Protein 9KJU (pdb70)

Structure (mmCIF, N/CA/C/O backbone):
data_9KJU
#
_entry.id   9KJU
#
_cell.length_a   1.00
_cell.length_b   1.00
_cell.length_c   1.00
_cell.angle_alpha   90.00
_cell.angle_beta   90.00
_cell.angle_gamma   90.00
#
_symmetry.space_group_name_H-M   'P 1'
#
loop_
_entity.id
_entity.type
_entity.pdbx_description
1 polymer 'Amino acid transporter heavy chain SLC3A2'
2 polymer 'Y+L amino acid transporter 1'
3 branched 2-acetamido-2-deoxy-beta-D-glucopyranose-(1-4)-2-acetamido-2-deoxy-beta-D-glucopyranose
4 non-polymer ARGININE
5 water water
#
loop_
_atom_site.group_PDB
_atom_site.id
_atom_site.type_symbol
_atom_site.label_atom_id
_atom_site.label_alt_id
_atom_site.label_comp_id
_atom_site.label_asym_id
_atom_site.label_entity_id
_atom_site.label_seq_id
_atom_site.pdbx_PDB_ins_code
_atom_site.Cartn_x
_atom_site.Cartn_y
_atom_site.Cartn_z
_atom_site.occupancy
_atom_site.B_iso_or_equiv
_atom_site.auth_seq_id
_atom_site.auth_comp_id
_atom_site.auth_asym_id
_atom_site.auth_atom_id
_atom_site.pdbx_PDB_model_num
ATOM 1 N N . LYS A 1 172 ? 123.558 124.182 101.157 1.00 97.00 161 LYS A N 1
ATOM 2 C CA . LYS A 1 172 ? 123.494 123.060 102.084 1.00 97.00 161 LYS A CA 1
ATOM 3 C C . LYS A 1 172 ? 122.937 123.558 103.416 1.00 97.00 161 LYS A C 1
ATOM 4 O O . LYS A 1 172 ? 121.726 123.540 103.639 1.00 97.00 161 LYS A O 1
ATOM 10 N N . PHE A 1 173 ? 123.831 124.013 104.297 1.00 92.78 162 PHE A N 1
ATOM 11 C CA . PHE A 1 173 ? 123.424 124.604 105.564 1.00 92.78 162 PHE A CA 1
ATOM 12 C C . PHE A 1 173 ? 124.275 125.814 105.928 1.00 92.78 162 PHE A C 1
ATOM 13 O O . PHE A 1 173 ? 124.283 126.216 107.098 1.00 92.78 162 PHE A O 1
ATOM 21 N N . THR A 1 174 ? 124.993 126.396 104.972 1.00 86.72 163 THR A N 1
ATOM 22 C CA . THR A 1 174 ? 125.841 127.539 105.258 1.00 86.72 163 THR A CA 1
ATOM 23 C C . THR A 1 174 ? 124.998 128.799 105.431 1.00 86.72 163 THR A C 1
ATOM 24 O O . THR A 1 174 ? 123.815 128.845 105.083 1.00 86.72 163 THR A O 1
ATOM 28 N N . GLY A 1 175 ? 125.625 129.831 105.988 1.00 76.55 164 GLY A N 1
ATOM 29 C CA . GLY A 1 175 ? 124.946 131.078 106.250 1.00 76.55 164 GLY A CA 1
ATOM 30 C C . GLY A 1 175 ? 124.758 131.913 105.002 1.00 76.55 164 GLY A C 1
ATOM 31 O O . GLY A 1 175 ? 125.190 131.565 103.904 1.00 76.55 164 GLY A O 1
ATOM 32 N N . LEU A 1 176 ? 124.091 133.046 105.188 1.00 66.90 165 LEU A N 1
ATOM 33 C CA . LEU A 1 176 ? 123.839 133.961 104.089 1.00 66.90 165 LEU A CA 1
ATOM 34 C C . LEU A 1 176 ? 125.111 134.705 103.697 1.00 66.90 165 LEU A C 1
ATOM 35 O O . LEU A 1 176 ? 126.028 134.892 104.498 1.00 66.90 165 LEU A O 1
ATOM 40 N N . SER A 1 177 ? 125.156 135.127 102.441 1.00 68.09 166 SER A N 1
ATOM 41 C CA . SER A 1 177 ? 126.210 135.993 101.947 1.00 68.09 166 SER A CA 1
ATOM 42 C C . SER A 1 177 ? 125.797 137.439 102.194 1.00 68.09 166 SER A C 1
ATOM 43 O O . SER A 1 177 ? 124.758 137.708 102.796 1.00 68.09 166 SER A O 1
ATOM 46 N N . LYS A 1 178 ? 126.610 138.387 101.728 1.00 67.68 167 LYS A N 1
ATOM 47 C CA . LYS A 1 178 ? 126.340 139.791 102.022 1.00 67.68 167 LYS A CA 1
ATOM 48 C C . LYS A 1 178 ? 125.147 140.312 101.227 1.00 67.68 167 LYS A C 1
ATOM 49 O O . LYS A 1 178 ? 124.373 141.136 101.729 1.00 67.68 167 LYS A O 1
ATOM 55 N N . GLU A 1 179 ? 124.959 139.814 100.004 1.00 72.89 168 GLU A N 1
ATOM 56 C CA . GLU A 1 179 ? 123.914 140.345 99.133 1.00 72.89 168 GLU A CA 1
ATOM 57 C C . GLU A 1 179 ? 122.528 139.906 99.592 1.00 72.89 168 GLU A C 1
ATOM 58 O O . GLU A 1 179 ? 121.612 140.734 99.692 1.00 72.89 168 GLU A O 1
ATOM 64 N N . GLU A 1 180 ? 122.356 138.619 99.898 1.00 72.17 169 GLU A N 1
ATOM 65 C CA . GLU A 1 180 ? 121.041 138.155 100.326 1.00 72.17 169 GLU A CA 1
ATOM 66 C C . GLU A 1 180 ? 120.714 138.629 101.737 1.00 72.17 169 GLU A C 1
ATOM 67 O O . GLU A 1 180 ? 119.542 138.858 102.056 1.00 72.17 169 GLU A O 1
ATOM 73 N N . LEU A 1 181 ? 121.734 138.809 102.585 1.00 67.31 170 LEU A N 1
ATOM 74 C CA . LEU A 1 181 ? 121.501 139.415 103.893 1.00 67.31 170 LEU A CA 1
ATOM 75 C C . LEU A 1 181 ? 121.070 140.866 103.756 1.00 67.31 170 LEU A C 1
ATOM 76 O O . LEU A 1 181 ? 120.115 141.297 104.411 1.00 67.31 170 LEU A O 1
ATOM 81 N N . LEU A 1 182 ? 121.741 141.629 102.889 1.00 69.22 171 LEU A N 1
ATOM 82 C CA . LEU A 1 182 ? 121.352 143.014 102.665 1.00 69.22 171 LEU A CA 1
ATOM 83 C C . LEU A 1 182 ? 119.993 143.137 101.991 1.00 69.22 171 LEU A C 1
ATOM 84 O O . LEU A 1 182 ? 119.347 144.182 102.119 1.00 69.22 171 LEU A O 1
ATOM 89 N N . LYS A 1 183 ? 119.538 142.100 101.287 1.00 72.83 172 LYS A N 1
ATOM 90 C CA . LYS A 1 183 ? 118.206 142.152 100.704 1.00 72.83 172 LYS A CA 1
ATOM 91 C C . LYS A 1 183 ? 117.110 141.595 101.610 1.00 72.83 172 LYS A C 1
ATOM 92 O O . LYS A 1 183 ? 115.935 141.883 101.363 1.00 72.83 172 LYS A O 1
ATOM 98 N N . VAL A 1 184 ? 117.438 140.821 102.650 1.00 70.03 173 VAL A N 1
ATOM 99 C CA . VAL A 1 184 ? 116.370 140.300 103.503 1.00 70.03 173 VAL A CA 1
ATOM 100 C C . VAL A 1 184 ? 116.325 141.059 104.829 1.00 70.03 173 VAL A C 1
ATOM 101 O O . VAL A 1 184 ? 115.260 141.185 105.441 1.00 70.03 173 VAL A O 1
ATOM 105 N N . ALA A 1 185 ? 117.456 141.596 105.275 1.00 71.56 174 ALA A N 1
ATOM 106 C CA . ALA A 1 185 ? 117.493 142.364 106.522 1.00 71.56 174 ALA A CA 1
ATOM 107 C C . ALA A 1 185 ? 117.360 143.855 106.256 1.00 71.56 174 ALA A C 1
ATOM 108 O O . ALA A 1 185 ? 118.149 144.667 106.731 1.00 71.56 174 ALA A O 1
ATOM 110 N N . GLY A 1 186 ? 116.345 144.229 105.491 1.00 72.49 175 GLY A N 1
ATOM 111 C CA . GLY A 1 186 ? 116.042 145.623 105.257 1.00 72.49 175 GLY A CA 1
ATOM 112 C C . GLY A 1 186 ? 114.545 145.816 105.210 1.00 72.49 175 GLY A C 1
ATOM 113 O O . GLY A 1 186 ? 114.052 146.924 104.989 1.00 72.49 175 GLY A O 1
ATOM 114 N N . SER A 1 187 ? 113.817 144.725 105.416 1.00 74.02 176 SER A N 1
ATOM 115 C CA . SER A 1 187 ? 112.368 144.776 105.359 1.00 74.02 176 SER A CA 1
ATOM 116 C C . SER A 1 187 ? 111.814 145.420 106.627 1.00 74.02 176 SER A C 1
ATOM 117 O O . SER A 1 187 ? 112.385 145.254 107.708 1.00 74.02 176 SER A O 1
ATOM 120 N N . PRO A 1 188 ? 110.715 146.171 106.525 1.00 74.25 177 PRO A N 1
ATOM 121 C CA . PRO A 1 188 ? 110.049 146.667 107.735 1.00 74.25 177 PRO A CA 1
ATOM 122 C C . PRO A 1 188 ? 109.421 145.527 108.512 1.00 74.25 177 PRO A C 1
ATOM 123 O O . PRO A 1 188 ? 108.452 144.910 108.059 1.00 74.25 177 PRO A O 1
ATOM 127 N N . GLY A 1 189 ? 109.972 145.241 109.682 1.00 69.58 178 GLY A N 1
ATOM 128 C CA . GLY A 1 189 ? 109.616 144.049 110.419 1.00 69.58 178 GLY A CA 1
ATOM 129 C C . GLY A 1 189 ? 110.853 143.449 111.044 1.00 69.58 178 GLY A C 1
ATOM 130 O O . GLY A 1 189 ? 110.791 142.818 112.103 1.00 69.58 178 GLY A O 1
ATOM 131 N N . TRP A 1 190 ? 111.989 143.644 110.384 1.00 66.37 179 TRP A N 1
ATOM 132 C CA . TRP A 1 190 ? 113.291 143.367 110.969 1.00 66.37 179 TRP A CA 1
ATOM 133 C C . TRP A 1 190 ? 113.957 144.625 111.505 1.00 66.37 179 TRP A C 1
ATOM 134 O O . TRP A 1 190 ? 114.589 144.582 112.566 1.00 66.37 179 TRP A O 1
ATOM 145 N N . VAL A 1 191 ? 113.793 145.744 110.795 1.00 67.17 180 VAL A N 1
ATOM 146 C CA . VAL A 1 191 ? 114.307 147.038 111.242 1.00 67.17 180 VAL A CA 1
ATOM 147 C C . VAL A 1 191 ? 113.652 147.460 112.555 1.00 67.17 180 VAL A C 1
ATOM 148 O O . VAL A 1 191 ? 114.330 147.911 113.491 1.00 67.17 180 VAL A O 1
ATOM 152 N N . ARG A 1 192 ? 112.331 147.290 112.654 1.00 67.43 181 ARG A N 1
ATOM 153 C CA . ARG A 1 192 ? 111.622 147.616 113.886 1.00 67.43 181 ARG A CA 1
ATOM 154 C C . ARG A 1 192 ? 112.044 146.707 115.032 1.00 67.43 181 ARG A C 1
ATOM 155 O O . ARG A 1 192 ? 112.112 147.152 116.181 1.00 67.43 181 ARG A O 1
ATOM 163 N N . THR A 1 193 ? 112.366 145.446 114.730 1.00 65.24 182 THR A N 1
ATOM 164 C CA . THR A 1 193 ? 112.857 144.530 115.757 1.00 65.24 182 THR A CA 1
ATOM 165 C C . THR A 1 193 ? 114.219 144.962 116.281 1.00 65.24 182 THR A C 1
ATOM 166 O O . THR A 1 193 ? 114.466 144.917 117.493 1.00 65.24 182 THR A O 1
ATOM 170 N N . ARG A 1 194 ? 115.102 145.420 115.388 1.00 66.63 183 ARG A N 1
ATOM 171 C CA . ARG A 1 194 ? 116.434 145.838 115.820 1.00 66.63 183 ARG A CA 1
ATOM 172 C C . ARG A 1 194 ? 116.381 147.120 116.649 1.00 66.63 183 ARG A C 1
ATOM 173 O O . ARG A 1 194 ? 117.034 147.215 117.700 1.00 66.63 183 ARG A O 1
ATOM 181 N N . TRP A 1 195 ? 115.575 148.099 116.220 1.00 69.70 184 TRP A N 1
ATOM 182 C CA . TRP A 1 195 ? 115.413 149.314 117.020 1.00 69.70 184 TRP A CA 1
ATOM 183 C C . TRP A 1 195 ? 114.695 149.047 118.343 1.00 69.70 184 TRP A C 1
ATOM 184 O O . TRP A 1 195 ? 115.037 149.661 119.364 1.00 69.70 184 TRP A O 1
ATOM 195 N N . ALA A 1 196 ? 113.738 148.112 118.363 1.00 62.70 185 ALA A N 1
ATOM 196 C CA . ALA A 1 196 ? 113.053 147.777 119.607 1.00 62.70 185 ALA A CA 1
ATOM 197 C C . ALA A 1 196 ? 113.993 147.111 120.598 1.00 62.70 185 ALA A C 1
ATOM 198 O O . ALA A 1 196 ? 113.956 147.418 121.796 1.00 62.70 185 ALA A O 1
ATOM 200 N N . LEU A 1 197 ? 114.865 146.223 120.114 1.00 61.42 186 LEU A N 1
ATOM 201 C CA . LEU A 1 197 ? 115.818 145.574 121.005 1.00 61.42 186 LEU A CA 1
ATOM 202 C C . LEU A 1 197 ? 116.861 146.559 121.520 1.00 61.42 186 LEU A C 1
ATOM 203 O O . LEU A 1 197 ? 117.279 146.466 122.680 1.00 61.42 186 LEU A O 1
ATOM 208 N N . LEU A 1 198 ? 117.260 147.530 120.690 1.00 61.86 187 LEU A N 1
ATOM 209 C CA . LEU A 1 198 ? 118.213 148.545 121.143 1.00 61.86 187 LEU A CA 1
ATOM 210 C C . LEU A 1 198 ? 117.620 149.431 122.239 1.00 61.86 187 LEU A C 1
ATOM 211 O O . LEU A 1 198 ? 118.260 149.666 123.277 1.00 61.86 187 LEU A O 1
ATOM 216 N N . LEU A 1 199 ? 116.385 149.912 122.038 1.00 61.26 188 LEU A N 1
ATOM 217 C CA . LEU A 1 199 ? 115.750 150.748 123.058 1.00 61.26 188 LEU A CA 1
ATOM 218 C C . LEU A 1 199 ? 115.427 149.963 124.326 1.00 61.26 188 LEU A C 1
ATOM 219 O O . LEU A 1 199 ? 115.537 150.509 125.433 1.00 61.26 188 LEU A O 1
ATOM 224 N N . LEU A 1 200 ? 115.068 148.683 124.189 1.00 59.62 189 LEU A N 1
ATOM 225 C CA . LEU A 1 200 ? 114.804 147.849 125.356 1.00 59.62 189 LEU A CA 1
ATOM 226 C C . LEU A 1 200 ? 116.075 147.596 126.156 1.00 59.62 189 LEU A C 1
ATOM 227 O O . LEU A 1 200 ? 116.046 147.617 127.395 1.00 59.62 189 LEU A O 1
ATOM 232 N N . PHE A 1 201 ? 117.202 147.387 125.464 1.00 58.45 190 PHE A N 1
ATOM 233 C CA . PHE A 1 201 ? 118.482 147.214 126.142 1.00 58.45 190 PHE A CA 1
ATOM 234 C C . PHE A 1 201 ? 118.889 148.475 126.893 1.00 58.45 190 PHE A C 1
ATOM 235 O O . PHE A 1 201 ? 119.374 148.397 128.030 1.00 58.45 190 PHE A O 1
ATOM 243 N N . TRP A 1 202 ? 118.684 149.649 126.286 1.00 57.59 191 TRP A N 1
ATOM 244 C CA . TRP A 1 202 ? 119.103 150.869 126.973 1.00 57.59 191 TRP A CA 1
ATOM 245 C C . TRP A 1 202 ? 118.198 151.207 128.154 1.00 57.59 191 TRP A C 1
ATOM 246 O O . TRP A 1 202 ? 118.689 151.697 129.182 1.00 57.59 191 TRP A O 1
ATOM 257 N N . LEU A 1 203 ? 116.894 150.923 128.059 1.00 58.85 192 LEU A N 1
ATOM 258 C CA . LEU A 1 203 ? 116.051 151.171 129.225 1.00 58.85 192 LEU A CA 1
ATOM 259 C C . LEU A 1 203 ? 116.308 150.149 130.327 1.00 58.85 192 LEU A C 1
ATOM 260 O O . LEU A 1 203 ? 116.197 150.489 131.508 1.00 58.85 192 LEU A O 1
ATOM 265 N N . GLY A 1 204 ? 116.708 148.923 129.978 1.00 58.42 193 GLY A N 1
ATOM 266 C CA . GLY A 1 204 ? 117.122 147.977 131.006 1.00 58.42 193 GLY A CA 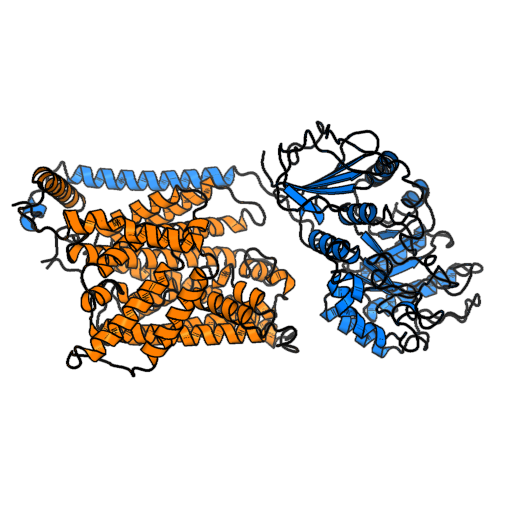1
ATOM 267 C C . GLY A 1 204 ? 118.413 148.379 131.700 1.00 58.42 193 GLY A C 1
ATOM 268 O O . GLY A 1 204 ? 118.560 148.196 132.915 1.00 58.42 193 GLY A O 1
ATOM 269 N N . TRP A 1 205 ? 119.358 148.944 130.942 1.00 56.24 194 TRP A N 1
ATOM 270 C CA . TRP A 1 205 ? 120.602 149.444 131.526 1.00 56.24 194 TRP A CA 1
ATOM 271 C C . TRP A 1 205 ? 120.350 150.613 132.474 1.00 56.24 194 TRP A C 1
ATOM 272 O O . TRP A 1 205 ? 120.904 150.657 133.585 1.00 56.24 194 TRP A O 1
ATOM 283 N N . LEU A 1 206 ? 119.501 151.561 132.059 1.00 58.43 195 LEU A N 1
ATOM 284 C CA . LEU A 1 206 ? 119.134 152.661 132.946 1.00 58.43 195 LEU A CA 1
ATOM 285 C C . LEU A 1 206 ? 118.350 152.176 134.159 1.00 58.43 195 LEU A C 1
ATOM 286 O O . LEU A 1 206 ? 118.498 152.733 135.254 1.00 58.43 195 LEU A O 1
ATOM 291 N N . GLY A 1 207 ? 117.546 151.124 133.996 1.00 58.93 196 GLY A N 1
ATOM 292 C CA . GLY A 1 207 ? 116.816 150.579 135.126 1.00 58.93 196 GLY A CA 1
ATOM 293 C C . GLY A 1 207 ? 117.716 149.929 136.157 1.00 58.93 196 GLY A C 1
ATOM 294 O O . GLY A 1 207 ? 117.501 150.084 137.362 1.00 58.93 196 GLY A O 1
ATOM 295 N N . MET A 1 208 ? 118.749 149.212 135.707 1.00 60.10 197 MET A N 1
ATOM 296 C CA . MET A 1 208 ? 119.649 148.603 136.683 1.00 60.10 197 MET A CA 1
ATOM 297 C C . MET A 1 208 ? 120.559 149.642 137.336 1.00 60.10 197 MET A C 1
ATOM 298 O O . MET A 1 208 ? 120.908 149.495 138.517 1.00 60.10 197 MET A O 1
ATOM 303 N N . LEU A 1 209 ? 120.891 150.731 136.626 1.00 59.16 198 LEU A N 1
ATOM 304 C CA . LEU A 1 209 ? 121.618 151.821 137.279 1.00 59.16 198 LEU A CA 1
ATOM 305 C C . LEU A 1 209 ? 120.761 152.518 138.332 1.00 59.16 198 LEU A C 1
ATOM 306 O O . LEU A 1 209 ? 121.253 152.849 139.420 1.00 59.16 198 LEU A O 1
ATOM 311 N N . ALA A 1 210 ? 119.478 152.740 138.029 1.00 59.15 199 ALA A N 1
ATOM 312 C CA . ALA A 1 210 ? 118.574 153.333 139.008 1.00 59.15 199 ALA A CA 1
ATOM 313 C C . ALA A 1 210 ? 118.349 152.413 140.200 1.00 59.15 199 ALA A C 1
ATOM 314 O O . ALA A 1 210 ? 118.231 152.894 141.331 1.00 59.15 199 ALA A O 1
ATOM 316 N N . GLY A 1 211 ? 118.312 151.098 139.971 1.00 58.58 200 GLY A N 1
ATOM 317 C CA . GLY A 1 211 ? 118.197 150.163 141.079 1.00 58.58 200 GLY A CA 1
ATOM 318 C C . GLY A 1 211 ? 119.413 150.173 141.986 1.00 58.58 200 GLY A C 1
ATOM 319 O O . GLY A 1 211 ? 119.280 150.117 143.212 1.00 58.58 200 GLY A O 1
ATOM 320 N N . ALA A 1 212 ? 120.610 150.276 141.399 1.00 58.49 201 ALA A N 1
ATOM 321 C CA . ALA A 1 212 ? 121.823 150.375 142.207 1.00 58.49 201 ALA A CA 1
ATOM 322 C C . ALA A 1 212 ? 121.863 151.673 143.009 1.00 58.49 201 ALA A C 1
ATOM 323 O O . ALA A 1 212 ? 122.250 151.668 144.187 1.00 58.49 201 ALA A O 1
ATOM 325 N N . VAL A 1 213 ? 121.448 152.787 142.397 1.00 58.80 202 VAL A N 1
ATOM 326 C CA . VAL A 1 213 ? 121.448 154.073 143.095 1.00 58.80 202 VAL A CA 1
ATOM 327 C C . VAL A 1 213 ? 120.411 154.079 144.220 1.00 58.80 202 VAL A C 1
ATOM 328 O O . VAL A 1 213 ? 120.661 154.613 145.308 1.00 58.80 202 VAL A O 1
ATOM 332 N N . VAL A 1 214 ? 119.261 153.433 144.003 1.00 60.20 203 VAL A N 1
ATOM 333 C CA . VAL A 1 214 ? 118.230 153.361 145.038 1.00 60.20 203 VAL A CA 1
ATOM 334 C C . VAL A 1 214 ? 118.685 152.478 146.198 1.00 60.20 203 VAL A C 1
ATOM 335 O O . VAL A 1 214 ? 118.482 152.823 147.369 1.00 60.20 203 VAL A O 1
ATOM 339 N N . ILE A 1 215 ? 119.347 151.356 145.898 1.00 58.97 204 ILE A N 1
ATOM 340 C CA . ILE A 1 215 ? 119.825 150.460 146.951 1.00 58.97 204 ILE A CA 1
ATOM 341 C C . ILE A 1 215 ? 120.953 151.107 147.759 1.00 58.97 204 ILE A C 1
ATOM 342 O O . ILE A 1 215 ? 121.036 150.912 148.980 1.00 58.97 204 ILE A O 1
ATOM 347 N N . ILE A 1 216 ? 121.785 151.940 147.121 1.00 60.35 205 ILE A N 1
ATOM 348 C CA . ILE A 1 216 ? 122.915 152.560 147.818 1.00 60.35 205 ILE A CA 1
ATOM 349 C C . ILE A 1 216 ? 122.432 153.574 148.856 1.00 60.35 205 ILE A C 1
ATOM 350 O O . ILE A 1 216 ? 122.886 153.567 150.006 1.00 60.35 205 ILE A O 1
ATOM 355 N N . VAL A 1 217 ? 121.467 154.425 148.491 1.00 62.41 206 VAL A N 1
ATOM 356 C CA . VAL A 1 217 ? 121.000 155.462 149.413 1.00 62.41 206 VAL A CA 1
ATOM 357 C C . VAL A 1 217 ? 120.030 154.949 150.465 1.00 62.41 206 VAL A C 1
ATOM 358 O O . VAL A 1 217 ? 119.526 155.750 151.261 1.00 62.41 206 VAL A O 1
ATOM 362 N N . ARG A 1 218 ? 119.741 153.649 150.493 1.00 68.06 207 ARG A N 1
ATOM 363 C CA . ARG A 1 218 ? 118.924 153.065 151.544 1.00 68.06 207 ARG A CA 1
ATOM 364 C C . ARG A 1 218 ? 119.716 152.195 152.508 1.00 68.06 207 ARG A C 1
ATOM 365 O O . ARG A 1 218 ? 119.178 151.820 153.555 1.00 68.06 207 ARG A O 1
ATOM 373 N N . ALA A 1 219 ? 120.956 151.846 152.181 1.00 72.97 208 ALA A N 1
ATOM 374 C CA . ALA A 1 219 ? 121.858 151.292 153.183 1.00 72.97 208 ALA A CA 1
ATOM 375 C C . ALA A 1 219 ? 122.188 152.396 154.176 1.00 72.97 208 ALA A C 1
ATOM 376 O O . ALA A 1 219 ? 122.517 153.509 153.753 1.00 72.97 208 ALA A O 1
ATOM 378 N N . PRO A 1 220 ? 122.071 152.145 155.498 1.00 81.74 209 PRO A N 1
ATOM 379 C CA . PRO A 1 220 ? 121.922 153.259 156.453 1.00 81.74 209 PRO A CA 1
ATOM 380 C C . PRO A 1 220 ? 123.101 154.216 156.594 1.00 81.74 209 PRO A C 1
ATOM 381 O O . PRO A 1 220 ? 123.060 155.298 155.994 1.00 81.74 209 PRO A O 1
ATOM 385 N N . ARG A 1 221 ? 124.176 153.778 157.264 1.00 87.40 210 ARG A N 1
ATOM 386 C CA . ARG A 1 221 ? 125.380 154.556 157.555 1.00 87.40 210 ARG A CA 1
ATOM 387 C C . ARG A 1 221 ? 126.303 153.677 158.393 1.00 87.40 210 ARG A C 1
ATOM 388 O O . ARG A 1 221 ? 125.933 152.559 158.764 1.00 87.40 210 ARG A O 1
ATOM 396 N N . CYS A 1 222 ? 127.504 154.161 158.688 1.00 92.45 211 CYS A N 1
ATOM 397 C CA . CYS A 1 222 ? 128.312 153.647 159.780 1.00 92.45 211 CYS A CA 1
ATOM 398 C C . CYS A 1 222 ? 128.967 154.812 160.500 1.00 92.45 211 CYS A C 1
ATOM 399 O O . CYS A 1 222 ? 129.337 155.815 159.885 1.00 92.45 211 CYS A O 1
ATOM 402 N N . ARG A 1 223 ? 129.094 154.667 161.814 1.00 99.21 212 ARG A N 1
ATOM 403 C CA . ARG A 1 223 ? 129.525 155.744 162.684 1.00 99.21 212 ARG A CA 1
ATOM 404 C C . ARG A 1 223 ? 131.013 156.024 162.511 1.00 99.21 212 ARG A C 1
ATOM 405 O O . ARG A 1 223 ? 131.772 155.206 161.986 1.00 99.21 212 ARG A O 1
ATOM 413 N N . GLU A 1 224 ? 131.443 157.206 162.933 1.00 102.77 213 GLU A N 1
ATOM 414 C CA . GLU A 1 224 ? 132.845 157.585 162.787 1.00 102.77 213 GLU A CA 1
ATOM 415 C C . GLU A 1 224 ? 133.743 157.008 163.876 1.00 102.77 213 GLU A C 1
ATOM 416 O O . GLU A 1 224 ? 133.360 156.951 165.044 1.00 102.77 213 GLU A O 1
ATOM 422 N N . LEU A 1 225 ? 134.945 156.586 163.487 1.00 31.26 214 LEU A N 1
ATOM 423 C CA . LEU A 1 225 ? 135.904 156.038 164.440 1.00 31.26 214 LEU A CA 1
ATOM 424 C C . LEU A 1 225 ? 136.060 157.071 165.544 1.00 31.26 214 LEU A C 1
ATOM 425 O O . LEU A 1 225 ? 135.635 158.215 165.379 1.00 31.26 214 LEU A O 1
ATOM 430 N N . PRO A 1 226 ? 136.658 156.700 166.670 1.00 31.31 215 PRO A N 1
ATOM 431 C CA . PRO A 1 226 ? 136.778 157.697 167.734 1.00 31.31 215 PRO A CA 1
ATOM 432 C C . PRO A 1 226 ? 138.132 158.372 167.892 1.00 31.31 215 PRO A C 1
ATOM 433 O O . PRO A 1 226 ? 138.312 159.049 168.909 1.00 31.31 215 PRO A O 1
ATOM 437 N N . ALA A 1 227 ? 139.063 158.212 166.940 1.00 26.87 216 ALA A N 1
ATOM 438 C CA . ALA A 1 227 ? 140.367 158.885 166.929 1.00 26.87 216 ALA A CA 1
ATOM 439 C C . ALA A 1 227 ? 141.199 158.617 168.182 1.00 26.87 216 ALA A C 1
ATOM 440 O O . ALA A 1 227 ? 141.373 159.506 169.017 1.00 26.87 216 ALA A O 1
ATOM 442 N N . GLN A 1 228 ? 141.691 157.391 168.323 1.00 26.16 217 GLN A N 1
ATOM 443 C CA . GLN A 1 228 ? 142.269 156.889 169.556 1.00 26.16 217 GLN A CA 1
ATOM 444 C C . GLN A 1 228 ? 143.694 157.380 169.753 1.00 26.16 217 GLN A C 1
ATOM 445 O O . GLN A 1 228 ? 144.429 157.634 168.800 1.00 26.16 217 GLN A O 1
ATOM 451 N N . LYS A 1 229 ? 144.074 157.476 171.026 1.00 19.74 218 LYS A N 1
ATOM 452 C CA . LYS A 1 229 ? 145.432 157.762 171.448 1.00 19.74 218 LYS A CA 1
ATOM 453 C C . LYS A 1 229 ? 146.244 156.474 171.421 1.00 19.74 218 LYS A C 1
ATOM 454 O O . LYS A 1 229 ? 145.727 155.402 171.113 1.00 19.74 218 LYS A O 1
ATOM 460 N N . TRP A 1 230 ? 147.526 156.560 171.747 1.00 15.13 219 TRP A N 1
ATOM 461 C CA . TRP A 1 230 ? 148.392 155.399 171.668 1.00 15.13 219 TRP A CA 1
ATOM 462 C C . TRP A 1 230 ? 148.226 154.463 172.845 1.00 15.13 219 TRP A C 1
ATOM 463 O O . TRP A 1 230 ? 148.685 153.319 172.786 1.00 15.13 219 TRP A O 1
ATOM 474 N N . TRP A 1 231 ? 147.624 154.931 173.928 1.00 15.39 220 TRP A N 1
ATOM 475 C CA . TRP A 1 231 ? 147.357 154.076 175.061 1.00 15.39 220 TRP A CA 1
ATOM 476 C C . TRP A 1 231 ? 145.968 153.496 175.029 1.00 15.39 220 TRP A C 1
ATOM 477 O O . TRP A 1 231 ? 145.526 152.913 176.013 1.00 15.39 220 TRP A O 1
ATOM 488 N N . HIS A 1 232 ? 145.268 153.649 173.925 1.00 15.63 221 HIS A N 1
ATOM 489 C CA . HIS A 1 232 ? 143.984 153.019 173.727 1.00 15.63 221 HIS A CA 1
ATOM 490 C C . HIS A 1 232 ? 144.104 151.769 172.888 1.00 15.63 221 HIS A C 1
ATOM 491 O O . HIS A 1 232 ? 143.089 151.145 172.584 1.00 15.63 221 HIS A O 1
ATOM 498 N N . THR A 1 233 ? 145.327 151.379 172.528 1.00 16.96 222 THR A N 1
ATOM 499 C CA . THR A 1 233 ? 145.565 150.403 171.477 1.00 16.96 222 THR A CA 1
ATOM 500 C C . THR A 1 233 ? 146.310 149.165 171.962 1.00 16.96 222 THR A C 1
ATOM 501 O O . THR A 1 233 ? 146.674 148.315 171.158 1.00 16.96 222 THR A O 1
ATOM 505 N N . GLY A 1 234 ? 146.527 149.028 173.261 1.00 16.23 223 GLY A N 1
ATOM 506 C CA . GLY A 1 234 ? 147.090 147.804 173.789 1.00 16.23 223 GLY A CA 1
ATOM 507 C C . GLY A 1 234 ? 147.474 148.004 175.236 1.00 16.23 223 GLY A C 1
ATOM 508 O O . GLY A 1 234 ? 147.028 148.952 175.874 1.00 16.23 223 GLY A O 1
ATOM 509 N N . ALA A 1 235 ? 148.327 147.116 175.732 1.00 13.30 224 ALA A N 1
ATOM 510 C CA . ALA A 1 235 ? 148.651 147.041 177.146 1.00 13.30 224 ALA A CA 1
ATOM 511 C C . ALA A 1 235 ? 149.904 147.832 177.478 1.00 13.30 224 ALA A C 1
ATOM 512 O O . ALA A 1 235 ? 150.754 148.062 176.626 1.00 13.30 224 ALA A O 1
ATOM 514 N N . LEU A 1 236 ? 150.006 148.253 178.728 1.00 12.96 225 LEU A N 1
ATOM 515 C CA . LEU A 1 236 ? 151.225 148.837 179.258 1.00 12.96 225 LEU A CA 1
ATOM 516 C C . LEU A 1 236 ? 151.906 147.831 180.175 1.00 12.96 225 LEU A C 1
ATOM 517 O O . LEU A 1 236 ? 151.308 146.853 180.615 1.00 12.96 225 LEU A O 1
ATOM 522 N N . TYR A 1 237 ? 153.172 148.108 180.472 1.00 16.70 226 TYR A N 1
ATOM 523 C CA . TYR A 1 237 ? 154.085 147.147 181.083 1.00 16.70 226 TYR A CA 1
ATOM 524 C C . TYR A 1 237 ? 154.955 147.900 182.076 1.00 16.70 226 TYR A C 1
ATOM 525 O O . TYR A 1 237 ? 155.741 148.749 181.668 1.00 16.70 226 TYR A O 1
ATOM 534 N N . ARG A 1 238 ? 154.824 147.610 183.363 1.00 15.51 227 ARG A N 1
ATOM 535 C CA . ARG A 1 238 ? 155.539 148.362 184.386 1.00 15.51 227 ARG A CA 1
ATOM 536 C C . ARG A 1 238 ? 156.824 147.653 184.782 1.00 15.51 227 ARG A C 1
ATOM 537 O O . ARG A 1 238 ? 156.794 146.502 185.210 1.00 15.51 227 ARG A O 1
ATOM 545 N N . ILE A 1 239 ? 157.949 148.346 184.650 1.00 17.71 228 ILE A N 1
ATOM 546 C CA . ILE A 1 239 ? 159.241 147.850 185.107 1.00 17.71 228 ILE A CA 1
ATOM 547 C C . ILE A 1 239 ? 159.700 148.744 186.249 1.00 17.71 228 ILE A C 1
ATOM 548 O O . ILE A 1 239 ? 160.280 149.808 186.038 1.00 17.71 228 ILE A O 1
ATOM 553 N N . GLY A 1 240 ? 159.400 148.323 187.468 1.00 27.80 229 GLY A N 1
ATOM 554 C CA . GLY A 1 240 ? 159.569 149.154 188.635 1.00 27.80 229 GLY A CA 1
ATOM 555 C C . GLY A 1 240 ? 160.975 149.155 189.170 1.00 27.80 229 GLY A C 1
ATOM 556 O O . GLY A 1 240 ? 161.528 150.204 189.503 1.00 27.80 229 GLY A O 1
ATOM 557 N N . ASP A 1 241 ? 161.554 147.970 189.287 1.00 40.22 230 ASP A N 1
ATOM 558 C CA . ASP A 1 241 ? 162.956 147.830 189.628 1.00 40.22 230 ASP A CA 1
ATOM 559 C C . ASP A 1 241 ? 163.693 147.438 188.365 1.00 40.22 230 ASP A C 1
ATOM 560 O O . ASP A 1 241 ? 163.268 146.527 187.653 1.00 40.22 230 ASP A O 1
ATOM 565 N N . LEU A 1 242 ? 164.778 148.138 188.081 1.00 43.74 231 LEU A N 1
ATOM 566 C CA . LEU A 1 242 ? 165.466 147.939 186.822 1.00 43.74 231 LEU A CA 1
ATOM 567 C C . LEU A 1 242 ? 166.554 146.891 186.917 1.00 43.74 231 LEU A C 1
ATOM 568 O O . LEU A 1 242 ? 166.713 146.097 185.987 1.00 43.74 231 LEU A O 1
ATOM 573 N N . GLN A 1 243 ? 167.278 146.842 188.035 1.00 47.59 232 GLN A N 1
ATOM 574 C CA . GLN A 1 243 ? 168.396 145.916 188.155 1.00 47.59 232 GLN A CA 1
ATOM 575 C C . GLN A 1 243 ? 167.920 144.485 188.359 1.00 47.59 232 GLN A C 1
ATOM 576 O O . GLN A 1 243 ? 168.668 143.536 188.107 1.00 47.59 232 GLN A O 1
ATOM 582 N N . ALA A 1 244 ? 166.687 144.305 188.822 1.00 42.83 233 ALA A N 1
ATOM 583 C CA . ALA A 1 244 ? 166.112 142.972 188.901 1.00 42.83 2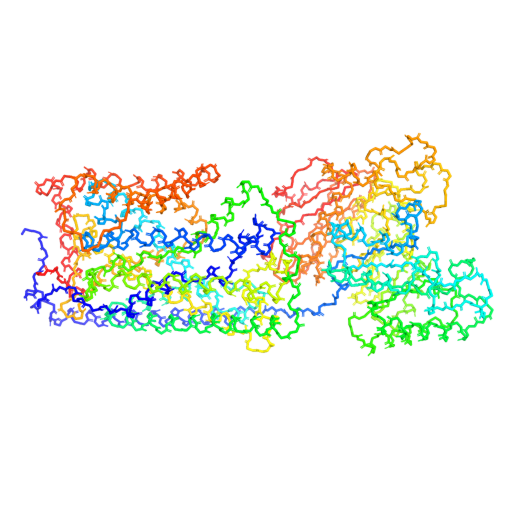33 ALA A CA 1
ATOM 584 C C . ALA A 1 244 ? 165.506 142.512 187.584 1.00 42.83 233 ALA A C 1
ATOM 585 O O . ALA A 1 244 ? 165.223 141.323 187.433 1.00 42.83 233 ALA A O 1
ATOM 587 N N . PHE A 1 245 ? 165.310 143.416 186.630 1.00 38.16 234 PHE A N 1
ATOM 588 C CA . PHE A 1 245 ? 164.735 143.031 185.351 1.00 38.16 234 PHE A CA 1
ATOM 589 C C . PHE A 1 245 ? 165.775 142.372 184.458 1.00 38.16 234 PHE A C 1
ATOM 590 O O . PHE A 1 245 ? 165.439 141.488 183.662 1.00 38.16 234 PHE A O 1
ATOM 598 N N . GLN A 1 246 ? 167.034 142.798 184.561 1.00 55.43 235 GLN A N 1
ATOM 599 C CA . GLN A 1 246 ? 168.132 142.156 183.844 1.00 55.43 235 GLN A CA 1
ATOM 600 C C . GLN A 1 246 ? 168.873 141.151 184.721 1.00 55.43 235 GLN A C 1
ATOM 601 O O . GLN A 1 246 ? 168.906 139.957 184.414 1.00 55.43 235 GLN A O 1
ATOM 607 N N . GLY A 1 247 ? 169.474 141.626 185.803 1.00 64.27 236 GLY A N 1
ATOM 608 C CA . GLY A 1 247 ? 170.270 140.778 186.663 1.00 64.27 236 GLY A CA 1
ATOM 609 C C . GLY A 1 247 ? 171.457 141.545 187.217 1.00 64.27 236 GLY A C 1
ATOM 610 O O . GLY A 1 247 ? 171.427 142.769 187.348 1.00 64.27 236 GLY A O 1
ATOM 611 N N . HIS A 1 248 ? 172.514 140.790 187.525 1.00 77.24 237 HIS A N 1
ATOM 612 C CA . HIS A 1 248 ? 173.679 141.343 188.207 1.00 77.24 237 HIS A CA 1
ATOM 613 C C . HIS A 1 248 ? 174.530 142.141 187.225 1.00 77.24 237 HIS A C 1
ATOM 614 O O . HIS A 1 248 ? 174.697 141.746 186.065 1.00 77.24 237 HIS A O 1
ATOM 621 N N . GLY A 1 249 ? 175.037 143.288 187.677 1.00 76.73 238 GLY A N 1
ATOM 622 C CA . GLY A 1 249 ? 175.876 144.140 186.865 1.00 76.73 238 GLY A CA 1
ATOM 623 C C . GLY A 1 249 ? 175.167 144.926 185.784 1.00 76.73 238 GLY A C 1
ATOM 624 O O . GLY A 1 249 ? 175.287 146.156 185.752 1.00 76.73 238 GLY A O 1
ATOM 625 N N . ALA A 1 250 ? 174.384 144.269 184.931 1.00 73.53 239 ALA A N 1
ATOM 626 C CA . ALA A 1 250 ? 173.833 144.866 183.726 1.00 73.53 239 ALA A CA 1
ATOM 627 C C . ALA A 1 250 ? 172.502 145.566 183.975 1.00 73.53 239 ALA A C 1
ATOM 628 O O . ALA A 1 250 ? 171.646 145.587 183.086 1.00 73.53 239 ALA A O 1
ATOM 630 N N . GLY A 1 251 ? 172.309 146.129 185.167 1.00 64.83 240 GLY A N 1
ATOM 631 C CA . GLY A 1 251 ? 171.085 146.826 185.495 1.00 64.83 240 GLY A CA 1
ATOM 632 C C . GLY A 1 251 ? 171.102 148.300 185.170 1.00 64.83 240 GLY A C 1
ATOM 633 O O . GLY A 1 251 ? 170.617 149.116 185.952 1.00 64.83 240 GLY A O 1
ATOM 634 N N . ASN A 1 252 ? 171.656 148.663 184.026 1.00 62.31 241 ASN A N 1
ATOM 635 C CA . ASN A 1 252 ? 171.753 150.057 183.632 1.00 62.31 241 ASN A CA 1
ATOM 636 C C . ASN A 1 252 ? 170.613 150.416 182.690 1.00 62.31 241 ASN A C 1
ATOM 637 O O . ASN A 1 252 ? 169.831 149.568 182.261 1.00 62.31 241 ASN A O 1
ATOM 642 N N . LEU A 1 253 ? 170.528 151.705 182.366 1.00 58.51 242 LEU A N 1
ATOM 643 C CA . LEU A 1 253 ? 169.660 152.114 181.272 1.00 58.51 242 LEU A CA 1
ATOM 644 C C . LEU A 1 253 ? 170.244 151.691 179.932 1.00 58.51 242 LEU A C 1
ATOM 645 O O . LEU A 1 253 ? 169.518 151.595 178.938 1.00 58.51 242 LEU A O 1
ATOM 650 N N . ALA A 1 254 ? 171.552 151.434 179.893 1.00 58.69 243 ALA A N 1
ATOM 651 C CA . ALA A 1 254 ? 172.195 150.951 178.682 1.00 58.69 243 ALA A CA 1
ATOM 652 C C . ALA A 1 254 ? 171.829 149.505 178.386 1.00 58.69 243 ALA A C 1
ATOM 653 O O . ALA A 1 254 ? 171.650 149.138 177.220 1.00 58.69 243 ALA A O 1
ATOM 655 N N . GLY A 1 255 ? 171.729 148.671 179.422 1.00 56.52 244 GLY A N 1
ATOM 656 C CA . GLY A 1 255 ? 171.378 147.279 179.230 1.00 56.52 244 GLY A CA 1
ATOM 657 C C . GLY A 1 255 ? 169.925 147.058 178.890 1.00 56.52 244 GLY A C 1
ATOM 658 O O . GLY A 1 255 ? 169.576 146.001 178.355 1.00 56.52 244 GLY A O 1
ATOM 659 N N . LEU A 1 256 ? 169.071 148.040 179.174 1.00 51.34 245 LEU A N 1
ATOM 660 C CA . LEU A 1 256 ? 167.654 147.936 178.857 1.00 51.34 245 LEU A CA 1
ATOM 661 C C . LEU A 1 256 ? 167.396 147.981 177.363 1.00 51.34 245 LEU A C 1
ATOM 662 O O . LEU A 1 256 ? 166.346 147.511 176.919 1.00 51.34 245 LEU A O 1
ATOM 667 N N . LYS A 1 257 ? 168.340 148.511 176.588 1.00 53.85 246 LYS A N 1
ATOM 668 C CA . LYS A 1 257 ? 168.208 148.611 175.142 1.00 53.85 246 LYS A CA 1
ATOM 669 C C . LYS A 1 257 ? 168.161 147.250 174.465 1.00 53.85 246 LYS A C 1
ATOM 670 O O . LYS A 1 257 ? 167.592 147.135 173.376 1.00 53.85 246 LYS A O 1
ATOM 676 N N . GLY A 1 258 ? 168.719 146.217 175.097 1.00 52.05 247 GLY A N 1
ATOM 677 C CA . GLY A 1 258 ? 168.739 144.903 174.490 1.00 52.05 247 GLY A CA 1
ATOM 678 C C . GLY A 1 258 ? 167.517 144.064 174.777 1.00 52.05 247 GLY A C 1
ATOM 679 O O . GLY A 1 258 ? 167.478 142.887 174.410 1.00 52.05 247 GLY A O 1
ATOM 680 N N . ARG A 1 259 ? 166.525 144.625 175.458 1.00 46.91 248 ARG A N 1
ATOM 681 C CA . ARG A 1 259 ? 165.326 143.878 175.815 1.00 46.91 248 ARG A CA 1
ATOM 682 C C . ARG A 1 259 ? 164.108 144.252 174.983 1.00 46.91 248 ARG A C 1
ATOM 683 O O . ARG A 1 259 ? 163.088 143.554 175.058 1.00 46.91 248 ARG A O 1
ATOM 691 N N . LEU A 1 260 ? 164.204 145.300 174.162 1.00 40.38 249 LEU A N 1
ATOM 692 C CA . LEU A 1 260 ? 163.048 145.814 173.439 1.00 40.38 249 LEU A CA 1
ATOM 693 C C . LEU A 1 260 ? 162.552 144.877 172.351 1.00 40.38 249 LEU A C 1
ATOM 694 O O . LEU A 1 260 ? 161.426 145.044 171.880 1.00 40.38 249 LEU A O 1
ATOM 699 N N . ASP A 1 261 ? 163.351 143.907 171.928 1.00 41.29 250 ASP A N 1
ATOM 700 C CA . ASP A 1 261 ? 162.815 142.904 171.023 1.00 41.29 250 ASP A CA 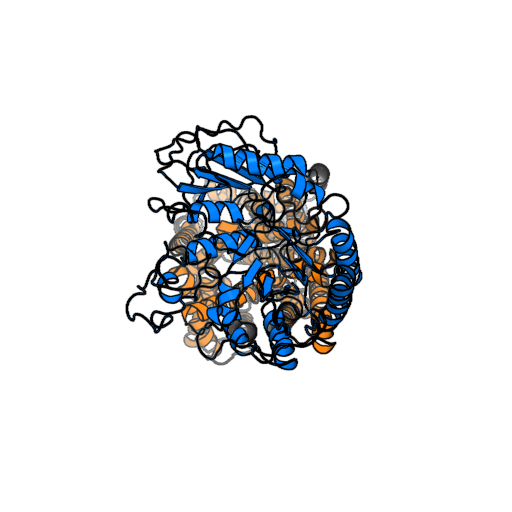1
ATOM 701 C C . ASP A 1 261 ? 162.000 141.860 171.764 1.00 41.29 250 ASP A C 1
ATOM 702 O O . ASP A 1 261 ? 161.057 141.307 171.190 1.00 41.29 250 ASP A O 1
ATOM 707 N N . TYR A 1 262 ? 162.332 141.579 173.028 1.00 35.65 251 TYR A N 1
ATOM 708 C CA . TYR A 1 262 ? 161.450 140.747 173.841 1.00 35.65 251 TYR A CA 1
ATOM 709 C C . TYR A 1 262 ? 160.164 141.479 174.157 1.00 35.65 251 TYR A C 1
ATOM 710 O O . TYR A 1 262 ? 159.087 140.879 174.146 1.00 35.65 251 TYR A O 1
ATOM 719 N N . LEU A 1 263 ? 160.263 142.771 174.464 1.00 31.05 252 LEU A N 1
ATOM 720 C CA . LEU A 1 263 ? 159.072 143.550 174.754 1.00 31.05 252 LEU A CA 1
ATOM 721 C C . LEU A 1 263 ? 158.172 143.704 173.540 1.00 31.05 252 LEU A C 1
ATOM 722 O O . LEU A 1 263 ? 156.952 143.757 173.696 1.00 31.05 252 LEU A O 1
ATOM 727 N N . SER A 1 264 ? 158.738 143.729 172.334 1.00 34.59 253 SER A N 1
ATOM 728 C CA . SER A 1 264 ? 157.931 143.784 171.123 1.00 34.59 253 SER A CA 1
ATOM 729 C C . SER A 1 264 ? 157.372 142.428 170.737 1.00 34.59 253 SER A C 1
ATOM 730 O O . SER A 1 264 ? 156.531 142.350 169.840 1.00 34.59 253 SER A O 1
ATOM 733 N N . SER A 1 265 ? 157.836 141.358 171.378 1.00 33.90 254 SER A N 1
ATOM 734 C CA . SER A 1 265 ? 157.218 140.057 171.182 1.00 33.90 254 SER A CA 1
ATOM 735 C C . SER A 1 265 ? 155.861 140.003 171.851 1.00 33.90 254 SER A C 1
ATOM 736 O O . SER A 1 265 ? 154.963 139.296 171.383 1.00 33.90 254 SER A O 1
ATOM 739 N N . LEU A 1 266 ? 155.704 140.754 172.941 1.00 26.44 255 LEU A N 1
ATOM 740 C CA . LEU A 1 266 ? 154.466 140.824 173.696 1.00 26.44 255 LEU A CA 1
ATOM 741 C C . LEU A 1 266 ? 153.448 141.741 173.051 1.00 26.44 255 LEU A C 1
ATOM 742 O O . LEU A 1 266 ? 152.261 141.613 173.347 1.00 26.44 255 LEU A O 1
ATOM 747 N N . LYS A 1 267 ? 153.903 142.626 172.163 1.00 24.85 256 LYS A N 1
ATOM 748 C CA . LYS A 1 267 ? 153.126 143.708 171.553 1.00 24.85 256 LYS A CA 1
ATOM 749 C C . LYS A 1 267 ? 152.547 144.648 172.605 1.00 24.85 256 LYS A C 1
ATOM 750 O O . LYS A 1 267 ? 151.363 144.978 172.589 1.00 24.85 256 LYS A O 1
ATOM 756 N N . VAL A 1 268 ? 153.395 145.100 173.524 1.00 20.28 257 VAL A N 1
ATOM 757 C CA . VAL A 1 268 ? 152.967 146.126 174.455 1.00 20.28 257 VAL A CA 1
ATOM 758 C C . VAL A 1 268 ? 153.181 147.494 173.818 1.00 20.28 257 VAL A C 1
ATOM 759 O O . VAL A 1 268 ? 154.124 147.716 173.053 1.00 20.28 257 VAL A O 1
ATOM 763 N N . LYS A 1 269 ? 152.258 148.407 174.076 1.00 19.13 258 LYS A N 1
ATOM 764 C CA . LYS A 1 269 ? 152.292 149.701 173.427 1.00 19.13 258 LYS A CA 1
ATOM 765 C C . LYS A 1 269 ? 153.006 150.752 174.244 1.00 19.13 258 LYS A C 1
ATOM 766 O O . LYS A 1 269 ? 153.309 151.820 173.716 1.00 19.13 258 LYS A O 1
ATOM 772 N N . GLY A 1 270 ? 153.281 150.485 175.506 1.00 15.46 259 GLY A N 1
ATOM 773 C CA . GLY A 1 270 ? 153.968 151.449 176.332 1.00 15.46 259 GLY A CA 1
ATOM 774 C C . GLY A 1 270 ? 154.684 150.755 177.459 1.00 15.46 259 GLY A C 1
ATOM 775 O O . GLY A 1 270 ? 154.413 149.602 177.780 1.00 15.46 259 GLY A O 1
ATOM 776 N N . LEU A 1 271 ? 155.592 151.495 178.074 1.00 16.50 260 LEU A N 1
ATOM 777 C CA . LEU A 1 271 ? 156.529 150.972 179.051 1.00 16.50 260 LEU A CA 1
ATOM 778 C C . LEU A 1 271 ? 156.617 151.982 180.175 1.00 16.50 260 LEU A C 1
ATOM 779 O O . LEU A 1 271 ? 156.776 153.172 179.913 1.00 16.50 260 LEU A O 1
ATOM 784 N N . VAL A 1 272 ? 156.524 151.525 181.413 1.00 15.91 261 VAL A N 1
ATOM 785 C CA . VAL A 1 272 ? 156.528 152.411 182.565 1.00 15.91 261 VAL A CA 1
ATOM 786 C C . VAL A 1 272 ? 157.833 152.185 183.312 1.00 15.91 261 VAL A C 1
ATOM 787 O O . VAL A 1 272 ? 157.943 151.285 184.134 1.00 15.91 261 VAL A O 1
ATOM 791 N N . LEU A 1 273 ? 158.825 153.019 183.037 1.00 21.57 262 LEU A N 1
ATOM 792 C CA . LEU A 1 273 ? 160.109 152.936 183.712 1.00 21.57 262 LEU A CA 1
ATOM 793 C C . LEU A 1 273 ? 160.030 153.508 185.106 1.00 21.57 262 LEU A C 1
ATOM 794 O O . LEU A 1 273 ? 159.487 154.589 185.306 1.00 21.57 262 LEU A O 1
ATOM 799 N N . GLY A 1 274 ? 160.662 152.822 186.056 1.00 24.12 263 GLY A N 1
ATOM 800 C CA . GLY A 1 274 ? 160.568 153.178 187.441 1.00 24.12 263 GLY A CA 1
ATOM 801 C C . GLY A 1 274 ? 161.356 154.417 187.745 1.00 24.12 263 GLY A C 1
ATOM 802 O O . GLY A 1 274 ? 161.981 155.006 186.866 1.00 24.12 263 GLY A O 1
ATOM 803 N N . PRO A 1 275 ? 161.305 154.853 188.992 1.00 27.93 264 PRO A N 1
ATOM 804 C CA . PRO A 1 275 ? 161.972 156.104 189.351 1.00 27.93 264 PRO A CA 1
ATOM 805 C C . PRO A 1 275 ? 163.485 155.977 189.297 1.00 27.93 264 PRO A C 1
ATOM 806 O O . PRO A 1 275 ? 164.075 155.106 189.941 1.00 27.93 264 PRO A O 1
ATOM 810 N N . ILE A 1 276 ? 164.116 156.829 188.497 1.00 40.31 265 ILE A N 1
ATOM 811 C CA . ILE A 1 276 ? 165.532 156.724 188.203 1.00 40.31 265 ILE A CA 1
ATOM 812 C C . ILE A 1 276 ? 166.315 157.897 188.766 1.00 40.31 265 ILE A C 1
ATOM 813 O O . ILE A 1 276 ? 167.540 157.916 188.672 1.00 40.31 265 ILE A O 1
ATOM 818 N N . HIS A 1 277 ? 165.642 158.873 189.357 1.00 46.41 266 HIS A N 1
ATOM 819 C CA . HIS A 1 277 ? 166.302 160.078 189.829 1.00 46.41 266 HIS A CA 1
ATOM 820 C C . HIS A 1 277 ? 166.991 159.832 191.163 1.00 46.41 266 HIS A C 1
ATOM 821 O O . HIS A 1 277 ? 166.841 158.782 191.788 1.00 46.41 266 HIS A O 1
ATOM 828 N N . LYS A 1 278 ? 167.740 160.827 191.625 1.00 55.21 267 LYS A N 1
ATOM 829 C CA . LYS A 1 278 ? 168.529 160.684 192.842 1.00 55.21 267 LYS A CA 1
ATOM 830 C C . LYS A 1 278 ? 167.656 160.981 194.056 1.00 55.21 267 LYS A C 1
ATOM 831 O O . LYS A 1 278 ? 167.212 162.112 194.264 1.00 55.21 267 LYS A O 1
ATOM 837 N N . ASN A 1 279 ? 167.398 159.950 194.846 1.00 53.56 268 ASN A N 1
ATOM 838 C CA . ASN A 1 279 ? 166.733 160.071 196.131 1.00 53.56 268 ASN A CA 1
ATOM 839 C C . ASN A 1 279 ? 167.675 159.516 197.176 1.00 53.56 268 ASN A C 1
ATOM 840 O O . ASN A 1 279 ? 168.241 158.437 196.992 1.00 53.56 268 ASN A O 1
ATOM 845 N N . GLN A 1 280 ? 167.879 160.269 198.247 1.00 60.91 269 GLN A N 1
ATOM 846 C CA . GLN A 1 280 ? 168.669 159.743 199.355 1.00 60.91 269 GLN A CA 1
ATOM 847 C C . GLN A 1 280 ? 167.764 159.030 200.353 1.00 60.91 269 GLN A C 1
ATOM 848 O O . GLN A 1 280 ? 167.736 157.800 200.431 1.00 60.91 269 GLN A O 1
ATOM 854 N N . LYS A 1 281 ? 166.986 159.812 201.085 1.00 61.66 270 LYS A N 1
ATOM 855 C CA . LYS A 1 281 ? 166.054 159.368 202.106 1.00 61.66 270 LYS A CA 1
ATOM 856 C C . LYS A 1 281 ? 165.214 160.596 202.400 1.00 61.66 270 LYS A C 1
ATOM 857 O O . LYS A 1 281 ? 165.226 161.543 201.611 1.00 61.66 270 LYS A O 1
ATOM 863 N N . ASP A 1 282 ? 164.488 160.578 203.515 1.00 67.62 271 ASP A N 1
ATOM 864 C CA . ASP A 1 282 ? 163.589 161.668 203.925 1.00 67.62 271 ASP A CA 1
ATOM 865 C C . ASP A 1 282 ? 164.080 163.123 203.819 1.00 67.62 271 ASP A C 1
ATOM 866 O O . ASP A 1 282 ? 163.300 164.051 204.033 1.00 67.62 271 ASP A O 1
ATOM 871 N N . ASP A 1 283 ? 165.352 163.327 203.498 1.00 71.58 272 ASP A N 1
ATOM 872 C CA . ASP A 1 283 ? 165.902 164.668 203.385 1.00 71.58 272 ASP A CA 1
ATOM 873 C C . ASP A 1 283 ? 165.177 165.158 202.132 1.00 71.58 272 ASP A C 1
ATOM 874 O O . ASP A 1 283 ? 165.311 164.561 201.064 1.00 71.58 272 ASP A O 1
ATOM 879 N N . VAL A 1 284 ? 164.393 166.224 202.261 1.00 67.65 273 VAL A N 1
ATOM 880 C CA . VAL A 1 284 ? 163.586 166.730 201.163 1.00 67.65 273 VAL A CA 1
ATOM 881 C C . VAL A 1 284 ? 164.374 167.696 200.282 1.00 67.65 273 VAL A C 1
ATOM 882 O O . VAL A 1 284 ? 164.154 167.754 199.069 1.00 67.65 273 VAL A O 1
ATOM 886 N N . ALA A 1 285 ? 165.323 168.428 200.866 1.00 71.22 274 ALA A N 1
ATOM 887 C CA . ALA A 1 285 ? 166.028 169.468 200.127 1.00 71.22 274 ALA A CA 1
ATOM 888 C C . ALA A 1 285 ? 167.171 168.913 199.285 1.00 71.22 274 ALA A C 1
ATOM 889 O O . ALA A 1 285 ? 167.725 169.639 198.454 1.00 71.22 274 ALA A O 1
ATOM 891 N N . GLN A 1 286 ? 167.551 167.654 199.475 1.00 67.79 275 GLN A N 1
ATOM 892 C CA . GLN A 1 286 ? 168.666 167.126 198.705 1.00 67.79 275 GLN A CA 1
ATOM 893 C C . GLN A 1 286 ? 168.233 166.355 197.466 1.00 67.79 275 GLN A C 1
ATOM 894 O O . GLN A 1 286 ? 168.976 166.345 196.480 1.00 67.79 275 GLN A O 1
ATOM 900 N N . THR A 1 287 ? 167.061 165.722 197.482 1.00 65.31 276 THR A N 1
ATOM 901 C CA . THR A 1 287 ? 166.612 164.953 196.327 1.00 65.31 276 THR A CA 1
ATOM 902 C C . THR A 1 287 ? 166.168 165.874 195.206 1.00 65.31 276 THR A C 1
ATOM 903 O O . THR A 1 287 ? 165.412 166.823 195.428 1.00 65.31 276 THR A O 1
ATOM 907 N N . ASP A 1 288 ? 166.620 165.568 193.993 1.00 61.79 277 ASP A N 1
ATOM 908 C CA . ASP A 1 288 ? 166.350 166.376 192.814 1.00 61.79 277 ASP A CA 1
ATOM 909 C C . ASP A 1 288 ? 165.747 165.474 191.753 1.00 61.79 277 ASP A C 1
ATOM 910 O O . ASP A 1 288 ? 166.301 164.412 191.464 1.00 61.79 277 ASP A O 1
ATOM 915 N N . LEU A 1 289 ? 164.622 165.887 191.174 1.00 52.98 278 LEU A N 1
ATOM 916 C CA . LEU A 1 289 ? 163.964 165.047 190.184 1.00 52.98 278 LEU A CA 1
ATOM 917 C C . LEU A 1 289 ? 164.450 165.305 188.768 1.00 52.98 278 LEU A C 1
ATOM 918 O O . LEU A 1 289 ? 163.913 164.709 187.833 1.00 52.98 278 LEU A O 1
ATOM 923 N N . LEU A 1 290 ? 165.440 166.172 188.575 1.00 56.45 279 LEU A N 1
ATOM 924 C CA . LEU A 1 290 ? 165.930 166.468 187.234 1.00 56.45 279 LEU A CA 1
ATOM 925 C C . LEU A 1 290 ? 167.208 165.725 186.877 1.00 56.45 279 LEU A C 1
ATOM 926 O O . LEU A 1 290 ? 167.572 165.677 185.698 1.00 56.45 279 LEU A O 1
ATOM 931 N N . GLN A 1 291 ? 167.893 165.152 187.857 1.00 58.60 280 GLN A N 1
ATOM 932 C CA . GLN A 1 291 ? 169.240 164.637 187.690 1.00 58.60 280 GLN A CA 1
ATOM 933 C C . GLN A 1 291 ? 169.267 163.152 188.021 1.00 58.60 280 GLN A C 1
ATOM 934 O O . GLN A 1 291 ? 168.790 162.746 189.082 1.00 58.60 280 GLN A O 1
ATOM 940 N N . ILE A 1 292 ? 169.839 162.353 187.127 1.00 55.84 281 ILE A N 1
ATOM 941 C CA . ILE A 1 292 ? 169.757 160.900 187.224 1.00 55.84 281 ILE A CA 1
ATOM 942 C C . ILE A 1 292 ? 170.732 160.389 188.273 1.00 55.84 281 ILE A C 1
ATOM 943 O O . ILE A 1 292 ? 171.857 160.882 188.392 1.00 55.84 281 ILE A O 1
ATOM 948 N N . ASP A 1 293 ? 170.275 159.422 189.062 1.00 60.34 282 ASP A N 1
ATOM 949 C CA . ASP A 1 293 ? 171.147 158.612 189.893 1.00 60.34 282 ASP A CA 1
ATOM 950 C C . ASP A 1 293 ? 172.151 157.878 189.012 1.00 60.34 282 ASP A C 1
ATOM 951 O O . ASP A 1 293 ? 171.749 157.237 188.034 1.00 60.34 282 ASP A O 1
ATOM 956 N N . PRO A 1 294 ? 173.455 157.948 189.311 1.00 60.88 283 PRO A N 1
ATOM 957 C CA . PRO A 1 294 ? 174.451 157.324 188.428 1.00 60.88 283 PRO A CA 1
ATOM 958 C C . PRO A 1 294 ? 174.428 155.802 188.421 1.00 60.88 283 PRO A C 1
ATOM 959 O O . PRO A 1 294 ? 175.049 155.205 187.534 1.00 60.88 283 PRO A O 1
ATOM 963 N N . ASN A 1 295 ? 173.706 155.158 189.339 1.00 62.43 284 ASN A N 1
ATOM 964 C CA . ASN A 1 295 ? 173.567 153.709 189.341 1.00 62.43 284 ASN A CA 1
ATOM 965 C C . ASN A 1 295 ? 172.662 153.183 188.236 1.00 62.43 284 ASN A C 1
ATOM 966 O O . ASN A 1 295 ? 172.532 151.964 188.104 1.00 62.43 284 ASN A O 1
ATOM 971 N N . PHE A 1 296 ? 172.011 154.051 187.463 1.00 56.83 285 PHE A N 1
ATOM 972 C CA . PHE A 1 296 ? 171.245 153.614 186.305 1.00 56.83 285 PHE A CA 1
ATOM 973 C C . PHE A 1 296 ? 171.880 154.018 184.982 1.00 56.83 285 PHE A C 1
ATOM 974 O O . PHE A 1 296 ? 171.626 153.363 183.967 1.00 56.83 285 PHE A O 1
ATOM 982 N N . GLY A 1 297 ? 172.698 155.050 184.973 1.00 62.09 286 GLY A N 1
ATOM 983 C CA . GLY A 1 297 ? 173.361 155.496 183.768 1.00 62.09 286 GLY A CA 1
ATOM 984 C C . GLY A 1 297 ? 173.614 156.996 183.834 1.00 62.09 286 GLY A C 1
ATOM 985 O O . GLY A 1 297 ? 173.751 157.563 184.919 1.00 62.09 286 GLY A O 1
ATOM 986 N N . SER A 1 298 ? 173.664 157.617 182.663 1.00 68.73 287 SER A N 1
ATOM 987 C CA . SER A 1 298 ? 173.863 159.054 182.568 1.00 68.73 287 SER A CA 1
ATOM 988 C C . SER A 1 298 ? 172.726 159.621 181.728 1.00 68.73 287 SER A C 1
ATOM 989 O O . SER A 1 298 ? 171.725 158.952 181.467 1.00 68.73 287 SER A O 1
ATOM 992 N N . LYS A 1 299 ? 172.856 160.873 181.330 1.00 66.02 288 LYS A N 1
ATOM 993 C CA . LYS A 1 299 ? 171.793 161.546 180.609 1.00 66.02 288 LYS A CA 1
ATOM 994 C C . LYS A 1 299 ? 171.682 161.105 179.154 1.00 66.02 288 LYS A C 1
ATOM 995 O O . LYS A 1 299 ? 170.585 161.165 178.589 1.00 66.02 288 LYS A O 1
ATOM 1001 N N . GLU A 1 300 ? 172.766 160.637 178.537 1.00 68.25 289 GLU A N 1
ATOM 1002 C CA . GLU A 1 300 ? 172.761 160.393 177.098 1.00 68.25 289 GLU A CA 1
ATOM 1003 C C . GLU A 1 300 ? 172.346 158.983 176.708 1.00 68.25 289 GLU A C 1
ATOM 1004 O O . GLU A 1 300 ? 171.784 158.796 175.623 1.00 68.25 289 GLU A O 1
ATOM 1010 N N . ASP A 1 301 ? 172.598 157.972 177.540 1.00 66.01 290 ASP A N 1
ATOM 1011 C CA . ASP A 1 301 ? 172.059 156.662 177.193 1.00 66.01 290 ASP A CA 1
ATOM 1012 C C . ASP A 1 301 ? 170.567 156.566 177.500 1.00 66.01 290 ASP A C 1
ATOM 1013 O O . ASP A 1 301 ? 169.890 155.703 176.939 1.00 66.01 290 ASP A O 1
ATOM 1018 N N . PHE A 1 302 ? 170.033 157.469 178.329 1.00 59.68 291 PHE A N 1
ATOM 1019 C CA . PHE A 1 302 ? 168.585 157.642 178.407 1.00 59.68 291 PHE A CA 1
ATOM 1020 C C . PHE A 1 302 ? 168.017 158.121 177.077 1.00 59.68 291 PHE A C 1
ATOM 1021 O O . PHE A 1 302 ? 166.996 157.609 176.608 1.00 59.68 291 PHE A O 1
ATOM 1029 N N . ASP A 1 303 ? 168.677 159.097 176.451 1.00 61.66 292 ASP A N 1
ATOM 1030 C CA . ASP A 1 303 ? 168.315 159.563 175.117 1.00 61.66 292 ASP A CA 1
ATOM 1031 C C . ASP A 1 303 ? 168.447 158.477 174.059 1.00 61.66 292 ASP A C 1
ATOM 1032 O O . ASP A 1 303 ? 167.581 158.368 173.175 1.00 61.66 292 ASP A O 1
ATOM 1037 N N . SER A 1 304 ? 169.506 157.670 174.157 1.00 59.96 293 SER A N 1
ATOM 1038 C CA . SER A 1 304 ? 169.686 156.522 173.278 1.00 59.96 293 SER A CA 1
ATOM 1039 C C . SER A 1 304 ? 168.560 155.515 173.454 1.00 59.96 293 SER A C 1
ATOM 1040 O O . SER A 1 304 ? 168.058 154.955 172.476 1.00 59.96 293 SER A O 1
ATOM 1043 N N . LEU A 1 305 ? 168.139 155.295 174.704 1.00 55.91 294 LEU A N 1
ATOM 1044 C CA . LEU A 1 305 ? 167.030 154.397 174.999 1.00 55.91 294 LEU A CA 1
ATOM 1045 C C . LEU A 1 305 ? 165.717 154.922 174.446 1.00 55.91 294 LEU A C 1
ATOM 1046 O O . LEU A 1 305 ? 164.914 154.146 173.922 1.00 55.91 294 LEU A O 1
ATOM 1051 N N . LEU A 1 306 ? 165.489 156.231 174.556 1.00 49.91 295 LEU A N 1
ATOM 1052 C CA . LEU A 1 306 ? 164.253 156.831 174.058 1.00 49.91 295 LEU A CA 1
ATOM 1053 C C . LEU A 1 306 ? 164.143 156.689 172.550 1.00 49.91 295 LEU A C 1
ATOM 1054 O O . LEU A 1 306 ? 163.092 156.303 172.025 1.00 49.91 295 LEU A O 1
ATOM 1059 N N . GLN A 1 307 ? 165.245 156.940 171.839 1.00 53.84 296 GLN A N 1
ATOM 1060 C CA . GLN A 1 307 ? 165.225 156.791 170.385 1.00 53.84 296 GLN A CA 1
ATOM 1061 C C . GLN A 1 307 ? 165.135 155.328 169.963 1.00 53.84 296 GLN A C 1
ATOM 1062 O O . GLN A 1 307 ? 164.405 154.989 169.017 1.00 53.84 296 GLN A O 1
ATOM 1068 N N . SER A 1 308 ? 165.840 154.448 170.679 1.00 49.58 297 SER A N 1
ATOM 1069 C CA . SER A 1 308 ? 165.834 153.029 170.360 1.00 49.58 297 SER A CA 1
ATOM 1070 C C . SER A 1 308 ? 164.472 152.401 170.607 1.00 49.58 297 SER A C 1
ATOM 1071 O O . SER A 1 308 ? 164.080 151.462 169.906 1.00 49.58 297 SER A O 1
ATOM 1074 N N . ALA A 1 309 ? 163.734 152.907 171.598 1.00 46.55 298 ALA A N 1
ATOM 1075 C CA . ALA A 1 309 ? 162.376 152.431 171.824 1.00 46.55 298 ALA A CA 1
ATOM 1076 C C . ALA A 1 309 ? 161.399 153.054 170.844 1.00 46.55 298 ALA A C 1
ATOM 1077 O O . ALA A 1 309 ? 160.422 152.407 170.455 1.00 46.55 298 ALA A O 1
ATOM 1079 N N . LYS A 1 310 ? 161.659 154.293 170.421 1.00 49.88 299 LYS A N 1
ATOM 1080 C CA . LYS A 1 310 ? 160.795 154.944 169.446 1.00 49.88 299 LYS A CA 1
ATOM 1081 C C . LYS A 1 310 ? 160.873 154.258 168.090 1.00 49.88 299 LYS A C 1
ATOM 1082 O O . LYS A 1 310 ? 159.905 154.282 167.320 1.00 49.88 299 LYS A O 1
ATOM 1088 N N . LYS A 1 311 ? 162.002 153.608 167.788 1.00 50.72 300 LYS A N 1
ATOM 1089 C CA . LYS A 1 311 ? 162.080 152.878 166.524 1.00 50.72 300 LYS A CA 1
ATOM 1090 C C . LYS A 1 311 ? 161.183 151.643 166.512 1.00 50.72 300 LYS A C 1
ATOM 1091 O O . LYS A 1 311 ? 160.574 151.338 165.481 1.00 50.72 300 LYS A O 1
ATOM 1097 N N . LYS A 1 312 ? 161.053 150.949 167.643 1.00 43.90 301 LYS A N 1
ATOM 1098 C CA . LYS A 1 312 ? 160.261 149.727 167.726 1.00 43.90 301 LYS A CA 1
ATOM 1099 C C . LYS A 1 312 ? 158.807 149.973 168.105 1.00 43.90 301 LYS A C 1
ATOM 1100 O O . LYS A 1 312 ? 158.104 149.008 168.420 1.00 43.90 301 LYS A O 1
ATOM 1106 N N . SER A 1 313 ? 158.367 151.237 168.100 1.00 38.85 302 SER A N 1
ATOM 1107 C CA . SER A 1 313 ? 156.995 151.677 168.394 1.00 38.85 302 SER A CA 1
ATOM 1108 C C . SER A 1 313 ? 156.587 151.387 169.843 1.00 38.85 302 SER A C 1
ATOM 1109 O O . SER A 1 313 ? 155.469 150.957 170.118 1.00 38.85 302 SER A O 1
ATOM 1112 N N . ILE A 1 314 ? 157.481 151.682 170.779 1.00 31.07 303 ILE A N 1
ATOM 1113 C CA . ILE A 1 314 ? 157.218 151.530 172.201 1.00 31.07 303 ILE A CA 1
ATOM 1114 C C . ILE A 1 314 ? 157.403 152.886 172.862 1.00 31.07 303 ILE A C 1
ATOM 1115 O O . ILE A 1 314 ? 158.454 153.510 172.715 1.00 31.07 303 ILE A O 1
ATOM 1120 N N . ARG A 1 315 ? 156.392 153.340 173.587 1.00 19.11 304 ARG A N 1
ATOM 1121 C CA . ARG A 1 315 ? 156.472 154.605 174.298 1.00 19.11 304 ARG A CA 1
ATOM 1122 C C . ARG A 1 315 ? 157.021 154.406 175.698 1.00 19.11 304 ARG A C 1
ATOM 1123 O O . ARG A 1 315 ? 156.914 153.325 176.265 1.00 19.11 304 ARG A O 1
ATOM 1131 N N . VAL A 1 316 ? 157.612 155.454 176.253 1.00 17.44 305 VAL A N 1
ATOM 1132 C CA . VAL A 1 316 ? 158.282 155.373 177.541 1.00 17.44 305 VAL A CA 1
ATOM 1133 C C . VAL A 1 316 ? 157.627 156.347 178.507 1.00 17.44 305 VAL A C 1
ATOM 1134 O O . VAL A 1 316 ? 157.615 157.556 178.268 1.00 17.44 305 VAL A O 1
ATOM 1138 N N . ILE A 1 317 ? 157.110 155.818 179.608 1.00 18.09 306 ILE A N 1
ATOM 1139 C CA . ILE A 1 317 ? 156.511 156.593 180.685 1.00 18.09 306 ILE A CA 1
ATOM 1140 C C . ILE A 1 317 ? 157.475 156.585 181.860 1.00 18.09 306 ILE A C 1
ATOM 1141 O O . ILE A 1 317 ? 158.052 155.546 182.184 1.00 18.09 306 ILE A O 1
ATOM 1146 N N . LEU A 1 318 ? 157.682 157.742 182.471 1.00 22.46 307 LEU A N 1
ATOM 1147 C CA . LEU A 1 318 ? 158.655 157.899 183.537 1.00 22.46 307 LEU A CA 1
ATOM 1148 C C . LEU A 1 318 ? 157.942 158.058 184.869 1.00 22.46 307 LEU A C 1
ATOM 1149 O O . LEU A 1 318 ? 157.071 158.909 185.000 1.00 22.46 307 LEU A O 1
ATOM 1154 N N . ASP A 1 319 ? 158.321 157.253 185.857 1.00 23.74 308 ASP A N 1
ATOM 1155 C CA . ASP A 1 319 ? 157.765 157.376 187.198 1.00 23.74 308 ASP A CA 1
ATOM 1156 C C . ASP A 1 319 ? 158.478 158.490 187.945 1.00 23.74 308 ASP A C 1
ATOM 1157 O O . ASP A 1 319 ? 159.706 158.509 188.015 1.00 23.74 308 ASP A O 1
ATOM 1162 N N . LEU A 1 320 ? 157.709 159.411 188.515 1.00 31.39 309 LEU A N 1
ATOM 1163 C CA . LEU A 1 320 ? 158.252 160.602 189.152 1.00 31.39 309 LEU A CA 1
ATOM 1164 C C . LEU A 1 320 ? 157.850 160.709 190.614 1.00 31.39 309 LEU A C 1
ATOM 1165 O O . LEU A 1 320 ? 157.647 161.808 191.122 1.00 31.39 309 LEU A O 1
ATOM 1170 N N . THR A 1 321 ? 157.716 159.588 191.289 1.00 31.52 310 THR A N 1
ATOM 1171 C CA . THR A 1 321 ? 157.406 159.591 192.709 1.00 31.52 310 THR A CA 1
ATOM 1172 C C . THR A 1 321 ? 158.621 160.082 193.486 1.00 31.52 310 THR A C 1
ATOM 1173 O O . THR A 1 321 ? 159.715 159.556 193.285 1.00 31.52 310 THR A O 1
ATOM 1177 N N . PRO A 1 322 ? 158.490 161.107 194.332 1.00 39.36 311 PRO A N 1
ATOM 1178 C CA . PRO A 1 322 ? 159.680 161.740 194.922 1.00 39.36 311 PRO A CA 1
ATOM 1179 C C . PRO A 1 322 ? 160.463 160.876 195.891 1.00 39.36 311 PRO A C 1
ATOM 1180 O O . PRO A 1 322 ? 161.658 160.664 195.698 1.00 39.36 311 PRO A O 1
ATOM 1184 N N . ASN A 1 323 ? 159.805 160.354 196.924 1.00 47.30 312 ASN A N 1
ATOM 1185 C CA . ASN A 1 323 ? 160.485 159.589 197.961 1.00 47.30 312 ASN A CA 1
ATOM 1186 C C . ASN A 1 323 ? 160.279 158.101 197.721 1.00 47.30 312 ASN A C 1
ATOM 1187 O O . ASN A 1 323 ? 159.555 157.422 198.440 1.00 47.30 312 ASN A O 1
ATOM 1192 N N . TYR A 1 324 ? 160.958 157.579 196.712 1.00 40.57 313 TYR A N 1
ATOM 1193 C CA . TYR A 1 324 ? 160.787 156.185 196.350 1.00 40.57 313 TYR A CA 1
ATOM 1194 C C . TYR A 1 324 ? 161.791 155.276 197.030 1.00 40.57 313 TYR A C 1
ATOM 1195 O O . TYR A 1 324 ? 161.823 154.080 196.741 1.00 40.57 313 TYR A O 1
ATOM 1204 N N . ARG A 1 325 ? 162.606 155.819 197.925 1.00 48.59 314 ARG A N 1
ATOM 1205 C CA . ARG A 1 325 ? 163.430 155.052 198.853 1.00 48.59 314 ARG A CA 1
ATOM 1206 C C . ARG A 1 325 ? 162.993 155.540 200.227 1.00 48.59 314 ARG A C 1
ATOM 1207 O O . ARG A 1 325 ? 163.437 156.591 200.687 1.00 48.59 314 ARG A O 1
ATOM 1215 N N . GLY A 1 326 ? 162.075 154.823 200.853 1.00 48.72 315 GLY A N 1
ATOM 1216 C CA . GLY A 1 326 ? 161.533 155.282 202.113 1.00 48.72 315 GLY A CA 1
ATOM 1217 C C . GLY A 1 326 ? 160.136 154.756 202.303 1.00 48.72 315 GLY A C 1
ATOM 1218 O O . GLY A 1 326 ? 159.464 154.344 201.359 1.00 48.72 315 GLY A O 1
ATOM 1219 N N . GLU A 1 327 ? 159.700 154.790 203.561 1.00 57.16 316 GLU A N 1
ATOM 1220 C CA . GLU A 1 327 ? 158.419 154.191 203.915 1.00 57.16 316 GLU A CA 1
ATOM 1221 C C . GLU A 1 327 ? 157.267 155.098 203.512 1.00 57.16 316 GLU A C 1
ATOM 1222 O O . GLU A 1 327 ? 156.233 154.627 203.029 1.00 57.16 316 GLU A O 1
ATOM 1228 N N . ASN A 1 328 ? 157.418 156.399 203.717 1.00 52.01 317 ASN A N 1
ATOM 1229 C CA . ASN A 1 328 ? 156.387 157.338 203.322 1.00 52.01 317 ASN A CA 1
ATOM 1230 C C . ASN A 1 328 ? 156.841 158.052 202.064 1.00 52.01 317 ASN A C 1
ATOM 1231 O O . ASN A 1 328 ? 157.899 158.682 202.029 1.00 52.01 317 ASN A O 1
ATOM 1236 N N . SER A 1 329 ? 156.013 157.951 201.037 1.00 46.07 318 SER A N 1
ATOM 1237 C CA . SER A 1 329 ? 156.422 158.072 199.654 1.00 46.07 318 SER A CA 1
ATOM 1238 C C . SER A 1 329 ? 156.384 159.495 199.128 1.00 46.07 318 SER A C 1
ATOM 1239 O O . SER A 1 329 ? 156.855 159.739 198.016 1.00 46.07 318 SER A O 1
ATOM 1242 N N . TRP A 1 330 ? 155.857 160.442 199.904 1.00 42.04 319 TRP A N 1
ATOM 1243 C CA . TRP A 1 330 ? 155.665 161.802 199.423 1.00 42.04 319 TRP A CA 1
ATOM 1244 C C . TRP A 1 330 ? 156.192 162.849 200.391 1.00 42.04 319 TRP A C 1
ATOM 1245 O O . TRP A 1 330 ? 155.666 163.967 200.391 1.00 42.04 319 TRP A O 1
ATOM 1256 N N . PHE A 1 331 ? 157.200 162.509 201.208 1.00 58.80 320 PHE A N 1
ATOM 1257 C CA . PHE A 1 331 ? 157.931 163.448 202.067 1.00 58.80 320 PHE A CA 1
ATOM 1258 C C . PHE A 1 331 ? 156.994 164.144 203.061 1.00 58.80 320 PHE A C 1
ATOM 1259 O O . PHE A 1 331 ? 156.635 165.311 202.901 1.00 58.80 320 PHE A O 1
ATOM 1267 N N . SER A 1 332 ? 156.570 163.379 204.072 1.00 69.68 321 SER A N 1
ATOM 1268 C CA . SER A 1 332 ? 155.487 163.743 204.990 1.00 69.68 321 SER A CA 1
ATOM 1269 C C . SER A 1 332 ? 155.554 165.092 205.719 1.00 69.68 321 SER A C 1
ATOM 1270 O O . SER A 1 332 ? 154.574 165.483 206.358 1.00 69.68 321 SER A O 1
ATOM 1273 N N . THR A 1 333 ? 156.672 165.815 205.654 1.00 76.64 322 THR A N 1
ATOM 1274 C CA . THR A 1 333 ? 156.783 167.055 206.415 1.00 76.64 322 THR A CA 1
ATOM 1275 C C . THR A 1 333 ? 156.279 168.269 205.639 1.00 76.64 322 THR A C 1
ATOM 1276 O O . THR A 1 333 ? 155.481 169.054 206.160 1.00 76.64 322 THR A O 1
ATOM 1280 N N . GLN A 1 334 ? 156.727 168.438 204.401 1.00 79.39 323 GLN A N 1
ATOM 1281 C CA . GLN A 1 334 ? 156.338 169.589 203.598 1.00 79.39 323 GLN A CA 1
ATOM 1282 C C . GLN A 1 334 ? 155.422 169.099 202.488 1.00 79.39 323 GLN A C 1
ATOM 1283 O O . GLN A 1 334 ? 155.448 167.927 202.106 1.00 79.39 323 GLN A O 1
ATOM 1289 N N . VAL A 1 335 ? 154.593 169.995 201.957 1.00 77.19 324 VAL A N 1
ATOM 1290 C CA . VAL A 1 335 ? 153.711 169.636 200.850 1.00 77.19 324 VAL A CA 1
ATOM 1291 C C . VAL A 1 335 ? 153.891 170.549 199.647 1.00 77.19 324 VAL A C 1
ATOM 1292 O O . VAL A 1 335 ? 153.699 170.108 198.499 1.00 77.19 324 VAL A O 1
ATOM 1296 N N . ASP A 1 336 ? 154.393 171.769 199.812 1.00 79.09 325 ASP A N 1
ATOM 1297 C CA . ASP A 1 336 ? 154.451 172.722 198.710 1.00 79.09 325 ASP A CA 1
ATOM 1298 C C . ASP A 1 336 ? 155.700 172.571 197.856 1.00 79.09 325 ASP A C 1
ATOM 1299 O O . ASP A 1 336 ? 155.621 172.667 196.620 1.00 79.09 325 ASP A O 1
ATOM 1304 N N . THR A 1 337 ? 156.847 172.309 198.483 1.00 75.79 326 THR A N 1
ATOM 1305 C CA . THR A 1 337 ? 158.095 172.292 197.737 1.00 75.79 326 THR A CA 1
ATOM 1306 C C . THR A 1 337 ? 158.210 171.027 196.897 1.00 75.79 326 THR A C 1
ATOM 1307 O O . THR A 1 337 ? 158.776 171.063 195.802 1.00 75.79 326 THR A O 1
ATOM 1311 N N . VAL A 1 338 ? 157.610 169.920 197.345 1.00 72.15 327 VAL A N 1
ATOM 1312 C CA . VAL A 1 338 ? 157.641 168.708 196.532 1.00 72.15 327 VAL A CA 1
ATOM 1313 C C . VAL A 1 338 ? 156.693 168.832 195.341 1.00 72.15 327 VAL A C 1
ATOM 1314 O O . VAL A 1 338 ? 156.981 168.316 194.252 1.00 72.15 327 VAL A O 1
ATOM 1318 N N . ALA A 1 339 ? 155.593 169.567 195.494 1.00 66.98 328 ALA A N 1
ATOM 1319 C CA . ALA A 1 339 ? 154.761 169.915 194.356 1.00 66.98 328 ALA A CA 1
ATOM 1320 C C . ALA A 1 339 ? 155.471 170.831 193.376 1.00 66.98 328 ALA A C 1
ATOM 1321 O O . ALA A 1 339 ? 155.218 170.733 192.172 1.00 66.98 328 ALA A O 1
ATOM 1323 N N . THR A 1 340 ? 156.346 171.710 193.868 1.00 67.15 329 THR A N 1
ATOM 1324 C CA . THR A 1 340 ? 157.185 172.519 192.990 1.00 67.15 329 THR A CA 1
ATOM 1325 C C . THR A 1 340 ? 158.193 171.656 192.228 1.00 67.15 329 THR A C 1
ATOM 1326 O O . THR A 1 340 ? 158.453 171.897 191.037 1.00 67.15 329 THR A O 1
ATOM 1330 N N . LYS A 1 341 ? 158.750 170.640 192.910 1.00 65.12 330 LYS A N 1
ATOM 1331 C CA . LYS A 1 341 ? 159.653 169.672 192.281 1.00 65.12 330 LYS A CA 1
ATOM 1332 C C . LYS A 1 341 ? 158.991 168.953 191.120 1.00 65.12 330 LYS A C 1
ATOM 1333 O O . LYS A 1 341 ? 159.571 168.875 190.029 1.00 65.12 330 LYS A O 1
ATOM 1339 N N . VAL A 1 342 ? 157.785 168.426 191.341 1.00 56.50 331 VAL A N 1
ATOM 1340 C CA . VAL A 1 342 ? 157.103 167.669 190.295 1.00 56.50 331 VAL A CA 1
ATOM 1341 C C . VAL A 1 342 ? 156.706 168.589 189.146 1.00 56.50 331 VAL A C 1
ATOM 1342 O O . VAL A 1 342 ? 156.760 168.205 187.968 1.00 56.50 331 VAL A O 1
ATOM 1346 N N . LYS A 1 343 ? 156.377 169.841 189.468 1.00 58.42 332 LYS A N 1
ATOM 1347 C CA . LYS A 1 343 ? 155.973 170.803 188.452 1.00 58.42 332 LYS A CA 1
ATOM 1348 C C . LYS A 1 343 ? 157.131 171.164 187.537 1.00 58.42 332 LYS A C 1
ATOM 1349 O O . LYS A 1 343 ? 156.944 171.358 186.331 1.00 58.42 332 LYS A O 1
ATOM 1355 N N . ASP A 1 344 ? 158.339 171.242 188.085 1.00 59.20 333 ASP A N 1
ATOM 1356 C CA . ASP A 1 344 ? 159.489 171.454 187.212 1.00 59.20 333 ASP A CA 1
ATOM 1357 C C . ASP A 1 344 ? 159.875 170.193 186.448 1.00 59.20 333 ASP A C 1
ATOM 1358 O O . ASP A 1 344 ? 160.304 170.281 185.287 1.00 59.20 333 ASP A O 1
ATOM 1363 N N . ALA A 1 345 ? 159.723 169.026 187.079 1.00 52.05 334 ALA A N 1
ATOM 1364 C CA . ALA A 1 345 ? 160.164 167.779 186.469 1.00 52.05 334 ALA A CA 1
ATOM 1365 C C . ALA A 1 345 ? 159.316 167.398 185.267 1.00 52.05 334 ALA A C 1
ATOM 1366 O O . ALA A 1 345 ? 159.852 166.848 184.296 1.00 52.05 334 ALA A O 1
ATOM 1368 N N . LEU A 1 346 ? 158.008 167.689 185.313 1.00 47.95 335 LEU A N 1
ATOM 1369 C CA . LEU A 1 346 ? 157.132 167.431 184.171 1.00 47.95 335 LEU A CA 1
ATOM 1370 C C . LEU A 1 346 ? 157.599 168.188 182.942 1.00 47.95 335 LEU A C 1
ATOM 1371 O O . LEU A 1 346 ? 157.705 167.620 181.852 1.00 47.95 335 LEU A O 1
ATOM 1376 N N . GLU A 1 347 ? 157.927 169.467 183.123 1.00 54.04 336 GLU A N 1
ATOM 1377 C CA . GLU A 1 347 ? 158.386 170.320 182.031 1.00 54.04 336 GLU A CA 1
ATOM 1378 C C . GLU A 1 347 ? 159.719 169.846 181.476 1.00 54.04 336 GLU A C 1
ATOM 1379 O O . GLU A 1 347 ? 159.884 169.712 180.253 1.00 54.04 336 GLU A O 1
ATOM 1385 N N . PHE A 1 348 ? 160.671 169.567 182.374 1.00 51.55 337 PHE A N 1
ATOM 1386 C CA . PHE A 1 348 ? 162.016 169.161 181.970 1.00 51.55 337 PHE A CA 1
ATOM 1387 C C . PHE A 1 348 ? 161.995 167.849 181.196 1.00 51.55 337 PHE A C 1
ATOM 1388 O O . PHE A 1 348 ? 162.628 167.726 180.141 1.00 51.55 337 PHE A O 1
ATOM 1396 N N . TRP A 1 349 ? 161.221 166.875 181.668 1.00 42.28 338 TRP A N 1
ATOM 1397 C CA . TRP A 1 349 ? 161.228 165.586 180.997 1.00 42.28 338 TRP A CA 1
ATOM 1398 C C . TRP A 1 349 ? 160.327 165.567 179.772 1.00 42.28 338 TRP A C 1
ATOM 1399 O O . TRP A 1 349 ? 160.560 164.769 178.860 1.00 42.28 338 TRP A O 1
ATOM 1410 N N . LEU A 1 350 ? 159.319 166.438 179.709 1.00 43.47 339 LEU A N 1
ATOM 1411 C CA . LEU A 1 350 ? 158.544 166.557 178.482 1.00 43.47 339 LEU A CA 1
ATOM 1412 C C . LEU A 1 350 ? 159.359 167.202 177.377 1.00 43.47 339 LEU A C 1
ATOM 1413 O O . LEU A 1 350 ? 159.218 166.828 176.208 1.00 43.47 339 LEU A O 1
ATOM 1418 N N . GLN A 1 351 ? 160.221 168.166 177.725 1.00 50.47 340 GLN A N 1
ATOM 1419 C CA . GLN A 1 351 ? 161.115 168.738 176.725 1.00 50.47 340 GLN A CA 1
ATOM 1420 C C . GLN A 1 351 ? 162.195 167.744 176.320 1.00 50.47 340 GLN A C 1
ATOM 1421 O O . GLN A 1 351 ? 162.595 167.701 175.152 1.00 50.47 340 GLN A O 1
ATOM 1427 N N . ALA A 1 352 ? 162.668 166.925 177.264 1.00 45.59 341 ALA A N 1
ATOM 1428 C CA . ALA A 1 352 ? 163.647 165.900 176.918 1.00 45.59 341 ALA A CA 1
ATOM 1429 C C . ALA A 1 352 ? 163.035 164.779 176.086 1.00 45.59 341 ALA A C 1
ATOM 1430 O O . ALA A 1 352 ? 163.746 164.128 175.318 1.00 45.59 341 ALA A O 1
ATOM 1432 N N . GLY A 1 353 ? 161.736 164.525 176.224 1.00 39.93 342 GLY A N 1
ATOM 1433 C CA . GLY A 1 353 ? 161.041 163.725 175.234 1.00 39.93 342 GLY A CA 1
ATOM 1434 C C . GLY A 1 353 ? 160.276 162.495 175.682 1.00 39.93 342 GLY A C 1
ATOM 1435 O O . GLY A 1 353 ? 159.927 161.670 174.834 1.00 39.93 342 GLY A O 1
ATOM 1436 N N . VAL A 1 354 ? 159.987 162.350 176.986 1.00 30.20 343 VAL A N 1
ATOM 1437 C CA . VAL A 1 354 ? 159.235 161.193 177.463 1.00 30.20 343 VAL A CA 1
ATOM 1438 C C . VAL A 1 354 ? 157.779 161.352 177.066 1.00 30.20 343 VAL A C 1
ATOM 1439 O O . VAL A 1 354 ? 157.315 162.449 176.761 1.00 30.20 343 VAL A O 1
ATOM 1443 N N . ASP A 1 355 ? 157.055 160.243 177.053 1.00 21.36 344 ASP A N 1
ATOM 1444 C CA . ASP A 1 355 ? 155.721 160.201 176.485 1.00 21.36 344 ASP A CA 1
ATOM 1445 C C . ASP A 1 355 ? 154.634 160.171 177.535 1.00 21.36 344 ASP A C 1
ATOM 1446 O O . ASP A 1 355 ? 153.492 159.858 177.211 1.00 21.36 344 ASP A O 1
ATOM 1451 N N . GLY A 1 356 ? 154.961 160.477 178.779 1.00 21.46 345 GLY A N 1
ATOM 1452 C CA . GLY A 1 356 ? 153.999 160.347 179.848 1.00 21.46 345 GLY A CA 1
ATOM 1453 C C . GLY A 1 356 ? 154.686 160.296 181.189 1.00 21.46 345 GLY A C 1
ATOM 1454 O O . GLY A 1 356 ? 155.906 160.331 181.284 1.00 21.46 345 GLY A O 1
ATOM 1455 N N . PHE A 1 357 ? 153.864 160.212 182.234 1.00 25.30 346 PHE A N 1
ATOM 1456 C CA . PHE A 1 357 ? 154.356 160.154 183.603 1.00 25.30 346 PHE A CA 1
ATOM 1457 C C . PHE A 1 357 ? 153.486 159.235 184.434 1.00 25.30 346 PHE A C 1
ATOM 1458 O O . PHE A 1 357 ? 152.403 158.830 184.020 1.00 25.30 346 PHE A O 1
ATOM 1466 N N . GLN A 1 358 ? 153.997 158.895 185.606 1.00 20.57 347 GLN A N 1
ATOM 1467 C CA . GLN A 1 358 ? 153.267 158.149 186.612 1.00 20.57 347 GLN A CA 1
ATOM 1468 C C . GLN A 1 358 ? 153.663 158.665 187.979 1.00 20.57 347 GLN A C 1
ATOM 1469 O O . GLN A 1 358 ? 154.844 158.819 188.260 1.00 20.57 347 GLN A O 1
ATOM 1475 N N . VAL A 1 359 ? 152.676 158.954 188.815 1.00 21.79 348 VAL A N 1
ATOM 1476 C CA . VAL A 1 359 ? 152.896 159.278 190.218 1.00 21.79 348 VAL A CA 1
ATOM 1477 C C . VAL A 1 359 ? 152.161 158.244 191.054 1.00 21.79 348 VAL A C 1
ATOM 1478 O O . VAL A 1 359 ? 151.016 157.895 190.758 1.00 21.79 348 VAL A O 1
ATOM 1482 N N . ARG A 1 360 ? 152.825 157.725 192.067 1.00 23.78 349 ARG A N 1
ATOM 1483 C CA . ARG A 1 360 ? 152.257 156.662 192.869 1.00 23.78 349 ARG A CA 1
ATOM 1484 C C . ARG A 1 360 ? 151.973 157.150 194.277 1.00 23.78 349 ARG A C 1
ATOM 1485 O O . ARG A 1 360 ? 152.504 158.167 194.714 1.00 23.78 349 ARG A O 1
ATOM 1493 N N . ASP A 1 361 ? 151.093 156.412 194.954 1.00 30.62 350 ASP A N 1
ATOM 1494 C CA . ASP A 1 361 ? 150.744 156.606 196.364 1.00 30.62 350 ASP A CA 1
ATOM 1495 C C . ASP A 1 361 ? 150.161 157.991 196.627 1.00 30.62 350 ASP A C 1
ATOM 1496 O O . ASP A 1 361 ? 150.578 158.704 197.532 1.00 30.62 350 ASP A O 1
ATOM 1501 N N . ILE A 1 362 ? 149.155 158.362 195.831 1.00 30.69 351 ILE A N 1
ATOM 1502 C CA . ILE A 1 362 ? 148.538 159.680 195.942 1.00 30.69 351 ILE A CA 1
ATOM 1503 C C . ILE A 1 362 ? 147.594 159.791 197.123 1.00 30.69 351 ILE A C 1
ATOM 1504 O O . ILE A 1 362 ? 147.022 160.863 197.349 1.00 30.69 351 ILE A O 1
ATOM 1509 N N . GLU A 1 363 ? 147.394 158.719 197.876 1.00 37.24 352 GLU A N 1
ATOM 1510 C CA . GLU A 1 363 ? 146.671 158.820 199.131 1.00 37.24 352 GLU A CA 1
ATOM 1511 C C . GLU A 1 363 ? 147.549 159.321 200.271 1.00 37.24 352 GLU A C 1
ATOM 1512 O O . GLU A 1 363 ? 147.021 159.704 201.314 1.00 37.24 352 GLU A O 1
ATOM 1518 N N . ASN A 1 364 ? 148.866 159.322 200.099 1.00 38.96 353 ASN A N 1
ATOM 1519 C CA . ASN A 1 364 ? 149.783 159.958 201.031 1.00 38.96 353 ASN A CA 1
ATOM 1520 C C . ASN A 1 364 ? 150.079 161.397 200.662 1.00 38.96 353 ASN A C 1
ATOM 1521 O O . ASN A 1 364 ? 150.928 162.017 201.301 1.00 38.96 353 ASN A O 1
ATOM 1526 N N . LEU A 1 365 ? 149.446 161.925 199.626 1.00 40.71 354 LEU A N 1
ATOM 1527 C CA . LEU A 1 365 ? 149.669 163.296 199.197 1.00 40.71 354 LEU A CA 1
ATOM 1528 C C . LEU A 1 365 ? 148.448 164.122 199.570 1.00 40.71 354 LEU A C 1
ATOM 1529 O O . LEU A 1 365 ? 147.341 163.835 199.107 1.00 40.71 354 LEU A O 1
ATOM 1534 N N . LYS A 1 366 ? 148.635 165.116 200.433 1.00 49.43 355 LYS A N 1
ATOM 1535 C CA . LYS A 1 366 ? 147.531 165.999 200.781 1.00 49.43 355 LYS A CA 1
ATOM 1536 C C . LYS A 1 366 ? 147.294 166.977 199.647 1.00 49.43 355 LYS A C 1
ATOM 1537 O O . LYS A 1 366 ? 148.233 167.355 198.941 1.00 49.43 355 LYS A O 1
ATOM 1543 N N . ASP A 1 367 ? 146.032 167.394 199.495 1.00 51.23 356 ASP A N 1
ATOM 1544 C CA . ASP A 1 367 ? 145.526 168.133 198.335 1.00 51.23 356 ASP A CA 1
ATOM 1545 C C . ASP A 1 367 ? 145.841 167.381 197.040 1.00 51.23 356 ASP A C 1
ATOM 1546 O O . ASP A 1 367 ? 146.523 167.872 196.150 1.00 51.23 356 ASP A O 1
ATOM 1551 N N . ALA A 1 368 ? 145.328 166.154 196.975 1.00 46.64 357 ALA A N 1
ATOM 1552 C CA . ALA A 1 368 ? 145.631 165.281 195.846 1.00 46.64 357 ALA A CA 1
ATOM 1553 C C . ALA A 1 368 ? 144.927 165.745 194.578 1.00 46.64 357 ALA A C 1
ATOM 1554 O O . ALA A 1 368 ? 145.560 165.918 193.533 1.00 46.64 357 ALA A O 1
ATOM 1556 N N . SER A 1 369 ? 143.618 165.993 194.666 1.00 45.33 358 SER A N 1
ATOM 1557 C CA . SER A 1 369 ? 142.809 166.310 193.496 1.00 45.33 358 SER A CA 1
ATOM 1558 C C . SER A 1 369 ? 143.155 167.655 192.883 1.00 45.33 358 SER A C 1
ATOM 1559 O O . SER A 1 369 ? 142.787 167.910 191.734 1.00 45.33 358 SER A O 1
ATOM 1562 N N . SER A 1 370 ? 143.844 168.517 193.622 1.00 48.20 359 SER A N 1
ATOM 1563 C CA . SER A 1 370 ? 144.234 169.808 193.082 1.00 48.20 359 SER A CA 1
ATOM 1564 C C . SER A 1 370 ? 145.520 169.704 192.281 1.00 48.20 359 SER A C 1
ATOM 1565 O O . SER A 1 370 ? 145.621 170.266 191.186 1.00 48.20 359 SER A O 1
ATOM 1568 N N . PHE A 1 371 ? 146.516 168.992 192.811 1.00 47.03 360 PHE A N 1
ATOM 1569 C CA . PHE A 1 371 ? 147.789 168.831 192.119 1.00 47.03 360 PHE A CA 1
ATOM 1570 C C . PHE A 1 371 ? 147.659 167.947 190.895 1.00 47.03 360 PHE A C 1
ATOM 1571 O O . PHE A 1 371 ? 148.379 168.151 189.912 1.00 47.03 360 PHE A O 1
ATOM 1579 N N . LEU A 1 372 ? 146.749 166.975 190.937 1.00 41.58 361 LEU A N 1
ATOM 1580 C CA . LEU A 1 372 ? 146.555 166.096 189.795 1.00 41.58 361 LEU A CA 1
ATOM 1581 C C . LEU A 1 372 ? 145.979 166.858 188.616 1.00 41.58 361 LEU A C 1
ATOM 1582 O O . LEU A 1 372 ? 146.380 166.625 187.471 1.00 41.58 361 LEU A O 1
ATOM 1587 N N . ALA A 1 373 ? 145.087 167.816 188.886 1.00 47.39 362 ALA A N 1
ATOM 1588 C CA . ALA A 1 373 ? 144.500 168.627 187.823 1.00 47.39 362 ALA A CA 1
ATOM 1589 C C . ALA A 1 373 ? 145.534 169.538 187.185 1.00 47.39 362 ALA A C 1
ATOM 1590 O O . ALA A 1 373 ? 145.565 169.679 185.959 1.00 47.39 362 ALA A O 1
ATOM 1592 N N . GLU A 1 374 ? 146.420 170.112 187.997 1.00 49.01 363 GLU A N 1
ATOM 1593 C CA . GLU A 1 374 ? 147.474 170.983 187.486 1.00 49.01 363 GLU A CA 1
ATOM 1594 C C . GLU A 1 374 ? 148.484 170.213 186.640 1.00 49.01 363 GLU A C 1
ATOM 1595 O O . GLU A 1 374 ? 148.865 170.663 185.550 1.00 49.01 363 GLU A O 1
ATOM 1601 N N . TRP A 1 375 ? 148.909 169.036 187.115 1.00 44.18 364 TRP A N 1
ATOM 1602 C CA . TRP A 1 375 ? 149.879 168.232 186.379 1.00 44.18 364 TRP A CA 1
ATOM 1603 C C . TRP A 1 375 ? 149.278 167.669 185.098 1.00 44.18 364 TRP A C 1
ATOM 1604 O O . TRP A 1 375 ? 149.951 167.618 184.059 1.00 44.18 364 TRP A O 1
ATOM 1615 N N . GLN A 1 376 ? 148.006 167.267 185.152 1.00 42.06 365 GLN A N 1
ATOM 1616 C CA . GLN A 1 376 ? 147.280 166.839 183.966 1.00 42.06 365 GLN A CA 1
ATOM 1617 C C . GLN A 1 376 ? 147.148 167.972 182.962 1.00 42.06 365 GLN A C 1
ATOM 1618 O O . GLN A 1 376 ? 147.257 167.748 181.753 1.00 42.06 365 GLN A O 1
ATOM 1624 N N . ASN A 1 377 ? 146.959 169.201 183.453 1.00 54.24 366 ASN A N 1
ATOM 1625 C CA . ASN A 1 377 ? 146.904 170.370 182.584 1.00 54.24 366 ASN A CA 1
ATOM 1626 C C . ASN A 1 377 ? 148.211 170.618 181.859 1.00 54.24 366 ASN A C 1
ATOM 1627 O O . ASN A 1 377 ? 148.204 170.873 180.657 1.00 54.24 366 ASN A O 1
ATOM 1632 N N . ILE A 1 378 ? 149.327 170.594 182.585 1.00 41.59 367 ILE A N 1
ATOM 1633 C CA . ILE A 1 378 ? 150.632 170.852 181.976 1.00 41.59 367 ILE A CA 1
ATOM 1634 C C . ILE A 1 378 ? 150.970 169.781 180.947 1.00 41.59 367 ILE A C 1
ATOM 1635 O O . ILE A 1 378 ? 151.413 170.077 179.826 1.00 41.59 367 ILE A O 1
ATOM 1640 N N . THR A 1 379 ? 150.707 168.524 181.299 1.00 40.65 368 THR A N 1
ATOM 1641 C CA . THR A 1 379 ? 150.965 167.406 180.408 1.00 40.65 368 THR A CA 1
ATOM 1642 C C . THR A 1 379 ? 150.085 167.422 179.163 1.00 40.65 368 THR A C 1
ATOM 1643 O O . THR A 1 379 ? 150.607 167.225 178.065 1.00 40.65 368 THR A O 1
ATOM 1647 N N . LYS A 1 380 ? 148.787 167.709 179.286 1.00 43.11 369 LYS A N 1
ATOM 1648 C CA . LYS A 1 380 ? 147.951 167.888 178.104 1.00 43.11 369 LYS A CA 1
ATOM 1649 C C . LYS A 1 380 ? 148.249 169.165 177.332 1.00 43.11 369 LYS A C 1
ATOM 1650 O O . LYS A 1 380 ? 147.975 169.218 176.131 1.00 43.11 369 LYS A O 1
ATOM 1656 N N . GLY A 1 381 ? 148.787 170.197 177.983 1.00 43.11 370 GLY A N 1
ATOM 1657 C CA . GLY A 1 381 ? 149.091 171.423 177.286 1.00 43.11 370 GLY A CA 1
ATOM 1658 C C . GLY A 1 381 ? 150.325 171.340 176.429 1.00 43.11 370 GLY A C 1
ATOM 1659 O O . GLY A 1 381 ? 150.405 172.042 175.418 1.00 43.11 370 GLY A O 1
ATOM 1660 N N . PHE A 1 382 ? 151.295 170.512 176.815 1.00 43.50 371 PHE A N 1
ATOM 1661 C CA . PHE A 1 382 ? 152.427 170.253 175.930 1.00 43.50 371 PHE A CA 1
ATOM 1662 C C . PHE A 1 382 ? 151.964 169.583 174.641 1.00 43.50 371 PHE A C 1
ATOM 1663 O O . PHE A 1 382 ? 152.181 170.103 173.544 1.00 43.50 371 PHE A O 1
ATOM 1671 N N . SER A 1 383 ? 151.317 168.430 174.754 1.00 40.68 372 SER A N 1
ATOM 1672 C CA . SER A 1 383 ? 150.707 167.799 173.596 1.00 40.68 372 SER A CA 1
ATOM 1673 C C . SER A 1 383 ? 149.522 166.981 174.073 1.00 40.68 372 SER A C 1
ATOM 1674 O O . SER A 1 383 ? 149.327 166.789 175.272 1.00 40.68 372 SER A O 1
ATOM 1677 N N . GLU A 1 384 ? 148.719 166.516 173.124 1.00 40.76 373 GLU A N 1
ATOM 1678 C CA . GLU A 1 384 ? 147.551 165.733 173.486 1.00 40.76 373 GLU A CA 1
ATOM 1679 C C . GLU A 1 384 ? 147.784 164.238 173.365 1.00 40.76 373 GLU A C 1
ATOM 1680 O O . GLU A 1 384 ? 146.902 163.457 173.738 1.00 40.76 373 GLU A O 1
ATOM 1686 N N . ASP A 1 385 ? 148.939 163.816 172.854 1.00 34.64 374 ASP A N 1
ATOM 1687 C CA . ASP A 1 385 ? 149.341 162.416 172.918 1.00 34.64 374 ASP A CA 1
ATOM 1688 C C . ASP A 1 385 ? 150.301 162.156 174.070 1.00 34.64 374 ASP A C 1
ATOM 1689 O O . ASP A 1 385 ? 151.196 161.324 173.978 1.00 34.64 374 ASP A O 1
ATOM 1694 N N . ARG A 1 386 ? 150.136 162.884 175.161 1.00 29.78 375 ARG A N 1
ATOM 1695 C CA . ARG A 1 386 ? 150.839 162.636 176.403 1.00 29.78 375 ARG A CA 1
ATOM 1696 C C . ARG A 1 386 ? 149.876 162.053 177.420 1.00 29.78 375 ARG A C 1
ATOM 1697 O O . ARG A 1 386 ? 148.663 162.191 177.297 1.00 29.78 375 ARG A O 1
ATOM 1705 N N . LEU A 1 387 ? 150.426 161.415 178.438 1.00 17.49 376 LEU A N 1
ATOM 1706 C CA . LEU A 1 387 ? 149.644 160.659 179.395 1.00 17.49 376 LEU A CA 1
ATOM 1707 C C . LEU A 1 387 ? 150.096 160.994 180.802 1.00 17.49 376 LEU A C 1
ATOM 1708 O O . LEU A 1 387 ? 151.229 161.397 181.021 1.00 17.49 376 LEU A O 1
ATOM 1713 N N . LEU A 1 388 ? 149.188 160.875 181.756 1.00 17.41 377 LEU A N 1
ATOM 1714 C CA . LEU A 1 388 ? 149.534 160.920 183.165 1.00 17.41 377 LEU A CA 1
ATOM 1715 C C . LEU A 1 388 ? 148.796 159.788 183.845 1.00 17.41 377 LEU A C 1
ATOM 1716 O O . LEU A 1 388 ? 147.579 159.672 183.702 1.00 17.41 377 LEU A O 1
ATOM 1721 N N . ILE A 1 389 ? 149.520 158.955 184.576 1.00 16.17 378 ILE A N 1
ATOM 1722 C CA . ILE A 1 389 ? 148.937 157.864 185.341 1.00 16.17 378 ILE A CA 1
ATOM 1723 C C . ILE A 1 389 ? 149.076 158.204 186.814 1.00 16.17 378 ILE A C 1
ATOM 1724 O O . ILE A 1 389 ? 150.115 158.704 187.237 1.00 16.17 378 ILE A O 1
ATOM 1729 N N . ALA A 1 390 ? 148.034 157.955 187.592 1.00 17.54 379 ALA A N 1
ATOM 1730 C CA . ALA A 1 390 ? 148.095 158.086 189.035 1.00 17.54 379 ALA A CA 1
ATOM 1731 C C . ALA A 1 390 ? 147.832 156.733 189.661 1.00 17.54 379 ALA A C 1
ATOM 1732 O O . ALA A 1 390 ? 147.059 155.944 189.132 1.00 17.54 379 ALA A O 1
ATOM 1734 N N . GLY A 1 391 ? 148.468 156.456 190.778 1.00 21.61 380 GLY A N 1
ATOM 1735 C CA . GLY A 1 391 ? 148.271 155.204 191.489 1.00 21.61 380 GLY A CA 1
ATOM 1736 C C . GLY A 1 391 ? 147.873 155.444 192.930 1.00 21.61 380 GLY A C 1
ATOM 1737 O O . GLY A 1 391 ? 148.383 156.349 193.572 1.00 21.61 380 GLY A O 1
ATOM 1738 N N . THR A 1 392 ? 146.970 154.614 193.431 1.00 27.45 381 THR A N 1
ATOM 1739 C CA . THR A 1 392 ? 146.554 154.677 194.821 1.00 27.45 381 THR A CA 1
ATOM 1740 C C . THR A 1 392 ? 146.453 153.263 195.370 1.00 27.45 381 THR A C 1
ATOM 1741 O O . THR A 1 392 ? 146.372 152.295 194.617 1.00 27.45 381 THR A O 1
ATOM 1745 N N . ASN A 1 393 ? 146.482 153.134 196.692 1.00 38.46 382 ASN A N 1
ATOM 1746 C CA . ASN A 1 393 ? 146.287 151.826 197.303 1.00 38.46 382 ASN A CA 1
ATOM 1747 C C . ASN A 1 393 ? 144.859 151.605 197.761 1.00 38.46 382 ASN A C 1
ATOM 1748 O O . ASN A 1 393 ? 144.593 150.632 198.466 1.00 38.46 382 ASN A O 1
ATOM 1753 N N . SER A 1 394 ? 143.945 152.476 197.356 1.00 35.15 383 SER A N 1
ATOM 1754 C CA . SER A 1 394 ? 142.556 152.388 197.759 1.00 35.15 383 SER A CA 1
ATOM 1755 C C . SER A 1 394 ? 141.889 151.194 197.106 1.00 35.15 383 SER A C 1
ATOM 1756 O O . SER A 1 394 ? 142.383 150.632 196.134 1.00 35.15 383 SER A O 1
ATOM 1759 N N . SER A 1 395 ? 140.764 150.801 197.665 1.00 37.37 384 SER A N 1
ATOM 1760 C CA . SER A 1 395 ? 139.947 149.756 197.095 1.00 37.37 384 SER A CA 1
ATOM 1761 C C . SER A 1 395 ? 138.477 150.096 197.125 1.00 37.37 384 SER A C 1
ATOM 1762 O O . SER A 1 395 ? 137.669 149.294 196.654 1.00 37.37 384 SER A O 1
ATOM 1765 N N . ASP A 1 396 ? 138.108 151.236 197.691 1.00 40.92 385 ASP A N 1
ATOM 1766 C CA . ASP A 1 396 ? 136.731 151.674 197.806 1.00 40.92 385 ASP A CA 1
ATOM 1767 C C . ASP A 1 396 ? 136.382 152.618 196.669 1.00 40.92 385 ASP A C 1
ATOM 1768 O O . ASP A 1 396 ? 137.156 153.509 196.322 1.00 40.92 385 ASP A O 1
ATOM 1773 N N . LEU A 1 397 ? 135.183 152.427 196.115 1.00 37.35 386 LEU A N 1
ATOM 1774 C CA . LEU A 1 397 ? 134.791 153.104 194.886 1.00 37.35 386 LEU A CA 1
ATOM 1775 C C . LEU A 1 397 ? 134.587 154.596 195.093 1.00 37.35 386 LEU A C 1
ATOM 1776 O O . LEU A 1 397 ? 134.732 155.376 194.151 1.00 37.35 386 LEU A O 1
ATOM 1781 N N . GLN A 1 398 ? 134.303 155.022 196.316 1.00 41.65 387 GLN A N 1
ATOM 1782 C CA . GLN A 1 398 ? 133.954 156.419 196.531 1.00 41.65 387 GLN A CA 1
ATOM 1783 C C . GLN A 1 398 ? 135.179 157.321 196.541 1.00 41.65 387 GLN A C 1
ATOM 1784 O O . GLN A 1 398 ? 135.117 158.449 196.050 1.00 41.65 387 GLN A O 1
ATOM 1790 N N . GLN A 1 399 ? 136.314 156.827 197.026 1.00 41.40 388 GLN A N 1
ATOM 1791 C CA . GLN A 1 399 ? 137.546 157.605 196.944 1.00 41.40 388 GLN A CA 1
ATOM 1792 C C . GLN A 1 399 ? 138.087 157.665 195.523 1.00 41.40 388 GLN A C 1
ATOM 1793 O O . GLN A 1 399 ? 138.551 158.726 195.076 1.00 41.40 388 GLN A O 1
ATOM 1799 N N . ILE A 1 400 ? 138.049 156.527 194.821 1.00 37.26 389 ILE A N 1
ATOM 1800 C CA . ILE A 1 400 ? 138.450 156.442 193.421 1.00 37.26 389 ILE A CA 1
ATOM 1801 C C . ILE A 1 400 ? 137.607 157.376 192.574 1.00 37.26 389 ILE A C 1
ATOM 1802 O O . ILE A 1 400 ? 138.120 158.087 191.706 1.00 37.26 389 ILE A O 1
ATOM 1807 N N . LEU A 1 401 ? 136.309 157.430 192.854 1.00 39.47 390 LEU A N 1
ATOM 1808 C CA . LEU A 1 401 ? 135.429 158.348 192.154 1.00 39.47 390 LEU A CA 1
ATOM 1809 C C . LEU A 1 401 ? 135.663 159.788 192.570 1.00 39.47 390 LEU A C 1
ATOM 1810 O O . LEU A 1 401 ? 135.497 160.697 191.754 1.00 39.47 390 LEU A O 1
ATOM 1815 N N . SER A 1 402 ? 136.040 160.017 193.827 1.00 42.76 391 SER A N 1
ATOM 1816 C CA . SER A 1 402 ? 136.319 161.358 194.310 1.00 42.76 391 SER A CA 1
ATOM 1817 C C . SER A 1 402 ? 137.557 161.967 193.687 1.00 42.76 391 SER A C 1
ATOM 1818 O O . SER A 1 402 ? 137.604 163.187 193.524 1.00 42.76 391 SER A O 1
ATOM 1821 N N . LEU A 1 403 ? 138.548 161.158 193.330 1.00 42.28 392 LEU A N 1
ATOM 1822 C CA . LEU A 1 403 ? 139.722 161.673 192.638 1.00 42.28 392 LEU A CA 1
ATOM 1823 C C . LEU A 1 403 ? 139.487 161.920 191.158 1.00 42.28 392 LEU A C 1
ATOM 1824 O O . LEU A 1 403 ? 140.350 162.509 190.507 1.00 42.28 392 LEU A O 1
ATOM 1829 N N . LEU A 1 404 ? 138.353 161.490 190.613 1.00 41.41 393 LEU A N 1
ATOM 1830 C CA . LEU A 1 404 ? 138.108 161.559 189.179 1.00 41.41 393 LEU A CA 1
ATOM 1831 C C . LEU A 1 404 ? 136.886 162.404 188.882 1.00 41.41 393 LEU A C 1
ATOM 1832 O O . LEU A 1 404 ? 136.089 162.076 187.998 1.00 41.41 393 LEU A O 1
ATOM 1837 N N . GLU A 1 405 ? 136.708 163.507 189.606 1.00 50.61 394 GLU A N 1
ATOM 1838 C CA . GLU A 1 405 ? 135.596 164.394 189.308 1.00 50.61 394 GLU A CA 1
ATOM 1839 C C . GLU A 1 405 ? 135.959 165.515 188.349 1.00 50.61 394 GLU A C 1
ATOM 1840 O O . GLU A 1 405 ? 135.338 165.617 187.288 1.00 50.61 394 GLU A O 1
ATOM 1846 N N . SER A 1 406 ? 136.945 166.344 188.676 1.00 53.08 395 SER A N 1
ATOM 1847 C CA . SER A 1 406 ? 137.386 167.352 187.721 1.00 53.08 395 SER A CA 1
ATOM 1848 C C . SER A 1 406 ? 138.266 166.744 186.642 1.00 53.08 395 SER A C 1
ATOM 1849 O O . SER A 1 406 ? 138.147 167.099 185.465 1.00 53.08 395 SER A O 1
ATOM 1852 N N . ASN A 1 407 ? 139.143 165.829 187.030 1.00 48.95 396 ASN A N 1
ATOM 1853 C CA . ASN A 1 407 ? 139.956 165.058 186.110 1.00 48.95 396 ASN A CA 1
ATOM 1854 C C . ASN A 1 407 ? 139.136 163.909 185.562 1.00 48.95 396 ASN A C 1
ATOM 1855 O O . ASN A 1 407 ? 138.485 163.187 186.317 1.00 48.95 396 ASN A O 1
ATOM 1860 N N . LYS A 1 408 ? 139.161 163.746 184.250 1.00 43.57 397 LYS A N 1
ATOM 1861 C CA . LYS A 1 408 ? 138.511 162.607 183.630 1.00 43.57 397 LYS A CA 1
ATOM 1862 C C . LYS A 1 408 ? 139.341 161.991 182.517 1.00 43.57 397 LYS A C 1
ATOM 1863 O O . LYS A 1 408 ? 138.972 160.930 182.010 1.00 43.57 397 LYS A O 1
ATOM 1869 N N . ASP A 1 409 ? 140.452 162.605 182.139 1.00 39.05 398 ASP A N 1
ATOM 1870 C CA . ASP A 1 409 ? 141.385 162.076 181.160 1.00 39.05 398 ASP A CA 1
ATOM 1871 C C . ASP A 1 409 ? 142.505 161.295 181.835 1.00 39.05 398 ASP A C 1
ATOM 1872 O O . ASP A 1 409 ? 143.445 160.855 181.171 1.00 39.05 398 ASP A O 1
ATOM 1877 N N . LEU A 1 410 ? 142.408 161.096 183.139 1.00 26.84 399 LEU A N 1
ATOM 1878 C CA . LEU A 1 410 ? 143.482 160.523 183.932 1.00 26.84 399 LEU A CA 1
ATOM 1879 C C . LEU A 1 410 ? 143.331 159.010 183.971 1.00 26.84 399 LEU A C 1
ATOM 1880 O O . LEU A 1 410 ? 142.242 158.507 184.251 1.00 26.84 399 LEU A O 1
ATOM 1885 N N . LEU A 1 411 ? 144.408 158.283 183.675 1.00 18.19 400 LEU A N 1
ATOM 1886 C CA . LEU A 1 411 ? 144.438 156.862 183.990 1.00 18.19 400 LEU A CA 1
ATOM 1887 C C . LEU A 1 411 ? 144.771 156.698 185.461 1.00 18.19 400 LEU A C 1
ATOM 1888 O O . LEU A 1 411 ? 145.698 157.327 185.960 1.00 18.19 400 LEU A O 1
ATOM 1893 N N . LEU A 1 412 ? 144.024 155.859 186.164 1.00 18.26 401 LEU A N 1
ATOM 1894 C CA . LEU A 1 412 ? 144.189 155.717 187.600 1.00 18.26 401 LEU A CA 1
ATOM 1895 C C . LEU A 1 412 ? 144.200 154.245 187.965 1.00 18.26 401 LEU A C 1
ATOM 1896 O O . LEU A 1 412 ? 143.211 153.548 187.738 1.00 18.26 401 LEU A O 1
ATOM 1901 N N . THR A 1 413 ? 145.304 153.773 188.529 1.00 17.95 402 THR A N 1
ATOM 1902 C CA . THR A 1 413 ? 145.455 152.378 188.916 1.00 17.95 402 THR A CA 1
ATOM 1903 C C . THR A 1 413 ? 145.256 152.217 190.414 1.00 17.95 402 THR A C 1
ATOM 1904 O O . THR A 1 413 ? 145.712 153.042 191.199 1.00 17.95 402 THR A O 1
ATOM 1908 N N . SER A 1 414 ? 144.572 151.155 190.811 1.00 20.75 403 SER A N 1
ATOM 1909 C CA . SER A 1 414 ? 144.119 151.024 192.186 1.00 20.75 403 SER A CA 1
ATOM 1910 C C . SER A 1 414 ? 143.987 149.556 192.530 1.00 20.75 403 SER A C 1
ATOM 1911 O O . SER A 1 414 ? 144.181 148.684 191.688 1.00 20.75 403 SER A O 1
ATOM 1914 N N . SER A 1 415 ? 143.630 149.294 193.785 1.00 23.32 404 SER A N 1
ATOM 1915 C CA . SER A 1 415 ? 143.437 147.944 194.294 1.00 23.32 404 SER A CA 1
ATOM 1916 C C . SER A 1 415 ? 141.973 147.542 194.296 1.00 23.32 404 SER A C 1
ATOM 1917 O O . SER A 1 415 ? 141.548 146.749 195.132 1.00 23.32 404 SER A O 1
ATOM 1920 N N . TYR A 1 416 ? 141.209 148.056 193.339 1.00 27.15 405 TYR A N 1
ATOM 1921 C CA . TYR A 1 416 ? 139.763 147.926 193.335 1.00 27.15 405 TYR A CA 1
ATOM 1922 C C . TYR A 1 416 ? 139.318 146.513 193.005 1.00 27.15 405 TYR A C 1
ATOM 1923 O O . TYR A 1 416 ? 138.293 146.057 193.512 1.00 27.15 405 TYR A O 1
ATOM 1932 N N . LEU A 1 417 ? 140.053 145.813 192.154 1.00 27.11 406 LEU A N 1
ATOM 1933 C CA . LEU A 1 417 ? 139.698 144.457 191.774 1.00 27.11 406 LEU A CA 1
ATOM 1934 C C . LEU A 1 417 ? 140.458 143.410 192.557 1.00 27.11 406 LEU A C 1
ATOM 1935 O O . LEU A 1 417 ? 140.182 142.220 192.398 1.00 27.11 406 LEU A O 1
ATOM 1940 N N . SER A 1 418 ? 141.412 143.814 193.380 1.00 36.61 407 SER A N 1
ATOM 1941 C CA . SER A 1 418 ? 142.232 142.876 194.121 1.00 36.61 407 SER A CA 1
ATOM 1942 C C . SER A 1 418 ? 141.630 142.479 195.452 1.00 36.61 407 SER A C 1
ATOM 1943 O O . SER A 1 418 ? 142.295 141.779 196.219 1.00 36.61 407 SER A O 1
ATOM 1946 N N . ASP A 1 419 ? 140.408 142.914 195.749 1.00 53.99 408 ASP A N 1
ATOM 1947 C CA . ASP A 1 419 ? 139.753 142.594 197.008 1.00 53.99 408 ASP A CA 1
ATOM 1948 C C . ASP A 1 419 ? 139.418 141.108 197.060 1.00 53.99 408 ASP A C 1
ATOM 1949 O O . ASP A 1 419 ? 139.965 140.368 197.883 1.00 53.99 408 ASP A O 1
ATOM 1954 N N . SER A 1 420 ? 138.534 140.670 196.175 1.00 63.03 409 SER A N 1
ATOM 1955 C CA . SER A 1 420 ? 138.025 139.311 196.200 1.00 63.03 409 SER A CA 1
ATOM 1956 C C . SER A 1 420 ? 137.518 138.986 194.799 1.00 63.03 409 SER A C 1
ATOM 1957 O O . SER A 1 420 ? 137.890 139.652 193.827 1.00 63.03 409 SER A O 1
ATOM 1960 N N . GLY A 1 421 ? 136.662 137.974 194.699 1.00 67.93 410 GLY A N 1
ATOM 1961 C CA . GLY A 1 421 ? 136.370 137.329 193.439 1.00 67.93 410 GLY A CA 1
ATOM 1962 C C . GLY A 1 421 ? 136.415 135.831 193.619 1.00 67.93 410 GLY A C 1
ATOM 1963 O O . GLY A 1 421 ? 136.607 135.062 192.670 1.00 67.93 410 GLY A O 1
ATOM 1964 N N . SER A 1 422 ? 136.241 135.429 194.882 1.00 70.39 411 SER A N 1
ATOM 1965 C CA . SER A 1 422 ? 135.949 134.040 195.222 1.00 70.39 411 SER A CA 1
ATOM 1966 C C . SER A 1 422 ? 134.702 133.550 194.501 1.00 70.39 411 SER A C 1
ATOM 1967 O O . SER A 1 422 ? 134.598 132.369 194.150 1.00 70.39 411 SER A O 1
ATOM 1970 N N . THR A 1 423 ? 133.739 134.438 194.300 1.00 63.83 412 THR A N 1
ATOM 1971 C CA . THR A 1 423 ? 132.595 134.208 193.441 1.00 63.83 412 THR A CA 1
ATOM 1972 C C . THR A 1 423 ? 132.660 135.146 192.241 1.00 63.83 412 THR A C 1
ATOM 1973 O O . THR A 1 423 ? 133.091 136.295 192.352 1.00 63.83 412 THR A O 1
ATOM 1977 N N . GLY A 1 424 ? 132.245 134.632 191.082 1.00 56.55 413 GLY A N 1
ATOM 1978 C CA . GLY A 1 424 ? 132.384 135.367 189.838 1.00 56.55 413 GLY A CA 1
ATOM 1979 C C . GLY A 1 424 ? 131.396 136.496 189.664 1.00 56.55 413 GLY A C 1
ATOM 1980 O O . GLY A 1 424 ? 131.726 137.501 189.025 1.00 56.55 413 GLY A O 1
ATOM 1981 N N . GLU A 1 425 ? 130.200 136.368 190.241 1.00 56.31 414 GLU A N 1
ATOM 1982 C CA . GLU A 1 425 ? 129.228 137.454 190.186 1.00 56.31 414 GLU A CA 1
ATOM 1983 C C . GLU A 1 425 ? 129.680 138.639 191.030 1.00 56.31 414 GLU A C 1
ATOM 1984 O O . GLU A 1 425 ? 129.236 139.765 190.798 1.00 56.31 414 GLU A O 1
ATOM 1990 N N . HIS A 1 426 ? 130.598 138.418 191.973 1.00 52.49 415 HIS A N 1
ATOM 1991 C CA . HIS A 1 426 ? 131.202 139.538 192.677 1.00 52.49 415 HIS A CA 1
ATOM 1992 C C . HIS A 1 426 ? 132.106 140.352 191.757 1.00 52.49 415 HIS A C 1
ATOM 1993 O O . HIS A 1 426 ? 132.061 141.588 191.772 1.00 52.49 415 HIS A O 1
ATOM 2000 N N . THR A 1 427 ? 132.917 139.679 190.938 1.00 42.53 416 THR A N 1
ATOM 2001 C CA . THR A 1 427 ? 133.749 140.390 189.970 1.00 42.53 416 THR A CA 1
ATOM 2002 C C . THR A 1 427 ? 132.899 141.063 188.904 1.00 42.53 416 THR A C 1
ATOM 2003 O O . THR A 1 427 ? 133.207 142.181 188.475 1.00 42.53 416 THR A O 1
ATOM 2007 N N . LYS A 1 428 ? 131.819 140.402 188.487 1.00 37.20 417 LYS A N 1
ATOM 2008 C CA . LYS A 1 428 ? 130.856 141.006 187.575 1.00 37.20 417 LYS A CA 1
ATOM 2009 C C . LYS A 1 428 ? 130.235 142.262 188.165 1.00 37.20 417 LYS A C 1
ATOM 2010 O O . LYS A 1 428 ? 130.086 143.276 187.471 1.00 37.20 417 LYS A O 1
ATOM 2016 N N . SER A 1 429 ? 129.902 142.222 189.456 1.00 38.20 418 SER A N 1
ATOM 2017 C CA . SER A 1 429 ? 129.345 143.381 190.136 1.00 38.20 418 SER A CA 1
ATOM 2018 C C . SER A 1 429 ? 130.344 144.516 190.221 1.00 38.20 418 SER A C 1
ATOM 2019 O O . SER A 1 429 ? 129.974 145.676 190.045 1.00 38.20 418 SER A O 1
ATOM 2022 N N . LEU A 1 430 ? 131.613 144.197 190.465 1.00 31.85 419 LEU A N 1
ATOM 2023 C CA . LEU A 1 430 ? 132.639 145.226 190.550 1.00 31.85 419 LEU A CA 1
ATOM 2024 C C . LEU A 1 430 ? 132.843 145.914 189.211 1.00 31.85 419 LEU A C 1
ATOM 2025 O O . LEU A 1 430 ? 132.878 147.149 189.137 1.00 31.85 419 LEU A O 1
ATOM 2030 N N . VAL A 1 431 ? 132.931 145.126 188.135 1.00 27.18 420 VAL A N 1
ATOM 2031 C CA . VAL A 1 431 ? 133.182 145.681 186.807 1.00 27.18 420 VAL A CA 1
ATOM 2032 C C . VAL A 1 431 ? 131.998 146.514 186.328 1.00 27.18 420 VAL A C 1
ATOM 2033 O O . VAL A 1 431 ? 132.167 147.660 185.882 1.00 27.18 420 VAL A O 1
ATOM 2037 N N . THR A 1 432 ? 130.778 145.978 186.451 1.00 33.02 421 THR A N 1
ATOM 2038 C CA . THR A 1 432 ? 129.613 146.718 185.982 1.00 33.02 421 THR A CA 1
ATOM 2039 C C . THR A 1 432 ? 129.292 147.908 186.874 1.00 33.02 421 THR A C 1
ATOM 2040 O O . THR A 1 432 ? 128.818 148.929 186.370 1.00 33.02 421 THR A O 1
ATOM 2044 N N . GLN A 1 433 ? 129.576 147.827 188.177 1.00 32.94 422 GLN A N 1
ATOM 2045 C CA . GLN A 1 433 ? 129.353 148.967 189.050 1.00 32.94 422 GLN A CA 1
ATOM 2046 C C . GLN A 1 433 ? 130.332 150.089 188.764 1.00 32.94 422 GLN A C 1
ATOM 2047 O O . GLN A 1 433 ? 129.939 151.256 188.789 1.00 32.94 422 GLN A O 1
ATOM 2053 N N . TYR A 1 434 ? 131.601 149.766 188.467 1.00 28.08 423 TYR A N 1
ATOM 2054 C CA . TYR A 1 434 ? 132.555 150.801 188.067 1.00 28.08 423 TYR A CA 1
ATOM 2055 C C . TYR A 1 434 ? 132.136 151.465 186.762 1.00 28.08 423 TYR A C 1
ATOM 2056 O O . TYR A 1 434 ? 132.132 152.699 186.652 1.00 28.08 423 TYR A O 1
ATOM 2065 N N . LEU A 1 435 ? 131.771 150.661 185.764 1.00 29.80 424 LEU A N 1
ATOM 2066 C CA . LEU A 1 435 ? 131.412 151.229 184.474 1.00 29.80 424 LEU A CA 1
ATOM 2067 C C . LEU A 1 435 ? 130.100 151.997 184.520 1.00 29.80 424 LEU A C 1
ATOM 2068 O O . LEU A 1 435 ? 129.926 152.941 183.747 1.00 29.80 424 LEU A O 1
ATOM 2073 N N . ASN A 1 436 ? 129.191 151.638 185.423 1.00 41.83 425 ASN A N 1
ATOM 2074 C CA . ASN A 1 436 ? 127.962 152.401 185.581 1.00 41.83 425 ASN A CA 1
ATOM 2075 C C . ASN A 1 436 ? 128.215 153.685 186.346 1.00 41.83 425 ASN A C 1
ATOM 2076 O O . ASN A 1 436 ? 127.635 154.726 186.032 1.00 41.83 425 ASN A O 1
ATOM 2081 N N . ALA A 1 437 ? 129.085 153.637 187.351 1.00 31.08 426 ALA A N 1
ATOM 2082 C CA . ALA A 1 437 ? 129.319 154.803 188.181 1.00 31.08 426 ALA A CA 1
ATOM 2083 C C . ALA A 1 437 ? 130.147 155.864 187.482 1.00 31.08 426 ALA A C 1
ATOM 2084 O O . ALA A 1 437 ? 130.061 157.035 187.853 1.00 31.08 426 ALA A O 1
ATOM 2086 N N . THR A 1 438 ? 130.962 155.491 186.502 1.00 32.37 427 THR A N 1
ATOM 2087 C CA . THR A 1 438 ? 131.714 156.524 185.798 1.00 32.37 427 THR A CA 1
ATOM 2088 C C . THR A 1 438 ? 131.134 156.859 184.431 1.00 32.37 427 THR A C 1
ATOM 2089 O O . THR A 1 438 ? 131.626 157.772 183.765 1.00 32.37 427 THR A O 1
ATOM 2093 N N . GLY A 1 439 ? 130.114 156.143 183.981 1.00 32.44 428 GLY A N 1
ATOM 2094 C CA . GLY A 1 439 ? 129.449 156.527 182.755 1.00 32.44 428 GLY A CA 1
ATOM 2095 C C . GLY A 1 439 ? 130.142 156.036 181.505 1.00 32.44 428 GLY A C 1
ATOM 2096 O O . GLY A 1 439 ? 130.094 156.705 180.471 1.00 32.44 428 GLY A O 1
ATOM 2097 N N . ASN A 1 440 ? 130.792 154.874 181.613 1.00 30.79 429 ASN A N 1
ATOM 2098 C CA . ASN A 1 440 ? 131.479 154.193 180.512 1.00 30.79 429 ASN A CA 1
ATOM 2099 C C . ASN A 1 440 ? 132.557 155.061 179.876 1.00 30.79 429 ASN A C 1
ATOM 2100 O O . ASN A 1 440 ? 132.696 155.126 178.659 1.00 30.79 429 ASN A O 1
ATOM 2105 N N . ARG A 1 441 ? 133.327 155.729 180.713 1.00 30.22 430 ARG A N 1
ATOM 2106 C CA . ARG A 1 441 ? 134.484 156.491 180.287 1.00 30.22 430 ARG A CA 1
ATOM 2107 C C . ARG A 1 441 ? 135.664 155.541 180.121 1.00 30.22 430 ARG A C 1
ATOM 2108 O O . ARG A 1 441 ? 135.580 154.359 180.444 1.00 30.22 430 ARG A O 1
ATOM 2116 N N . TRP A 1 442 ? 136.768 156.049 179.587 1.00 13.98 431 TRP A N 1
ATOM 2117 C CA . TRP A 1 442 ? 137.949 155.216 179.394 1.00 13.98 431 TRP A CA 1
ATOM 2118 C C . TRP A 1 442 ? 138.660 155.017 180.727 1.00 13.98 431 TRP A C 1
ATOM 2119 O O . TRP A 1 442 ? 139.040 155.983 181.389 1.00 13.98 431 TRP A O 1
ATOM 2130 N N . CYS A 1 443 ? 138.863 153.767 181.110 1.00 12.79 432 CYS A N 1
ATOM 2131 C CA . CYS A 1 443 ? 139.501 153.415 182.361 1.00 12.79 432 CYS A CA 1
ATOM 2132 C C . CYS A 1 443 ? 140.713 152.530 182.102 1.00 12.79 432 CYS A C 1
ATOM 2133 O O . CYS A 1 443 ? 141.030 152.180 180.975 1.00 12.79 432 CYS A O 1
ATOM 2136 N N . SER A 1 444 ? 141.401 152.188 183.177 1.00 13.19 433 SER A N 1
ATOM 2137 C CA . SER A 1 444 ? 142.489 151.232 183.167 1.00 13.19 433 SER A CA 1
ATOM 2138 C C . SER A 1 444 ? 142.086 150.041 184.012 1.00 13.19 433 SER A C 1
ATOM 2139 O O . SER A 1 444 ? 141.309 150.179 184.951 1.00 13.19 433 SER A O 1
ATOM 2142 N N . TRP A 1 445 ? 142.600 148.873 183.678 1.00 11.41 434 TRP A N 1
ATOM 2143 C CA . TRP A 1 445 ? 142.283 147.648 184.389 1.00 11.41 434 TRP A CA 1
ATOM 2144 C C . TRP A 1 445 ? 143.574 147.009 184.854 1.00 11.41 434 TRP A C 1
ATOM 2145 O O . TRP A 1 445 ? 144.460 146.743 184.048 1.00 11.41 434 TRP A O 1
ATOM 2156 N N . SER A 1 446 ? 143.675 146.768 186.148 1.00 15.41 435 SER A N 1
ATOM 2157 C CA . SER A 1 446 ? 144.844 146.141 186.731 1.00 15.41 435 SER A CA 1
ATOM 2158 C C . SER A 1 446 ? 144.415 145.547 188.051 1.00 15.41 435 SER A C 1
ATOM 2159 O O . SER A 1 446 ? 143.259 145.659 188.449 1.00 15.41 435 SER A O 1
ATOM 2162 N N . LEU A 1 447 ? 145.354 144.906 188.730 1.00 22.53 436 LEU A N 1
ATOM 2163 C CA . LEU A 1 447 ? 145.081 144.458 190.083 1.00 22.53 436 LEU A CA 1
ATOM 2164 C C . LEU A 1 447 ? 145.781 145.288 191.140 1.00 22.53 436 LEU A C 1
ATOM 2165 O O . LEU A 1 447 ? 145.405 145.220 192.305 1.00 22.53 436 LEU A O 1
ATOM 2170 N N . SER A 1 448 ? 146.773 146.076 190.774 1.00 19.55 437 SER A N 1
ATOM 2171 C CA . SER A 1 448 ? 147.500 146.838 191.763 1.00 19.55 437 SER A CA 1
ATOM 2172 C C . SER A 1 448 ? 147.999 148.117 191.127 1.00 19.55 437 SER A C 1
ATOM 2173 O O . SER A 1 448 ? 147.832 148.347 189.934 1.00 19.55 437 SER A O 1
ATOM 2176 N N . GLN A 1 449 ? 148.625 148.948 191.938 1.00 19.28 438 GLN A N 1
ATOM 2177 C CA . GLN A 1 449 ? 149.387 150.052 191.402 1.00 19.28 438 GLN A CA 1
ATOM 2178 C C . GLN A 1 449 ? 150.829 149.681 191.120 1.00 19.28 438 GLN A C 1
ATOM 2179 O O . GLN A 1 449 ? 151.469 150.352 190.309 1.00 19.28 438 GLN A O 1
ATOM 2185 N N . ALA A 1 450 ? 151.359 148.644 191.761 1.00 22.92 439 ALA A N 1
ATOM 2186 C CA . ALA A 1 450 ? 152.711 148.217 191.444 1.00 22.92 439 ALA A CA 1
ATOM 2187 C C . ALA A 1 450 ? 152.979 146.720 191.512 1.00 22.92 439 ALA A C 1
ATOM 2188 O O . ALA A 1 450 ? 154.114 146.330 191.256 1.00 22.92 439 ALA A O 1
ATOM 2190 N N . ARG A 1 451 ? 152.018 145.865 191.825 1.00 30.17 440 ARG A N 1
ATOM 2191 C CA . ARG A 1 451 ? 152.343 144.506 192.232 1.00 30.17 440 ARG A CA 1
ATOM 2192 C C . ARG A 1 451 ? 151.923 143.466 191.204 1.00 30.17 440 ARG A C 1
ATOM 2193 O O . ARG A 1 451 ? 151.119 143.725 190.310 1.00 30.17 440 ARG A O 1
ATOM 2201 N N . LEU A 1 452 ? 152.474 142.267 191.361 1.00 28.69 441 LEU A N 1
ATOM 2202 C CA . LEU A 1 452 ? 152.244 141.157 190.456 1.00 28.69 441 LEU A CA 1
ATOM 2203 C C . LEU A 1 452 ? 150.852 140.576 190.649 1.00 28.69 441 LEU A C 1
ATOM 2204 O O . LEU A 1 452 ? 150.192 140.805 191.656 1.00 28.69 441 LEU A O 1
ATOM 2209 N N . LEU A 1 453 ? 150.403 139.803 189.667 1.00 27.83 442 LEU A N 1
ATOM 2210 C CA . LEU A 1 453 ? 149.120 139.136 189.815 1.00 27.83 442 LEU A CA 1
ATOM 2211 C C . LEU A 1 453 ? 149.209 137.982 190.793 1.00 27.83 442 LEU A C 1
ATOM 2212 O O . LEU A 1 453 ? 148.204 137.610 191.404 1.00 27.83 442 LEU A O 1
ATOM 2217 N N . THR A 1 454 ? 150.398 137.406 190.956 1.00 31.74 443 THR A N 1
ATOM 2218 C CA . THR A 1 454 ? 150.595 136.324 191.905 1.00 31.74 443 THR A CA 1
ATOM 2219 C C . THR A 1 454 ? 150.875 136.821 193.308 1.00 31.74 443 THR A C 1
ATOM 2220 O O . THR A 1 454 ? 151.332 136.042 194.141 1.00 31.74 443 THR A O 1
ATOM 2224 N N . SER A 1 455 ? 150.662 138.102 193.572 1.00 31.03 444 SER A N 1
ATOM 2225 C CA . SER A 1 455 ? 150.511 138.577 194.932 1.00 31.03 444 SER A CA 1
ATOM 2226 C C . SER A 1 455 ? 149.093 138.403 195.453 1.00 31.03 444 SER A C 1
ATOM 2227 O O . SER A 1 455 ? 148.885 138.483 196.664 1.00 31.03 444 SER A O 1
ATOM 2230 N N . PHE A 1 456 ? 148.120 138.181 194.575 1.00 32.04 445 PHE A N 1
ATOM 2231 C CA . PHE A 1 456 ? 146.717 138.153 194.959 1.00 32.04 445 PHE A CA 1
ATOM 2232 C C . PHE A 1 456 ? 145.973 136.913 194.517 1.00 32.04 445 PHE A C 1
ATOM 2233 O O . PHE A 1 456 ? 144.931 136.612 195.102 1.00 32.04 445 PHE A O 1
ATOM 2241 N N . LEU A 1 457 ? 146.432 136.210 193.506 1.00 32.59 446 LEU A N 1
ATOM 2242 C CA . LEU A 1 457 ? 145.648 135.109 192.991 1.00 32.59 446 LEU A CA 1
ATOM 2243 C C . LEU A 1 457 ? 146.409 133.803 193.111 1.00 32.59 446 LEU A C 1
ATOM 2244 O O . LEU A 1 457 ? 147.637 133.782 193.004 1.00 32.59 446 LEU A O 1
ATOM 2249 N N . PRO A 1 458 ? 145.711 132.694 193.329 1.00 36.56 447 PRO A N 1
ATOM 2250 C CA . PRO A 1 458 ? 146.343 131.386 193.170 1.00 36.56 447 PRO A CA 1
ATOM 2251 C C . PRO A 1 458 ? 146.699 131.148 191.714 1.00 36.56 447 PRO A C 1
ATOM 2252 O O . PRO A 1 458 ? 146.152 131.767 190.804 1.00 36.56 447 PRO A O 1
ATOM 2256 N N . ALA A 1 459 ? 147.614 130.207 191.493 1.00 36.65 448 ALA A N 1
ATOM 2257 C CA . ALA A 1 459 ? 148.131 129.975 190.153 1.00 36.65 448 ALA A CA 1
ATOM 2258 C C . ALA A 1 459 ? 147.113 129.352 189.209 1.00 36.65 448 ALA A C 1
ATOM 2259 O O . ALA A 1 459 ? 147.342 129.353 187.997 1.00 36.65 448 ALA A O 1
ATOM 2261 N N . GLN A 1 460 ? 145.997 128.851 189.715 1.00 40.52 449 GLN A N 1
ATOM 2262 C CA . GLN A 1 460 ? 144.954 128.311 188.863 1.00 40.52 449 GLN A CA 1
ATOM 2263 C C . GLN A 1 460 ? 143.970 129.364 188.376 1.00 40.52 449 GLN A C 1
ATOM 2264 O O . GLN A 1 460 ? 143.012 129.018 187.684 1.00 40.52 449 GLN A O 1
ATOM 2270 N N . LEU A 1 461 ? 144.180 130.636 188.705 1.00 31.79 450 LEU A N 1
ATOM 2271 C CA . LEU A 1 461 ? 143.304 131.701 188.242 1.00 31.79 450 LEU A CA 1
ATOM 2272 C C . LEU A 1 461 ? 144.009 132.703 187.341 1.00 31.79 450 LEU A C 1
ATOM 2273 O O . LEU A 1 461 ? 143.399 133.699 186.963 1.00 31.79 450 LEU A O 1
ATOM 2278 N N . LEU A 1 462 ? 145.271 132.471 186.991 1.00 29.18 451 LEU A N 1
ATOM 2279 C CA . LEU A 1 462 ? 146.039 133.482 186.280 1.00 29.18 451 LEU A CA 1
ATOM 2280 C C . LEU A 1 462 ? 145.634 133.572 184.821 1.00 29.18 451 LEU A C 1
ATOM 2281 O O . LEU A 1 462 ? 145.626 134.662 184.242 1.00 29.18 451 LEU A O 1
ATOM 2286 N N . ARG A 1 463 ? 145.297 132.441 184.209 1.00 29.81 452 ARG A N 1
ATOM 2287 C CA . ARG A 1 463 ? 144.836 132.446 182.825 1.00 29.81 452 ARG A CA 1
ATOM 2288 C C . ARG A 1 463 ? 143.474 133.094 182.688 1.00 29.81 452 ARG A C 1
ATOM 2289 O O . ARG A 1 463 ? 143.216 133.795 181.707 1.00 29.81 452 ARG A O 1
ATOM 2297 N N . LEU A 1 464 ? 142.609 132.879 183.672 1.00 30.41 453 LEU A N 1
ATOM 2298 C CA . LEU A 1 464 ? 141.278 133.464 183.678 1.00 30.41 453 LEU A CA 1
ATOM 2299 C C . LEU A 1 464 ? 141.339 134.975 183.809 1.00 30.41 453 LEU A C 1
ATOM 2300 O O . LEU A 1 464 ? 140.659 135.704 183.081 1.00 30.41 453 LEU A O 1
ATOM 2305 N N . TYR A 1 465 ? 142.180 135.460 184.714 1.00 26.30 454 TYR A N 1
ATOM 2306 C CA . TYR A 1 465 ? 142.361 136.889 184.901 1.00 26.30 454 TYR A CA 1
ATOM 2307 C C . TYR A 1 465 ? 143.088 137.528 183.738 1.00 26.30 454 TYR A C 1
ATOM 2308 O O . TYR A 1 465 ? 142.851 138.698 183.445 1.00 26.30 454 TYR A O 1
ATOM 2317 N N . GLN A 1 466 ? 143.936 136.784 183.038 1.00 24.40 455 GLN A N 1
ATOM 2318 C CA . GLN A 1 466 ? 144.564 137.350 181.854 1.00 24.40 455 GLN A CA 1
ATOM 2319 C C . GLN A 1 466 ? 143.620 137.385 180.664 1.00 24.40 455 GLN A C 1
ATOM 2320 O O . GLN A 1 466 ? 143.757 138.250 179.803 1.00 24.40 455 GLN A O 1
ATOM 2326 N N . LEU A 1 467 ? 142.681 136.459 180.577 1.00 20.28 456 LEU A N 1
ATOM 2327 C CA . LEU A 1 467 ? 141.650 136.589 179.560 1.00 20.28 456 LEU A CA 1
ATOM 2328 C C . LEU A 1 467 ? 140.699 137.731 179.880 1.00 20.28 456 LEU A C 1
ATOM 2329 O O . LEU A 1 467 ? 140.223 138.404 178.965 1.00 20.28 456 LEU A O 1
ATOM 2334 N N . MET A 1 468 ? 140.424 137.970 181.164 1.00 16.68 457 MET A N 1
ATOM 2335 C CA . MET A 1 468 ? 139.530 139.056 181.547 1.00 16.68 457 MET A CA 1
ATOM 2336 C C . MET A 1 468 ? 140.167 140.416 181.320 1.00 16.68 457 MET A C 1
ATOM 2337 O O . MET A 1 468 ? 139.524 141.322 180.792 1.00 16.68 457 MET A O 1
ATOM 2342 N N . LEU A 1 469 ? 141.434 140.579 181.689 1.00 13.49 458 LEU A N 1
ATOM 2343 C CA . LEU A 1 469 ? 142.058 141.893 181.610 1.00 13.49 458 LEU A CA 1
ATOM 2344 C C . LEU A 1 469 ? 142.294 142.367 180.184 1.00 13.49 458 LEU A C 1
ATOM 2345 O O . LEU A 1 469 ? 142.398 143.571 179.963 1.00 13.49 458 LEU A O 1
ATOM 2350 N N . PHE A 1 470 ? 142.340 141.468 179.215 1.00 12.31 459 PHE A N 1
ATOM 2351 C CA . PHE A 1 470 ? 142.545 141.844 177.828 1.00 12.31 459 PHE A CA 1
ATOM 2352 C C . PHE A 1 470 ? 141.256 142.102 177.065 1.00 12.31 459 PHE A C 1
ATOM 2353 O O . PHE A 1 470 ? 141.310 142.663 175.975 1.00 12.31 459 PHE A O 1
ATOM 2361 N N . THR A 1 471 ? 140.105 141.680 177.570 1.00 11.88 460 THR A N 1
ATOM 2362 C CA . THR A 1 471 ? 138.867 141.832 176.828 1.00 11.88 460 THR A CA 1
ATOM 2363 C C . THR A 1 471 ? 137.863 142.729 177.537 1.00 11.88 460 THR A C 1
ATOM 2364 O O . THR A 1 471 ? 136.691 142.728 177.181 1.00 11.88 460 THR A O 1
ATOM 2368 N N . LEU A 1 472 ? 138.271 143.452 178.481 1.00 9.45 461 LEU A N 1
ATOM 2369 C CA . LEU A 1 472 ? 137.496 144.506 179.106 1.00 9.45 461 LEU A CA 1
ATOM 2370 C C . LEU A 1 472 ? 137.827 145.842 178.452 1.00 9.45 461 LEU A C 1
ATOM 2371 O O . LEU A 1 472 ? 138.956 146.058 178.029 1.00 9.45 461 LEU A O 1
ATOM 2376 N N . PRO A 1 473 ? 136.872 146.763 178.323 1.00 8.14 462 PRO A N 1
ATOM 2377 C CA . PRO A 1 473 ? 137.103 148.024 177.602 1.00 8.14 462 PRO A CA 1
ATOM 2378 C C . PRO A 1 473 ? 137.954 149.087 178.287 1.00 8.14 462 PRO A C 1
ATOM 2379 O O . PRO A 1 473 ? 137.482 150.048 178.860 1.00 8.14 462 PRO A O 1
ATOM 2383 N N . GLY A 1 474 ? 139.261 148.940 178.216 1.00 7.97 463 GLY A N 1
ATOM 2384 C CA . GLY A 1 474 ? 140.129 149.942 178.782 1.00 7.97 463 GLY A CA 1
ATOM 2385 C C . GLY A 1 474 ? 141.569 149.611 178.511 1.00 7.97 463 GLY A C 1
ATOM 2386 O O . GLY A 1 474 ? 141.859 148.920 177.542 1.00 7.97 463 GLY A O 1
ATOM 2387 N N . THR A 1 475 ? 142.483 150.074 179.351 1.00 9.44 464 THR A N 1
ATOM 2388 C CA . THR A 1 475 ? 143.894 149.809 179.168 1.00 9.44 464 THR A CA 1
ATOM 2389 C C . THR A 1 475 ? 144.355 148.785 180.188 1.00 9.44 464 THR A C 1
ATOM 2390 O O . THR A 1 475 ? 144.373 149.092 181.384 1.00 9.44 464 THR A O 1
ATOM 2394 N N . PRO A 1 476 ? 144.726 147.572 179.781 1.00 11.00 465 PRO A N 1
ATOM 2395 C CA . PRO A 1 476 ? 145.292 146.612 180.735 1.00 11.00 465 PRO A CA 1
ATOM 2396 C C . PRO A 1 476 ? 146.713 146.993 181.113 1.00 11.00 465 PRO A C 1
ATOM 2397 O O . PRO A 1 476 ? 147.512 147.348 180.253 1.00 11.00 465 PRO A O 1
ATOM 2401 N N . VAL A 1 477 ? 147.024 146.960 182.402 1.00 25.17 466 VAL A N 1
ATOM 2402 C CA . VAL A 1 477 ? 148.359 147.304 182.881 1.00 25.17 466 VAL A CA 1
ATOM 2403 C C . VAL A 1 477 ? 148.901 146.143 183.704 1.00 25.17 466 VAL A C 1
ATOM 2404 O O . VAL A 1 477 ? 148.225 145.657 184.613 1.00 25.17 466 VAL A O 1
ATOM 2408 N N . PHE A 1 478 ? 150.123 145.707 183.387 1.00 14.69 467 PHE A N 1
ATOM 2409 C CA . PHE A 1 478 ? 150.789 144.573 184.011 1.00 14.69 467 PHE A CA 1
ATOM 2410 C C . PHE A 1 478 ? 152.169 145.001 184.478 1.00 14.69 467 PHE A C 1
ATOM 2411 O O . PHE A 1 478 ? 152.752 145.935 183.938 1.00 14.69 467 PHE A O 1
ATOM 2419 N N . SER A 1 479 ? 152.711 144.297 185.467 1.00 19.60 468 SER A N 1
ATOM 2420 C CA . SER A 1 479 ? 154.120 144.427 185.813 1.00 19.60 468 SER A CA 1
ATOM 2421 C C . SER A 1 479 ? 154.934 143.345 185.112 1.00 19.60 468 SER A C 1
ATOM 2422 O O . SER A 1 479 ? 154.395 142.432 184.493 1.00 19.60 468 SER A O 1
ATOM 2425 N N . TYR A 1 480 ? 156.254 143.450 185.212 1.00 26.84 469 TYR A N 1
ATOM 2426 C CA . TYR A 1 480 ? 157.141 142.482 184.583 1.00 26.84 469 TYR A CA 1
ATOM 2427 C C . TYR A 1 480 ? 157.052 141.144 185.296 1.00 26.84 469 TYR A C 1
ATOM 2428 O O . TYR A 1 480 ? 157.058 141.084 186.525 1.00 26.84 469 TYR A O 1
ATOM 2437 N N . GLY A 1 481 ? 156.956 140.075 184.525 1.00 28.05 470 GLY A N 1
ATOM 2438 C CA . GLY A 1 481 ? 156.774 138.760 185.081 1.00 28.05 470 GLY A CA 1
ATOM 2439 C C . GLY A 1 481 ? 155.345 138.295 185.150 1.00 28.05 470 GLY A C 1
ATOM 2440 O O . GLY A 1 481 ? 155.105 137.164 185.556 1.00 28.05 470 GLY A O 1
ATOM 2441 N N . ASP A 1 482 ? 154.388 139.138 184.790 1.00 30.24 471 ASP A N 1
ATOM 2442 C CA . ASP A 1 482 ? 153.004 138.702 184.760 1.00 30.24 471 ASP A CA 1
ATOM 2443 C C . ASP A 1 482 ? 152.720 137.806 183.577 1.00 30.24 471 ASP A C 1
ATOM 2444 O O . ASP A 1 482 ? 151.771 137.021 183.625 1.00 30.24 471 ASP A O 1
ATOM 2449 N N . GLU A 1 483 ? 153.524 137.903 182.528 1.00 28.93 472 GLU A N 1
ATOM 2450 C CA . GLU A 1 483 ? 153.313 137.122 181.326 1.00 28.93 472 GLU A CA 1
ATOM 2451 C C . GLU A 1 483 ? 153.842 135.701 181.440 1.00 28.93 472 GLU A C 1
ATOM 2452 O O . GLU A 1 483 ? 153.343 134.827 180.735 1.00 28.93 472 GLU A O 1
ATOM 2458 N N . ILE A 1 484 ? 154.802 135.429 182.322 1.00 29.13 473 ILE A N 1
ATOM 2459 C CA . ILE A 1 484 ? 155.234 134.064 182.573 1.00 29.13 473 ILE A CA 1
ATOM 2460 C C . ILE A 1 484 ? 154.636 133.503 183.837 1.00 29.13 473 ILE A C 1
ATOM 2461 O O . ILE A 1 484 ? 154.669 132.286 184.033 1.00 29.13 473 ILE A O 1
ATOM 2466 N N . GLY A 1 485 ? 154.063 134.338 184.687 1.00 26.73 474 GLY A N 1
ATOM 2467 C CA . GLY A 1 485 ? 153.524 133.865 185.939 1.00 26.73 474 GLY A CA 1
ATOM 2468 C C . GLY A 1 485 ? 154.526 133.842 187.046 1.00 26.73 474 GLY A C 1
ATOM 2469 O O . GLY A 1 485 ? 154.499 132.933 187.869 1.00 26.73 474 GLY A O 1
ATOM 2470 N N . LEU A 1 486 ? 155.402 134.833 187.095 1.00 32.27 475 LEU A N 1
ATOM 2471 C CA . LEU A 1 486 ? 156.484 134.879 188.066 1.00 32.27 475 LEU A CA 1
ATOM 2472 C C . LEU A 1 486 ? 155.943 135.068 189.475 1.00 32.27 475 LEU A C 1
ATOM 2473 O O . LEU A 1 486 ? 155.112 135.941 189.725 1.00 32.27 475 LEU A O 1
ATOM 2478 N N . ASP A 1 487 ? 156.392 134.222 190.389 1.00 47.36 476 ASP A N 1
ATOM 2479 C CA . ASP A 1 487 ? 155.963 134.249 191.776 1.00 47.36 476 ASP A CA 1
ATOM 2480 C C . ASP A 1 487 ? 157.157 134.592 192.646 1.00 47.36 476 ASP A C 1
ATOM 2481 O O . ASP A 1 487 ? 158.217 133.977 192.517 1.00 47.36 476 ASP A O 1
ATOM 2486 N N . ALA A 1 488 ? 156.983 135.570 193.529 1.00 51.65 477 ALA A N 1
ATOM 2487 C CA . ALA A 1 488 ? 158.055 135.954 194.432 1.00 51.65 477 ALA A CA 1
ATOM 2488 C C . ALA A 1 488 ? 158.159 135.036 195.636 1.00 51.65 477 ALA A C 1
ATOM 2489 O O . ALA A 1 488 ? 159.144 135.114 196.374 1.00 51.65 477 ALA A O 1
ATOM 2491 N N . ALA A 1 489 ? 157.170 134.180 195.856 1.00 55.75 478 ALA A N 1
ATOM 2492 C CA . ALA A 1 489 ? 157.212 133.200 196.926 1.00 55.75 478 ALA A CA 1
ATOM 2493 C C . ALA A 1 489 ? 157.464 131.790 196.424 1.00 55.75 478 ALA A C 1
ATOM 2494 O O . ALA A 1 489 ? 157.400 130.849 197.215 1.00 55.75 478 ALA A O 1
ATOM 2496 N N . ALA A 1 490 ? 157.740 131.616 195.136 1.00 60.62 479 ALA A N 1
ATOM 2497 C CA . ALA A 1 490 ? 158.048 130.310 194.572 1.00 60.62 479 ALA A CA 1
ATOM 2498 C C . ALA A 1 490 ? 159.474 129.871 194.842 1.00 60.62 479 ALA A C 1
ATOM 2499 O O . ALA A 1 490 ? 159.803 128.707 194.602 1.00 60.62 479 ALA A O 1
ATOM 2501 N N . LEU A 1 491 ? 160.311 130.792 195.315 1.00 66.92 480 LEU A N 1
ATOM 2502 C CA . LEU A 1 491 ? 161.712 130.485 195.603 1.00 66.92 480 LEU A CA 1
ATOM 2503 C C . LEU A 1 491 ? 162.173 130.977 196.979 1.00 66.92 480 LEU A C 1
ATOM 2504 O O . LEU A 1 491 ? 161.431 131.644 197.698 1.00 66.92 480 LEU A O 1
ATOM 2509 N N . PRO A 1 492 ? 163.464 130.611 197.337 1.00 72.12 481 PRO A N 1
ATOM 2510 C CA . PRO A 1 492 ? 163.889 131.081 198.670 1.00 72.12 481 PRO A CA 1
ATOM 2511 C C . PRO A 1 492 ? 163.829 132.596 198.882 1.00 72.12 481 PRO A C 1
ATOM 2512 O O . PRO A 1 492 ? 163.324 133.322 198.031 1.00 72.12 481 PRO A O 1
ATOM 2516 N N . GLY A 1 493 ? 164.352 133.041 200.026 1.00 71.36 482 GLY A N 1
ATOM 2517 C CA . GLY A 1 493 ? 164.383 134.445 200.413 1.00 71.36 482 GLY A CA 1
ATOM 2518 C C . GLY A 1 493 ? 164.517 135.426 199.270 1.00 71.36 482 GLY A C 1
ATOM 2519 O O . GLY A 1 493 ? 165.126 135.112 198.246 1.00 71.36 482 GLY A O 1
ATOM 2520 N N . GLN A 1 494 ? 163.959 136.625 199.440 1.00 68.29 483 GLN A N 1
ATOM 2521 C CA . GLN A 1 494 ? 164.014 137.608 198.370 1.00 68.29 483 GLN A CA 1
ATOM 2522 C C . GLN A 1 494 ? 163.038 138.725 198.714 1.00 68.29 483 GLN A C 1
ATOM 2523 O O . GLN A 1 494 ? 162.020 138.467 199.369 1.00 68.29 483 GLN A O 1
ATOM 2529 N N . PRO A 1 495 ? 163.309 139.972 198.326 1.00 69.46 484 PRO A N 1
ATOM 2530 C CA . PRO A 1 495 ? 162.282 141.016 198.450 1.00 69.46 484 PRO A CA 1
ATOM 2531 C C . PRO A 1 495 ? 161.146 140.743 197.475 1.00 69.46 484 PRO A C 1
ATOM 2532 O O . PRO A 1 495 ? 161.368 140.618 196.272 1.00 69.46 484 PRO A O 1
ATOM 2536 N N . MET A 1 496 ? 159.927 140.628 198.000 1.00 70.11 485 MET A N 1
ATOM 2537 C CA . MET A 1 496 ? 158.807 140.310 197.127 1.00 70.11 485 MET A CA 1
ATOM 2538 C C . MET A 1 496 ? 158.279 141.537 196.400 1.00 70.11 485 MET A C 1
ATOM 2539 O O . MET A 1 496 ? 157.425 141.398 195.520 1.00 70.11 485 MET A O 1
ATOM 2544 N N . GLU A 1 497 ? 158.758 142.732 196.753 1.00 61.67 486 GLU A N 1
ATOM 2545 C CA . GLU A 1 497 ? 158.417 143.921 195.981 1.00 61.67 486 GLU A CA 1
ATOM 2546 C C . GLU A 1 497 ? 159.188 143.972 194.674 1.00 61.67 486 GLU A C 1
ATOM 2547 O O . GLU A 1 497 ? 158.792 144.689 193.752 1.00 61.67 486 GLU A O 1
ATOM 2553 N N . ALA A 1 498 ? 160.287 143.229 194.577 1.00 54.47 487 ALA A N 1
ATOM 2554 C CA . ALA A 1 498 ? 161.134 143.220 193.386 1.00 54.47 487 ALA A CA 1
ATOM 2555 C C . ALA A 1 498 ? 161.818 141.870 193.251 1.00 54.47 487 ALA A C 1
ATOM 2556 O O . ALA A 1 498 ? 162.976 141.698 193.646 1.00 54.47 487 ALA A O 1
ATOM 2558 N N . PRO A 1 499 ? 161.133 140.882 192.684 1.00 48.05 488 PRO A N 1
ATOM 2559 C CA . PRO A 1 499 ? 161.785 139.608 192.386 1.00 48.05 488 PRO A CA 1
ATOM 2560 C C . PRO A 1 499 ? 162.625 139.731 191.131 1.00 48.05 488 PRO A C 1
ATOM 2561 O O . PRO A 1 499 ? 162.612 140.748 190.445 1.00 48.05 488 PRO A O 1
ATOM 2565 N N . VAL A 1 500 ? 163.373 138.689 190.826 1.00 42.77 489 VAL A N 1
ATOM 2566 C CA . VAL A 1 500 ? 164.219 138.712 189.645 1.00 42.77 489 VAL A CA 1
ATOM 2567 C C . VAL A 1 500 ? 163.484 138.044 188.498 1.00 42.77 489 VAL A C 1
ATOM 2568 O O . VAL A 1 500 ? 162.736 137.084 188.695 1.00 42.77 489 VAL A O 1
ATOM 2572 N N . MET A 1 501 ? 163.657 138.584 187.303 1.00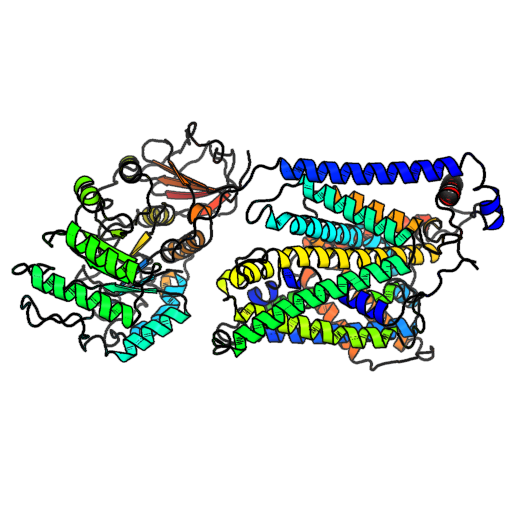 37.94 490 MET A N 1
ATOM 2573 C CA . MET A 1 501 ? 163.054 137.989 186.128 1.00 37.94 490 MET A CA 1
ATOM 2574 C C . MET A 1 501 ? 163.852 136.758 185.745 1.00 37.94 490 MET A C 1
ATOM 2575 O O . MET A 1 501 ? 165.081 136.764 185.818 1.00 37.94 490 MET A O 1
ATOM 2580 N N . LEU A 1 502 ? 163.161 135.692 185.362 1.00 42.67 491 LEU A N 1
ATOM 2581 C CA . LEU A 1 502 ? 163.802 134.422 185.032 1.00 42.67 491 LEU A CA 1
ATOM 2582 C C . LEU A 1 502 ? 163.872 134.300 183.518 1.00 42.67 491 LEU A C 1
ATOM 2583 O O . LEU A 1 502 ? 163.008 133.702 182.883 1.00 42.67 491 LEU A O 1
ATOM 2588 N N . TRP A 1 503 ? 164.926 134.875 182.943 1.00 45.44 492 TRP A N 1
ATOM 2589 C CA . TRP A 1 503 ? 165.144 134.783 181.504 1.00 45.44 492 TRP A CA 1
ATOM 2590 C C . TRP A 1 503 ? 165.506 133.367 181.092 1.00 45.44 492 TRP A C 1
ATOM 2591 O O . TRP A 1 503 ? 164.830 132.758 180.256 1.00 45.44 492 TRP A O 1
ATOM 2602 N N . ASP A 1 504 ? 166.570 132.830 181.683 1.00 62.73 493 ASP A N 1
ATOM 2603 C CA . ASP A 1 504 ? 167.076 131.494 181.402 1.00 62.73 493 ASP A CA 1
ATOM 2604 C C . ASP A 1 504 ? 167.143 130.696 182.697 1.00 62.73 493 ASP A C 1
ATOM 2605 O O . ASP A 1 504 ? 166.586 131.129 183.709 1.00 62.73 493 ASP A O 1
ATOM 2610 N N . GLU A 1 505 ? 167.800 129.532 182.689 1.00 67.62 494 GLU A N 1
ATOM 2611 C CA . GLU A 1 505 ? 167.899 128.744 183.914 1.00 67.62 494 GLU A CA 1
ATOM 2612 C C . GLU A 1 505 ? 169.085 129.117 184.780 1.00 67.62 494 GLU A C 1
ATOM 2613 O O . GLU A 1 505 ? 169.219 128.570 185.877 1.00 67.62 494 GLU A O 1
ATOM 2619 N N . SER A 1 506 ? 169.957 130.005 184.321 1.00 70.57 495 SER A N 1
ATOM 2620 C CA . SER A 1 506 ? 170.995 130.556 185.178 1.00 70.57 495 SER A CA 1
ATOM 2621 C C . SER A 1 506 ? 170.705 131.989 185.583 1.00 70.57 495 SER A C 1
ATOM 2622 O O . SER A 1 506 ? 171.640 132.754 185.842 1.00 70.57 495 SER A O 1
ATOM 2625 N N . SER A 1 507 ? 169.430 132.373 185.628 1.00 67.85 496 SER A N 1
ATOM 2626 C CA . SER A 1 507 ? 169.077 133.743 185.966 1.00 67.85 496 SER A CA 1
ATOM 2627 C C . SER A 1 507 ? 169.218 134.013 187.455 1.00 67.85 496 SER A C 1
ATOM 2628 O O . SER A 1 507 ? 169.571 135.129 187.848 1.00 67.85 496 SER A O 1
ATOM 2631 N N . PHE A 1 508 ? 168.952 133.014 188.288 1.00 81.52 497 PHE A N 1
ATOM 2632 C CA . PHE A 1 508 ? 169.140 133.140 189.727 1.00 81.52 497 PHE A CA 1
ATOM 2633 C C . PHE A 1 508 ? 170.400 132.385 190.122 1.00 81.52 497 PHE A C 1
ATOM 2634 O O . PHE A 1 508 ? 170.387 131.145 190.185 1.00 81.52 497 PHE A O 1
ATOM 2642 N N . PRO A 1 509 ? 171.509 133.076 190.387 1.00 89.15 498 PRO A N 1
ATOM 2643 C CA . PRO A 1 509 ? 172.765 132.382 190.698 1.00 89.15 498 PRO A CA 1
ATOM 2644 C C . PRO A 1 509 ? 172.751 131.706 192.061 1.00 89.15 498 PRO A C 1
ATOM 2645 O O . PRO A 1 509 ? 173.286 130.605 192.217 1.00 89.15 498 PRO A O 1
ATOM 2649 N N . ASP A 1 510 ? 172.138 132.337 193.064 1.00 89.98 499 ASP A N 1
ATOM 2650 C CA . ASP A 1 510 ? 172.071 131.765 194.421 1.00 89.98 499 ASP A CA 1
ATOM 2651 C C . ASP A 1 510 ? 171.102 130.582 194.515 1.00 89.98 499 ASP A C 1
ATOM 2652 O O . ASP A 1 510 ? 170.137 130.525 193.756 1.00 89.98 499 ASP A O 1
ATOM 2657 N N . ILE A 1 511 ? 171.358 129.625 195.424 1.00 88.06 500 ILE A N 1
ATOM 2658 C CA . ILE A 1 511 ? 170.536 128.395 195.575 1.00 88.06 500 ILE A CA 1
ATOM 2659 C C . ILE A 1 511 ? 170.406 127.864 194.154 1.00 88.06 500 ILE A C 1
ATOM 2660 O O . ILE A 1 511 ? 169.403 128.066 193.473 1.00 88.06 500 ILE A O 1
ATOM 2665 N N . PRO A 1 512 ? 171.470 127.228 193.692 1.00 86.22 501 PRO A N 1
ATOM 2666 C CA . PRO A 1 512 ? 171.536 126.865 192.272 1.00 86.22 501 PRO A CA 1
ATOM 2667 C C . PRO A 1 512 ? 170.775 125.588 191.953 1.00 86.22 501 PRO A C 1
ATOM 2668 O O . PRO A 1 512 ? 170.801 124.615 192.710 1.00 86.22 501 PRO A O 1
ATOM 2672 N N . GLY A 1 513 ? 170.087 125.610 190.812 1.00 80.60 502 GLY A N 1
ATOM 2673 C CA . GLY A 1 513 ? 169.255 124.511 190.374 1.00 80.60 502 GLY A CA 1
ATOM 2674 C C . GLY A 1 513 ? 167.811 124.580 190.815 1.00 80.60 502 GLY A C 1
ATOM 2675 O O . GLY A 1 513 ? 167.039 123.675 190.481 1.00 80.60 502 GLY A O 1
ATOM 2676 N N . ALA A 1 514 ? 167.418 125.625 191.541 1.00 75.53 503 ALA A N 1
ATOM 2677 C CA . ALA A 1 514 ? 166.057 125.739 192.054 1.00 75.53 503 ALA A CA 1
ATOM 2678 C C . ALA A 1 514 ? 165.056 126.210 191.007 1.00 75.53 503 ALA A C 1
ATOM 2679 O O . ALA A 1 514 ? 163.846 126.090 191.226 1.00 75.53 503 ALA A O 1
ATOM 2681 N N . VAL A 1 515 ? 165.519 126.757 189.893 1.00 70.00 504 VAL A N 1
ATOM 2682 C CA . VAL A 1 515 ? 164.616 127.210 188.842 1.00 70.00 504 VAL A CA 1
ATOM 2683 C C . VAL A 1 515 ? 164.487 126.123 187.785 1.00 70.00 504 VAL A C 1
ATOM 2684 O O . VAL A 1 515 ? 165.487 125.686 187.207 1.00 70.00 504 VAL A O 1
ATOM 2688 N N . SER A 1 516 ? 163.261 125.693 187.505 1.00 64.48 505 SER A N 1
ATOM 2689 C CA . SER A 1 516 ? 163.030 124.696 186.473 1.00 64.48 505 SER A CA 1
ATOM 2690 C C . SER A 1 516 ? 162.911 125.378 185.112 1.00 64.48 505 SER A C 1
ATOM 2691 O O . SER A 1 516 ? 163.248 126.549 184.950 1.00 64.48 505 SER A O 1
ATOM 2694 N N . ALA A 1 517 ? 162.442 124.631 184.114 1.00 63.11 506 ALA A N 1
ATOM 2695 C CA . ALA A 1 517 ? 162.472 125.135 182.744 1.00 63.11 506 ALA A CA 1
ATOM 2696 C C . ALA A 1 517 ? 161.154 125.780 182.340 1.00 63.11 506 ALA A C 1
ATOM 2697 O O . ALA A 1 517 ? 161.140 126.721 181.539 1.00 63.11 506 ALA A O 1
ATOM 2699 N N . ASN A 1 518 ? 160.043 125.289 182.878 1.00 68.88 507 ASN A N 1
ATOM 2700 C CA . ASN A 1 518 ? 158.733 125.877 182.643 1.00 68.88 507 ASN A CA 1
ATOM 2701 C C . ASN A 1 518 ? 158.449 127.064 183.547 1.00 68.88 507 ASN A C 1
ATOM 2702 O O . ASN A 1 518 ? 157.298 127.490 183.626 1.00 68.88 507 ASN A O 1
ATOM 2707 N N . MET A 1 519 ? 159.452 127.569 184.259 1.00 57.74 508 MET A N 1
ATOM 2708 C CA . MET A 1 519 ? 159.350 128.781 185.050 1.00 57.74 508 MET A CA 1
ATOM 2709 C C . MET A 1 519 ? 160.076 129.953 184.408 1.00 57.74 508 MET A C 1
ATOM 2710 O O . MET A 1 519 ? 160.176 131.017 185.021 1.00 57.74 508 MET A O 1
ATOM 2715 N N . THR A 1 520 ? 160.597 129.782 183.202 1.00 51.60 509 THR A N 1
ATOM 2716 C CA . THR A 1 520 ? 161.490 130.744 182.583 1.00 51.60 509 THR A CA 1
ATOM 2717 C C . THR A 1 520 ? 160.873 131.292 181.307 1.00 51.60 509 THR A C 1
ATOM 2718 O O . THR A 1 520 ? 159.905 130.748 180.780 1.00 51.60 509 THR A O 1
ATOM 2722 N N . VAL A 1 521 ? 161.460 132.380 180.809 1.00 45.88 510 VAL A N 1
ATOM 2723 C CA . VAL A 1 521 ? 161.003 132.955 179.550 1.00 45.88 510 VAL A CA 1
ATOM 2724 C C . VAL A 1 521 ? 161.337 132.023 178.402 1.00 45.88 510 VAL A C 1
ATOM 2725 O O . VAL A 1 521 ? 160.478 131.701 177.571 1.00 45.88 510 VAL A O 1
ATOM 2729 N N . LYS A 1 522 ? 162.587 131.549 178.366 1.00 51.08 511 LYS A N 1
ATOM 2730 C CA . LYS A 1 522 ? 163.074 130.700 177.287 1.00 51.08 511 LYS A CA 1
ATOM 2731 C C . LYS A 1 522 ? 162.357 129.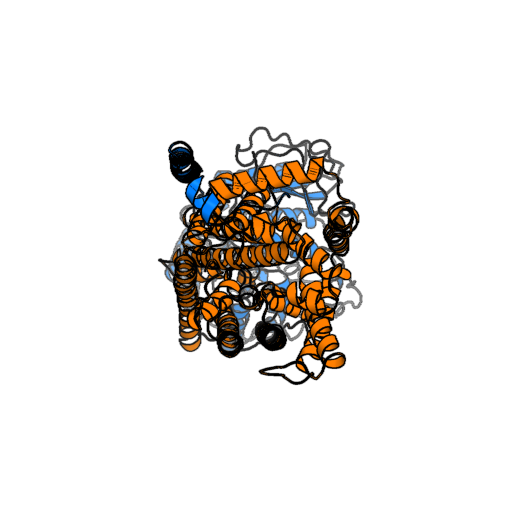362 177.214 1.00 51.08 511 LYS A C 1
ATOM 2732 O O . LYS A 1 522 ? 161.995 128.937 176.119 1.00 51.08 511 LYS A O 1
ATOM 2738 N N . GLY A 1 523 ? 162.105 128.714 178.350 1.00 51.17 512 GLY A N 1
ATOM 2739 C CA . GLY A 1 523 ? 161.450 127.426 178.342 1.00 51.17 512 GLY A CA 1
ATOM 2740 C C . GLY A 1 523 ? 159.954 127.481 178.166 1.00 51.17 512 GLY A C 1
ATOM 2741 O O . GLY A 1 523 ? 159.331 126.439 177.963 1.00 51.17 512 GLY A O 1
ATOM 2742 N N . GLN A 1 524 ? 159.356 128.668 178.262 1.00 45.64 513 GLN A N 1
ATOM 2743 C CA . GLN A 1 524 ? 157.922 128.833 178.053 1.00 45.64 513 GLN A CA 1
ATOM 2744 C C . GLN A 1 524 ? 157.565 129.284 176.650 1.00 45.64 513 GLN A C 1
ATOM 2745 O O . GLN A 1 524 ? 156.384 129.254 176.297 1.00 45.64 513 GLN A O 1
ATOM 2751 N N . SER A 1 525 ? 158.542 129.713 175.855 1.00 49.78 514 SER A N 1
ATOM 2752 C CA . SER A 1 525 ? 158.242 130.165 174.505 1.00 49.78 514 SER A CA 1
ATOM 2753 C C . SER A 1 525 ? 157.973 129.012 173.543 1.00 49.78 514 SER A C 1
ATOM 2754 O O . SER A 1 525 ? 157.431 129.244 172.457 1.00 49.78 514 SER A O 1
ATOM 2757 N N . GLU A 1 526 ? 158.357 127.787 173.897 1.00 54.55 515 GLU A N 1
ATOM 2758 C CA . GLU A 1 526 ? 158.146 126.642 173.023 1.00 54.55 515 GLU A CA 1
ATOM 2759 C C . GLU A 1 526 ? 156.893 125.868 173.359 1.00 54.55 515 GLU A C 1
ATOM 2760 O O . GLU A 1 526 ? 156.298 125.269 172.461 1.00 54.55 515 GLU A O 1
ATOM 2766 N N . ASP A 1 527 ? 156.513 125.837 174.628 1.00 44.00 516 ASP A N 1
ATOM 2767 C CA . ASP A 1 527 ? 155.291 125.162 175.029 1.00 44.00 516 ASP A CA 1
ATOM 2768 C C . ASP A 1 527 ? 154.096 125.932 174.480 1.00 44.00 516 ASP A C 1
ATOM 2769 O O . ASP A 1 527 ? 153.917 127.105 174.816 1.00 44.00 516 ASP A O 1
ATOM 2774 N N . PRO A 1 528 ? 153.268 125.327 173.625 1.00 45.17 517 PRO A N 1
ATOM 2775 C CA . PRO A 1 528 ? 152.124 126.068 173.085 1.00 45.17 517 PRO A CA 1
ATOM 2776 C C . PRO A 1 528 ? 150.940 126.096 174.024 1.00 45.17 517 PRO A C 1
ATOM 2777 O O . PRO A 1 528 ? 149.859 126.531 173.615 1.00 45.17 517 PRO A O 1
ATOM 2781 N N . GLY A 1 529 ? 151.095 125.618 175.252 1.00 39.90 518 GLY A N 1
ATOM 2782 C CA . GLY A 1 529 ? 150.041 125.671 176.239 1.00 39.90 518 GLY A CA 1
ATOM 2783 C C . GLY A 1 529 ? 150.534 126.343 177.496 1.00 39.90 518 GLY A C 1
ATOM 2784 O O . GLY A 1 529 ? 150.022 126.092 178.589 1.00 39.90 518 GLY A O 1
ATOM 2785 N N . SER A 1 530 ? 151.532 127.205 177.348 1.00 36.12 519 SER A N 1
ATOM 2786 C CA . SER A 1 530 ? 152.090 127.928 178.475 1.00 36.12 519 SER A CA 1
ATOM 2787 C C . SER A 1 530 ? 151.302 129.213 178.699 1.00 36.12 519 SER A C 1
ATOM 2788 O O . SER A 1 530 ? 150.285 129.470 178.052 1.00 36.12 519 SER A O 1
ATOM 2791 N N . LEU A 1 531 ? 151.756 130.016 179.654 1.00 30.04 520 LEU A N 1
ATOM 2792 C CA . LEU A 1 531 ? 151.110 131.265 180.014 1.00 30.04 520 LEU A CA 1
ATOM 2793 C C . LEU A 1 531 ? 151.611 132.409 179.143 1.00 30.04 520 LEU A C 1
ATOM 2794 O O . LEU A 1 531 ? 150.832 133.288 178.765 1.00 30.04 520 LEU A O 1
ATOM 2799 N N . LEU A 1 532 ? 152.893 132.368 178.779 1.00 26.91 521 LEU A N 1
ATOM 2800 C CA . LEU A 1 532 ? 153.476 133.304 177.823 1.00 26.91 521 LEU A CA 1
ATOM 2801 C C . LEU A 1 532 ? 152.829 133.197 176.452 1.00 26.91 521 LEU A C 1
ATOM 2802 O O . LEU A 1 532 ? 152.679 134.205 175.756 1.00 26.91 521 LEU A O 1
ATOM 2807 N N . SER A 1 533 ? 152.386 132.004 176.073 1.00 32.66 522 SER A N 1
ATOM 2808 C CA . SER A 1 533 ? 151.724 131.841 174.788 1.00 32.66 522 SER A CA 1
ATOM 2809 C C . SER A 1 533 ? 150.322 132.425 174.812 1.00 32.66 522 SER A C 1
ATOM 2810 O O . SER A 1 533 ? 149.867 133.001 173.818 1.00 32.66 522 SER A O 1
ATOM 2813 N N . LEU A 1 534 ? 149.628 132.302 175.944 1.00 26.94 523 LEU A N 1
ATOM 2814 C CA . LEU A 1 534 ? 148.313 132.915 176.084 1.00 26.94 523 LEU A CA 1
ATOM 2815 C C . LEU A 1 534 ? 148.409 134.433 176.093 1.00 26.94 523 LEU A C 1
ATOM 2816 O O . LEU A 1 534 ? 147.585 135.107 175.465 1.00 26.94 523 LEU A O 1
ATOM 2821 N N . PHE A 1 535 ? 149.414 134.978 176.788 1.00 19.84 524 PHE A N 1
ATOM 2822 C CA . PHE A 1 535 ? 149.660 136.416 176.765 1.00 19.84 524 PHE A CA 1
ATOM 2823 C C . PHE A 1 535 ? 149.947 136.907 175.357 1.00 19.84 524 PHE A C 1
ATOM 2824 O O . PHE A 1 535 ? 149.432 137.952 174.948 1.00 19.84 524 PHE A O 1
ATOM 2832 N N . ARG A 1 536 ? 150.743 136.155 174.594 1.00 22.73 525 ARG A N 1
ATOM 2833 C CA . ARG A 1 536 ? 151.091 136.592 173.252 1.00 22.73 525 ARG A CA 1
ATOM 2834 C C . ARG A 1 536 ? 149.919 136.482 172.291 1.00 22.73 525 ARG A C 1
ATOM 2835 O O . ARG A 1 536 ? 149.809 137.292 171.375 1.00 22.73 525 ARG A O 1
ATOM 2843 N N . ARG A 1 537 ? 149.027 135.516 172.480 1.00 28.57 526 ARG A N 1
ATOM 2844 C CA . ARG A 1 537 ? 147.880 135.435 171.583 1.00 28.57 526 ARG A CA 1
ATOM 2845 C C . ARG A 1 537 ? 146.842 136.501 171.895 1.00 28.57 526 ARG A C 1
ATOM 2846 O O . ARG A 1 537 ? 146.297 137.142 170.981 1.00 28.57 526 ARG A O 1
ATOM 2854 N N . LEU A 1 538 ? 146.565 136.700 173.188 1.00 21.39 527 LEU A N 1
ATOM 2855 C CA . LEU A 1 538 ? 145.600 137.694 173.632 1.00 21.39 527 LEU A CA 1
ATOM 2856 C C . LEU A 1 538 ? 146.051 139.108 173.297 1.00 21.39 527 LEU A C 1
ATOM 2857 O O . LEU A 1 538 ? 145.248 139.919 172.832 1.00 21.39 527 LEU A O 1
ATOM 2862 N N . SER A 1 539 ? 147.331 139.418 173.487 1.00 22.12 528 SER A N 1
ATOM 2863 C CA . SER A 1 539 ? 147.780 140.757 173.165 1.00 22.12 528 SER A CA 1
ATOM 2864 C C . SER A 1 539 ? 147.921 140.998 171.671 1.00 22.12 528 SER A C 1
ATOM 2865 O O . SER A 1 539 ? 148.058 142.153 171.264 1.00 22.12 528 SER A O 1
ATOM 2868 N N . ASP A 1 540 ? 147.899 139.952 170.847 1.00 29.62 529 ASP A N 1
ATOM 2869 C CA . ASP A 1 540 ? 147.757 140.164 169.414 1.00 29.62 529 ASP A CA 1
ATOM 2870 C C . ASP A 1 540 ? 146.316 140.459 169.050 1.00 29.62 529 ASP A C 1
ATOM 2871 O O . ASP A 1 540 ? 146.058 141.322 168.211 1.00 29.62 529 ASP A O 1
ATOM 2876 N N . GLN A 1 541 ? 145.364 139.745 169.653 1.00 23.81 530 GLN A N 1
ATOM 2877 C CA . GLN A 1 541 ? 143.961 140.018 169.352 1.00 23.81 530 GLN A CA 1
ATOM 2878 C C . GLN A 1 541 ? 143.477 141.348 169.906 1.00 23.81 530 GLN A C 1
ATOM 2879 O O . GLN A 1 541 ? 142.492 141.883 169.395 1.00 23.81 530 GLN A O 1
ATOM 2885 N N . ARG A 1 542 ? 144.105 141.877 170.960 1.00 15.81 531 ARG A N 1
ATOM 2886 C CA . ARG A 1 542 ? 143.620 143.119 171.557 1.00 15.81 531 ARG A CA 1
ATOM 2887 C C . ARG A 1 542 ? 144.012 144.327 170.716 1.00 15.81 531 ARG A C 1
ATOM 2888 O O . ARG A 1 542 ? 143.258 145.298 170.626 1.00 15.81 531 ARG A O 1
ATOM 2896 N N . SER A 1 543 ? 145.159 144.280 170.066 1.00 22.19 532 SER A N 1
ATOM 2897 C CA . SER A 1 543 ? 145.647 145.433 169.337 1.00 22.19 532 SER A CA 1
ATOM 2898 C C . SER A 1 543 ? 145.221 145.462 167.870 1.00 22.19 532 SER A C 1
ATOM 2899 O O . SER A 1 543 ? 145.688 146.330 167.132 1.00 22.19 532 SER A O 1
ATOM 2902 N N . LYS A 1 544 ? 144.326 144.581 167.428 1.00 25.07 533 LYS A N 1
ATOM 2903 C CA . LYS A 1 544 ? 143.924 144.665 166.030 1.00 25.07 533 LYS A CA 1
ATOM 2904 C C . LYS A 1 544 ? 142.422 144.571 165.777 1.00 25.07 533 LYS A C 1
ATOM 2905 O O . LYS A 1 544 ? 141.950 145.027 164.736 1.00 25.07 533 LYS A O 1
ATOM 2911 N N . GLU A 1 545 ? 141.654 143.995 166.692 1.00 27.32 534 GLU A N 1
ATOM 2912 C CA . GLU A 1 545 ? 140.223 143.846 166.466 1.00 27.32 534 GLU A CA 1
ATOM 2913 C C . GLU A 1 545 ? 139.484 145.091 166.919 1.00 27.32 534 GLU A C 1
ATOM 2914 O O . GLU A 1 545 ? 139.645 145.529 168.055 1.00 27.32 534 GLU A O 1
ATOM 2920 N N . ARG A 1 546 ? 138.660 145.651 166.042 1.00 26.82 535 ARG A N 1
ATOM 2921 C CA . ARG A 1 546 ? 138.016 146.924 166.331 1.00 26.82 535 ARG A CA 1
ATOM 2922 C C . ARG A 1 546 ? 136.945 146.833 167.395 1.00 26.82 535 ARG A C 1
ATOM 2923 O O . ARG A 1 546 ? 136.679 147.832 168.060 1.00 26.82 535 ARG A O 1
ATOM 2931 N N . SER A 1 547 ? 136.316 145.686 167.576 1.00 19.75 536 SER A N 1
ATOM 2932 C CA . SER A 1 547 ? 135.370 145.559 168.666 1.00 19.75 536 SER A CA 1
ATOM 2933 C C . SER A 1 547 ? 136.042 145.280 170.001 1.00 19.75 536 SER A C 1
ATOM 2934 O O . SER A 1 547 ? 135.386 145.386 171.030 1.00 19.75 536 SER A O 1
ATOM 2937 N N . LEU A 1 548 ? 137.327 144.943 170.007 1.00 16.69 537 LEU A N 1
ATOM 2938 C CA . LEU A 1 548 ? 138.131 144.896 171.215 1.00 16.69 537 LEU A CA 1
ATOM 2939 C C . LEU A 1 548 ? 138.992 146.128 171.394 1.00 16.69 537 LEU A C 1
ATOM 2940 O O . LEU A 1 548 ? 139.671 146.244 172.407 1.00 16.69 537 LEU A O 1
ATOM 2945 N N . LEU A 1 549 ? 138.999 147.036 170.431 1.00 16.84 538 LEU A N 1
ATOM 2946 C CA . LEU A 1 549 ? 139.745 148.277 170.517 1.00 16.84 538 LEU A CA 1
ATOM 2947 C C . LEU A 1 549 ? 138.864 149.424 170.973 1.00 16.84 538 LEU A C 1
ATOM 2948 O O . LEU A 1 549 ? 139.290 150.248 171.776 1.00 16.84 538 LEU A O 1
ATOM 2953 N N . HIS A 1 550 ? 137.653 149.524 170.437 1.00 18.45 539 HIS A N 1
ATOM 2954 C CA . HIS A 1 550 ? 136.704 150.521 170.899 1.00 18.45 539 HIS A CA 1
ATOM 2955 C C . HIS A 1 550 ? 135.278 150.021 170.826 1.00 18.45 539 HIS A C 1
ATOM 2956 O O . HIS A 1 550 ? 134.357 150.815 170.655 1.00 18.45 539 HIS A O 1
ATOM 2963 N N . GLY A 1 551 ? 135.064 148.750 170.976 1.00 17.62 540 GLY A N 1
ATOM 2964 C CA . GLY A 1 551 ? 133.717 148.232 170.951 1.00 17.62 540 GLY A CA 1
ATOM 2965 C C . GLY A 1 551 ? 132.925 148.542 172.200 1.00 17.62 540 GLY A C 1
ATOM 2966 O O . GLY A 1 551 ? 133.400 149.127 173.162 1.00 17.62 540 GLY A O 1
ATOM 2967 N N . ASP A 1 552 ? 131.671 148.133 172.184 1.00 24.65 541 ASP A N 1
ATOM 2968 C CA . ASP A 1 552 ? 130.785 148.375 173.303 1.00 24.65 541 ASP A CA 1
ATOM 2969 C C . ASP A 1 552 ? 130.689 147.135 174.164 1.00 24.65 541 ASP A C 1
ATOM 2970 O O . ASP A 1 552 ? 130.572 146.023 173.664 1.00 24.65 541 ASP A O 1
ATOM 2975 N N . PHE A 1 553 ? 130.692 147.344 175.469 1.00 19.53 542 PHE A N 1
ATOM 2976 C CA . PHE A 1 553 ? 130.674 146.278 176.452 1.00 19.53 542 PHE A CA 1
ATOM 2977 C C . PHE A 1 553 ? 129.241 146.064 176.899 1.00 19.53 542 PHE A C 1
ATOM 2978 O O . PHE A 1 553 ? 128.535 147.029 177.184 1.00 19.53 542 PHE A O 1
ATOM 2986 N N . HIS A 1 554 ? 128.815 144.810 176.968 1.00 23.04 543 HIS A N 1
ATOM 2987 C CA . HIS A 1 554 ? 127.506 144.489 177.516 1.00 23.04 543 HIS A CA 1
ATOM 2988 C C . HIS A 1 554 ? 127.600 143.151 178.218 1.00 23.04 543 HIS A C 1
ATOM 2989 O O . HIS A 1 554 ? 128.066 142.182 177.626 1.00 23.04 543 HIS A O 1
ATOM 2996 N N . ALA A 1 555 ? 127.180 143.098 179.469 1.00 26.37 544 ALA A N 1
ATOM 2997 C CA . ALA A 1 555 ? 127.186 141.862 180.233 1.00 26.37 544 ALA A CA 1
ATOM 2998 C C . ALA A 1 555 ? 125.767 141.348 180.391 1.00 26.37 544 ALA A C 1
ATOM 2999 O O . ALA A 1 555 ? 124.816 142.126 180.448 1.00 26.37 544 ALA A O 1
ATOM 3001 N N . PHE A 1 556 ? 125.617 140.034 180.441 1.00 37.90 545 PHE A N 1
ATOM 3002 C CA . PHE A 1 556 ? 124.302 139.459 180.642 1.00 37.90 545 PHE A CA 1
ATOM 3003 C C . PHE A 1 556 ? 124.378 138.358 181.682 1.00 37.90 545 PHE A C 1
ATOM 3004 O O . PHE A 1 556 ? 125.454 137.885 182.043 1.00 37.90 545 PHE A O 1
ATOM 3012 N N . SER A 1 557 ? 123.207 137.953 182.160 1.00 52.91 546 SER A N 1
ATOM 3013 C CA . SER A 1 557 ? 123.119 137.003 183.255 1.00 52.91 546 SER A CA 1
ATOM 3014 C C . SER A 1 557 ? 123.311 135.580 182.760 1.00 52.91 546 SER A C 1
ATOM 3015 O O . SER A 1 557 ? 122.920 135.221 181.648 1.00 52.91 546 SER A O 1
ATOM 3018 N N . ALA A 1 558 ? 123.910 134.766 183.616 1.00 61.58 547 ALA A N 1
ATOM 3019 C CA . ALA A 1 558 ? 124.249 133.398 183.277 1.00 61.58 547 ALA A CA 1
ATOM 3020 C C . ALA A 1 558 ? 124.070 132.559 184.538 1.00 61.58 547 ALA A C 1
ATOM 3021 O O . ALA A 1 558 ? 123.358 132.960 185.463 1.00 61.58 547 ALA A O 1
ATOM 3023 N N . GLY A 1 559 ? 124.709 131.388 184.573 1.00 61.09 548 GLY A N 1
ATOM 3024 C CA . GLY A 1 559 ? 124.556 130.476 185.669 1.00 61.09 548 GLY A CA 1
ATOM 3025 C C . GLY A 1 559 ? 125.222 130.966 186.946 1.00 61.09 548 GLY A C 1
ATOM 3026 O O . GLY A 1 559 ? 125.822 132.046 186.995 1.00 61.09 548 GLY A O 1
ATOM 3027 N N . PRO A 1 560 ? 125.116 130.163 188.000 1.00 62.44 549 PRO A N 1
ATOM 3028 C CA . PRO A 1 560 ? 125.665 130.548 189.314 1.00 62.44 549 PRO A CA 1
ATOM 3029 C C . PRO A 1 560 ? 127.182 130.396 189.402 1.00 62.44 549 PRO A C 1
ATOM 3030 O O . PRO A 1 560 ? 127.741 129.333 189.655 1.00 62.44 549 PRO A O 1
ATOM 3034 N N . GLY A 1 561 ? 127.888 131.490 189.137 1.00 55.12 550 GLY A N 1
ATOM 3035 C CA . GLY A 1 561 ? 129.326 131.495 189.317 1.00 55.12 550 GLY A CA 1
ATOM 3036 C C . GLY A 1 561 ? 130.074 131.834 188.051 1.00 55.12 550 GLY A C 1
ATOM 3037 O O . GLY A 1 561 ? 131.288 131.647 187.963 1.00 55.12 550 GLY A O 1
ATOM 3038 N N . LEU A 1 562 ? 129.343 132.340 187.064 1.00 47.25 551 LEU A N 1
ATOM 3039 C CA . LEU A 1 562 ? 129.892 132.695 185.772 1.00 47.25 551 LEU A CA 1
ATOM 3040 C C . LEU A 1 562 ? 129.984 134.207 185.622 1.00 47.25 551 LEU A C 1
ATOM 3041 O O . LEU A 1 562 ? 129.445 134.977 186.415 1.00 47.25 551 LEU A O 1
ATOM 3046 N N . PHE A 1 563 ? 130.677 134.633 184.574 1.00 29.79 552 PHE A N 1
ATOM 3047 C CA . PHE A 1 563 ? 130.759 136.036 184.183 1.00 29.79 552 PHE A CA 1
ATOM 3048 C C . PHE A 1 563 ? 130.888 136.013 182.669 1.00 29.79 552 PHE A C 1
ATOM 3049 O O . PHE A 1 563 ? 131.897 135.559 182.139 1.00 29.79 552 PHE A O 1
ATOM 3057 N N . SER A 1 564 ? 129.863 136.500 181.985 1.00 28.33 553 SER A N 1
ATOM 3058 C CA . SER A 1 564 ? 129.809 136.470 180.536 1.00 28.33 553 SER A CA 1
ATOM 3059 C C . SER A 1 564 ? 129.517 137.861 179.999 1.00 28.33 553 SER A C 1
ATOM 3060 O O . SER A 1 564 ? 128.713 138.592 180.572 1.00 28.33 553 SER A O 1
ATOM 3063 N N . TYR A 1 565 ? 130.173 138.224 178.901 1.00 18.13 554 TYR A N 1
ATOM 3064 C CA . TYR A 1 565 ? 129.945 139.523 178.290 1.00 18.13 554 TYR A CA 1
ATOM 3065 C C . TYR A 1 565 ? 130.339 139.486 176.825 1.00 18.13 554 TYR A C 1
ATOM 3066 O O . TYR A 1 565 ? 130.961 138.536 176.354 1.00 18.13 554 TYR A O 1
ATOM 3075 N N . ILE A 1 566 ? 129.970 140.546 176.113 1.00 19.46 555 ILE A N 1
ATOM 3076 C CA . ILE A 1 566 ? 130.159 140.657 174.673 1.00 19.46 555 ILE A CA 1
ATOM 3077 C C . ILE A 1 566 ? 130.738 142.028 174.344 1.00 19.46 555 ILE A C 1
ATOM 3078 O O . ILE A 1 566 ? 130.437 143.020 175.007 1.00 19.46 555 ILE A O 1
ATOM 3083 N N . ARG A 1 567 ? 131.634 142.071 173.360 1.00 14.83 556 ARG A N 1
ATOM 3084 C CA . ARG A 1 567 ? 132.207 143.310 172.850 1.00 14.83 556 ARG A CA 1
ATOM 3085 C C . ARG A 1 567 ? 131.942 143.429 171.359 1.00 14.83 556 ARG A C 1
ATOM 3086 O O . ARG A 1 567 ? 132.359 142.569 170.587 1.00 14.83 556 ARG A O 1
ATOM 3094 N N . HIS A 1 568 ? 131.288 144.515 170.949 1.00 22.80 557 HIS A N 1
ATOM 3095 C CA . HIS A 1 568 ? 130.830 144.673 169.572 1.00 22.80 557 HIS A CA 1
ATOM 3096 C C . HIS A 1 568 ? 130.973 146.123 169.140 1.00 22.80 557 HIS A C 1
ATOM 3097 O O . HIS A 1 568 ? 130.589 147.021 169.883 1.00 22.80 557 HIS A O 1
ATOM 3104 N N . TRP A 1 569 ? 131.523 146.367 167.952 1.00 24.75 558 TRP A N 1
ATOM 3105 C CA . TRP A 1 569 ? 131.592 147.765 167.551 1.00 24.75 558 TRP A CA 1
ATOM 3106 C C . TRP A 1 569 ? 130.486 148.194 166.586 1.00 24.75 558 TRP A C 1
ATOM 3107 O O . TRP A 1 569 ? 129.548 148.885 166.999 1.00 24.75 558 TRP A O 1
ATOM 3118 N N . ASP A 1 570 ? 130.554 147.808 165.316 1.00 31.60 559 ASP A N 1
ATOM 3119 C CA . ASP A 1 570 ? 129.545 148.288 164.379 1.00 31.60 559 ASP A CA 1
ATOM 3120 C C . ASP A 1 570 ? 128.995 147.182 163.509 1.00 31.60 559 ASP A C 1
ATOM 3121 O O . ASP A 1 570 ? 127.827 146.803 163.600 1.00 31.60 559 ASP A O 1
ATOM 3126 N N . GLN A 1 571 ? 129.883 146.651 162.684 1.00 34.70 560 GLN A N 1
ATOM 3127 C CA . GLN A 1 571 ? 129.585 145.598 161.729 1.00 34.70 560 GLN A CA 1
ATOM 3128 C C . GLN A 1 571 ? 130.756 144.637 161.647 1.00 34.70 560 GLN A C 1
ATOM 3129 O O . GLN A 1 571 ? 130.859 143.891 160.668 1.00 34.70 560 GLN A O 1
ATOM 3135 N N . ASN A 1 572 ? 131.657 144.670 162.620 1.00 28.38 561 ASN A N 1
ATOM 3136 C CA . ASN A 1 572 ? 132.852 143.858 162.616 1.00 28.38 561 ASN A CA 1
ATOM 3137 C C . ASN A 1 572 ? 132.582 142.551 163.336 1.00 28.38 561 ASN A C 1
ATOM 3138 O O . ASN A 1 572 ? 131.459 142.266 163.748 1.00 28.38 561 ASN A O 1
ATOM 3143 N N . GLU A 1 573 ? 133.632 141.756 163.503 1.00 35.01 562 GLU A N 1
ATOM 3144 C CA . GLU A 1 573 ? 133.540 140.508 164.245 1.00 35.01 562 GLU A CA 1
ATOM 3145 C C . GLU A 1 573 ? 133.264 140.784 165.713 1.00 35.01 562 GLU A C 1
ATOM 3146 O O . GLU A 1 573 ? 133.902 141.643 166.320 1.00 35.01 562 GLU A O 1
ATOM 3152 N N . ARG A 1 574 ? 132.290 140.083 166.266 1.00 30.54 563 ARG A N 1
ATOM 3153 C CA . ARG A 1 574 ? 131.924 140.223 167.659 1.00 30.54 563 ARG A CA 1
ATOM 3154 C C . ARG A 1 574 ? 132.547 139.122 168.499 1.00 30.54 563 ARG A C 1
ATOM 3155 O O . ARG A 1 574 ? 132.724 137.997 168.044 1.00 30.54 563 ARG A O 1
ATOM 3163 N N . PHE A 1 575 ? 132.827 139.439 169.758 1.00 22.82 564 PHE A N 1
ATOM 3164 C CA . PHE A 1 575 ? 133.510 138.528 170.661 1.00 22.82 564 PHE A CA 1
ATOM 3165 C C . PHE A 1 575 ? 132.623 138.199 171.841 1.00 22.82 564 PHE A C 1
ATOM 3166 O O . PHE A 1 575 ? 131.979 139.077 172.402 1.00 22.82 564 PHE A O 1
ATOM 3174 N N . LEU A 1 576 ? 132.613 136.937 172.225 1.00 23.88 565 LEU A N 1
ATOM 3175 C CA . LEU A 1 576 ? 131.901 136.482 173.401 1.00 23.88 565 LEU A CA 1
ATOM 3176 C C . LEU A 1 576 ? 132.912 135.875 174.353 1.00 23.88 565 LEU A C 1
ATOM 3177 O O . LEU A 1 576 ? 133.701 135.022 173.952 1.00 23.88 565 LEU A O 1
ATOM 3182 N N . VAL A 1 577 ? 132.909 136.327 175.601 1.00 22.04 566 VAL A N 1
ATOM 3183 C CA . VAL A 1 577 ? 133.824 135.839 176.627 1.00 22.04 566 VAL A CA 1
ATOM 3184 C C . VAL A 1 577 ? 132.990 135.221 177.730 1.00 22.04 566 VAL A C 1
ATOM 3185 O O . VAL A 1 577 ? 132.096 135.876 178.268 1.00 22.04 566 VAL A O 1
ATOM 3189 N N . VAL A 1 578 ? 133.266 133.963 178.056 1.00 29.46 567 VAL A N 1
ATOM 3190 C CA . VAL A 1 578 ? 132.614 133.265 179.157 1.00 29.46 567 VAL A CA 1
ATOM 3191 C C . VAL A 1 578 ? 133.701 132.766 180.095 1.00 29.46 567 VAL A C 1
ATOM 3192 O O . VAL A 1 578 ? 134.646 132.112 179.653 1.00 29.46 567 VAL A O 1
ATOM 3196 N N . LEU A 1 579 ? 133.582 133.108 181.376 1.00 29.66 568 LEU A N 1
ATOM 3197 C CA . LEU A 1 579 ? 134.592 132.837 182.388 1.00 29.66 568 LEU A CA 1
ATOM 3198 C C . LEU A 1 579 ? 133.956 132.098 183.551 1.00 29.66 568 LEU A C 1
ATOM 3199 O O . LEU A 1 579 ? 132.816 132.380 183.913 1.00 29.66 568 LEU A O 1
ATOM 3204 N N . ASN A 1 580 ? 134.698 131.178 184.155 1.00 44.21 569 ASN A N 1
ATOM 3205 C CA . ASN A 1 580 ? 134.179 130.351 185.243 1.00 44.21 569 ASN A CA 1
ATOM 3206 C C . ASN A 1 580 ? 135.060 130.509 186.474 1.00 44.21 569 ASN A C 1
ATOM 3207 O O . ASN A 1 580 ? 136.125 129.899 186.565 1.00 44.21 569 ASN A O 1
ATOM 3212 N N . PHE A 1 581 ? 134.609 131.312 187.427 1.00 44.69 570 PHE A N 1
ATOM 3213 C CA . PHE A 1 581 ? 135.314 131.512 188.689 1.00 44.69 570 PHE A CA 1
ATOM 3214 C C . PHE A 1 581 ? 134.824 130.538 189.760 1.00 44.69 570 PHE A C 1
ATOM 3215 O O . PHE A 1 581 ? 134.460 130.945 190.860 1.00 44.69 570 PHE A O 1
ATOM 3223 N N . GLY A 1 582 ? 134.814 129.249 189.463 1.00 56.96 571 GLY A N 1
ATOM 3224 C CA . GLY A 1 582 ? 134.221 128.276 190.361 1.00 56.96 571 GLY A CA 1
ATOM 3225 C C . GLY A 1 582 ? 134.998 126.980 190.365 1.00 56.96 571 GLY A C 1
ATOM 3226 O O . GLY A 1 582 ? 135.623 126.601 189.374 1.00 56.96 571 GLY A O 1
ATOM 3227 N N . ASP A 1 583 ? 134.969 126.308 191.511 1.00 68.85 572 ASP A N 1
ATOM 3228 C CA . ASP A 1 583 ? 135.663 125.033 191.683 1.00 68.85 572 ASP A CA 1
ATOM 3229 C C . ASP A 1 583 ? 134.749 123.835 191.443 1.00 68.85 572 ASP A C 1
ATOM 3230 O O . ASP A 1 583 ? 134.849 122.825 192.132 1.00 68.85 572 ASP A O 1
ATOM 3235 N N . VAL A 1 584 ? 133.921 123.905 190.403 1.00 66.61 573 VAL A N 1
ATOM 3236 C CA . VAL A 1 584 ? 132.873 122.929 190.113 1.00 66.61 573 VAL A CA 1
ATOM 3237 C C . VAL A 1 584 ? 132.552 123.019 188.633 1.00 66.61 573 VAL A C 1
ATOM 3238 O O . VAL A 1 584 ? 132.781 124.055 188.004 1.00 66.61 573 VAL A O 1
ATOM 3242 N N . GLY A 1 585 ? 131.998 121.945 188.080 1.00 69.88 574 GLY A N 1
ATOM 3243 C CA . GLY A 1 585 ? 131.625 121.950 186.675 1.00 69.88 574 GLY A CA 1
ATOM 3244 C C . GLY A 1 585 ? 130.398 122.812 186.440 1.00 69.88 574 GLY A C 1
ATOM 3245 O O . GLY A 1 585 ? 129.486 122.861 187.272 1.00 69.88 574 GLY A O 1
ATOM 3246 N N . LEU A 1 586 ? 130.378 123.515 185.310 1.00 67.52 575 LEU A N 1
ATOM 3247 C CA . LEU A 1 586 ? 129.268 124.392 184.968 1.00 67.52 575 LEU A CA 1
ATOM 3248 C C . LEU A 1 586 ? 128.803 124.157 183.540 1.00 67.52 575 LEU A C 1
ATOM 3249 O O . LEU A 1 586 ? 129.611 123.985 182.624 1.00 67.52 575 LEU A O 1
ATOM 3254 N N . SER A 1 587 ? 127.489 124.129 183.373 1.00 69.43 576 SER A N 1
ATOM 3255 C CA . SER A 1 587 ? 126.880 124.378 182.081 1.00 69.43 576 SER A CA 1
ATOM 3256 C C . SER A 1 587 ? 126.407 125.823 182.064 1.00 69.43 576 SER A C 1
ATOM 3257 O O . SER A 1 587 ? 125.814 126.295 183.038 1.00 69.43 576 SER A O 1
ATOM 3260 N N . ALA A 1 588 ? 126.675 126.527 180.963 1.00 68.89 577 ALA A N 1
ATOM 3261 C CA . ALA A 1 588 ? 126.563 127.982 180.970 1.00 68.89 577 ALA A CA 1
ATOM 3262 C C . ALA A 1 588 ? 125.112 128.438 180.905 1.00 68.89 577 ALA A C 1
ATOM 3263 O O . ALA A 1 588 ? 124.609 129.071 181.840 1.00 68.89 577 ALA A O 1
ATOM 3265 N N . GLY A 1 589 ? 124.417 128.117 179.818 1.00 66.24 578 GLY A N 1
ATOM 3266 C CA . GLY A 1 589 ? 123.040 128.550 179.662 1.00 66.24 578 GLY A CA 1
ATOM 3267 C C . GLY A 1 589 ? 122.882 130.051 179.524 1.00 66.24 578 GLY A C 1
ATOM 3268 O O . GLY A 1 589 ? 122.382 130.708 180.438 1.00 66.24 578 GLY A O 1
ATOM 3269 N N . LEU A 1 590 ? 123.322 130.603 178.397 1.00 63.21 579 LEU A N 1
ATOM 3270 C CA . LEU A 1 590 ? 123.459 132.051 178.242 1.00 63.21 579 LEU A CA 1
ATOM 3271 C C . LEU A 1 590 ? 122.083 132.676 178.072 1.00 63.21 579 LEU A C 1
ATOM 3272 O O . LEU A 1 590 ? 121.580 132.851 176.964 1.00 63.21 579 LEU A O 1
ATOM 3277 N N . GLN A 1 591 ? 121.497 133.061 179.205 1.00 71.31 580 GLN A N 1
ATOM 3278 C CA . GLN A 1 591 ? 120.161 133.649 179.271 1.00 71.31 580 GLN A CA 1
ATOM 3279 C C . GLN A 1 591 ? 120.286 135.132 178.928 1.00 71.31 580 GLN A C 1
ATOM 3280 O O . GLN A 1 591 ? 120.180 136.007 179.788 1.00 71.31 580 GLN A O 1
ATOM 3286 N N . ALA A 1 592 ? 120.580 135.414 177.657 1.00 74.38 581 ALA A N 1
ATOM 3287 C CA . ALA A 1 592 ? 120.839 136.795 177.276 1.00 74.38 581 ALA A CA 1
ATOM 3288 C C . ALA A 1 592 ? 119.607 137.689 177.355 1.00 74.38 581 ALA A C 1
ATOM 3289 O O . ALA A 1 592 ? 119.441 138.445 178.320 1.00 74.38 581 ALA A O 1
ATOM 3291 N N . SER A 1 593 ? 118.731 137.591 176.352 1.00 81.96 582 SER A N 1
ATOM 3292 C CA . SER A 1 593 ? 117.376 138.150 176.281 1.00 81.96 582 SER A CA 1
ATOM 3293 C C . SER A 1 593 ? 117.289 139.672 176.451 1.00 81.96 582 SER A C 1
ATOM 3294 O O . SER A 1 593 ? 116.196 140.232 176.319 1.00 81.96 582 SER A O 1
ATOM 3297 N N . ASP A 1 594 ? 118.409 140.374 176.676 1.00 80.55 583 ASP A N 1
ATOM 3298 C CA . ASP A 1 594 ? 118.409 141.804 176.959 1.00 80.55 583 ASP A CA 1
ATOM 3299 C C . ASP A 1 594 ? 119.479 142.528 176.155 1.00 80.55 583 ASP A C 1
ATOM 3300 O O . ASP A 1 594 ? 119.710 143.723 176.379 1.00 80.55 583 ASP A O 1
ATOM 3305 N N . LEU A 1 595 ? 120.138 141.835 175.238 1.00 67.20 584 LEU A N 1
ATOM 3306 C CA . LEU A 1 595 ? 121.214 142.422 174.473 1.00 67.20 584 LEU A CA 1
ATOM 3307 C C . LEU A 1 595 ? 120.655 143.427 173.471 1.00 67.20 584 LEU A C 1
ATOM 3308 O O . LEU A 1 595 ? 119.449 143.451 173.218 1.00 67.20 584 LEU A O 1
ATOM 3313 N N . PRO A 1 596 ? 121.495 144.306 172.922 1.00 61.27 585 PRO A N 1
ATOM 3314 C CA . PRO A 1 596 ? 121.032 145.122 171.800 1.00 61.27 585 PRO A CA 1
ATOM 3315 C C . PRO A 1 596 ? 120.790 144.255 170.578 1.00 61.27 585 PRO A C 1
ATOM 3316 O O . PRO A 1 596 ? 121.330 143.155 170.447 1.00 61.27 585 PRO A O 1
ATOM 3320 N N . ALA A 1 597 ? 119.949 144.771 169.680 1.00 64.51 586 ALA A N 1
ATOM 3321 C CA . ALA A 1 597 ? 119.623 144.068 168.446 1.00 64.51 586 ALA A CA 1
ATOM 3322 C C . ALA A 1 597 ? 120.822 143.945 167.517 1.00 64.51 586 ALA A C 1
ATOM 3323 O O . ALA A 1 597 ? 120.878 143.009 166.714 1.00 64.51 586 ALA A O 1
ATOM 3325 N N . SER A 1 598 ? 121.785 144.856 167.623 1.00 64.08 587 SER A N 1
ATOM 3326 C CA . SER A 1 598 ? 123.010 144.801 166.841 1.00 64.08 587 SER A CA 1
ATOM 3327 C C . SER A 1 598 ? 123.982 143.736 167.320 1.00 64.08 587 SER A C 1
ATOM 3328 O O . SER A 1 598 ? 124.946 143.437 166.607 1.00 64.08 587 SER A O 1
ATOM 3331 N N . ALA A 1 599 ? 123.760 143.166 168.498 1.00 60.61 588 ALA A N 1
ATOM 3332 C CA . ALA A 1 599 ? 124.662 142.198 169.099 1.00 60.61 588 ALA A CA 1
ATOM 3333 C C . ALA A 1 599 ? 123.889 141.034 169.702 1.00 60.61 588 ALA A C 1
ATOM 3334 O O . ALA A 1 599 ? 124.220 140.536 170.777 1.00 60.61 588 ALA A O 1
ATOM 3336 N N . SER A 1 600 ? 122.841 140.577 169.030 1.00 64.41 589 SER A N 1
ATOM 3337 C CA . SER A 1 600 ? 122.121 139.427 169.551 1.00 64.41 589 SER A CA 1
ATOM 3338 C C . SER A 1 600 ? 122.894 138.155 169.245 1.00 64.41 589 SER A C 1
ATOM 3339 O O . SER A 1 600 ? 123.703 138.104 168.315 1.00 64.41 589 SER A O 1
ATOM 3342 N N . LEU A 1 601 ? 122.649 137.128 170.047 1.00 63.79 590 LEU A N 1
ATOM 3343 C CA . LEU A 1 601 ? 123.505 135.955 170.011 1.00 63.79 590 LEU A CA 1
ATOM 3344 C C . LEU A 1 601 ? 123.071 135.002 168.902 1.00 63.79 590 LEU A C 1
ATOM 3345 O O . LEU A 1 601 ? 121.877 134.755 168.722 1.00 63.79 590 LEU A O 1
ATOM 3350 N N . PRO A 1 602 ? 124.018 134.442 168.154 1.00 63.31 591 PRO A N 1
ATOM 3351 C CA . PRO A 1 602 ? 123.662 133.410 167.177 1.00 63.31 591 PRO A CA 1
ATOM 3352 C C . PRO A 1 602 ? 123.412 132.070 167.847 1.00 63.31 591 PRO A C 1
ATOM 3353 O O . PRO A 1 602 ? 123.412 131.968 169.076 1.00 63.31 591 PRO A O 1
ATOM 3357 N N . ALA A 1 603 ? 123.183 131.032 167.053 1.00 65.65 592 ALA A N 1
ATOM 3358 C CA . ALA A 1 603 ? 123.034 129.695 167.600 1.00 65.65 592 ALA A CA 1
ATOM 3359 C C . ALA A 1 603 ? 124.356 128.961 167.710 1.00 65.65 592 ALA A C 1
ATOM 3360 O O . ALA A 1 603 ? 124.470 128.037 168.522 1.00 65.65 592 ALA A O 1
ATOM 3362 N N . LYS A 1 604 ? 125.341 129.342 166.905 1.00 67.18 593 LYS A N 1
ATOM 3363 C CA . LYS A 1 604 ? 126.622 128.662 166.819 1.00 67.18 593 LYS A CA 1
ATOM 3364 C C . LYS A 1 604 ? 127.730 129.688 166.609 1.00 67.18 593 LYS A C 1
ATOM 3365 O O . LYS A 1 604 ? 127.591 130.601 165.793 1.00 67.18 593 LYS A O 1
ATOM 3371 N N . ALA A 1 605 ? 128.828 129.541 167.350 1.00 58.64 594 ALA A N 1
ATOM 3372 C CA . ALA A 1 605 ? 129.938 130.479 167.282 1.00 58.64 594 ALA A CA 1
ATOM 3373 C C . ALA A 1 605 ? 131.261 129.732 167.284 1.00 58.64 594 ALA A C 1
ATOM 3374 O O . ALA A 1 605 ? 131.366 128.620 167.797 1.00 58.64 594 ALA A O 1
ATOM 3376 N N . ASP A 1 606 ? 132.291 130.385 166.746 1.00 52.15 595 ASP A N 1
ATOM 3377 C CA . ASP A 1 606 ? 133.615 129.787 166.611 1.00 52.15 595 ASP A CA 1
ATOM 3378 C C . ASP A 1 606 ? 134.344 129.658 167.941 1.00 52.15 595 ASP A C 1
ATOM 3379 O O . ASP A 1 606 ? 133.749 129.781 169.014 1.00 52.15 595 ASP A O 1
ATOM 3384 N N . LEU A 1 607 ? 135.641 129.395 167.883 1.00 45.62 596 LEU A N 1
ATOM 3385 C CA . LEU A 1 607 ? 136.471 129.457 169.069 1.00 45.62 596 LEU A CA 1
ATOM 3386 C C . LEU A 1 607 ? 137.782 130.131 168.702 1.00 45.62 596 LEU A C 1
ATOM 3387 O O . LEU A 1 607 ? 138.266 129.983 167.580 1.00 45.62 596 LEU A O 1
ATOM 3392 N N . LEU A 1 608 ? 138.324 130.916 169.626 1.00 41.34 597 LEU A N 1
ATOM 3393 C CA . LEU A 1 608 ? 139.683 131.417 169.479 1.00 41.34 597 LEU A CA 1
ATOM 3394 C C . LEU A 1 608 ? 140.667 130.687 170.374 1.00 41.34 597 LEU A C 1
ATOM 3395 O O . LEU A 1 608 ? 141.761 130.351 169.916 1.00 41.34 597 LEU A O 1
ATOM 3400 N N . LEU A 1 609 ? 140.306 130.456 171.632 1.00 38.45 598 LEU A N 1
ATOM 3401 C CA . LEU A 1 609 ? 141.181 129.797 172.590 1.00 38.45 598 LEU A CA 1
ATOM 3402 C C . LEU A 1 609 ? 140.363 129.355 173.792 1.00 38.45 598 LEU A C 1
ATOM 3403 O O . LEU A 1 609 ? 139.181 129.672 173.919 1.00 38.45 598 LEU A O 1
ATOM 3408 N N . SER A 1 610 ? 141.008 128.565 174.647 1.00 41.34 599 SER A N 1
ATOM 3409 C CA . SER A 1 610 ? 140.550 128.279 175.993 1.00 41.34 599 SER A CA 1
ATOM 3410 C C . SER A 1 610 ? 141.763 128.291 176.899 1.00 41.34 599 SER A C 1
ATOM 3411 O O . SER A 1 610 ? 142.904 128.266 176.440 1.00 41.34 599 SER A O 1
ATOM 3414 N N . THR A 1 611 ? 141.507 128.357 178.195 1.00 45.38 600 THR A N 1
ATOM 3415 C CA . THR A 1 611 ? 142.604 128.411 179.145 1.00 45.38 600 THR A CA 1
ATOM 3416 C C . THR A 1 611 ? 143.123 127.024 179.476 1.00 45.38 600 THR A C 1
ATOM 3417 O O . THR A 1 611 ? 144.286 126.878 179.864 1.00 45.38 600 THR A O 1
ATOM 3421 N N . GLN A 1 612 ? 142.294 126.014 179.331 1.00 56.61 601 GLN A N 1
ATOM 3422 C CA . GLN A 1 612 ? 142.630 124.657 179.688 1.00 56.61 601 GLN A CA 1
ATOM 3423 C C . GLN A 1 612 ? 142.578 123.753 178.466 1.00 56.61 601 GLN A C 1
ATOM 3424 O O . GLN A 1 612 ? 141.757 123.979 177.571 1.00 56.61 601 GLN A O 1
ATOM 3430 N N . PRO A 1 613 ? 143.443 122.738 178.386 1.00 70.92 602 PRO A N 1
ATOM 3431 C CA . PRO A 1 613 ? 143.452 121.873 177.200 1.00 70.92 602 PRO A CA 1
ATOM 3432 C C . PRO A 1 613 ? 142.252 120.941 177.155 1.00 70.92 602 PRO A C 1
ATOM 3433 O O . PRO A 1 613 ? 141.610 120.656 178.168 1.00 70.92 602 PRO A O 1
ATOM 3437 N N . GLY A 1 614 ? 141.946 120.480 175.950 1.00 75.91 603 GLY A N 1
ATOM 3438 C CA . GLY A 1 614 ? 140.832 119.579 175.749 1.00 75.91 603 GLY A CA 1
ATOM 3439 C C . GLY A 1 614 ? 140.044 119.938 174.512 1.00 75.91 603 GLY A C 1
ATOM 3440 O O . GLY A 1 614 ? 139.218 119.159 174.034 1.00 75.91 603 GLY A O 1
ATOM 3441 N N . ARG A 1 615 ? 140.292 121.134 173.989 1.00 67.65 604 ARG A N 1
ATOM 3442 C CA . ARG A 1 615 ? 139.613 121.637 172.805 1.00 67.65 604 ARG A CA 1
ATOM 3443 C C . ARG A 1 615 ? 140.660 122.068 171.795 1.00 67.65 604 ARG A C 1
ATOM 3444 O O . ARG A 1 615 ? 141.792 122.386 172.165 1.00 67.65 604 ARG A O 1
ATOM 3452 N N . GLU A 1 616 ? 140.291 122.055 170.522 1.00 70.38 605 GLU A N 1
ATOM 3453 C CA . GLU A 1 616 ? 141.074 122.712 169.489 1.00 70.38 605 GLU A CA 1
ATOM 3454 C C . GLU A 1 616 ? 140.205 123.712 168.743 1.00 70.38 605 GLU A C 1
ATOM 3455 O O . GLU A 1 616 ? 139.001 123.519 168.558 1.00 70.38 605 GLU A O 1
ATOM 3461 N N . GLU A 1 617 ? 140.841 124.786 168.309 1.00 61.06 606 GLU A N 1
ATOM 3462 C CA . GLU A 1 617 ? 140.143 126.009 167.966 1.00 61.06 606 GLU A CA 1
ATOM 3463 C C . GLU A 1 617 ? 139.900 126.110 166.472 1.00 61.06 606 GLU A C 1
ATOM 3464 O O . GLU A 1 617 ? 140.635 125.563 165.652 1.00 61.06 606 GLU A O 1
ATOM 3470 N N . GLY A 1 618 ? 138.857 126.865 166.138 1.00 63.72 607 GLY A N 1
ATOM 3471 C CA . GLY A 1 618 ? 138.341 126.985 164.806 1.00 63.72 607 GLY A CA 1
ATOM 3472 C C . GLY A 1 618 ? 137.055 126.219 164.601 1.00 63.72 607 GLY A C 1
ATOM 3473 O O . GLY A 1 618 ? 136.397 126.391 163.573 1.00 63.72 607 GLY A O 1
ATOM 3474 N N . SER A 1 619 ? 136.691 125.379 165.556 1.00 68.89 608 SER A N 1
ATOM 3475 C CA . SER A 1 619 ? 135.536 124.531 165.305 1.00 68.89 608 SER A CA 1
ATOM 3476 C C . SER A 1 619 ? 134.293 125.116 165.968 1.00 68.89 608 SER A C 1
ATOM 3477 O O . SER A 1 619 ? 134.251 125.257 167.193 1.00 68.89 608 SER A O 1
ATOM 3480 N N . PRO A 1 620 ? 133.279 125.429 165.166 1.00 70.93 609 PRO A N 1
ATOM 3481 C CA . PRO A 1 620 ? 132.124 126.168 165.682 1.00 70.93 609 PRO A CA 1
ATOM 3482 C C . PRO A 1 620 ? 131.234 125.337 166.593 1.00 70.93 609 PRO A C 1
ATOM 3483 O O . PRO A 1 620 ? 130.711 124.292 166.205 1.00 70.93 609 PRO A O 1
ATOM 3487 N N . LEU A 1 621 ? 131.028 125.847 167.802 1.00 68.48 610 LEU A N 1
ATOM 3488 C CA . LEU A 1 621 ? 130.339 125.137 168.867 1.00 68.48 610 LEU A CA 1
ATOM 3489 C C . LEU A 1 621 ? 128.987 125.784 169.131 1.00 68.48 610 LEU A C 1
ATOM 3490 O O . LEU A 1 621 ? 128.816 126.989 168.952 1.00 68.48 610 LEU A O 1
ATOM 3495 N N . GLU A 1 622 ? 128.019 124.970 169.536 1.00 74.00 611 GLU A N 1
ATOM 3496 C CA . GLU A 1 622 ? 126.648 125.417 169.718 1.00 74.00 611 GLU A CA 1
ATOM 3497 C C . GLU A 1 622 ? 126.430 125.857 171.160 1.00 74.00 611 GLU A C 1
ATOM 3498 O O . GLU A 1 622 ? 126.867 125.188 172.100 1.00 74.00 611 GLU A O 1
ATOM 3504 N N . LEU A 1 623 ? 125.787 127.006 171.322 1.00 69.72 612 LEU A N 1
ATOM 3505 C CA . LEU A 1 623 ? 125.734 127.703 172.607 1.00 69.72 612 LEU A CA 1
ATOM 3506 C C . LEU A 1 623 ? 124.465 127.385 173.381 1.00 69.72 612 LEU A C 1
ATOM 3507 O O . LEU A 1 623 ? 123.827 128.292 173.909 1.00 69.72 612 LEU A O 1
ATOM 3512 N N . GLU A 1 624 ? 124.073 126.139 173.482 1.00 74.84 613 GLU A N 1
ATOM 3513 C CA . GLU A 1 624 ? 122.949 125.833 174.362 1.00 74.84 613 GLU A CA 1
ATOM 3514 C C . GLU A 1 624 ? 123.257 124.701 175.323 1.00 74.84 613 GLU A C 1
ATOM 3515 O O . GLU A 1 624 ? 122.864 124.768 176.486 1.00 74.84 613 GLU A O 1
ATOM 3521 N N . ARG A 1 625 ? 123.938 123.662 174.863 1.00 78.93 614 ARG A N 1
ATOM 3522 C CA . ARG A 1 625 ? 124.646 122.738 175.740 1.00 78.93 614 ARG A CA 1
ATOM 3523 C C . ARG A 1 625 ? 1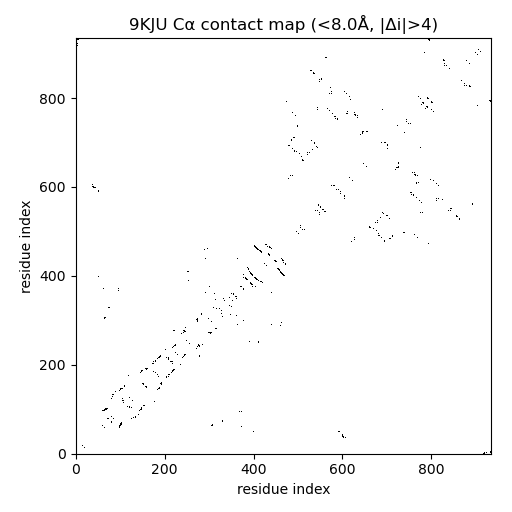26.129 123.082 175.789 1.00 78.93 614 ARG A C 1
ATOM 3524 O O . ARG A 1 625 ? 126.985 122.313 175.354 1.00 78.93 614 ARG A O 1
ATOM 3532 N N . LEU A 1 626 ? 126.431 124.274 176.305 1.00 71.85 615 LEU A N 1
ATOM 3533 C CA . LEU A 1 626 ? 127.798 124.735 176.519 1.00 71.85 615 LEU A CA 1
ATOM 3534 C C . LEU A 1 626 ? 128.204 124.381 177.944 1.00 71.85 615 LEU A C 1
ATOM 3535 O O . LEU A 1 626 ? 127.561 124.825 178.898 1.00 71.85 615 LEU A O 1
ATOM 3540 N N . LYS A 1 627 ? 129.255 123.578 178.081 1.00 67.96 616 LYS A N 1
ATOM 3541 C CA . LYS A 1 627 ? 129.692 123.044 179.362 1.00 67.96 616 LYS A CA 1
ATOM 3542 C C . LYS A 1 627 ? 131.105 123.516 179.672 1.00 67.96 616 LYS A C 1
ATOM 3543 O O . LYS A 1 627 ? 131.956 123.589 178.782 1.00 67.96 616 LYS A O 1
ATOM 3549 N N . LEU A 1 628 ? 131.357 123.838 180.942 1.00 59.56 617 LEU A N 1
ATOM 3550 C CA . LEU A 1 628 ? 132.661 124.330 181.365 1.00 59.56 617 LEU A CA 1
ATOM 3551 C C . LEU A 1 628 ? 133.241 123.495 182.494 1.00 59.56 617 LEU A C 1
ATOM 3552 O O . LEU A 1 628 ? 132.605 123.320 183.537 1.00 59.56 617 LEU A O 1
ATOM 3557 N N . GLU A 1 629 ? 134.465 123.022 182.293 1.00 58.46 618 GLU A N 1
ATOM 3558 C CA . GLU A 1 629 ? 135.246 122.447 183.364 1.00 58.46 618 GLU A CA 1
ATOM 3559 C C . GLU A 1 629 ? 135.762 123.574 184.269 1.00 58.46 618 GLU A C 1
ATOM 3560 O O . GLU A 1 629 ? 135.742 124.736 183.868 1.00 58.46 618 GLU A O 1
ATOM 3566 N N . PRO A 1 630 ? 136.145 123.272 185.518 1.00 57.83 619 PRO A N 1
ATOM 3567 C CA . PRO A 1 630 ? 136.495 124.342 186.471 1.00 57.83 619 PRO A CA 1
ATOM 3568 C C . PRO A 1 630 ? 137.693 125.190 186.061 1.00 57.83 619 PRO A C 1
ATOM 3569 O O . PRO A 1 630 ? 138.656 124.693 185.471 1.00 57.83 619 PRO A O 1
ATOM 3573 N N . HIS A 1 631 ? 137.594 126.489 186.382 1.00 50.90 620 HIS A N 1
ATOM 3574 C CA . HIS A 1 631 ? 138.604 127.516 186.118 1.00 50.90 620 HIS A CA 1
ATOM 3575 C C . HIS A 1 631 ? 138.917 127.645 184.630 1.00 50.90 620 HIS A C 1
ATOM 3576 O O . HIS A 1 631 ? 140.073 127.742 184.225 1.00 50.90 620 HIS A O 1
ATOM 3583 N N . GLU A 1 632 ? 137.881 127.682 183.810 1.00 49.19 621 GLU A N 1
ATOM 3584 C CA . GLU A 1 632 ? 138.047 127.713 182.369 1.00 49.19 621 GLU A CA 1
ATOM 3585 C C . GLU A 1 632 ? 137.429 128.982 181.795 1.00 49.19 621 GLU A C 1
ATOM 3586 O O . GLU A 1 632 ? 136.385 129.444 182.255 1.00 49.19 621 GLU A O 1
ATOM 3592 N N . GLY A 1 633 ? 138.079 129.537 180.790 1.00 36.35 622 GLY A N 1
ATOM 3593 C CA . GLY A 1 633 ? 137.537 130.676 180.069 1.00 36.35 622 GLY A CA 1
ATOM 3594 C C . GLY A 1 633 ? 137.598 130.440 178.579 1.00 36.35 622 GLY A C 1
ATOM 3595 O O . GLY A 1 633 ? 138.481 129.751 178.093 1.00 36.35 622 GLY A O 1
ATOM 3596 N N . LEU A 1 634 ? 136.634 131.005 177.860 1.00 33.33 623 LEU A N 1
ATOM 3597 C CA . LEU A 1 634 ? 136.516 130.792 176.426 1.00 33.33 623 LEU A CA 1
ATOM 3598 C C . LEU A 1 634 ? 136.434 132.115 175.676 1.00 33.33 623 LEU A C 1
ATOM 3599 O O . LEU A 1 634 ? 135.941 133.113 176.194 1.00 33.33 623 LEU A O 1
ATOM 3604 N N . LEU A 1 635 ? 136.871 132.085 174.422 1.00 31.08 624 LEU A N 1
ATOM 3605 C CA . LEU A 1 635 ? 136.927 133.247 173.540 1.00 31.08 624 LEU A CA 1
ATOM 3606 C C . LEU A 1 635 ? 136.197 132.940 172.222 1.00 31.08 624 LEU A C 1
ATOM 3607 O O . LEU A 1 635 ? 136.795 132.871 171.151 1.00 31.08 624 LEU A O 1
ATOM 3612 N N . LEU A 1 636 ? 134.907 132.634 172.316 1.00 36.88 625 LEU A N 1
ATOM 3613 C CA . LEU A 1 636 ? 134.062 132.471 171.135 1.00 36.88 625 LEU A CA 1
ATOM 3614 C C . LEU A 1 636 ? 134.007 133.750 170.292 1.00 36.88 625 LEU A C 1
ATOM 3615 O O . LEU A 1 636 ? 134.355 134.838 170.741 1.00 36.88 625 LEU A O 1
ATOM 3620 N N . ARG A 1 637 ? 133.554 133.610 169.047 1.00 39.65 626 ARG A N 1
ATOM 3621 C CA . ARG A 1 637 ? 133.574 134.718 168.100 1.00 39.65 626 ARG A CA 1
ATOM 3622 C C . ARG A 1 637 ? 132.521 134.493 167.028 1.00 39.65 626 ARG A C 1
ATOM 3623 O O . ARG A 1 637 ? 132.235 133.356 166.653 1.00 39.65 626 ARG A O 1
ATOM 3631 N N . PHE A 1 638 ? 131.945 135.592 166.522 1.00 37.76 627 PHE A N 1
ATOM 3632 C CA . PHE A 1 638 ? 130.888 135.472 165.525 1.00 37.76 627 PHE A CA 1
ATOM 3633 C C . PHE A 1 638 ? 130.766 136.742 164.702 1.00 37.76 627 PHE A C 1
ATOM 3634 O O . PHE A 1 638 ? 131.046 137.823 165.226 1.00 37.76 627 PHE A O 1
ATOM 3642 N N . PRO A 1 639 ? 130.383 136.662 163.429 1.00 42.84 628 PRO A N 1
ATOM 3643 C CA . PRO A 1 639 ? 130.369 137.856 162.580 1.00 42.84 628 PRO A CA 1
ATOM 3644 C C . PRO A 1 639 ? 129.036 138.593 162.614 1.00 42.84 628 PRO A C 1
ATOM 3645 O O . PRO A 1 639 ? 128.040 138.131 163.169 1.00 42.84 628 PRO A O 1
ATOM 3649 N N . TYR A 1 640 ? 129.040 139.759 161.972 1.00 40.41 629 TYR A N 1
ATOM 3650 C CA . TYR A 1 640 ? 127.874 140.627 161.953 1.00 40.41 629 TYR A CA 1
ATOM 3651 C C . TYR A 1 640 ? 126.792 140.043 161.060 1.00 40.41 629 TYR A C 1
ATOM 3652 O O . TYR A 1 640 ? 127.020 139.780 159.876 1.00 40.41 629 TYR A O 1
ATOM 3661 N N . ALA A 1 641 ? 125.610 139.851 161.626 1.00 48.14 630 ALA A N 1
ATOM 3662 C CA . ALA A 1 641 ? 124.478 139.315 160.894 1.00 48.14 630 ALA A CA 1
ATOM 3663 C C . ALA A 1 641 ? 123.216 139.871 161.542 1.00 48.14 630 ALA A C 1
ATOM 3664 O O . ALA A 1 641 ? 123.262 140.886 162.244 1.00 48.14 630 ALA A O 1
ATOM 3666 N N . ALA A 1 642 ? 122.087 139.216 161.301 1.00 62.60 631 ALA A N 1
ATOM 3667 C CA . ALA A 1 642 ? 120.826 139.626 161.907 1.00 62.60 631 ALA A CA 1
ATOM 3668 C C . ALA A 1 642 ? 120.133 138.449 162.582 1.00 62.60 631 ALA A C 1
ATOM 3669 O O . ALA A 1 642 ? 119.350 137.737 161.955 1.00 62.60 631 ALA A O 1
ATOM 3671 N N . GLN B 2 48 ? 135.294 144.893 101.079 1.00 70.08 30 GLN B N 1
ATOM 3672 C CA . GLN B 2 48 ? 135.586 143.541 101.537 1.00 70.08 30 GLN B CA 1
ATOM 3673 C C . GLN B 2 48 ? 135.363 143.424 103.036 1.00 70.08 30 GLN B C 1
ATOM 3674 O O . GLN B 2 48 ? 135.915 144.199 103.813 1.00 70.08 30 GLN B O 1
ATOM 3680 N N . VAL B 2 49 ? 134.556 142.449 103.443 1.00 63.79 31 VAL B N 1
ATOM 3681 C CA . VAL B 2 49 ? 134.230 142.255 104.854 1.00 63.79 31 VAL B CA 1
ATOM 3682 C C . VAL B 2 49 ? 135.376 141.449 105.459 1.00 63.79 31 VAL B C 1
ATOM 3683 O O . VAL B 2 49 ? 135.389 140.220 105.439 1.00 63.79 31 VAL B O 1
ATOM 3687 N N . LYS B 2 50 ? 136.367 142.163 105.982 1.00 61.98 32 LYS B N 1
ATOM 3688 C CA . LYS B 2 50 ? 137.416 141.559 106.790 1.00 61.98 32 LYS B CA 1
ATOM 3689 C C . LYS B 2 50 ? 137.540 142.370 108.071 1.00 61.98 32 LYS B C 1
ATOM 3690 O O . LYS B 2 50 ? 136.694 143.225 108.340 1.00 61.98 32 LYS B O 1
ATOM 3696 N N . LEU B 2 51 ? 138.566 142.119 108.876 1.00 58.18 33 LEU B N 1
ATOM 3697 C CA . LEU B 2 51 ? 138.568 142.606 110.245 1.00 58.18 33 LEU B CA 1
ATOM 3698 C C . LEU B 2 51 ? 139.343 143.917 110.409 1.00 58.18 33 LEU B C 1
ATOM 3699 O O . LEU B 2 51 ? 139.396 144.448 111.523 1.00 58.18 33 LEU B O 1
ATOM 3704 N N . LYS B 2 52 ? 139.905 144.466 109.320 1.00 60.36 34 LYS B N 1
ATOM 3705 C CA . LYS B 2 52 ? 140.298 145.878 109.226 1.00 60.36 34 LYS B CA 1
ATOM 3706 C C . LYS B 2 52 ? 141.345 146.342 110.233 1.00 60.36 34 LYS B C 1
ATOM 3707 O O . LYS B 2 52 ? 140.984 146.934 111.253 1.00 60.36 34 LYS B O 1
ATOM 3713 N N . LYS B 2 53 ? 142.621 146.027 109.994 1.00 58.44 35 LYS B N 1
ATOM 3714 C CA . LYS B 2 53 ? 143.690 146.248 110.965 1.00 58.44 35 LYS B CA 1
ATOM 3715 C C . LYS B 2 53 ? 143.897 147.715 111.323 1.00 58.44 35 LYS B C 1
ATOM 3716 O O . LYS B 2 53 ? 144.529 148.462 110.571 1.00 58.44 35 LYS B O 1
ATOM 3722 N N . GLU B 2 54 ? 143.379 148.131 112.490 1.00 60.32 36 GLU B N 1
ATOM 3723 C CA . GLU B 2 54 ? 143.508 149.503 112.987 1.00 60.32 36 GLU B CA 1
ATOM 3724 C C . GLU B 2 54 ? 143.949 149.469 114.451 1.00 60.32 36 GLU B C 1
ATOM 3725 O O . GLU B 2 54 ? 143.129 149.707 115.337 1.00 60.32 36 GLU B O 1
ATOM 3731 N N . ILE B 2 55 ? 145.245 149.263 114.693 1.00 52.45 37 ILE B N 1
ATOM 3732 C CA . ILE B 2 55 ? 145.838 149.335 116.029 1.00 52.45 37 ILE B CA 1
ATOM 3733 C C . ILE B 2 55 ? 147.256 149.860 115.853 1.00 52.45 37 ILE B C 1
ATOM 3734 O O . ILE B 2 55 ? 148.078 149.240 115.171 1.00 52.45 37 ILE B O 1
ATOM 3739 N N . SER B 2 56 ? 147.553 151.006 116.449 1.00 51.39 38 SER B N 1
ATOM 3740 C CA . SER B 2 56 ? 148.853 151.632 116.279 1.00 51.39 38 SER B CA 1
ATOM 3741 C C . SER B 2 56 ? 149.810 151.157 117.369 1.00 51.39 38 SER B C 1
ATOM 3742 O O . SER B 2 56 ? 149.518 150.230 118.126 1.00 51.39 38 SER B O 1
ATOM 3745 N N . LEU B 2 57 ? 150.979 151.795 117.449 1.00 49.08 39 LEU B N 1
ATOM 3746 C CA . LEU B 2 57 ? 151.948 151.458 118.484 1.00 49.08 39 LEU B CA 1
ATOM 3747 C C . LEU B 2 57 ? 151.472 151.921 119.855 1.00 49.08 39 LEU B C 1
ATOM 3748 O O . LEU B 2 57 ? 151.623 151.200 120.851 1.00 49.08 39 LEU B O 1
ATOM 3753 N N . LEU B 2 58 ? 150.874 153.112 119.915 1.00 49.72 40 LEU B N 1
ATOM 3754 C CA . LEU B 2 58 ? 150.390 153.660 121.176 1.00 49.72 40 LEU B CA 1
ATOM 3755 C C . LEU B 2 58 ? 149.203 152.866 121.706 1.00 49.72 40 LEU B C 1
ATOM 3756 O O . LEU B 2 58 ? 149.065 152.689 122.922 1.00 49.72 40 LEU B O 1
ATOM 3761 N N . ASN B 2 59 ? 148.353 152.359 120.808 1.00 49.67 41 ASN B N 1
ATOM 3762 C CA . ASN B 2 59 ? 147.231 151.527 121.228 1.00 49.67 41 ASN B CA 1
ATOM 3763 C C . ASN B 2 59 ? 147.707 150.203 121.808 1.00 49.67 41 ASN B C 1
ATOM 3764 O O . ASN B 2 59 ? 147.145 149.716 122.794 1.00 49.67 41 ASN B O 1
ATOM 3769 N N . GLY B 2 60 ? 148.764 149.626 121.235 1.00 47.73 42 GLY B N 1
ATOM 3770 C CA . GLY B 2 60 ? 149.306 148.394 121.775 1.00 47.73 42 GLY B CA 1
ATOM 3771 C C . GLY B 2 60 ? 150.004 148.580 123.104 1.00 47.73 42 GLY B C 1
ATOM 3772 O O . GLY B 2 60 ? 149.870 147.735 124.001 1.00 47.73 42 GLY B O 1
ATOM 3773 N N . VAL B 2 61 ? 150.742 149.686 123.252 1.00 45.70 43 VAL B N 1
ATOM 3774 C CA . VAL B 2 61 ? 151.369 150.010 124.530 1.00 45.70 43 VAL B CA 1
ATOM 3775 C C . VAL B 2 61 ? 150.310 150.228 125.603 1.00 45.70 43 VAL B C 1
ATOM 3776 O O . VAL B 2 61 ? 150.427 149.710 126.721 1.00 45.70 43 VAL B O 1
ATOM 3780 N N . CYS B 2 62 ? 149.234 150.946 125.265 1.00 47.80 44 CYS B N 1
ATOM 3781 C CA . CYS B 2 62 ? 148.174 151.182 126.235 1.00 47.80 44 CYS B CA 1
ATOM 3782 C C . CYS B 2 62 ? 147.403 149.912 126.562 1.00 47.80 44 CYS B C 1
ATOM 3783 O O . CYS B 2 62 ? 146.976 149.745 127.703 1.00 47.80 44 CYS B O 1
ATOM 3786 N N . LEU B 2 63 ? 147.269 148.988 125.605 1.00 46.03 45 LEU B N 1
ATOM 3787 C CA . LEU B 2 63 ? 146.614 147.713 125.885 1.00 46.03 45 LEU B CA 1
ATOM 3788 C C . LEU B 2 63 ? 147.422 146.866 126.859 1.00 46.03 45 LEU B C 1
ATOM 3789 O O . LEU B 2 63 ? 146.872 146.350 127.843 1.00 46.03 45 LEU B O 1
ATOM 3794 N N . ILE B 2 64 ? 148.734 146.746 126.625 1.00 46.01 46 ILE B N 1
ATOM 3795 C CA . ILE B 2 64 ? 149.566 145.924 127.503 1.00 46.01 46 ILE B CA 1
ATOM 3796 C C . ILE B 2 64 ? 149.694 146.556 128.889 1.00 46.01 46 ILE B C 1
ATOM 3797 O O . ILE B 2 64 ? 149.594 145.860 129.907 1.00 46.01 46 ILE B O 1
ATOM 3802 N N . VAL B 2 65 ? 149.862 147.882 128.958 1.00 44.45 47 VAL B N 1
ATOM 3803 C CA . VAL B 2 65 ? 150.005 148.544 130.254 1.00 44.45 47 VAL B CA 1
ATOM 3804 C C . VAL B 2 65 ? 148.682 148.535 131.020 1.00 44.45 47 VAL B C 1
ATOM 3805 O O . VAL B 2 65 ? 148.656 148.275 132.229 1.00 44.45 47 VAL B O 1
ATOM 3809 N N . GLY B 2 66 ? 147.559 148.749 130.330 1.00 45.66 48 GLY B N 1
ATOM 3810 C CA . GLY B 2 66 ? 146.271 148.728 130.990 1.00 45.66 48 GLY B CA 1
ATOM 3811 C C . GLY B 2 66 ? 145.790 147.350 131.381 1.00 45.66 48 GLY B C 1
ATOM 3812 O O . GLY B 2 66 ? 144.889 147.240 132.217 1.00 45.66 48 GLY B O 1
ATOM 3813 N N . ASN B 2 67 ? 146.352 146.294 130.795 1.00 47.45 49 ASN B N 1
ATOM 3814 C CA . ASN B 2 67 ? 146.029 144.970 131.307 1.00 47.45 49 ASN B CA 1
ATOM 3815 C C . ASN B 2 67 ? 147.008 144.486 132.368 1.00 47.45 49 ASN B C 1
ATOM 3816 O O . ASN B 2 67 ? 146.630 143.670 133.214 1.00 47.45 49 ASN B O 1
ATOM 3821 N N . MET B 2 68 ? 148.254 144.962 132.351 1.00 49.28 50 MET B N 1
ATOM 3822 C CA . MET B 2 68 ? 149.217 144.520 133.353 1.00 49.28 50 MET B CA 1
ATOM 3823 C C . MET B 2 68 ? 148.999 145.223 134.687 1.00 49.28 50 MET B C 1
ATOM 3824 O O . MET B 2 68 ? 148.945 144.574 135.735 1.00 49.28 50 MET B O 1
ATOM 3829 N N . ILE B 2 69 ? 148.877 146.546 134.671 1.00 49.17 51 ILE B N 1
ATOM 3830 C CA . ILE B 2 69 ? 148.614 147.302 135.889 1.00 49.17 51 ILE B CA 1
ATOM 3831 C C . ILE B 2 69 ? 147.121 147.219 136.182 1.00 49.17 51 ILE B C 1
ATOM 3832 O O . ILE B 2 69 ? 146.295 147.697 135.402 1.00 49.17 51 ILE B O 1
ATOM 3837 N N . GLY B 2 70 ? 146.772 146.608 137.307 1.00 55.59 52 GLY B N 1
ATOM 3838 C CA . GLY B 2 70 ? 145.387 146.504 137.710 1.00 55.59 52 GLY B CA 1
ATOM 3839 C C . GLY B 2 70 ? 145.215 146.789 139.185 1.00 55.59 52 GLY B C 1
ATOM 3840 O O . GLY B 2 70 ? 145.857 147.693 139.725 1.00 55.59 52 GLY B O 1
ATOM 3841 N N . SER B 2 71 ? 144.363 146.022 139.853 1.00 57.92 53 SER B N 1
ATOM 3842 C CA . SER B 2 71 ? 144.128 146.218 141.274 1.00 57.92 53 SER B CA 1
ATOM 3843 C C . SER B 2 71 ? 145.198 145.584 142.152 1.00 57.92 53 SER B C 1
ATOM 3844 O O . SER B 2 71 ? 145.193 145.818 143.363 1.00 57.92 53 SER B O 1
ATOM 3847 N N . GLY B 2 72 ? 146.114 144.804 141.578 1.00 56.07 54 GLY B N 1
ATOM 3848 C CA . GLY B 2 72 ? 147.109 144.123 142.391 1.00 56.07 54 GLY B CA 1
ATOM 3849 C C . GLY B 2 72 ? 148.158 145.056 142.963 1.00 56.07 54 GLY B C 1
ATOM 3850 O O . GLY B 2 72 ? 148.626 144.860 144.086 1.00 56.07 54 GLY B O 1
ATOM 3851 N N . ILE B 2 73 ? 148.543 146.084 142.205 1.00 53.54 55 ILE B N 1
ATOM 3852 C CA . ILE B 2 73 ? 149.485 147.072 142.720 1.00 53.54 55 ILE B CA 1
ATOM 3853 C C . ILE B 2 73 ? 148.811 148.014 143.712 1.00 53.54 55 ILE B C 1
ATOM 3854 O O . ILE B 2 73 ? 149.493 148.651 144.523 1.00 53.54 55 ILE B O 1
ATOM 3859 N N . PHE B 2 74 ? 147.483 148.082 143.705 1.00 54.87 56 PHE B N 1
ATOM 3860 C CA . PHE B 2 74 ? 146.744 149.013 144.542 1.00 54.87 56 PHE B CA 1
ATOM 3861 C C . PHE B 2 74 ? 146.249 148.385 145.836 1.00 54.87 56 PHE B C 1
ATOM 3862 O O . PHE B 2 74 ? 146.509 148.919 146.915 1.00 54.87 56 PHE B O 1
ATOM 3870 N N . VAL B 2 75 ? 145.537 147.262 145.757 1.00 57.46 57 VAL B N 1
ATOM 3871 C CA . VAL B 2 75 ? 144.855 146.739 146.934 1.00 57.46 57 VAL B CA 1
ATOM 3872 C C . VAL B 2 75 ? 145.660 145.675 147.677 1.00 57.46 57 VAL B C 1
ATOM 3873 O O . VAL B 2 75 ? 145.428 145.478 148.879 1.00 57.46 57 VAL B O 1
ATOM 3877 N N . SER B 2 76 ? 146.615 145.011 147.020 1.00 59.64 58 SER B N 1
ATOM 3878 C CA . SER B 2 76 ? 147.358 143.968 147.721 1.00 59.64 58 SER B CA 1
ATOM 3879 C C . SER B 2 76 ? 148.746 143.698 147.151 1.00 59.64 58 SER B C 1
ATOM 3880 O O . SER B 2 76 ? 148.941 142.673 146.487 1.00 59.64 58 SER B O 1
ATOM 3883 N N . PRO B 2 77 ? 149.748 144.571 147.386 1.00 60.46 59 PRO B N 1
ATOM 3884 C CA . PRO B 2 77 ? 151.149 144.168 147.238 1.00 60.46 59 PRO B CA 1
ATOM 3885 C C . PRO B 2 77 ? 151.717 143.611 148.543 1.00 60.46 59 PRO B C 1
ATOM 3886 O O . PRO B 2 77 ? 152.789 144.016 149.004 1.00 60.46 59 PRO B O 1
ATOM 3890 N N . LYS B 2 78 ? 150.992 142.670 149.152 1.00 63.42 60 LYS B N 1
ATOM 3891 C CA . LYS B 2 78 ? 151.294 142.201 150.494 1.00 63.42 60 LYS B CA 1
ATOM 3892 C C . LYS B 2 78 ? 151.958 140.838 150.546 1.00 63.42 60 LYS B C 1
ATOM 3893 O O . LYS B 2 78 ? 152.555 140.511 151.576 1.00 63.42 60 LYS B O 1
ATOM 3899 N N . GLY B 2 79 ? 151.857 140.036 149.484 1.00 62.67 61 GLY B N 1
ATOM 3900 C CA . GLY B 2 79 ? 152.402 138.688 149.526 1.00 62.67 61 GLY B CA 1
ATOM 3901 C C . GLY B 2 79 ? 153.916 138.670 149.572 1.00 62.67 61 GLY B C 1
ATOM 3902 O O . GLY B 2 79 ? 154.515 137.881 150.313 1.00 62.67 61 GLY B O 1
ATOM 3903 N N . VAL B 2 80 ? 154.551 139.563 148.811 1.00 61.25 62 VAL B N 1
ATOM 3904 C CA . VAL B 2 80 ? 156.006 139.667 148.797 1.00 61.25 62 VAL B CA 1
ATOM 3905 C C . VAL B 2 80 ? 156.527 140.109 150.158 1.00 61.25 62 VAL B C 1
ATOM 3906 O O . VAL B 2 80 ? 157.547 139.606 150.641 1.00 61.25 62 VAL B O 1
ATOM 3910 N N . LEU B 2 81 ? 155.806 141.010 150.823 1.00 61.79 63 LEU B N 1
ATOM 3911 C CA . LEU B 2 81 ? 156.242 141.478 152.131 1.00 61.79 63 LEU B CA 1
ATOM 3912 C C . LEU B 2 81 ? 155.967 140.456 153.227 1.00 61.79 63 LEU B C 1
ATOM 3913 O O . LEU B 2 81 ? 156.765 140.331 154.161 1.00 61.79 63 LEU B O 1
ATOM 3918 N N . ILE B 2 82 ? 154.861 139.712 153.142 1.00 63.96 64 ILE B N 1
ATOM 3919 C CA . ILE B 2 82 ? 154.565 138.746 154.196 1.00 63.96 64 ILE B CA 1
ATOM 3920 C C . ILE B 2 82 ? 155.418 137.487 154.060 1.00 63.96 64 ILE B C 1
ATOM 3921 O O . ILE B 2 82 ? 155.718 136.841 155.071 1.00 63.96 64 ILE B O 1
ATOM 3926 N N . TYR B 2 83 ? 155.882 137.148 152.856 1.00 65.69 65 TYR B N 1
ATOM 3927 C CA . TYR B 2 83 ? 156.790 136.022 152.718 1.00 65.69 65 TYR B CA 1
ATOM 3928 C C . TYR B 2 83 ? 158.250 136.440 152.713 1.00 65.69 65 TYR B C 1
ATOM 3929 O O . TYR B 2 83 ? 159.125 135.576 152.801 1.00 65.69 65 TYR B O 1
ATOM 3938 N N . SER B 2 84 ? 158.533 137.735 152.627 1.00 63.85 66 SER B N 1
ATOM 3939 C CA . SER B 2 84 ? 159.895 138.236 152.592 1.00 63.85 66 SER B CA 1
ATOM 3940 C C . SER B 2 84 ? 160.365 138.828 153.910 1.00 63.85 66 SER B C 1
ATOM 3941 O O . SER B 2 84 ? 161.562 138.774 154.198 1.00 63.85 66 SER B O 1
ATOM 3944 N N . ALA B 2 85 ? 159.449 139.417 154.689 1.00 64.84 67 ALA B N 1
ATOM 3945 C CA . ALA B 2 85 ? 159.665 139.940 156.043 1.00 64.84 67 ALA B CA 1
ATOM 3946 C C . ALA B 2 85 ? 160.711 141.050 156.111 1.00 64.84 67 ALA B C 1
ATOM 3947 O O . ALA B 2 85 ? 161.266 141.310 157.180 1.00 64.84 67 ALA B O 1
ATOM 3949 N N . SER B 2 86 ? 160.977 141.729 154.998 1.00 64.35 68 SER B N 1
ATOM 3950 C CA . SER B 2 86 ? 161.930 142.829 154.969 1.00 64.35 68 SER B CA 1
ATOM 3951 C C . SER B 2 86 ? 161.598 143.718 153.783 1.00 64.35 68 SER B C 1
ATOM 3952 O O . SER B 2 86 ? 160.908 143.302 152.852 1.00 64.35 68 SER B O 1
ATOM 3955 N N . PHE B 2 87 ? 162.101 144.950 153.825 1.00 59.93 69 PHE B N 1
ATOM 3956 C CA . PHE B 2 87 ? 161.822 145.896 152.751 1.00 59.93 69 PHE B CA 1
ATOM 3957 C C . PHE B 2 87 ? 162.747 145.680 151.559 1.00 59.93 69 PHE B C 1
ATOM 3958 O O . PHE B 2 87 ? 162.288 145.605 150.409 1.00 59.93 69 PHE B O 1
ATOM 3966 N N . GLY B 2 88 ? 164.054 145.584 151.820 1.00 60.44 70 GLY B N 1
ATOM 3967 C CA . GLY B 2 88 ? 165.022 145.445 150.746 1.00 60.44 70 GLY B CA 1
ATOM 3968 C C . GLY B 2 88 ? 164.917 144.131 150.004 1.00 60.44 70 GLY B C 1
ATOM 3969 O O . GLY B 2 88 ? 165.047 144.096 148.775 1.00 60.44 70 GLY B O 1
ATOM 3970 N N . LEU B 2 89 ? 164.650 143.042 150.726 1.00 59.73 71 LEU B N 1
ATOM 3971 C CA . LEU B 2 89 ? 164.441 141.760 150.067 1.00 59.73 71 LEU B CA 1
ATOM 3972 C C . LEU B 2 89 ? 163.150 141.753 149.258 1.00 59.73 71 LEU B C 1
ATOM 3973 O O . LEU B 2 89 ? 163.090 141.109 148.205 1.00 59.73 71 LEU B O 1
ATOM 3978 N N . SER B 2 90 ? 162.132 142.493 149.706 1.00 57.85 72 SER B N 1
ATOM 3979 C CA . SER B 2 90 ? 160.910 142.637 148.919 1.00 57.85 72 SER B CA 1
ATOM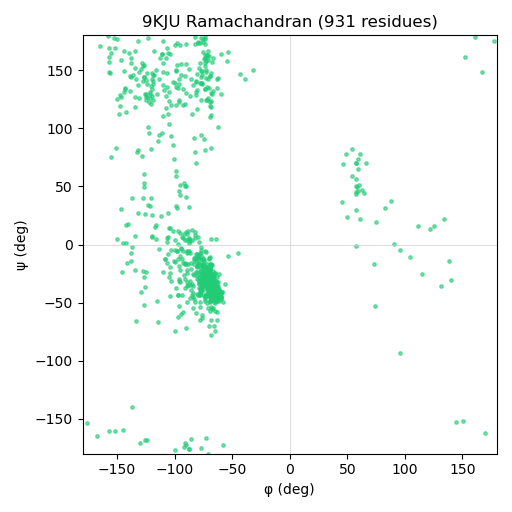 3980 C C . SER B 2 90 ? 161.169 143.376 147.614 1.00 57.85 72 SER B C 1
ATOM 3981 O O . SER B 2 90 ? 160.669 142.968 146.560 1.00 57.85 72 SER B O 1
ATOM 3984 N N . LEU B 2 91 ? 161.963 144.451 147.661 1.00 53.53 73 LEU B N 1
ATOM 3985 C CA . LEU B 2 91 ? 162.317 145.159 146.431 1.00 53.53 73 LEU B CA 1
ATOM 3986 C C . LEU B 2 91 ? 163.161 144.295 145.496 1.00 53.53 73 LEU B C 1
ATOM 3987 O O . LEU B 2 91 ? 162.994 144.364 144.267 1.00 53.53 73 LEU B O 1
ATOM 3992 N N . VAL B 2 92 ? 164.037 143.458 146.063 1.00 53.20 74 VAL B N 1
ATOM 3993 C CA . VAL B 2 92 ? 164.819 142.514 145.267 1.00 53.20 74 VAL B CA 1
ATOM 3994 C C . VAL B 2 92 ? 163.908 141.507 144.566 1.00 53.20 74 VAL B C 1
ATOM 3995 O O . VAL B 2 92 ? 164.075 141.230 143.369 1.00 53.20 74 VAL B O 1
ATOM 3999 N N . ILE B 2 93 ? 162.907 140.983 145.283 1.00 53.88 75 ILE B N 1
ATOM 4000 C CA . ILE B 2 93 ? 161.985 140.006 144.703 1.00 53.88 75 ILE B CA 1
ATOM 4001 C C . ILE B 2 93 ? 161.125 140.650 143.614 1.00 53.88 75 ILE B C 1
ATOM 4002 O O . ILE B 2 93 ? 160.850 140.029 142.577 1.00 53.88 75 ILE B O 1
ATOM 4007 N N . TRP B 2 94 ? 160.750 141.923 143.800 1.00 51.54 76 TRP B N 1
ATOM 4008 C CA . TRP B 2 94 ? 159.992 142.643 142.774 1.00 51.54 76 TRP B CA 1
ATOM 4009 C C . TRP B 2 94 ? 160.804 142.818 141.491 1.00 51.54 76 TRP B C 1
ATOM 4010 O O . TRP B 2 94 ? 160.292 142.582 140.384 1.00 51.54 76 TRP B O 1
ATOM 4021 N N . ALA B 2 95 ? 162.084 143.188 141.624 1.00 51.57 77 ALA B N 1
ATOM 4022 C CA . ALA B 2 95 ? 162.941 143.336 140.446 1.00 51.57 77 ALA B CA 1
ATOM 4023 C C . ALA B 2 95 ? 163.188 142.000 139.744 1.00 51.57 77 ALA B C 1
ATOM 4024 O O . ALA B 2 95 ? 163.212 141.937 138.505 1.00 51.57 77 ALA B O 1
ATOM 4026 N N . VAL B 2 96 ? 163.344 140.919 140.514 1.00 52.21 78 VAL B N 1
ATOM 4027 C CA . VAL B 2 96 ? 163.617 139.612 139.916 1.00 52.21 78 VAL B CA 1
ATOM 4028 C C . VAL B 2 96 ? 162.381 139.082 139.189 1.00 52.21 78 VAL B C 1
ATOM 4029 O O . VAL B 2 96 ? 162.486 138.501 138.097 1.00 52.21 78 VAL B O 1
ATOM 4033 N N . GLY B 2 97 ? 161.191 139.317 139.752 1.00 52.63 79 GLY B N 1
ATOM 4034 C CA . GLY B 2 97 ? 159.963 138.974 139.052 1.00 52.63 79 GLY B CA 1
ATOM 4035 C C . GLY B 2 97 ? 159.759 139.764 137.774 1.00 52.63 79 GLY B C 1
ATOM 4036 O O . GLY B 2 97 ? 159.279 139.218 136.772 1.00 52.63 79 GLY B O 1
ATOM 4037 N N . GLY B 2 98 ? 160.149 141.043 137.777 1.00 52.83 80 GLY B N 1
ATOM 4038 C CA . GLY B 2 98 ? 160.100 141.821 136.547 1.00 52.83 80 GLY B CA 1
ATOM 4039 C C . GLY B 2 98 ? 161.038 141.300 135.471 1.00 52.83 80 GLY B C 1
ATOM 4040 O O . GLY B 2 98 ? 160.677 141.256 134.289 1.00 52.83 80 GLY B O 1
ATOM 4041 N N . LEU B 2 99 ? 162.240 140.870 135.869 1.00 53.35 81 LEU B N 1
ATOM 4042 C CA . LEU B 2 99 ? 163.183 140.292 134.909 1.00 53.35 81 LEU B CA 1
ATOM 4043 C C . LEU B 2 99 ? 162.664 138.977 134.328 1.00 53.35 81 LEU B C 1
ATOM 4044 O O . LEU B 2 99 ? 162.751 138.740 133.110 1.00 53.35 81 LEU B O 1
ATOM 4049 N N . PHE B 2 100 ? 162.093 138.122 135.179 1.00 54.01 82 PHE B N 1
ATOM 4050 C CA . PHE B 2 100 ? 161.565 136.852 134.697 1.00 54.01 82 PHE B CA 1
ATOM 4051 C C . PHE B 2 100 ? 160.310 137.019 133.850 1.00 54.01 82 PHE B C 1
ATOM 4052 O O . PHE B 2 100 ? 160.006 136.138 133.042 1.00 54.01 82 PHE B O 1
ATOM 4060 N N . SER B 2 101 ? 159.576 138.121 134.005 1.00 52.19 83 SER B N 1
ATOM 4061 C CA . SER B 2 101 ? 158.475 138.384 133.085 1.00 52.19 83 SER B CA 1
ATOM 4062 C C . SER B 2 101 ? 158.930 138.997 131.766 1.00 52.19 83 SER B C 1
ATOM 4063 O O . SER B 2 101 ? 158.279 138.774 130.733 1.00 52.19 83 SER B O 1
ATOM 4066 N N . VAL B 2 102 ? 160.029 139.762 131.777 1.00 51.82 84 VAL B N 1
ATOM 4067 C CA . VAL B 2 102 ? 160.636 140.227 130.527 1.00 51.82 84 VAL B CA 1
ATOM 4068 C C . VAL B 2 102 ? 161.094 139.038 129.683 1.00 51.82 84 VAL B C 1
ATOM 4069 O O . VAL B 2 102 ? 160.920 139.020 128.451 1.00 51.82 84 VAL B O 1
ATOM 4073 N N . PHE B 2 103 ? 161.634 138.004 130.346 1.00 53.33 85 PHE B N 1
ATOM 4074 C CA . PHE B 2 103 ? 162.100 136.809 129.636 1.00 53.33 85 PHE B CA 1
ATOM 4075 C C . PHE B 2 103 ? 160.976 136.060 128.920 1.00 53.33 85 PHE B C 1
ATOM 4076 O O . PHE B 2 103 ? 161.229 135.395 127.912 1.00 53.33 85 PHE B O 1
ATOM 4084 N N . GLY B 2 104 ? 159.741 136.155 129.407 1.00 51.01 86 GLY B N 1
ATOM 4085 C CA . GLY B 2 104 ? 158.622 135.508 128.747 1.00 51.01 86 GLY B CA 1
ATOM 4086 C C . GLY B 2 104 ? 157.957 136.385 127.707 1.00 51.01 86 GLY B C 1
ATOM 4087 O O . GLY B 2 104 ? 157.444 135.897 126.688 1.00 51.01 86 GLY B O 1
ATOM 4088 N N . ALA B 2 105 ? 157.965 137.698 127.967 1.00 49.18 87 ALA B N 1
ATOM 4089 C CA . ALA B 2 105 ? 157.441 138.651 126.995 1.00 49.18 87 ALA B CA 1
ATOM 4090 C C . ALA B 2 105 ? 158.258 138.654 125.709 1.00 49.18 87 ALA B C 1
ATOM 4091 O O . ALA B 2 105 ? 157.696 138.828 124.621 1.00 49.18 87 ALA B O 1
ATOM 4093 N N . LEU B 2 106 ? 159.571 138.428 125.807 1.00 49.52 88 LEU B N 1
ATOM 4094 C CA . LEU B 2 106 ? 160.389 138.329 124.598 1.00 49.52 88 LEU B CA 1
ATOM 4095 C C . LEU B 2 106 ? 160.056 137.075 123.791 1.00 49.52 88 LEU B C 1
ATOM 4096 O O . LEU B 2 106 ? 160.040 137.108 122.550 1.00 49.52 88 LEU B O 1
ATOM 4101 N N . CYS B 2 107 ? 159.770 135.967 124.481 1.00 50.13 89 CYS B N 1
ATOM 4102 C CA . CYS B 2 107 ? 159.382 134.733 123.805 1.00 50.13 89 CYS B CA 1
ATOM 4103 C C . CYS B 2 107 ? 158.051 134.889 123.081 1.00 50.13 89 CYS B C 1
ATOM 4104 O O . CYS B 2 107 ? 157.891 134.406 121.952 1.00 50.13 89 CYS B O 1
ATOM 4107 N N . TYR B 2 108 ? 157.091 135.582 123.695 1.00 48.23 90 TYR B N 1
ATOM 4108 C CA . TYR B 2 108 ? 155.854 135.819 122.955 1.00 48.23 90 TYR B CA 1
ATOM 4109 C C . TYR B 2 108 ? 155.989 136.869 121.862 1.00 48.23 90 TYR B C 1
ATOM 4110 O O . TYR B 2 108 ? 155.222 136.816 120.898 1.00 48.23 90 TYR B O 1
ATOM 4119 N N . ALA B 2 109 ? 156.947 137.793 121.965 1.00 49.75 91 ALA B N 1
ATOM 4120 C CA . ALA B 2 109 ? 157.241 138.668 120.831 1.00 49.75 91 ALA B CA 1
ATOM 4121 C C . ALA B 2 109 ? 157.740 137.869 119.632 1.00 49.75 91 ALA B C 1
ATOM 4122 O O . ALA B 2 109 ? 157.287 138.083 118.496 1.00 49.75 91 ALA B O 1
ATOM 4124 N N . GLU B 2 110 ? 158.637 136.908 119.878 1.00 52.45 92 GLU B N 1
ATOM 4125 C CA . GLU B 2 110 ? 159.136 136.071 118.789 1.00 52.45 92 GLU B CA 1
ATOM 4126 C C . GLU B 2 110 ? 158.046 135.166 118.220 1.00 52.45 92 GLU B C 1
ATOM 4127 O O . GLU B 2 110 ? 157.957 134.996 116.999 1.00 52.45 92 GLU B O 1
ATOM 4133 N N . LEU B 2 111 ? 157.200 134.592 119.083 1.00 48.43 93 LEU B N 1
ATOM 4134 C CA . LEU B 2 111 ? 156.110 133.740 118.605 1.00 48.43 93 LEU B CA 1
ATOM 4135 C C . LEU B 2 111 ? 155.075 134.529 117.812 1.00 48.43 93 LEU B C 1
ATOM 4136 O O . LEU B 2 111 ? 154.544 134.031 116.810 1.00 48.43 93 LEU B O 1
ATOM 4141 N N . GLY B 2 112 ? 154.784 135.760 118.235 1.00 49.40 94 GLY B N 1
ATOM 4142 C CA . GLY B 2 112 ? 153.820 136.571 117.518 1.00 49.40 94 GLY B CA 1
ATOM 4143 C C . GLY B 2 112 ? 154.332 137.042 116.174 1.00 49.40 94 GLY B C 1
ATOM 4144 O O . GLY B 2 112 ? 153.562 137.156 115.219 1.00 49.40 94 GLY B O 1
ATOM 4145 N N . THR B 2 113 ? 155.633 137.320 116.072 1.00 52.68 95 THR B N 1
ATOM 4146 C CA . THR B 2 113 ? 156.156 137.680 114.760 1.00 52.68 95 THR B CA 1
ATOM 4147 C C . THR B 2 113 ? 156.426 136.468 113.879 1.00 52.68 95 THR B C 1
ATOM 4148 O O . THR B 2 113 ? 156.527 136.622 112.659 1.00 52.68 95 THR B O 1
ATOM 4152 N N . THR B 2 114 ? 156.536 135.271 114.454 1.00 53.10 96 THR B N 1
ATOM 4153 C CA . THR B 2 114 ? 156.756 134.088 113.629 1.00 53.10 96 THR B CA 1
ATOM 4154 C C . THR B 2 114 ? 155.447 133.543 113.073 1.00 53.10 96 THR B C 1
ATOM 4155 O O . THR B 2 114 ? 155.305 133.377 111.857 1.00 53.10 96 THR B O 1
ATOM 4159 N N . ILE B 2 115 ? 154.476 133.265 113.941 1.00 52.81 97 ILE B N 1
ATOM 4160 C CA . ILE B 2 115 ? 153.274 132.578 113.479 1.00 52.81 97 ILE B CA 1
ATOM 4161 C C . ILE B 2 115 ? 152.272 133.565 112.888 1.00 52.81 97 ILE B C 1
ATOM 4162 O O . ILE B 2 115 ? 151.668 133.292 111.842 1.00 52.81 97 ILE B O 1
ATOM 4167 N N . LYS B 2 116 ? 152.102 134.723 113.539 1.00 53.17 98 LYS B N 1
ATOM 4168 C CA . LYS B 2 116 ? 151.348 135.879 113.026 1.00 53.17 98 LYS B CA 1
ATOM 4169 C C . LYS B 2 116 ? 149.868 135.556 112.817 1.00 53.17 98 LYS B C 1
ATOM 4170 O O . LYS B 2 116 ? 149.274 135.875 111.788 1.00 53.17 98 LYS B O 1
ATOM 4176 N N . LYS B 2 117 ? 149.275 134.923 113.819 1.00 51.96 99 LYS B N 1
ATOM 4177 C CA . LYS B 2 117 ? 147.850 134.644 113.859 1.00 51.96 99 LYS B CA 1
ATOM 4178 C C . LYS B 2 117 ? 147.345 134.965 115.257 1.00 51.96 99 LYS B C 1
ATOM 4179 O O . LYS B 2 117 ? 148.062 134.789 116.243 1.00 51.96 99 LYS B O 1
ATOM 4185 N N . SER B 2 118 ? 146.114 135.456 115.336 1.00 49.95 100 SER B N 1
ATOM 4186 C CA . SER B 2 118 ? 145.545 135.840 116.617 1.00 49.95 100 SER B CA 1
ATOM 4187 C C . SER B 2 118 ? 145.179 134.606 117.443 1.00 49.95 100 SER B C 1
ATOM 4188 O O . SER B 2 118 ? 144.959 133.517 116.912 1.00 49.95 100 SER B O 1
ATOM 4191 N N . GLY B 2 119 ? 145.122 134.786 118.763 1.00 49.15 101 GLY B N 1
ATOM 4192 C CA . GLY B 2 119 ? 144.772 133.696 119.657 1.00 49.15 101 GLY B CA 1
ATOM 4193 C C . GLY B 2 119 ? 145.702 133.522 120.843 1.00 49.15 101 GLY B C 1
ATOM 4194 O O . GLY B 2 119 ? 145.270 133.082 121.913 1.00 49.15 101 GLY B O 1
ATOM 4195 N N . ALA B 2 120 ? 146.993 133.772 120.611 1.00 49.28 102 ALA B N 1
ATOM 4196 C CA . ALA B 2 120 ? 148.060 134.038 121.579 1.00 49.28 102 ALA B CA 1
ATOM 4197 C C . ALA B 2 120 ? 148.572 132.861 122.403 1.00 49.28 102 ALA B C 1
ATOM 4198 O O . ALA B 2 120 ? 149.634 132.973 123.019 1.00 49.28 102 ALA B O 1
ATOM 4200 N N . SER B 2 121 ? 147.843 131.757 122.477 1.00 47.64 103 SER B N 1
ATOM 4201 C CA . SER B 2 121 ? 148.466 130.475 122.782 1.00 47.64 103 SER B CA 1
ATOM 4202 C C . SER B 2 121 ? 147.711 129.402 122.023 1.00 47.64 103 SER B C 1
ATOM 4203 O O . SER B 2 121 ? 148.243 128.325 121.751 1.00 47.64 103 SER B O 1
ATOM 4206 N N . TYR B 2 122 ? 146.456 129.710 121.693 1.00 45.41 104 TYR B N 1
ATOM 4207 C CA . TYR B 2 122 ? 145.616 128.793 120.935 1.00 45.41 104 TYR B CA 1
ATOM 4208 C C . TYR B 2 122 ? 146.180 128.567 119.538 1.00 45.41 104 TYR B C 1
ATOM 4209 O O . TYR B 2 122 ? 146.297 127.421 119.083 1.00 45.41 104 TYR B O 1
ATOM 4218 N N . ALA B 2 123 ? 146.579 129.648 118.866 1.00 46.23 105 ALA B N 1
ATOM 4219 C CA . ALA B 2 123 ? 147.177 129.539 117.543 1.00 46.23 105 ALA B CA 1
ATOM 4220 C C . ALA B 2 123 ? 148.548 128.882 117.596 1.00 46.23 105 ALA B C 1
ATOM 4221 O O . ALA B 2 123 ? 148.916 128.142 116.678 1.00 46.23 105 ALA B O 1
ATOM 4223 N N . TYR B 2 124 ? 149.292 129.089 118.679 1.00 45.87 106 TYR B N 1
ATOM 4224 C CA . TYR B 2 124 ? 150.649 128.561 118.748 1.00 45.87 106 TYR B CA 1
ATOM 4225 C C . TYR B 2 124 ? 150.637 127.068 119.064 1.00 45.87 106 TYR B C 1
ATOM 4226 O O . TYR B 2 124 ? 151.435 126.304 118.507 1.00 45.87 106 TYR B O 1
ATOM 4235 N N . ILE B 2 125 ? 149.719 126.636 119.930 1.00 45.15 107 ILE B N 1
ATOM 4236 C CA . ILE B 2 125 ? 149.540 125.214 120.202 1.00 45.15 107 ILE B CA 1
ATOM 4237 C C . ILE B 2 125 ? 148.919 124.512 118.994 1.00 45.15 107 ILE B C 1
ATOM 4238 O O . ILE B 2 125 ? 149.238 123.348 118.716 1.00 45.15 107 ILE B O 1
ATOM 4243 N N . LEU B 2 126 ? 148.067 125.210 118.230 1.00 47.06 108 LEU B N 1
ATOM 4244 C CA . LEU B 2 126 ? 147.614 124.675 116.946 1.00 47.06 108 LEU B CA 1
ATOM 4245 C C . LEU B 2 126 ? 148.762 124.492 115.964 1.00 47.06 108 LEU B C 1
ATOM 4246 O O . LEU B 2 126 ? 148.799 123.507 115.220 1.00 47.06 108 LEU B O 1
ATOM 4251 N N . GLU B 2 127 ? 149.696 125.437 115.928 1.00 51.70 109 GLU B N 1
ATOM 4252 C CA . GLU B 2 127 ? 150.799 125.306 114.988 1.00 51.70 109 GLU B CA 1
ATOM 4253 C C . GLU B 2 127 ? 151.802 124.251 115.437 1.00 51.70 109 GLU B C 1
ATOM 4254 O O . GLU B 2 127 ? 152.495 123.668 114.599 1.00 51.70 109 GLU B O 1
ATOM 4260 N N . ALA B 2 128 ? 151.886 123.980 116.740 1.00 50.41 110 ALA B N 1
ATOM 4261 C CA . ALA B 2 128 ? 152.854 123.010 117.242 1.00 50.41 110 ALA B CA 1
ATOM 4262 C C . ALA B 2 128 ? 152.262 121.608 117.396 1.00 50.41 110 ALA B C 1
ATOM 4263 O O . ALA B 2 128 ? 152.741 120.659 116.769 1.00 50.41 110 ALA B O 1
ATOM 4265 N N . PHE B 2 129 ? 151.230 121.461 118.225 1.00 50.11 111 PHE B N 1
ATOM 4266 C CA . PHE B 2 129 ? 150.656 120.160 118.569 1.00 50.11 111 PHE B CA 1
ATOM 4267 C C . PHE B 2 129 ? 149.159 120.148 118.305 1.00 50.11 111 PHE B C 1
ATOM 4268 O O . PHE B 2 129 ? 148.367 119.734 119.154 1.00 50.11 111 PHE B O 1
ATOM 4276 N N . GLY B 2 130 ? 148.760 120.586 117.111 1.00 52.69 112 GLY B N 1
ATOM 4277 C CA . GLY B 2 130 ? 147.402 121.006 116.803 1.00 52.69 112 GLY B CA 1
ATOM 4278 C C . GLY B 2 130 ? 146.234 120.085 117.076 1.00 52.69 112 GLY B C 1
ATOM 4279 O O . GLY B 2 130 ? 146.402 118.868 117.166 1.00 52.69 112 GLY B O 1
ATOM 4280 N N . GLY B 2 131 ? 145.039 120.658 117.200 1.00 52.79 113 GLY B N 1
ATOM 4281 C CA . GLY B 2 131 ? 143.863 119.849 117.438 1.00 52.79 113 GLY B CA 1
ATOM 4282 C C . GLY B 2 131 ? 143.462 119.725 118.891 1.00 52.79 113 GLY B C 1
ATOM 4283 O O . GLY B 2 131 ? 142.696 120.543 119.407 1.00 52.79 113 GLY B O 1
ATOM 4284 N N . PHE B 2 132 ? 143.956 118.664 119.530 1.00 52.30 114 PHE B N 1
ATOM 4285 C CA . PHE B 2 132 ? 143.487 118.230 120.843 1.00 52.30 114 PHE B CA 1
ATOM 4286 C C . PHE B 2 132 ? 143.781 119.261 121.933 1.00 52.30 114 PHE B C 1
ATOM 4287 O O . PHE B 2 132 ? 142.869 119.733 122.630 1.00 52.30 114 PHE B O 1
ATOM 4295 N N . LEU B 2 133 ? 145.058 119.613 122.101 1.00 49.66 115 LEU B N 1
ATOM 4296 C CA . LEU B 2 133 ? 145.460 120.491 123.195 1.00 49.66 115 LEU B CA 1
ATOM 4297 C C . LEU B 2 133 ? 144.962 121.917 122.996 1.00 49.66 115 LEU B C 1
ATOM 4298 O O . LEU B 2 133 ? 144.646 122.608 123.976 1.00 49.66 115 LEU B O 1
ATOM 4303 N N . ALA B 2 134 ? 144.863 122.358 121.741 1.00 47.80 116 ALA B N 1
ATOM 4304 C CA . ALA B 2 134 ? 144.309 123.673 121.451 1.00 47.80 116 ALA B CA 1
ATOM 4305 C C . ALA B 2 134 ? 142.833 123.739 121.812 1.00 47.80 116 ALA B C 1
ATOM 4306 O O . ALA B 2 134 ? 142.365 124.752 122.344 1.00 47.80 116 ALA B O 1
ATOM 4308 N N . PHE B 2 135 ? 142.096 122.653 121.567 1.00 48.83 117 PHE B N 1
ATOM 4309 C CA . PHE B 2 135 ? 140.697 122.610 121.969 1.00 48.83 117 PHE B CA 1
ATOM 4310 C C . PHE B 2 135 ? 140.553 122.577 123.483 1.00 48.83 117 PHE B C 1
ATOM 4311 O O . PHE B 2 135 ? 139.612 123.162 124.024 1.00 48.83 117 PHE B O 1
ATOM 4319 N N . ILE B 2 136 ? 141.468 121.897 124.182 1.00 48.87 118 ILE B N 1
ATOM 4320 C CA . ILE B 2 136 ? 141.411 121.871 125.645 1.00 48.87 118 ILE B CA 1
ATOM 4321 C C . ILE B 2 136 ? 141.656 123.264 126.224 1.00 48.87 118 ILE B C 1
ATOM 4322 O O . ILE B 2 136 ? 140.950 123.703 127.146 1.00 48.87 118 ILE B O 1
ATOM 4327 N N . ARG B 2 137 ? 142.618 123.999 125.654 1.00 47.76 119 ARG B N 1
ATOM 4328 C CA . ARG B 2 137 ? 142.886 125.368 126.093 1.00 47.76 119 ARG B CA 1
ATOM 4329 C C . ARG B 2 137 ? 141.710 126.298 125.800 1.00 47.76 119 ARG B C 1
ATOM 4330 O O . ARG B 2 137 ? 141.325 127.115 126.652 1.00 47.76 119 ARG B O 1
ATOM 4338 N N . LEU B 2 138 ? 141.122 126.176 124.604 1.00 45.18 120 LEU B N 1
ATOM 4339 C CA . LEU B 2 138 ? 139.972 127.000 124.247 1.00 45.18 120 LEU B CA 1
ATOM 4340 C C . LEU B 2 138 ? 138.772 126.688 125.128 1.00 45.18 120 LEU B C 1
ATOM 4341 O O . LEU B 2 138 ? 138.049 127.599 125.548 1.00 45.18 120 LEU B O 1
ATOM 4346 N N . TRP B 2 139 ? 138.582 125.410 125.461 1.00 49.92 121 TRP B N 1
ATOM 4347 C CA . TRP B 2 139 ? 137.463 124.997 126.297 1.00 49.92 121 TRP B CA 1
ATOM 4348 C C . TRP B 2 139 ? 137.607 125.525 127.716 1.00 49.92 121 TRP B C 1
ATOM 4349 O O . TRP B 2 139 ? 136.640 126.031 128.296 1.00 49.92 121 TRP B O 1
ATOM 4360 N N . THR B 2 140 ? 138.811 125.443 128.288 1.00 49.26 122 THR B N 1
ATOM 4361 C CA . THR B 2 140 ? 138.952 125.904 129.664 1.00 49.26 122 THR B CA 1
ATOM 4362 C C . THR B 2 140 ? 138.929 127.428 129.761 1.00 49.26 122 THR B C 1
ATOM 4363 O O . THR B 2 140 ? 138.430 127.962 130.759 1.00 49.26 122 THR B O 1
ATOM 4367 N N . SER B 2 141 ? 139.366 128.147 128.719 1.00 47.73 123 SER B N 1
ATOM 4368 C CA . SER B 2 141 ? 139.227 129.598 128.774 1.00 47.73 123 SER B CA 1
ATOM 4369 C C . SER B 2 141 ? 137.798 130.041 128.506 1.00 47.73 123 SER B C 1
ATOM 4370 O O . SER B 2 141 ? 137.377 131.089 129.003 1.00 47.73 123 SER B O 1
ATOM 4373 N N . LEU B 2 142 ? 137.040 129.262 127.736 1.00 47.82 124 LEU B N 1
ATOM 4374 C CA . LEU B 2 142 ? 135.624 129.555 127.568 1.00 47.82 124 LEU B CA 1
ATOM 4375 C C . LEU B 2 142 ? 134.837 129.235 128.827 1.00 47.82 124 LEU B C 1
ATOM 4376 O O . LEU B 2 142 ? 133.808 129.864 129.092 1.00 47.82 124 LEU B O 1
ATOM 4381 N N . LEU B 2 143 ? 135.298 128.266 129.608 1.00 50.44 125 LEU B N 1
ATOM 4382 C CA . LEU B 2 143 ? 134.471 127.753 130.686 1.00 50.44 125 LEU B CA 1
ATOM 4383 C C . LEU B 2 143 ? 134.784 128.376 132.042 1.00 50.44 125 LEU B C 1
ATOM 4384 O O . LEU B 2 143 ? 133.854 128.700 132.786 1.00 50.44 125 LEU B O 1
ATOM 4389 N N . ILE B 2 144 ? 136.055 128.551 132.411 1.00 51.11 126 ILE B N 1
ATOM 4390 C CA . ILE B 2 144 ? 136.332 128.975 133.780 1.00 51.11 126 ILE B CA 1
ATOM 4391 C C . ILE B 2 144 ? 137.219 130.220 133.852 1.00 51.11 126 ILE B C 1
ATOM 4392 O O . ILE B 2 144 ? 137.099 131.013 134.790 1.00 51.11 126 ILE B O 1
ATOM 4397 N N . ILE B 2 145 ? 138.069 130.449 132.853 1.00 49.53 127 ILE B N 1
ATOM 4398 C CA . ILE B 2 145 ? 139.149 131.421 133.028 1.00 49.53 127 ILE B CA 1
ATOM 4399 C C . ILE B 2 145 ? 138.654 132.846 132.803 1.00 49.53 127 ILE B C 1
ATOM 4400 O O . ILE B 2 145 ? 138.742 133.696 133.696 1.00 49.53 127 ILE B O 1
ATOM 4405 N N . GLU B 2 146 ? 138.133 133.132 131.620 1.00 49.24 128 GLU B N 1
ATOM 4406 C CA . GLU B 2 146 ? 137.769 134.504 131.272 1.00 49.24 128 GLU B CA 1
ATOM 4407 C C . GLU B 2 146 ? 136.465 135.056 131.862 1.00 49.24 128 GLU B C 1
ATOM 4408 O O . GLU B 2 146 ? 136.463 136.242 132.232 1.00 49.24 128 GLU B O 1
ATOM 4414 N N . PRO B 2 147 ? 135.345 134.298 131.967 1.00 48.64 129 PRO B N 1
ATOM 4415 C CA . PRO B 2 147 ? 134.174 134.867 132.664 1.00 48.64 129 PRO B CA 1
ATOM 4416 C C . PRO B 2 147 ? 134.420 135.201 134.123 1.00 48.64 129 PRO B C 1
ATOM 4417 O O . PRO B 2 147 ? 133.961 136.249 134.595 1.00 48.64 129 PRO B O 1
ATOM 4421 N N . THR B 2 148 ? 135.172 134.358 134.834 1.00 48.39 130 THR B N 1
ATOM 4422 C CA . THR B 2 148 ? 135.437 134.599 136.247 1.00 48.39 130 THR B CA 1
ATOM 4423 C C . THR B 2 148 ? 136.329 135.818 136.444 1.00 48.39 130 THR B C 1
ATOM 4424 O O . THR B 2 148 ? 136.062 136.649 137.319 1.00 48.39 130 THR B O 1
ATOM 4428 N N . SER B 2 149 ? 137.365 135.961 135.614 1.00 46.03 131 SER B N 1
ATOM 4429 C CA . SER B 2 149 ? 138.272 137.097 135.740 1.00 46.03 131 SER B CA 1
ATOM 4430 C C . SER B 2 149 ? 137.586 138.404 135.364 1.00 46.03 131 SER B C 1
ATOM 4431 O O . SER B 2 149 ? 137.790 139.430 136.029 1.00 46.03 131 SER B O 1
ATOM 4434 N N . GLN B 2 150 ? 136.736 138.379 134.330 1.00 43.55 132 GLN B N 1
ATOM 4435 C CA . GLN B 2 150 ? 136.013 139.588 133.946 1.00 43.55 132 GLN B CA 1
ATOM 4436 C C . GLN B 2 150 ? 134.982 139.988 134.998 1.00 43.55 132 GLN B C 1
ATOM 4437 O O . GLN B 2 150 ? 134.851 141.179 135.324 1.00 43.55 132 GLN B O 1
ATOM 4443 N N . ALA B 2 151 ? 134.273 139.008 135.571 1.00 43.44 133 ALA B N 1
ATOM 4444 C CA . ALA B 2 151 ? 133.311 139.300 136.628 1.00 43.44 133 ALA B CA 1
ATOM 4445 C C . ALA B 2 151 ? 133.998 139.809 137.889 1.00 43.44 133 ALA B C 1
ATOM 4446 O O . ALA B 2 151 ? 133.476 140.698 138.568 1.00 43.44 133 ALA B O 1
ATOM 4448 N N . ILE B 2 152 ? 135.192 139.295 138.189 1.00 46.16 134 ILE B N 1
ATOM 4449 C CA . ILE B 2 152 ? 135.912 139.728 139.382 1.00 46.16 134 ILE B CA 1
ATOM 4450 C C . ILE B 2 152 ? 136.432 141.154 139.216 1.00 46.16 134 ILE B C 1
ATOM 4451 O O . ILE B 2 152 ? 136.354 141.966 140.150 1.00 46.16 134 ILE B O 1
ATOM 4456 N N . ILE B 2 153 ? 136.922 141.495 138.018 1.00 43.47 135 ILE B N 1
ATOM 4457 C CA . ILE B 2 153 ? 137.362 142.865 137.745 1.00 43.47 135 ILE B CA 1
ATOM 4458 C C . ILE B 2 153 ? 136.189 143.842 137.836 1.00 43.47 135 ILE B C 1
ATOM 4459 O O . ILE B 2 153 ? 136.309 144.926 138.431 1.00 43.47 135 ILE B O 1
ATOM 4464 N N . ALA B 2 154 ? 135.026 143.453 137.298 1.00 42.20 136 ALA B N 1
ATOM 4465 C CA . ALA B 2 154 ? 133.843 144.309 137.377 1.00 42.20 136 ALA B CA 1
ATOM 4466 C C . ALA B 2 154 ? 133.362 144.489 138.817 1.00 42.20 136 ALA B C 1
ATOM 4467 O O . ALA B 2 154 ? 132.935 145.588 139.204 1.00 42.20 136 ALA B O 1
ATOM 4469 N N . ILE B 2 155 ? 133.462 143.436 139.634 1.00 44.30 137 ILE B N 1
ATOM 4470 C CA . ILE B 2 155 ? 133.030 143.526 141.025 1.00 44.30 137 ILE B CA 1
ATOM 4471 C C . ILE B 2 155 ? 133.975 144.415 141.831 1.00 44.30 137 ILE B C 1
ATOM 4472 O O . ILE B 2 155 ? 133.528 145.204 142.670 1.00 44.30 137 ILE B O 1
ATOM 4477 N N . THR B 2 156 ? 135.284 144.356 141.553 1.00 45.15 138 THR B N 1
ATOM 4478 C CA . THR B 2 156 ? 136.201 145.252 142.263 1.00 45.15 138 THR B CA 1
ATOM 4479 C C . THR B 2 156 ? 136.031 146.706 141.834 1.00 45.15 138 THR B C 1
ATOM 4480 O O . THR B 2 156 ? 136.184 147.613 142.666 1.00 45.15 138 THR B O 1
ATOM 4484 N N . PHE B 2 157 ? 135.700 146.943 140.557 1.00 45.21 139 PHE B N 1
ATOM 4485 C CA . PHE B 2 157 ? 135.350 148.290 140.104 1.00 45.21 139 PHE B CA 1
ATOM 4486 C C . PHE B 2 157 ? 134.143 148.830 140.861 1.00 45.21 139 PHE B C 1
ATOM 4487 O O . PHE B 2 157 ? 134.146 149.975 141.335 1.00 45.21 139 PHE B O 1
ATOM 4495 N N . ALA B 2 158 ? 133.098 148.006 140.983 1.00 47.25 140 ALA B N 1
ATOM 4496 C CA . ALA B 2 158 ? 131.898 148.431 141.694 1.00 47.25 140 ALA B CA 1
ATOM 4497 C C . ALA B 2 158 ? 132.148 148.609 143.186 1.00 47.25 140 ALA B C 1
ATOM 4498 O O . ALA B 2 158 ? 131.528 149.470 143.816 1.00 47.25 140 ALA B O 1
ATOM 4500 N N . ASN B 2 159 ? 133.050 147.814 143.763 1.00 48.44 141 ASN B N 1
ATOM 4501 C CA . ASN B 2 159 ? 133.345 147.937 145.184 1.00 48.44 141 ASN B CA 1
ATOM 4502 C C . ASN B 2 159 ? 134.148 149.189 145.487 1.00 48.44 141 ASN B C 1
ATOM 4503 O O . ASN B 2 159 ? 133.974 149.787 146.553 1.00 48.44 141 ASN B O 1
ATOM 4508 N N . TYR B 2 160 ? 135.032 149.602 144.583 1.00 50.66 142 TYR B N 1
ATOM 4509 C CA . TYR B 2 160 ? 135.814 150.797 144.856 1.00 50.66 142 TYR B CA 1
ATOM 4510 C C . TYR B 2 160 ? 135.190 152.069 144.305 1.00 50.66 142 TYR B C 1
ATOM 4511 O O . TYR B 2 160 ? 135.712 153.155 144.571 1.00 50.66 142 TYR B O 1
ATOM 4520 N N . MET B 2 161 ? 134.091 151.975 143.555 1.00 54.49 143 MET B N 1
ATOM 4521 C CA . MET B 2 161 ? 133.349 153.189 143.233 1.00 54.49 143 MET B CA 1
ATOM 4522 C C . MET B 2 161 ? 132.613 153.743 144.447 1.00 54.49 143 MET B C 1
ATOM 4523 O O . MET B 2 161 ? 132.490 154.964 144.587 1.00 54.49 143 MET B O 1
ATOM 4528 N N . VAL B 2 162 ? 132.122 152.874 145.329 1.00 55.05 144 VAL B N 1
ATOM 4529 C CA . VAL B 2 162 ? 131.273 153.273 146.444 1.00 55.05 144 VAL B CA 1
ATOM 4530 C C . VAL B 2 162 ? 132.025 153.270 147.767 1.00 55.05 144 VAL B C 1
ATOM 4531 O O . VAL B 2 162 ? 131.400 153.335 148.829 1.00 55.05 144 VAL B O 1
ATOM 4535 N N . GLN B 2 163 ? 133.347 153.204 147.735 1.00 58.39 145 GLN B N 1
ATOM 4536 C CA . GLN B 2 163 ? 134.147 153.159 148.954 1.00 58.39 145 GLN B CA 1
ATOM 4537 C C . GLN B 2 163 ? 134.218 154.473 149.746 1.00 58.39 145 GLN B C 1
ATOM 4538 O O . GLN B 2 163 ? 134.246 154.397 150.980 1.00 58.39 145 GLN B O 1
ATOM 4544 N N . PRO B 2 164 ? 134.276 155.680 149.149 1.00 58.85 146 PRO B N 1
ATOM 4545 C CA . PRO B 2 164 ? 134.184 156.882 149.998 1.00 58.85 146 PRO B CA 1
ATOM 4546 C C . PRO B 2 164 ? 132.823 157.096 150.638 1.00 58.85 146 PRO B C 1
ATOM 4547 O O . PRO B 2 164 ? 132.730 157.874 151.593 1.00 58.85 146 PRO B O 1
ATOM 4551 N N . LEU B 2 165 ? 131.768 156.444 150.152 1.00 60.76 147 LEU B N 1
ATOM 4552 C CA . LEU B 2 165 ? 130.489 156.496 150.846 1.00 60.76 147 LEU B CA 1
ATOM 4553 C C . LEU B 2 165 ? 130.422 155.481 151.976 1.00 60.76 147 LEU B C 1
ATOM 4554 O O . LEU B 2 165 ? 129.679 155.680 152.941 1.00 60.76 147 LEU B O 1
ATOM 4559 N N . PHE B 2 166 ? 131.188 154.400 151.876 1.00 63.13 148 PHE B N 1
ATOM 4560 C CA . PHE B 2 166 ? 131.199 153.327 152.867 1.00 63.13 148 PHE B CA 1
ATOM 4561 C C . PHE B 2 166 ? 132.640 153.053 153.276 1.00 63.13 148 PHE B C 1
ATOM 4562 O O . PHE B 2 166 ? 133.236 152.065 152.830 1.00 63.13 148 PHE B O 1
ATOM 4570 N N . PRO B 2 167 ? 133.241 153.921 154.124 1.00 67.00 149 PRO B N 1
ATOM 4571 C CA . PRO B 2 167 ? 134.689 153.829 154.384 1.00 67.00 149 PRO B CA 1
ATOM 4572 C C . PRO B 2 167 ? 135.135 152.574 155.124 1.00 67.00 149 PRO B C 1
ATOM 4573 O O . PRO B 2 167 ? 136.024 151.864 154.647 1.00 67.00 149 PRO B O 1
ATOM 4577 N N . SER B 2 168 ? 134.552 152.289 156.284 1.00 74.20 150 SER B N 1
ATOM 4578 C CA . SER B 2 168 ? 134.732 151.005 156.967 1.00 74.20 150 SER B CA 1
ATOM 4579 C C . SER B 2 168 ? 133.336 150.535 157.347 1.00 74.20 150 SER B C 1
ATOM 4580 O O . SER B 2 168 ? 132.902 150.707 158.487 1.00 74.20 150 SER B O 1
ATOM 4583 N N . CYS B 2 169 ? 132.631 149.936 156.391 1.00 79.22 151 CYS B N 1
ATOM 4584 C CA . CYS B 2 169 ? 131.186 149.895 156.546 1.00 79.22 151 CYS B CA 1
ATOM 4585 C C . CYS B 2 169 ? 130.525 148.595 156.112 1.00 79.22 151 CYS B C 1
ATOM 4586 O O . CYS B 2 169 ? 129.363 148.366 156.466 1.00 79.22 151 CYS B O 1
ATOM 4589 N N . PHE B 2 170 ? 131.246 147.761 155.349 1.00 78.44 152 PHE B N 1
ATOM 4590 C CA . PHE B 2 170 ? 130.718 146.558 154.686 1.00 78.44 152 PHE B CA 1
ATOM 4591 C C . PHE B 2 170 ? 129.553 146.906 153.749 1.00 78.44 152 PHE B C 1
ATOM 4592 O O . PHE B 2 170 ? 128.387 146.616 154.023 1.00 78.44 152 PHE B O 1
ATOM 4600 N N . ALA B 2 171 ? 129.917 147.589 152.647 1.00 68.05 153 ALA B N 1
ATOM 4601 C CA . ALA B 2 171 ? 129.089 148.061 151.530 1.00 68.05 153 ALA B CA 1
ATOM 4602 C C . ALA B 2 171 ? 128.063 147.036 151.044 1.00 68.05 153 ALA B C 1
ATOM 4603 O O . ALA B 2 171 ? 128.336 145.830 151.094 1.00 68.05 153 ALA B O 1
ATOM 4605 N N . PRO B 2 172 ? 126.882 147.467 150.578 1.00 62.11 154 PRO B N 1
ATOM 4606 C CA . PRO B 2 172 ? 125.804 146.510 150.285 1.00 62.11 154 PRO B CA 1
ATOM 4607 C C . PRO B 2 172 ? 126.086 145.619 149.085 1.00 62.11 154 PRO B C 1
ATOM 4608 O O . PRO B 2 172 ? 126.690 146.031 148.093 1.00 62.11 154 PRO B O 1
ATOM 4612 N N . TYR B 2 173 ? 125.612 144.376 149.194 1.00 58.30 155 TYR B N 1
ATOM 4613 C CA . TYR B 2 173 ? 125.973 143.314 148.263 1.00 58.30 155 TYR B CA 1
ATOM 4614 C C . TYR B 2 173 ? 125.301 143.492 146.908 1.00 58.30 155 TYR B C 1
ATOM 4615 O O . TYR B 2 173 ? 125.959 143.403 145.867 1.00 58.30 155 TYR B O 1
ATOM 4624 N N . ALA B 2 174 ? 123.990 143.735 146.904 1.00 56.78 156 ALA B N 1
ATOM 4625 C CA . ALA B 2 174 ? 123.240 143.781 145.656 1.00 56.78 156 ALA B CA 1
ATOM 4626 C C . ALA B 2 174 ? 123.529 145.030 144.839 1.00 56.78 156 ALA B C 1
ATOM 4627 O O . ALA B 2 174 ? 123.260 145.039 143.636 1.00 56.78 156 ALA B O 1
ATOM 4629 N N . ALA B 2 175 ? 124.065 146.080 145.457 1.00 56.13 157 ALA B N 1
ATOM 4630 C CA . ALA B 2 175 ? 124.410 147.284 144.715 1.00 56.13 157 ALA B CA 1
ATOM 4631 C C . ALA B 2 175 ? 125.699 147.138 143.924 1.00 56.13 157 ALA B C 1
ATOM 4632 O O . ALA B 2 175 ? 125.913 147.894 142.973 1.00 56.13 157 ALA B O 1
ATOM 4634 N N . SER B 2 176 ? 126.564 146.199 144.295 1.00 54.81 158 SER B N 1
ATOM 4635 C CA . SER B 2 176 ? 127.808 146.005 143.564 1.00 54.81 158 SER B CA 1
ATOM 4636 C C . SER B 2 176 ? 127.624 145.102 142.352 1.00 54.81 158 SER B C 1
ATOM 4637 O O . SER B 2 176 ? 128.275 145.308 141.321 1.00 54.81 158 SER B O 1
ATOM 4640 N N . ARG B 2 177 ? 126.732 144.115 142.448 1.00 51.37 159 ARG B N 1
ATOM 4641 C CA . ARG B 2 177 ? 126.460 143.249 141.308 1.00 51.37 159 ARG B CA 1
ATOM 4642 C C . ARG B 2 177 ? 125.751 143.997 140.189 1.00 51.37 159 ARG B C 1
ATOM 4643 O O . ARG B 2 177 ? 126.026 143.749 139.010 1.00 51.37 159 ARG B O 1
ATOM 4651 N N . LEU B 2 178 ? 124.873 144.939 140.537 1.00 51.29 160 LEU B N 1
ATOM 4652 C CA . LEU B 2 178 ? 124.172 145.723 139.527 1.00 51.29 160 LEU B CA 1
ATOM 4653 C C . LEU B 2 178 ? 125.117 146.671 138.803 1.00 51.29 160 LEU B C 1
ATOM 4654 O O . LEU B 2 178 ? 125.044 146.813 137.576 1.00 51.29 160 LEU B O 1
ATOM 4659 N N . LEU B 2 179 ? 126.023 147.315 139.544 1.00 49.75 161 LEU B N 1
ATOM 4660 C CA . LEU B 2 179 ? 127.016 148.184 138.925 1.00 49.75 161 LEU B CA 1
ATOM 4661 C C . LEU B 2 179 ? 128.007 147.395 138.081 1.00 49.75 161 LEU B C 1
ATOM 4662 O O . LEU B 2 179 ? 128.440 147.876 137.028 1.00 49.75 161 LEU B O 1
ATOM 4667 N N . ALA B 2 180 ? 128.346 146.176 138.510 1.00 47.07 162 ALA B N 1
ATOM 4668 C CA . ALA B 2 180 ? 129.212 145.311 137.714 1.00 47.07 162 ALA B CA 1
ATOM 4669 C C . ALA B 2 180 ? 128.541 144.894 136.409 1.00 47.07 162 ALA B C 1
ATOM 4670 O O . ALA B 2 180 ? 129.184 144.879 135.349 1.00 47.07 162 ALA B O 1
ATOM 4672 N N . ALA B 2 181 ? 127.245 144.571 136.468 1.00 47.37 163 ALA B N 1
ATOM 4673 C CA . ALA B 2 181 ? 126.504 144.207 135.265 1.00 47.37 163 ALA B CA 1
ATOM 4674 C C . ALA B 2 181 ? 126.373 145.387 134.311 1.00 47.37 163 ALA B C 1
ATOM 4675 O O . ALA B 2 181 ? 126.503 145.220 133.091 1.00 47.37 163 ALA B O 1
ATOM 4677 N N . ALA B 2 182 ? 126.146 146.588 134.852 1.00 48.85 164 ALA B N 1
ATOM 4678 C CA . ALA B 2 182 ? 126.075 147.784 134.018 1.00 48.85 164 ALA B CA 1
ATOM 4679 C C . ALA B 2 182 ? 127.415 148.088 133.358 1.00 48.85 164 ALA B C 1
ATOM 4680 O O . ALA B 2 182 ? 127.459 148.483 132.186 1.00 48.85 164 ALA B O 1
ATOM 4682 N N . CYS B 2 183 ? 128.514 147.882 134.090 1.00 48.11 165 CYS B N 1
ATOM 4683 C CA . CYS B 2 183 ? 129.851 148.099 133.544 1.00 48.11 165 CYS B CA 1
ATOM 4684 C C . CYS B 2 183 ? 130.158 147.129 132.408 1.00 48.11 165 CYS B C 1
ATOM 4685 O O . CYS B 2 183 ? 130.679 147.534 131.355 1.00 48.11 165 CYS B O 1
ATOM 4688 N N . ILE B 2 184 ? 129.804 145.852 132.595 1.00 46.36 166 ILE B N 1
ATOM 4689 C CA . ILE B 2 184 ? 130.042 144.831 131.575 1.00 46.36 166 ILE B CA 1
ATOM 4690 C C . ILE B 2 184 ? 129.221 145.118 130.321 1.00 46.36 166 ILE B C 1
ATOM 4691 O O . ILE B 2 184 ? 129.744 145.070 129.198 1.00 46.36 166 ILE B O 1
ATOM 4696 N N . CYS B 2 185 ? 127.939 145.470 130.495 1.00 48.58 167 CYS B N 1
ATOM 4697 C CA . CYS B 2 185 ? 127.085 145.756 129.344 1.00 48.58 167 CYS B CA 1
ATOM 4698 C C . CYS B 2 185 ? 127.516 147.016 128.598 1.00 48.58 167 CYS B C 1
ATOM 4699 O O . CYS B 2 185 ? 127.462 147.046 127.361 1.00 48.58 167 CYS B O 1
ATOM 4702 N N . LEU B 2 186 ? 127.988 148.039 129.320 1.00 45.73 168 LEU B N 1
ATOM 4703 C CA . LEU B 2 186 ? 128.444 149.259 128.663 1.00 45.73 168 LEU B CA 1
ATOM 4704 C C . LEU B 2 186 ? 129.712 149.022 127.850 1.00 45.73 168 LEU B C 1
ATOM 4705 O O . LEU B 2 186 ? 129.821 149.500 126.711 1.00 45.73 168 LEU B O 1
ATOM 4710 N N . LEU B 2 187 ? 130.675 148.275 128.402 1.00 44.30 169 LEU B N 1
ATOM 4711 C CA . LEU B 2 187 ? 131.896 148.027 127.639 1.00 44.30 169 LEU B CA 1
ATOM 4712 C C . LEU B 2 187 ? 131.652 147.077 126.470 1.00 44.30 169 LEU B C 1
ATOM 4713 O O . LEU B 2 187 ? 132.301 147.210 125.421 1.00 44.30 169 LEU B O 1
ATOM 4718 N N . THR B 2 188 ? 130.691 146.156 126.611 1.00 45.71 170 THR B N 1
ATOM 4719 C CA . THR B 2 188 ? 130.308 145.297 125.496 1.00 45.71 170 THR B CA 1
ATOM 4720 C C . THR B 2 188 ? 129.681 146.102 124.361 1.00 45.71 170 THR B C 1
ATOM 4721 O O . THR B 2 188 ? 130.007 145.878 123.189 1.00 45.71 170 THR B O 1
ATOM 4725 N N . PHE B 2 189 ? 128.812 147.066 124.695 1.00 48.81 171 PHE B N 1
ATOM 4726 C CA . PHE B 2 189 ? 128.237 147.946 123.676 1.00 48.81 171 PHE B CA 1
ATOM 4727 C C . PHE B 2 189 ? 129.306 148.787 122.987 1.00 48.81 171 PHE B C 1
ATOM 4728 O O . PHE B 2 189 ? 129.275 148.955 121.759 1.00 48.81 171 PHE B O 1
ATOM 4736 N N . ILE B 2 190 ? 130.246 149.335 123.765 1.00 45.55 172 ILE B N 1
ATOM 4737 C CA . ILE B 2 190 ? 131.272 150.216 123.209 1.00 45.55 172 ILE B CA 1
ATOM 4738 C C . ILE B 2 190 ? 132.183 149.450 122.255 1.00 45.55 172 ILE B C 1
ATOM 4739 O O . ILE B 2 190 ? 132.523 149.941 121.171 1.00 45.55 172 ILE B O 1
ATOM 4744 N N . ASN B 2 191 ? 132.536 148.214 122.604 1.00 43.55 173 ASN B N 1
ATOM 4745 C CA . ASN B 2 191 ? 133.340 147.423 121.682 1.00 43.55 173 ASN B CA 1
ATOM 4746 C C . ASN B 2 191 ? 132.537 146.869 120.510 1.00 43.55 173 ASN B C 1
ATOM 4747 O O . ASN B 2 191 ? 133.119 146.613 119.453 1.00 43.55 173 ASN B O 1
ATOM 4752 N N . CYS B 2 192 ? 131.223 146.697 120.655 1.00 47.16 174 CYS B N 1
ATOM 4753 C CA . CYS B 2 192 ? 130.406 146.291 119.519 1.00 47.16 174 CYS B CA 1
ATOM 4754 C C . CYS B 2 192 ? 130.152 147.426 118.539 1.00 47.16 174 CYS B C 1
ATOM 4755 O O . CYS B 2 192 ? 129.817 147.158 117.382 1.00 47.16 174 CYS B O 1
ATOM 4758 N N . ALA B 2 193 ? 130.282 148.680 118.970 1.00 47.42 175 ALA B N 1
ATOM 4759 C CA . ALA B 2 193 ? 130.020 149.793 118.061 1.00 47.42 175 ALA B CA 1
ATOM 4760 C C . ALA B 2 193 ? 131.171 150.005 117.081 1.00 47.42 175 ALA B C 1
ATOM 4761 O O . ALA B 2 193 ? 130.984 149.917 115.865 1.00 47.42 175 ALA B O 1
ATOM 4763 N N . TYR B 2 194 ? 132.365 150.297 117.591 1.00 48.18 176 TYR B N 1
ATOM 4764 C CA . TYR B 2 194 ? 133.539 150.491 116.750 1.00 48.18 176 TYR B CA 1
ATOM 4765 C C . TYR B 2 194 ? 134.769 150.005 117.499 1.00 48.18 176 TYR B C 1
ATOM 4766 O O . TYR B 2 194 ? 134.771 149.907 118.727 1.00 48.18 176 TYR B O 1
ATOM 4775 N N . VAL B 2 195 ? 135.826 149.711 116.744 1.00 47.25 177 VAL B N 1
ATOM 4776 C CA . VAL B 2 195 ? 137.088 149.300 117.351 1.00 47.25 177 VAL B CA 1
ATOM 4777 C C . VAL B 2 195 ? 137.856 150.510 117.877 1.00 47.25 177 VAL B C 1
ATOM 4778 O O . VAL B 2 195 ? 138.533 150.428 118.918 1.00 47.25 177 VAL B O 1
ATOM 4782 N N . LYS B 2 196 ? 137.742 151.647 117.184 1.00 49.78 178 LYS B N 1
ATOM 4783 C CA . LYS B 2 196 ? 138.428 152.865 117.593 1.00 49.78 178 LYS B CA 1
ATOM 4784 C C . LYS B 2 196 ? 137.887 153.407 118.906 1.00 49.78 178 LYS B C 1
ATOM 4785 O O . LYS B 2 196 ? 138.635 154.024 119.670 1.00 49.78 178 LYS B O 1
ATOM 4791 N N . TRP B 2 197 ? 136.609 153.159 119.196 1.00 49.65 179 TRP B N 1
ATOM 4792 C CA . TRP B 2 197 ? 136.039 153.566 120.475 1.00 49.65 179 TRP B CA 1
ATOM 4793 C C . TRP B 2 197 ? 136.660 152.784 121.626 1.00 49.65 179 TRP B C 1
ATOM 4794 O O . TRP B 2 197 ? 136.975 153.359 122.677 1.00 49.65 179 TRP B O 1
ATOM 4805 N N . GLY B 2 198 ? 136.879 151.483 121.429 1.00 46.67 180 GLY B N 1
ATOM 4806 C CA . GLY B 2 198 ? 137.533 150.683 122.450 1.00 46.67 180 GLY B CA 1
ATOM 4807 C C . GLY B 2 198 ? 138.988 151.057 122.652 1.00 46.67 180 GLY B C 1
ATOM 4808 O O . GLY B 2 198 ? 139.472 151.098 123.789 1.00 46.67 180 GLY B O 1
ATOM 4809 N N . THR B 2 199 ? 139.702 151.358 121.561 1.00 48.56 181 THR B N 1
ATOM 4810 C CA . THR B 2 199 ? 141.089 151.796 121.714 1.00 48.56 181 THR B CA 1
ATOM 4811 C C . THR B 2 199 ? 141.187 153.174 122.365 1.00 48.56 181 THR B C 1
ATOM 4812 O O . THR B 2 199 ? 142.122 153.428 123.135 1.00 48.56 181 THR B O 1
ATOM 4816 N N . LEU B 2 200 ? 140.211 154.052 122.113 1.00 47.81 182 LEU B N 1
ATOM 4817 C CA . LEU B 2 200 ? 140.188 155.356 122.769 1.00 47.81 182 LEU B CA 1
ATOM 4818 C C . LEU B 2 200 ? 139.916 155.228 124.263 1.00 47.81 182 LEU B C 1
ATOM 4819 O O . LEU B 2 200 ? 140.550 155.922 125.072 1.00 47.81 182 LEU B O 1
ATOM 4824 N N . VAL B 2 201 ? 138.973 154.353 124.639 1.00 46.07 183 VAL B N 1
ATOM 4825 C CA . VAL B 2 201 ? 138.692 154.079 126.049 1.00 46.07 183 VAL B CA 1
ATOM 4826 C C . VAL B 2 201 ? 139.931 153.530 126.750 1.00 46.07 183 VAL B C 1
ATOM 4827 O O . VAL B 2 201 ? 140.277 153.957 127.866 1.00 46.07 183 VAL B O 1
ATOM 4831 N N . GLN B 2 202 ? 140.640 152.609 126.082 1.00 45.34 184 GLN B N 1
ATOM 4832 C CA . GLN B 2 202 ? 141.874 152.052 126.629 1.00 45.34 184 GLN B CA 1
ATOM 4833 C C . GLN B 2 202 ? 142.936 153.124 126.846 1.00 45.34 184 GLN B C 1
ATOM 4834 O O . GLN B 2 202 ? 143.587 153.148 127.900 1.00 45.34 184 GLN B O 1
ATOM 4840 N N . ASP B 2 203 ? 143.085 154.043 125.881 1.00 49.57 185 ASP B N 1
ATOM 4841 C CA . ASP B 2 203 ? 144.059 155.129 126.007 1.00 49.57 185 ASP B CA 1
ATOM 4842 C C . ASP B 2 203 ? 143.739 156.040 127.189 1.00 49.57 185 ASP B C 1
ATOM 4843 O O . ASP B 2 203 ? 144.624 156.353 128.000 1.00 49.57 185 ASP B O 1
ATOM 4848 N N . ILE B 2 204 ? 142.466 156.439 127.320 1.00 47.30 186 ILE B N 1
ATOM 4849 C CA . ILE B 2 204 ? 142.065 157.387 128.363 1.00 47.30 186 ILE B CA 1
ATOM 4850 C C . ILE B 2 204 ? 142.267 156.789 129.753 1.00 47.30 186 ILE B C 1
ATOM 4851 O O . ILE B 2 204 ? 142.869 157.415 130.640 1.00 47.30 186 ILE B O 1
ATOM 4856 N N . PHE B 2 205 ? 141.816 155.551 129.956 1.00 47.13 187 PHE B N 1
ATOM 4857 C CA . PHE B 2 205 ? 141.921 154.999 131.301 1.00 47.13 187 PHE B CA 1
ATOM 4858 C C . PHE B 2 205 ? 143.328 154.509 131.640 1.00 47.13 187 PHE B C 1
ATOM 4859 O O . PHE B 2 205 ? 143.697 154.507 132.826 1.00 47.13 187 PHE B O 1
ATOM 4867 N N . THR B 2 206 ? 144.152 154.187 130.635 1.00 47.17 188 THR B N 1
ATOM 4868 C CA . THR B 2 206 ? 145.559 153.918 130.906 1.00 47.17 188 THR B CA 1
ATOM 4869 C C . THR B 2 206 ? 146.288 155.183 131.344 1.00 47.17 188 THR B C 1
ATOM 4870 O O . THR B 2 206 ? 147.089 155.143 132.291 1.00 47.17 188 THR B O 1
ATOM 4874 N N . TYR B 2 207 ? 145.995 156.318 130.688 1.00 49.28 189 TYR B N 1
ATOM 4875 C CA . TYR B 2 207 ? 146.561 157.598 131.117 1.00 49.28 189 TYR B CA 1
ATOM 4876 C C . TYR B 2 207 ? 146.129 157.953 132.534 1.00 49.28 189 TYR B C 1
ATOM 4877 O O . TYR B 2 207 ? 146.934 158.467 133.324 1.00 49.28 189 TYR B O 1
ATOM 4886 N N . ALA B 2 208 ? 144.868 157.661 132.874 1.00 47.58 190 ALA B N 1
ATOM 4887 C CA . ALA B 2 208 ? 144.354 157.962 134.210 1.00 47.58 190 ALA B CA 1
ATOM 4888 C C . ALA B 2 208 ? 145.084 157.169 135.291 1.00 47.58 190 ALA B C 1
ATOM 4889 O O . ALA B 2 208 ? 145.532 157.738 136.301 1.00 47.58 190 ALA B O 1
ATOM 4891 N N . LYS B 2 209 ? 145.231 155.852 135.090 1.00 47.79 191 LYS B N 1
ATOM 4892 C CA . LYS B 2 209 ? 145.892 155.046 136.116 1.00 47.79 191 LYS B CA 1
ATOM 4893 C C . LYS B 2 209 ? 147.387 155.352 136.212 1.00 47.79 191 LYS B C 1
ATOM 4894 O O . LYS B 2 209 ? 147.949 155.326 137.319 1.00 47.79 191 LYS B O 1
ATOM 4900 N N . VAL B 2 210 ? 148.028 155.720 135.096 1.00 48.89 192 VAL B N 1
ATOM 4901 C CA . VAL B 2 210 ? 149.447 156.058 135.149 1.00 48.89 192 VAL B CA 1
ATOM 4902 C C . VAL B 2 210 ? 149.655 157.388 135.871 1.00 48.89 192 VAL B C 1
ATOM 4903 O O . VAL B 2 210 ? 150.599 157.536 136.658 1.00 48.89 192 VAL B O 1
ATOM 4907 N N . LEU B 2 211 ? 148.737 158.347 135.683 1.00 50.15 193 LEU B N 1
ATOM 4908 C CA . LEU B 2 211 ? 148.840 159.620 136.396 1.00 50.15 193 LEU B CA 1
ATOM 4909 C C . LEU B 2 211 ? 148.622 159.449 137.896 1.00 50.15 193 LEU B C 1
ATOM 4910 O O . LEU B 2 211 ? 149.303 160.094 138.704 1.00 50.15 193 LEU B O 1
ATOM 4915 N N . ALA B 2 212 ? 147.700 158.563 138.286 1.00 49.70 194 ALA B N 1
ATOM 4916 C CA . ALA B 2 212 ? 147.492 158.300 139.711 1.00 49.70 194 ALA B CA 1
ATOM 4917 C C . ALA B 2 212 ? 148.709 157.638 140.357 1.00 49.70 194 ALA B C 1
ATOM 4918 O O . ALA B 2 212 ? 149.121 158.019 141.467 1.00 49.70 194 ALA B O 1
ATOM 4920 N N . LEU B 2 213 ? 149.303 156.652 139.676 1.00 49.27 195 LEU B N 1
ATOM 4921 C CA . LEU B 2 213 ? 150.498 156.014 140.222 1.00 49.27 195 LEU B CA 1
ATOM 4922 C C . LEU B 2 213 ? 151.688 156.965 140.253 1.00 49.27 195 LEU B C 1
ATOM 4923 O O . LEU B 2 213 ? 152.510 156.888 141.172 1.00 49.27 195 LEU B O 1
ATOM 4928 N N . ILE B 2 214 ? 151.774 157.885 139.288 1.00 50.23 196 ILE B N 1
ATOM 4929 C CA . ILE B 2 214 ? 152.831 158.893 139.292 1.00 50.23 196 ILE B CA 1
ATOM 4930 C C . ILE B 2 214 ? 152.655 159.848 140.468 1.00 50.23 196 ILE B C 1
ATOM 4931 O O . ILE B 2 214 ? 153.636 160.249 141.107 1.00 50.23 196 ILE B O 1
ATOM 4936 N N . ALA B 2 215 ? 151.403 160.181 140.807 1.00 50.30 197 ALA B N 1
ATOM 4937 C CA . ALA B 2 215 ? 151.138 161.015 141.980 1.00 50.30 197 ALA B CA 1
ATOM 4938 C C . ALA B 2 215 ? 151.567 160.329 143.274 1.00 50.30 197 ALA B C 1
ATOM 4939 O O . ALA B 2 215 ? 152.183 160.962 144.146 1.00 50.30 197 ALA B O 1
ATOM 4941 N N . VAL B 2 216 ? 151.268 159.030 143.402 1.00 50.45 198 VAL B N 1
ATOM 4942 C CA . VAL B 2 216 ? 151.685 158.271 144.588 1.00 50.45 198 VAL B CA 1
ATOM 4943 C C . VAL B 2 216 ? 153.210 158.198 144.685 1.00 50.45 198 VAL B C 1
ATOM 4944 O O . VAL B 2 216 ? 153.790 158.411 145.763 1.00 50.45 198 VAL B O 1
ATOM 4948 N N . ILE B 2 217 ? 153.878 157.948 143.552 1.00 51.37 199 ILE B N 1
ATOM 4949 C CA . ILE B 2 217 ? 155.338 157.861 143.513 1.00 51.37 199 ILE B CA 1
ATOM 4950 C C . ILE B 2 217 ? 155.977 159.198 143.881 1.00 51.37 199 ILE B C 1
ATOM 4951 O O . ILE B 2 217 ? 156.930 159.242 144.663 1.00 51.37 199 ILE B O 1
ATOM 4956 N N . VAL B 2 218 ? 155.434 160.305 143.366 1.00 54.69 200 VAL B N 1
ATOM 4957 C CA . VAL B 2 218 ? 156.015 161.624 143.614 1.00 54.69 200 VAL B CA 1
ATOM 4958 C C . VAL B 2 218 ? 155.828 162.034 145.074 1.00 54.69 200 VAL B C 1
ATOM 4959 O O . VAL B 2 218 ? 156.744 162.600 145.689 1.00 54.69 200 VAL B O 1
ATOM 4963 N N . ALA B 2 219 ? 154.672 161.703 145.668 1.00 56.35 201 ALA B N 1
ATOM 4964 C CA . ALA B 2 219 ? 154.469 161.964 147.094 1.00 56.35 201 ALA B CA 1
ATOM 4965 C C . ALA B 2 219 ? 155.438 161.161 147.959 1.00 56.35 201 ALA B C 1
ATOM 4966 O O . ALA B 2 219 ? 156.025 161.698 148.911 1.00 56.35 201 ALA B O 1
ATOM 4968 N N . GLY B 2 220 ? 155.651 159.885 147.615 1.00 58.87 202 GLY B N 1
ATOM 4969 C CA . GLY B 2 220 ? 156.609 159.079 148.358 1.00 58.87 202 GLY B CA 1
ATOM 4970 C C . GLY B 2 220 ? 158.042 159.563 148.218 1.00 58.87 202 GLY B C 1
ATOM 4971 O O . GLY B 2 220 ? 158.795 159.579 149.192 1.00 58.87 202 GLY B O 1
ATOM 4972 N N . ILE B 2 221 ? 158.427 159.993 147.013 1.00 61.20 203 ILE B N 1
ATOM 4973 C CA . ILE B 2 221 ? 159.793 160.461 146.778 1.00 61.20 203 ILE B CA 1
ATOM 4974 C C . ILE B 2 221 ? 160.043 161.789 147.487 1.00 61.20 203 ILE B C 1
ATOM 4975 O O . ILE B 2 221 ? 161.119 162.004 148.061 1.00 61.20 203 ILE B O 1
ATOM 4980 N N . VAL B 2 222 ? 159.048 162.683 147.504 1.00 63.45 204 VAL B N 1
ATOM 4981 C CA . VAL B 2 222 ? 159.264 163.961 148.175 1.00 63.45 204 VAL B CA 1
ATOM 4982 C C . VAL B 2 222 ? 159.254 163.787 149.693 1.00 63.45 204 VAL B C 1
ATOM 4983 O O . VAL B 2 222 ? 159.990 164.485 150.397 1.00 63.45 204 VAL B O 1
ATOM 4987 N N . ARG B 2 223 ? 158.506 162.809 150.223 1.00 67.05 205 ARG B N 1
ATOM 4988 C CA . ARG B 2 223 ? 158.588 162.562 151.660 1.00 67.05 205 ARG B CA 1
ATOM 4989 C C . ARG B 2 223 ? 159.871 161.826 152.032 1.00 67.05 205 ARG B C 1
ATOM 4990 O O . ARG B 2 223 ? 160.393 162.012 153.137 1.00 67.05 205 ARG B O 1
ATOM 4998 N N . LEU B 2 224 ? 160.406 161.009 151.123 1.00 67.98 206 LEU B N 1
ATOM 4999 C CA . LEU B 2 224 ? 161.655 160.304 151.390 1.00 67.98 206 LEU B CA 1
ATOM 5000 C C . LEU B 2 224 ? 162.837 161.262 151.382 1.00 67.98 206 LEU B C 1
ATOM 5001 O O . LEU B 2 224 ? 163.609 161.326 152.344 1.00 67.98 206 LEU B O 1
ATOM 5006 N N . GLY B 2 225 ? 162.994 162.019 150.298 1.00 71.31 207 GLY B N 1
ATOM 5007 C CA . GLY B 2 225 ? 164.108 162.941 150.210 1.00 71.31 207 GLY B CA 1
ATOM 5008 C C . GLY B 2 225 ? 163.946 164.191 151.043 1.00 71.31 207 GLY B C 1
ATOM 5009 O O . GLY B 2 225 ? 164.939 164.884 151.290 1.00 71.31 207 GLY B O 1
ATOM 5010 N N . GLN B 2 226 ? 162.718 164.514 151.457 1.00 76.10 208 GLN B N 1
ATOM 5011 C CA . GLN B 2 226 ? 162.467 165.730 152.217 1.00 76.10 208 GLN B CA 1
ATOM 5012 C C . GLN B 2 226 ? 163.120 165.725 153.592 1.00 76.10 208 GLN B C 1
ATOM 5013 O O . GLN B 2 226 ? 164.080 166.466 153.823 1.00 76.10 208 GLN B O 1
ATOM 5019 N N . GLY B 2 227 ? 162.628 164.896 154.509 1.00 78.67 209 GLY B N 1
ATOM 5020 C CA . GLY B 2 227 ? 163.196 164.940 155.840 1.00 78.67 209 GLY B CA 1
ATOM 5021 C C . GLY B 2 227 ? 163.229 163.695 156.701 1.00 78.67 209 GLY B C 1
ATOM 5022 O O . GLY B 2 227 ? 163.643 163.792 157.859 1.00 78.67 209 GLY B O 1
ATOM 5023 N N . ALA B 2 228 ? 162.819 162.528 156.203 1.00 82.46 210 ALA B N 1
ATOM 5024 C CA . ALA B 2 228 ? 162.715 161.356 157.067 1.00 82.46 210 ALA B CA 1
ATOM 5025 C C . ALA B 2 228 ? 163.705 160.261 156.684 1.00 82.46 210 ALA B C 1
ATOM 5026 O O . ALA B 2 228 ? 164.668 160.038 157.424 1.00 82.46 210 ALA B O 1
ATOM 5028 N N . SER B 2 229 ? 163.543 159.644 155.502 1.00 83.15 211 SER B N 1
ATOM 5029 C CA . SER B 2 229 ? 164.345 158.501 155.016 1.00 83.15 211 SER B CA 1
ATOM 5030 C C . SER B 2 229 ? 164.545 157.404 156.071 1.00 83.15 211 SER B C 1
ATOM 5031 O O . SER B 2 229 ? 165.601 156.773 156.135 1.00 83.15 211 SER B O 1
ATOM 5034 N N . THR B 2 230 ? 163.529 157.153 156.901 1.00 83.15 212 THR B N 1
ATOM 5035 C CA . THR B 2 230 ? 163.769 156.468 158.168 1.00 83.15 212 THR B CA 1
ATOM 5036 C C . THR B 2 230 ? 163.787 154.951 158.021 1.00 83.15 212 THR B C 1
ATOM 5037 O O . THR B 2 230 ? 164.642 154.282 158.614 1.00 83.15 212 THR B O 1
ATOM 5041 N N . HIS B 2 231 ? 162.853 154.386 157.253 1.00 76.27 213 HIS B N 1
ATOM 5042 C CA . HIS B 2 231 ? 162.769 152.935 157.136 1.00 76.27 213 HIS B CA 1
ATOM 5043 C C . HIS B 2 231 ? 163.904 152.345 156.310 1.00 76.27 213 HIS B C 1
ATOM 5044 O O . HIS B 2 231 ? 164.202 151.155 156.455 1.00 76.27 213 HIS B O 1
ATOM 5051 N N . PHE B 2 232 ? 164.537 153.136 155.452 1.00 77.70 214 PHE B N 1
ATOM 5052 C CA . PHE B 2 232 ? 165.627 152.645 154.610 1.00 77.70 214 PHE B CA 1
ATOM 5053 C C . PHE B 2 232 ? 166.984 153.010 155.207 1.00 77.70 214 PHE B C 1
ATOM 5054 O O . PHE B 2 232 ? 167.801 153.696 154.594 1.00 77.70 214 PHE B O 1
ATOM 5062 N N . GLU B 2 233 ? 167.220 152.538 156.430 1.00 85.34 215 GLU B N 1
ATOM 5063 C CA . GLU B 2 233 ? 168.525 152.692 157.061 1.00 85.34 215 GLU B CA 1
ATOM 5064 C C . GLU B 2 233 ? 169.071 151.346 157.516 1.00 85.34 215 GLU B C 1
ATOM 5065 O O . GLU B 2 233 ? 170.277 151.096 157.431 1.00 85.34 215 GLU B O 1
ATOM 5071 N N . ASN B 2 234 ? 168.190 150.472 157.991 1.00 81.93 216 ASN B N 1
ATOM 5072 C CA . ASN B 2 234 ? 168.563 149.173 158.537 1.00 81.93 216 ASN B CA 1
ATOM 5073 C C . ASN B 2 234 ? 167.777 148.075 157.830 1.00 81.93 216 ASN B C 1
ATOM 5074 O O . ASN B 2 234 ? 167.094 147.251 158.442 1.00 81.93 216 ASN B O 1
ATOM 5079 N N . SER B 2 235 ? 167.836 148.084 156.502 1.00 77.52 217 SER B N 1
ATOM 5080 C CA . SER B 2 235 ? 167.156 147.071 155.714 1.00 77.52 217 SER B CA 1
ATOM 5081 C C . SER B 2 235 ? 167.896 145.738 155.809 1.00 77.52 217 SER B C 1
ATOM 5082 O O . SER B 2 235 ? 168.991 145.640 156.374 1.00 77.52 217 SER B O 1
ATOM 5085 N N . PHE B 2 236 ? 167.262 144.705 155.242 1.00 73.39 218 PHE B N 1
ATOM 5086 C CA . PHE B 2 236 ? 167.718 143.308 155.274 1.00 73.39 218 PHE B CA 1
ATOM 5087 C C . PHE B 2 236 ? 167.896 142.786 156.698 1.00 73.39 218 PHE B C 1
ATOM 5088 O O . PHE B 2 236 ? 168.725 141.909 156.947 1.00 73.39 218 PHE B O 1
ATOM 5096 N N . GLU B 2 237 ? 167.122 143.308 157.643 1.00 76.05 219 GLU B N 1
ATOM 5097 C CA . GLU B 2 237 ? 167.127 142.825 159.014 1.00 76.05 219 GLU B CA 1
ATOM 5098 C C . GLU B 2 237 ? 165.815 142.098 159.260 1.00 76.05 219 GLU B C 1
ATOM 5099 O O . GLU B 2 237 ? 164.742 142.604 158.919 1.00 76.05 219 GLU B O 1
ATOM 5105 N N . GLY B 2 238 ? 165.904 140.911 159.847 1.00 73.27 220 GLY B N 1
ATOM 5106 C CA . GLY B 2 238 ? 164.739 140.065 159.965 1.00 73.27 220 GLY B CA 1
ATOM 5107 C C . GLY B 2 238 ? 164.324 139.390 158.680 1.00 73.27 220 GLY B C 1
ATOM 5108 O O . GLY B 2 238 ? 163.173 138.953 158.573 1.00 73.27 220 GLY B O 1
ATOM 5109 N N . SER B 2 239 ? 165.222 139.295 157.704 1.00 71.71 221 SER B N 1
ATOM 5110 C CA . SER B 2 239 ? 164.891 138.700 156.418 1.00 71.71 221 SER B CA 1
ATOM 5111 C C . SER B 2 239 ? 164.747 137.192 156.545 1.00 71.71 221 SER B C 1
ATOM 5112 O O . SER B 2 239 ? 165.409 136.554 157.367 1.00 71.71 221 SER B O 1
ATOM 5115 N N . SER B 2 240 ? 163.873 136.622 155.723 1.00 72.83 222 SER B N 1
ATOM 5116 C CA . SER B 2 240 ? 163.630 135.183 155.721 1.00 72.83 222 SER B CA 1
ATOM 5117 C C . SER B 2 240 ? 164.337 134.581 154.515 1.00 72.83 222 SER B C 1
ATOM 5118 O O . SER B 2 240 ? 163.778 134.525 153.419 1.00 72.83 222 SER B O 1
ATOM 5121 N N . PHE B 2 241 ? 165.568 134.123 154.717 1.00 72.69 223 PHE B N 1
ATOM 5122 C CA . PHE B 2 241 ? 166.362 133.544 153.634 1.00 72.69 223 PHE B CA 1
ATOM 5123 C C . PHE B 2 241 ? 166.159 132.036 153.530 1.00 72.69 223 PHE B C 1
ATOM 5124 O O . PHE B 2 241 ? 167.113 131.267 153.464 1.00 72.69 223 PHE B O 1
ATOM 5132 N N . ALA B 2 242 ? 164.906 131.604 153.495 1.00 72.78 224 ALA B N 1
ATOM 5133 C CA . ALA B 2 242 ? 164.560 130.202 153.330 1.00 72.78 224 ALA B CA 1
ATOM 5134 C C . ALA B 2 242 ? 164.084 129.952 151.907 1.00 72.78 224 ALA B C 1
ATOM 5135 O O . ALA B 2 242 ? 163.753 130.881 151.169 1.00 72.78 224 ALA B O 1
ATOM 5137 N N . VAL B 2 243 ? 164.057 128.676 151.522 1.00 71.77 225 VAL B N 1
ATOM 5138 C CA . VAL B 2 243 ? 163.600 128.338 150.179 1.00 71.77 225 VAL B CA 1
ATOM 5139 C C . VAL B 2 243 ? 162.090 128.491 150.067 1.00 71.77 225 VAL B C 1
ATOM 5140 O O . VAL B 2 243 ? 161.589 129.075 149.098 1.00 71.77 225 VAL B O 1
ATOM 5144 N N . GLY B 2 244 ? 161.344 128.002 151.057 1.00 71.46 226 GLY B N 1
ATOM 5145 C CA . GLY B 2 244 ? 159.896 128.063 151.035 1.00 71.46 226 GLY B CA 1
ATOM 5146 C C . GLY B 2 244 ? 159.299 129.444 151.169 1.00 71.46 226 GLY B C 1
ATOM 5147 O O . GLY B 2 244 ? 158.123 129.629 150.841 1.00 71.46 226 GLY B O 1
ATOM 5148 N N . ASP B 2 245 ? 160.074 130.418 151.639 1.00 70.03 227 ASP B N 1
ATOM 5149 C CA . ASP B 2 245 ? 159.621 131.798 151.734 1.00 70.03 227 ASP B CA 1
ATOM 5150 C C . ASP B 2 245 ? 159.994 132.625 150.514 1.00 70.03 227 ASP B C 1
ATOM 5151 O O . ASP B 2 245 ? 159.159 133.385 150.011 1.00 70.03 227 ASP B O 1
ATOM 5156 N N . ILE B 2 246 ? 161.228 132.483 150.026 1.00 65.65 228 ILE B N 1
ATOM 5157 C CA . ILE B 2 246 ? 161.658 133.192 148.826 1.00 65.65 228 ILE B CA 1
ATOM 5158 C C . ILE B 2 246 ? 160.900 132.679 147.605 1.00 65.65 228 ILE B C 1
ATOM 5159 O O . ILE B 2 246 ? 160.525 133.460 146.721 1.00 65.65 228 ILE B O 1
ATOM 5164 N N . ALA B 2 247 ? 160.595 131.377 147.575 1.00 64.18 229 ALA B N 1
ATOM 5165 C CA . ALA B 2 247 ? 159.799 130.819 146.485 1.00 64.18 229 ALA B CA 1
ATOM 5166 C C . ALA B 2 247 ? 158.373 131.359 146.479 1.00 64.18 229 ALA B C 1
ATOM 5167 O O . ALA B 2 247 ? 157.848 131.698 145.413 1.00 64.18 229 ALA B O 1
ATOM 5169 N N . LEU B 2 248 ? 157.746 131.480 147.649 1.00 64.41 230 LEU B N 1
ATOM 5170 C CA . LEU B 2 248 ? 156.388 132.007 147.709 1.00 64.41 230 LEU B CA 1
ATOM 5171 C C . LEU B 2 248 ? 156.342 133.506 147.439 1.00 64.41 230 LEU B C 1
ATOM 5172 O O . LEU B 2 248 ? 155.383 133.992 146.825 1.00 64.41 230 LEU B O 1
ATOM 5177 N N . ALA B 2 249 ? 157.379 134.240 147.853 1.00 61.77 231 ALA B N 1
ATOM 5178 C CA . ALA B 2 249 ? 157.457 135.660 147.529 1.00 61.77 231 ALA B CA 1
ATOM 5179 C C . ALA B 2 249 ? 157.657 135.875 146.035 1.00 61.77 231 ALA B C 1
ATOM 5180 O O . ALA B 2 249 ? 157.062 136.790 145.452 1.00 61.77 231 ALA B O 1
ATOM 5182 N N . LEU B 2 250 ? 158.467 135.025 145.394 1.00 61.06 232 LEU B N 1
ATOM 5183 C CA . LEU B 2 250 ? 158.655 135.119 143.949 1.00 61.06 232 LEU B CA 1
ATOM 5184 C C . LEU B 2 250 ? 157.387 134.734 143.200 1.00 61.06 232 LEU B C 1
ATOM 5185 O O . LEU B 2 250 ? 157.074 135.325 142.163 1.00 61.06 232 LEU B O 1
ATOM 5190 N N . TYR B 2 251 ? 156.638 133.762 143.728 1.00 60.91 233 TYR B N 1
ATOM 5191 C CA . TYR B 2 251 ? 155.348 133.387 143.154 1.00 60.91 233 TYR B CA 1
ATOM 5192 C C . TYR B 2 251 ? 154.349 134.539 143.218 1.00 60.91 233 TYR B C 1
ATOM 5193 O O . TYR B 2 251 ? 153.653 134.824 142.232 1.00 60.91 233 TYR B O 1
ATOM 5202 N N . SER B 2 252 ? 154.286 135.226 144.363 1.00 60.77 234 SER B N 1
ATOM 5203 C CA . SER B 2 252 ? 153.367 136.352 144.507 1.00 60.77 234 SER B CA 1
ATOM 5204 C C . SER B 2 252 ? 153.790 137.539 143.649 1.00 60.77 234 SER B C 1
ATOM 5205 O O . SER B 2 252 ? 152.938 138.239 143.091 1.00 60.77 234 SER B O 1
ATOM 5208 N N . ALA B 2 253 ? 155.097 137.783 143.531 1.00 59.07 235 ALA B N 1
ATOM 5209 C CA . ALA B 2 253 ? 155.566 138.888 142.703 1.00 59.07 235 ALA B CA 1
ATOM 5210 C C . ALA B 2 253 ? 155.403 138.588 141.224 1.00 59.07 235 ALA B C 1
ATOM 5211 O O . ALA B 2 253 ? 155.242 139.510 140.420 1.00 59.07 235 ALA B O 1
ATOM 5213 N N . LEU B 2 254 ? 155.441 137.315 140.847 1.00 58.36 236 LEU B N 1
ATOM 5214 C CA . LEU B 2 254 ? 155.325 136.936 139.451 1.00 58.36 236 LEU B CA 1
ATOM 5215 C C . LEU B 2 254 ? 153.875 136.803 139.007 1.00 58.36 236 LEU B C 1
ATOM 5216 O O . LEU B 2 254 ? 153.604 136.881 137.805 1.00 58.36 236 LEU B O 1
ATOM 5221 N N . PHE B 2 255 ? 152.938 136.616 139.941 1.00 59.71 237 PHE B N 1
ATOM 5222 C CA . PHE B 2 255 ? 151.528 136.773 139.597 1.00 59.71 237 PHE B CA 1
ATOM 5223 C C . PHE B 2 255 ? 151.152 138.222 139.325 1.00 59.71 237 PHE B C 1
ATOM 5224 O O . PHE B 2 255 ? 150.186 138.477 138.601 1.00 59.71 237 PHE B O 1
ATOM 5232 N N . SER B 2 256 ? 151.878 139.178 139.905 1.00 56.27 238 SER B N 1
ATOM 5233 C CA . SER B 2 256 ? 151.516 140.582 139.756 1.00 56.27 238 SER B CA 1
ATOM 5234 C C . SER B 2 256 ? 151.888 141.139 138.391 1.00 56.27 238 SER B C 1
ATOM 5235 O O . SER B 2 256 ? 151.269 142.108 137.943 1.00 56.27 238 SER B O 1
ATOM 5238 N N . TYR B 2 257 ? 152.875 140.553 137.725 1.00 52.49 239 TYR B N 1
ATOM 5239 C CA . TYR B 2 257 ? 153.276 140.970 136.393 1.00 52.49 239 TYR B CA 1
ATOM 5240 C C . TYR B 2 257 ? 152.496 140.258 135.297 1.00 52.49 239 TYR B C 1
ATOM 5241 O O . TYR B 2 257 ? 152.876 140.350 134.129 1.00 52.49 239 TYR B O 1
ATOM 5250 N N . SER B 2 258 ? 151.427 139.551 135.649 1.00 54.27 240 SER B N 1
ATOM 5251 C CA . SER B 2 258 ? 150.656 138.800 134.671 1.00 54.27 240 SER B CA 1
ATOM 5252 C C . SER B 2 258 ? 149.901 139.731 133.732 1.00 54.27 240 SER B C 1
ATOM 5253 O O . SER B 2 258 ? 149.450 140.808 134.126 1.00 54.27 240 SER B O 1
ATOM 5256 N N . GLY B 2 259 ? 149.775 139.311 132.479 1.00 49.54 241 GLY B N 1
ATOM 5257 C CA . GLY B 2 259 ? 149.069 140.079 131.481 1.00 49.54 241 GLY B CA 1
ATOM 5258 C C . GLY B 2 259 ? 149.920 140.680 130.386 1.00 49.54 241 GLY B C 1
ATOM 5259 O O . GLY B 2 259 ? 149.437 141.568 129.678 1.00 49.54 241 GLY B O 1
ATOM 5260 N N . TRP B 2 260 ? 151.159 140.225 130.205 1.00 49.34 242 TRP B N 1
ATOM 5261 C CA . TRP B 2 260 ? 152.008 140.790 129.162 1.00 49.34 242 TRP B CA 1
ATOM 5262 C C . TRP B 2 260 ? 151.746 140.194 127.787 1.00 49.34 242 TRP B C 1
ATOM 5263 O O . TRP B 2 260 ? 152.472 140.518 126.844 1.00 49.34 242 TRP B O 1
ATOM 5274 N N . ASP B 2 261 ? 150.731 139.344 127.643 1.00 48.62 243 ASP B N 1
ATOM 5275 C CA . ASP B 2 261 ? 150.435 138.681 126.382 1.00 48.62 243 ASP B CA 1
ATOM 5276 C C . ASP B 2 261 ? 149.132 139.160 125.760 1.00 48.62 243 ASP B C 1
ATOM 5277 O O . ASP B 2 261 ? 148.525 138.429 124.976 1.00 48.62 243 ASP B O 1
ATOM 5282 N N . THR B 2 262 ? 148.697 140.379 126.081 1.00 46.73 244 THR B N 1
ATOM 5283 C CA . THR B 2 262 ? 147.398 140.851 125.610 1.00 46.73 244 THR B CA 1
ATOM 5284 C C . THR B 2 262 ? 147.437 141.220 124.132 1.00 46.73 244 THR B C 1
ATOM 5285 O O . THR B 2 262 ? 146.466 140.983 123.405 1.00 46.73 244 THR B O 1
ATOM 5289 N N . LEU B 2 263 ? 148.553 141.779 123.659 1.00 45.06 245 LEU B N 1
ATOM 5290 C CA . LEU B 2 263 ? 148.629 142.186 122.261 1.00 45.06 245 LEU B CA 1
ATOM 5291 C C . LEU B 2 263 ? 148.777 141.001 121.317 1.00 45.06 245 LEU B C 1
ATOM 5292 O O . LEU B 2 263 ? 148.510 141.137 120.121 1.00 45.06 245 LEU B O 1
ATOM 5297 N N . ASN B 2 264 ? 149.162 139.837 121.825 1.00 45.28 246 ASN B N 1
ATOM 5298 C CA . ASN B 2 264 ? 149.263 138.654 120.988 1.00 45.28 246 ASN B CA 1
ATOM 5299 C C . ASN B 2 264 ? 147.905 138.066 120.629 1.00 45.28 246 ASN B C 1
ATOM 5300 O O . ASN B 2 264 ? 147.832 137.235 119.720 1.00 45.28 246 ASN B O 1
ATOM 5305 N N . TYR B 2 265 ? 146.835 138.476 121.312 1.00 44.64 247 TYR B N 1
ATOM 5306 C CA . TYR B 2 265 ? 145.488 138.047 120.963 1.00 44.64 247 TYR B CA 1
ATOM 5307 C C . TYR B 2 265 ? 144.912 138.802 119.775 1.00 44.64 247 TYR B C 1
ATOM 5308 O O . TYR B 2 265 ? 143.923 138.348 119.196 1.00 44.64 247 TYR B O 1
ATOM 5317 N N . VAL B 2 266 ? 145.475 139.955 119.427 1.00 46.63 248 VAL B N 1
ATOM 5318 C CA . VAL B 2 266 ? 144.905 140.824 118.404 1.00 46.63 248 VAL B CA 1
ATOM 5319 C C . VAL B 2 266 ? 145.924 141.083 117.302 1.00 46.63 248 VAL B C 1
ATOM 5320 O O . VAL B 2 266 ? 145.945 142.168 116.711 1.00 46.63 248 VAL B O 1
ATOM 5324 N N . THR B 2 267 ? 146.762 140.079 117.020 1.00 49.07 249 THR B N 1
ATOM 5325 C CA . THR B 2 267 ? 147.902 140.241 116.116 1.00 49.07 249 THR B CA 1
ATOM 5326 C C . THR B 2 267 ? 147.478 140.568 114.688 1.00 49.07 249 THR B C 1
ATOM 5327 O O . THR B 2 267 ? 148.177 141.310 113.989 1.00 49.07 249 THR B O 1
ATOM 5331 N N . GLU B 2 268 ? 146.322 140.080 114.252 1.00 54.48 250 GLU B N 1
ATOM 5332 C CA . GLU B 2 268 ? 145.840 140.358 112.905 1.00 54.48 250 GLU B CA 1
ATOM 5333 C C . GLU B 2 268 ? 145.200 141.735 112.761 1.00 54.48 250 GLU B C 1
ATOM 5334 O O . GLU B 2 268 ? 144.640 142.023 111.701 1.00 54.48 250 GLU B O 1
ATOM 5340 N N . GLU B 2 269 ? 145.258 142.586 113.784 1.00 54.43 251 GLU B N 1
ATOM 5341 C CA . GLU B 2 269 ? 144.696 143.927 113.715 1.00 54.43 251 GLU B CA 1
ATOM 5342 C C . GLU B 2 269 ? 145.743 145.013 113.920 1.00 54.43 251 GLU B C 1
ATOM 5343 O O . GLU B 2 269 ? 145.387 146.191 113.995 1.00 54.43 251 GLU B O 1
ATOM 5349 N N . ILE B 2 270 ? 147.006 144.656 114.000 1.00 52.84 252 ILE B N 1
ATOM 5350 C CA . ILE B 2 270 ? 148.099 145.607 114.158 1.00 52.84 252 ILE B CA 1
ATOM 5351 C C . ILE B 2 270 ? 148.604 146.005 112.777 1.00 52.84 252 ILE B C 1
ATOM 5352 O O . ILE B 2 270 ? 148.598 145.196 111.844 1.00 52.84 252 ILE B O 1
ATOM 5357 N N . LYS B 2 271 ? 149.026 147.266 112.636 1.00 57.30 253 LYS B N 1
ATOM 5358 C CA . LYS B 2 271 ? 149.458 147.831 111.359 1.00 57.30 253 LYS B CA 1
ATOM 5359 C C . LYS B 2 271 ? 150.689 147.141 110.778 1.00 57.30 253 LYS B C 1
ATOM 5360 O O . LYS B 2 271 ? 150.612 146.524 109.712 1.00 57.30 253 LYS B O 1
ATOM 5366 N N . ASN B 2 272 ? 151.828 147.247 111.460 1.00 59.13 254 ASN B N 1
ATOM 5367 C CA . ASN B 2 272 ? 153.044 146.535 111.077 1.00 59.13 254 ASN B CA 1
ATOM 5368 C C . ASN B 2 272 ? 153.356 145.535 112.176 1.00 59.13 254 ASN B C 1
ATOM 5369 O O . ASN B 2 272 ? 154.084 145.862 113.123 1.00 59.13 254 ASN B O 1
ATOM 5374 N N . PRO B 2 273 ? 152.831 144.309 112.103 1.00 57.97 255 PRO B N 1
ATOM 5375 C CA . PRO B 2 273 ? 153.023 143.360 113.210 1.00 57.97 255 PRO B CA 1
ATOM 5376 C C . PRO B 2 273 ? 154.448 142.864 113.348 1.00 57.97 255 PRO B C 1
ATOM 5377 O O . PRO B 2 273 ? 154.820 142.404 114.432 1.00 57.97 255 PRO B O 1
ATOM 5381 N N . GLU B 2 274 ? 155.256 142.949 112.295 1.00 60.49 256 GLU B N 1
ATOM 5382 C CA . GLU B 2 274 ? 156.670 142.623 112.395 1.00 60.49 256 GLU B CA 1
ATOM 5383 C C . GLU B 2 274 ? 157.480 143.731 113.048 1.00 60.49 256 GLU B C 1
ATOM 5384 O O . GLU B 2 274 ? 158.635 143.497 113.415 1.00 60.49 256 GLU B O 1
ATOM 5390 N N . ARG B 2 275 ? 156.908 144.922 113.204 1.00 56.71 257 ARG B N 1
ATOM 5391 C CA . ARG B 2 275 ? 157.551 146.020 113.908 1.00 56.71 257 ARG B CA 1
ATOM 5392 C C . ARG B 2 275 ? 156.818 146.417 115.179 1.00 56.71 257 ARG B C 1
ATOM 5393 O O . ARG B 2 275 ? 157.441 146.540 116.233 1.00 56.71 257 ARG B O 1
ATOM 5401 N N . ASN B 2 276 ? 155.501 146.607 115.112 1.00 53.80 258 ASN B N 1
ATOM 5402 C CA . ASN B 2 276 ? 154.781 147.231 116.214 1.00 53.80 258 ASN B CA 1
ATOM 5403 C C . ASN B 2 276 ? 154.491 146.289 117.374 1.00 53.80 258 ASN B C 1
ATOM 5404 O O . ASN B 2 276 ? 154.172 146.767 118.462 1.00 53.80 258 ASN B O 1
ATOM 5409 N N . LEU B 2 277 ? 154.582 144.982 117.185 1.00 51.19 259 LEU B N 1
ATOM 5410 C CA . LEU B 2 277 ? 154.402 144.083 118.323 1.00 51.19 259 LEU B CA 1
ATOM 5411 C C . LEU B 2 277 ? 155.638 144.000 119.235 1.00 51.19 259 LEU B C 1
ATOM 5412 O O . LEU B 2 277 ? 155.487 144.238 120.448 1.00 51.19 259 LEU B O 1
ATOM 5417 N N . PRO B 2 278 ? 156.864 143.697 118.750 1.00 51.47 260 PRO B N 1
ATOM 5418 C CA . PRO B 2 278 ? 157.986 143.642 119.699 1.00 51.47 260 PRO B CA 1
ATOM 5419 C C . PRO B 2 278 ? 158.401 145.004 120.214 1.00 51.47 260 PRO B C 1
ATOM 5420 O O . PRO B 2 278 ? 158.883 145.097 121.349 1.00 51.47 260 PRO B O 1
ATOM 5424 N N . LEU B 2 279 ? 158.200 146.063 119.427 1.00 50.22 261 LEU B N 1
ATOM 5425 C CA . LEU B 2 279 ? 158.510 147.409 119.893 1.00 50.22 261 LEU B CA 1
ATOM 5426 C C . LEU B 2 279 ? 157.584 147.827 121.026 1.00 50.22 261 LEU B C 1
ATOM 5427 O O . LEU B 2 279 ? 158.035 148.418 122.010 1.00 50.22 261 LEU B O 1
ATOM 5432 N N . SER B 2 280 ? 156.298 147.485 120.934 1.00 48.70 262 SER B N 1
ATOM 5433 C CA . SER B 2 280 ? 155.382 147.834 122.013 1.00 48.70 262 SER B CA 1
ATOM 5434 C C . SER B 2 280 ? 155.604 146.972 123.248 1.00 48.70 262 SER B C 1
ATOM 5435 O O . SER B 2 280 ? 155.441 147.466 124.369 1.00 48.70 262 SER B O 1
ATOM 5438 N N . ILE B 2 281 ? 155.997 145.705 123.071 1.00 49.48 263 ILE B N 1
ATOM 5439 C CA . ILE B 2 281 ? 156.341 144.870 124.226 1.00 49.48 263 ILE B CA 1
ATOM 5440 C C . ILE B 2 281 ? 157.579 145.418 124.938 1.00 49.48 263 ILE B C 1
ATOM 5441 O O . ILE B 2 281 ? 157.602 145.563 126.172 1.00 49.48 263 ILE B O 1
ATOM 5446 N N . GLY B 2 282 ? 158.611 145.768 124.166 1.00 50.08 264 GLY B N 1
ATOM 5447 C CA . GLY B 2 282 ? 159.825 146.321 124.736 1.00 50.08 264 GLY B CA 1
ATOM 5448 C C . GLY B 2 282 ? 159.677 147.722 125.283 1.00 50.08 264 GLY B C 1
ATOM 5449 O O . GLY B 2 282 ? 160.506 148.146 126.093 1.00 50.08 264 GLY B O 1
ATOM 5450 N N . ILE B 2 283 ? 158.657 148.459 124.850 1.00 49.66 265 ILE B N 1
ATOM 5451 C CA . ILE B 2 283 ? 158.357 149.736 125.486 1.00 49.66 265 ILE B CA 1
ATOM 5452 C C . ILE B 2 283 ? 157.600 149.516 126.792 1.00 49.66 265 ILE B C 1
ATOM 5453 O O . ILE B 2 283 ? 157.925 150.119 127.820 1.00 49.66 265 ILE B O 1
ATOM 5458 N N . SER B 2 284 ? 156.616 148.615 126.795 1.00 48.94 266 SER B N 1
ATOM 5459 C CA . SER B 2 284 ? 155.732 148.498 127.946 1.00 48.94 266 SER B CA 1
ATOM 5460 C C . SER B 2 284 ? 156.318 147.692 129.101 1.00 48.94 266 SER B C 1
ATOM 5461 O O . SER B 2 284 ? 155.806 147.806 130.217 1.00 48.94 266 SER B O 1
ATOM 5464 N N . MET B 2 285 ? 157.359 146.874 128.877 1.00 52.37 267 MET B N 1
ATOM 5465 C CA . MET B 2 285 ? 157.926 146.120 130.000 1.00 52.37 267 MET B CA 1
ATOM 5466 C C . MET B 2 285 ? 158.651 146.984 131.041 1.00 52.37 267 MET B C 1
ATOM 5467 O O . MET B 2 285 ? 158.310 146.871 132.238 1.00 52.37 267 MET B O 1
ATOM 5472 N N . PRO B 2 286 ? 159.640 147.841 130.699 1.00 50.62 268 PRO B N 1
ATOM 5473 C CA . PRO B 2 286 ? 160.336 148.569 131.774 1.00 50.62 268 PRO B CA 1
ATOM 5474 C C . PRO B 2 286 ? 159.498 149.644 132.433 1.00 50.62 268 PRO B C 1
ATOM 5475 O O . PRO B 2 286 ? 159.795 150.004 133.577 1.00 50.62 268 PRO B O 1
ATOM 5479 N N . ILE B 2 287 ? 158.451 150.134 131.767 1.00 49.29 269 ILE B N 1
ATOM 5480 C CA . ILE B 2 287 ? 157.528 151.085 132.384 1.00 49.29 269 ILE B CA 1
ATOM 5481 C C . ILE B 2 287 ? 156.815 150.440 133.567 1.00 49.29 269 ILE B C 1
ATOM 5482 O O . ILE B 2 287 ? 156.781 150.995 134.674 1.00 49.29 269 ILE B O 1
ATOM 5487 N N . VAL B 2 288 ? 156.280 149.235 133.358 1.00 48.14 270 VAL B N 1
ATOM 5488 C CA . VAL B 2 288 ? 155.568 148.524 134.414 1.00 48.14 270 VAL B CA 1
ATOM 5489 C C . VAL B 2 288 ? 156.531 148.085 135.513 1.00 48.14 270 VAL B C 1
ATOM 5490 O O . VAL B 2 288 ? 156.197 148.153 136.703 1.00 48.14 270 VAL B O 1
ATOM 5494 N N . THR B 2 289 ? 157.762 147.701 135.145 1.00 49.44 271 THR B N 1
ATOM 5495 C CA . THR B 2 289 ? 158.735 147.303 136.167 1.00 49.44 271 THR B CA 1
ATOM 5496 C C . THR B 2 289 ? 159.159 148.479 137.051 1.00 49.44 271 THR B C 1
ATOM 5497 O O . THR B 2 289 ? 159.190 148.356 138.286 1.00 49.44 271 THR B O 1
ATOM 5501 N N . ILE B 2 290 ? 159.453 149.632 136.439 1.00 47.59 272 ILE B N 1
ATOM 5502 C CA . ILE B 2 290 ? 159.851 150.821 137.189 1.00 47.59 272 ILE B CA 1
ATOM 5503 C C . ILE B 2 290 ? 158.703 151.323 138.059 1.00 47.59 272 ILE B C 1
ATOM 5504 O O . ILE B 2 290 ? 158.911 151.701 139.221 1.00 47.59 272 ILE B O 1
ATOM 5509 N N . ILE B 2 291 ? 157.473 151.290 137.530 1.00 47.48 273 ILE B N 1
ATOM 5510 C CA . ILE B 2 291 ? 156.308 151.733 138.290 1.00 47.48 273 ILE B CA 1
ATOM 5511 C C . ILE B 2 291 ? 156.065 150.820 139.488 1.00 47.48 273 ILE B C 1
ATOM 5512 O O . ILE B 2 291 ? 155.799 151.296 140.601 1.00 47.48 273 ILE B O 1
ATOM 5517 N N . TYR B 2 292 ? 156.223 149.505 139.300 1.00 49.97 274 TYR B N 1
ATOM 5518 C CA . TYR B 2 292 ? 156.003 148.561 140.390 1.00 49.97 274 TYR B CA 1
ATOM 5519 C C . TYR B 2 292 ? 157.069 148.673 141.471 1.00 49.97 274 TYR B C 1
ATOM 5520 O O . TYR B 2 292 ? 156.771 148.457 142.649 1.00 49.97 274 TYR B O 1
ATOM 5529 N N . ILE B 2 293 ? 158.307 149.002 141.104 1.00 49.32 275 ILE B N 1
ATOM 5530 C CA . ILE B 2 293 ? 159.341 149.179 142.122 1.00 49.32 275 ILE B CA 1
ATOM 5531 C C . ILE B 2 293 ? 159.124 150.483 142.889 1.00 49.32 275 ILE B C 1
ATOM 5532 O O . ILE B 2 293 ? 159.174 150.513 144.129 1.00 49.32 275 ILE B O 1
ATOM 5537 N N . LEU B 2 294 ? 158.845 151.575 142.168 1.00 48.95 276 LEU B N 1
ATOM 5538 C CA . LEU B 2 294 ? 158.756 152.881 142.812 1.00 48.95 276 LEU B CA 1
ATOM 5539 C C . LEU B 2 294 ? 157.493 153.028 143.651 1.00 48.95 276 LEU B C 1
ATOM 5540 O O . LEU B 2 294 ? 157.507 153.747 144.658 1.00 48.95 276 LEU B O 1
ATOM 5545 N N . THR B 2 295 ? 156.409 152.334 143.287 1.00 49.97 277 THR B N 1
ATOM 5546 C CA . THR B 2 295 ? 155.206 152.379 144.110 1.00 49.97 277 THR B CA 1
ATOM 5547 C C . THR B 2 295 ? 155.423 151.677 145.443 1.00 49.97 277 THR B C 1
ATOM 5548 O O . THR B 2 295 ? 154.931 152.135 146.478 1.00 49.97 277 THR B O 1
ATOM 5552 N N . ASN B 2 296 ? 156.197 150.594 145.449 1.00 52.18 278 ASN B N 1
ATOM 5553 C CA . ASN B 2 296 ? 156.484 149.919 146.708 1.00 52.18 278 ASN B CA 1
ATOM 5554 C C . ASN B 2 296 ? 157.476 150.703 147.552 1.00 52.18 278 ASN B C 1
ATOM 5555 O O . ASN B 2 296 ? 157.378 150.683 148.784 1.00 52.18 278 ASN B O 1
ATOM 5560 N N . VAL B 2 297 ? 158.414 151.412 146.916 1.00 52.44 279 VAL B N 1
ATOM 5561 C CA . VAL B 2 297 ? 159.295 152.312 147.665 1.00 52.44 279 VAL B CA 1
ATOM 5562 C C . VAL B 2 297 ? 158.486 153.427 148.325 1.00 52.44 279 VAL B C 1
ATOM 5563 O O . VAL B 2 297 ? 158.696 153.760 149.502 1.00 52.44 279 VAL B O 1
ATOM 5567 N N . ALA B 2 298 ? 157.509 153.979 147.598 1.00 53.67 280 ALA B N 1
ATOM 5568 C CA . ALA B 2 298 ? 156.631 154.998 148.166 1.00 53.67 280 ALA B CA 1
ATOM 5569 C C . ALA B 2 298 ? 155.727 154.439 149.260 1.00 53.67 280 ALA B C 1
ATOM 5570 O O . ALA B 2 298 ? 155.385 155.161 150.200 1.00 53.67 280 ALA B O 1
ATOM 5572 N N . TYR B 2 299 ? 155.323 153.171 149.150 1.00 53.02 281 TYR B N 1
ATOM 5573 C CA . TYR B 2 299 ? 154.544 152.542 150.213 1.00 53.02 281 TYR B CA 1
ATOM 5574 C C . TYR B 2 299 ? 155.374 152.356 151.474 1.00 53.02 281 TYR B C 1
ATOM 5575 O O . TYR B 2 299 ? 154.875 152.550 152.586 1.00 53.02 281 TYR B O 1
ATOM 5584 N N . TYR B 2 300 ? 156.640 151.968 151.324 1.00 56.63 282 TYR B N 1
ATOM 5585 C CA . TYR B 2 300 ? 157.462 151.678 152.492 1.00 56.63 282 TYR B CA 1
ATOM 5586 C C . TYR B 2 300 ? 158.024 152.937 153.133 1.00 56.63 282 TYR B C 1
ATOM 5587 O O . TYR B 2 300 ? 158.440 152.888 154.293 1.00 56.63 282 TYR B O 1
ATOM 5596 N N . THR B 2 301 ? 158.066 154.051 152.400 1.00 59.27 283 THR B N 1
ATOM 5597 C CA . THR B 2 301 ? 158.530 155.301 152.996 1.00 59.27 283 THR B CA 1
ATOM 5598 C C . THR B 2 301 ? 157.525 155.847 154.004 1.00 59.27 283 THR B C 1
ATOM 5599 O O . THR B 2 301 ? 157.903 156.262 155.106 1.00 59.27 283 THR B O 1
ATOM 5603 N N . VAL B 2 302 ? 156.243 155.821 153.664 1.00 59.35 284 VAL B N 1
ATOM 5604 C CA . VAL B 2 302 ? 155.219 156.464 154.479 1.00 59.35 284 VAL B CA 1
ATOM 5605 C C . VAL B 2 302 ? 154.711 155.535 155.574 1.00 59.35 284 VAL B C 1
ATOM 5606 O O . VAL B 2 302 ? 154.593 155.930 156.737 1.00 59.35 284 VAL B O 1
ATOM 5610 N N . LEU B 2 303 ? 154.424 154.288 155.231 1.00 61.16 285 LEU B N 1
ATOM 5611 C CA . LEU B 2 303 ? 153.872 153.321 156.163 1.00 61.16 285 LEU B CA 1
ATOM 5612 C C . LEU B 2 303 ? 154.981 152.426 156.707 1.00 61.16 285 LEU B C 1
ATOM 5613 O O . LEU B 2 303 ? 155.973 152.162 156.026 1.00 61.16 285 LEU B O 1
ATOM 5618 N N . ASP B 2 304 ? 154.812 151.964 157.944 1.00 68.40 286 ASP B N 1
ATOM 5619 C CA . ASP B 2 304 ? 155.694 150.933 158.466 1.00 68.40 286 ASP B CA 1
ATOM 5620 C C . ASP B 2 304 ? 155.099 149.560 158.156 1.00 68.40 286 ASP B C 1
ATOM 5621 O O . ASP B 2 304 ? 154.120 149.441 157.423 1.00 68.40 286 ASP B O 1
ATOM 5626 N N . MET B 2 305 ? 155.699 148.503 158.703 1.00 68.10 287 MET B N 1
ATOM 5627 C CA . MET B 2 305 ? 155.337 147.161 158.256 1.00 68.10 287 MET B CA 1
ATOM 5628 C C . MET B 2 305 ? 154.012 146.677 158.837 1.00 68.10 287 MET B C 1
ATOM 5629 O O . MET B 2 305 ? 153.272 145.954 158.156 1.00 68.10 287 MET B O 1
ATOM 5634 N N . ARG B 2 306 ? 153.763 147.028 160.091 1.00 71.57 288 ARG B N 1
ATOM 5635 C CA . ARG B 2 306 ? 152.577 146.593 160.813 1.00 71.57 288 ARG B CA 1
ATOM 5636 C C . ARG B 2 306 ? 151.240 147.001 160.204 1.00 71.57 288 ARG B C 1
ATOM 5637 O O . ARG B 2 306 ? 150.321 146.190 160.133 1.00 71.57 288 ARG B O 1
ATOM 5645 N N . ASP B 2 307 ? 151.120 148.251 159.774 1.00 70.04 289 ASP B N 1
ATOM 5646 C CA . ASP B 2 307 ? 149.852 148.696 159.207 1.00 70.04 289 ASP B CA 1
ATOM 5647 C C . ASP B 2 307 ? 149.746 148.373 157.722 1.00 70.04 289 ASP B C 1
ATOM 5648 O O . ASP B 2 307 ? 148.645 148.421 157.163 1.00 70.04 289 ASP B O 1
ATOM 5653 N N . ILE B 2 308 ? 150.867 148.063 157.068 1.00 65.37 290 ILE B N 1
ATOM 5654 C CA . ILE B 2 308 ? 150.798 147.483 155.732 1.00 65.37 290 ILE B CA 1
ATOM 5655 C C . ILE B 2 308 ? 150.236 146.074 155.805 1.00 65.37 290 ILE B C 1
ATOM 5656 O O . ILE B 2 308 ? 149.285 145.732 155.095 1.00 65.37 290 ILE B O 1
ATOM 5661 N N . LEU B 2 309 ? 150.780 145.253 156.706 1.00 67.62 291 LEU B N 1
ATOM 5662 C CA . LEU B 2 309 ? 150.382 143.853 156.796 1.00 67.62 291 LEU B CA 1
ATOM 5663 C C . LEU B 2 309 ? 148.997 143.646 157.398 1.00 67.62 291 LEU B C 1
ATOM 5664 O O . LEU B 2 309 ? 148.514 142.510 157.401 1.00 67.62 291 LEU B O 1
ATOM 5669 N N . ALA B 2 310 ? 148.347 144.692 157.901 1.00 68.39 292 ALA B N 1
ATOM 5670 C CA . ALA B 2 310 ? 147.044 144.570 158.542 1.00 68.39 292 ALA B CA 1
ATOM 5671 C C . ALA B 2 310 ? 146.044 145.540 157.934 1.00 68.39 292 ALA B C 1
ATOM 5672 O O . ALA B 2 310 ? 145.230 146.142 158.639 1.00 68.39 292 ALA B O 1
ATOM 5674 N N . SER B 2 311 ? 146.078 145.705 156.615 1.00 66.96 293 SER B N 1
ATOM 5675 C CA . SER B 2 311 ? 145.158 146.596 155.926 1.00 66.96 293 SER B CA 1
ATOM 5676 C C . SER B 2 311 ? 144.493 145.864 154.771 1.00 66.96 293 SER B C 1
ATOM 5677 O O . SER B 2 311 ? 145.067 144.946 154.180 1.00 66.96 293 SER B O 1
ATOM 5680 N N . ASP B 2 312 ? 143.268 146.286 154.453 1.00 70.05 294 ASP B N 1
ATOM 5681 C CA . ASP B 2 312 ? 142.522 145.664 153.367 1.00 70.05 294 ASP B CA 1
ATOM 5682 C C . ASP B 2 312 ? 142.978 146.162 152.004 1.00 70.05 294 ASP B C 1
ATOM 5683 O O . ASP B 2 312 ? 142.860 145.436 151.012 1.00 70.05 294 ASP B O 1
ATOM 5688 N N . ALA B 2 313 ? 143.484 147.390 151.934 1.00 61.87 295 ALA B N 1
ATOM 5689 C CA . ALA B 2 313 ? 144.040 147.939 150.707 1.00 61.87 295 ALA B CA 1
ATOM 5690 C C . ALA B 2 313 ? 145.128 148.925 151.092 1.00 61.87 295 ALA B C 1
ATOM 5691 O O . ALA B 2 313 ? 144.874 149.850 151.867 1.00 61.87 295 ALA B O 1
ATOM 5693 N N . VAL B 2 314 ? 146.331 148.719 150.555 1.00 58.16 296 VAL B N 1
ATOM 5694 C CA . VAL B 2 314 ? 147.492 149.485 150.995 1.00 58.16 296 VAL B CA 1
ATOM 5695 C C . VAL B 2 314 ? 147.423 150.917 150.479 1.00 58.16 296 VAL B C 1
ATOM 5696 O O . VAL B 2 314 ? 147.819 151.862 151.173 1.00 58.16 296 VAL B O 1
ATOM 5700 N N . ALA B 2 315 ? 146.890 151.103 149.271 1.00 56.78 297 ALA B N 1
ATOM 5701 C CA . ALA B 2 315 ? 146.818 152.438 148.690 1.00 56.78 297 ALA B CA 1
ATOM 5702 C C . ALA B 2 315 ? 145.782 153.305 149.392 1.00 56.78 297 ALA B C 1
ATOM 5703 O O . ALA B 2 315 ? 145.961 154.523 149.485 1.00 56.78 297 ALA B O 1
ATOM 5705 N N . VAL B 2 316 ? 144.727 152.694 149.932 1.00 59.01 298 VAL B N 1
ATOM 5706 C CA . VAL B 2 316 ? 143.724 153.445 150.680 1.00 59.01 298 VAL B CA 1
ATOM 5707 C C . VAL B 2 316 ? 144.298 153.926 152.008 1.00 59.01 298 VAL B C 1
ATOM 5708 O O . VAL B 2 316 ? 144.071 155.070 152.418 1.00 59.01 298 VAL B O 1
ATOM 5712 N N . THR B 2 317 ? 145.078 153.074 152.681 1.00 59.37 299 THR B N 1
ATOM 5713 C CA . THR B 2 317 ? 145.763 153.471 153.909 1.00 59.37 299 THR B CA 1
ATOM 5714 C C . THR B 2 317 ? 146.800 154.557 153.637 1.00 59.37 299 THR B C 1
ATOM 5715 O O . THR B 2 317 ? 146.932 155.513 154.416 1.00 59.37 299 THR B O 1
ATOM 5719 N N . PHE B 2 318 ? 147.522 154.432 152.518 1.00 55.72 300 PHE B N 1
ATOM 5720 C CA . PHE B 2 318 ? 148.475 155.449 152.081 1.00 55.72 300 PHE B CA 1
ATOM 5721 C C . PHE B 2 318 ? 147.792 156.795 151.857 1.00 55.72 300 PHE B C 1
ATOM 5722 O O . PHE B 2 318 ? 148.296 157.842 152.283 1.00 55.72 300 PHE B O 1
ATOM 5730 N N . ALA B 2 319 ? 146.636 156.779 151.189 1.00 61.55 301 ALA B N 1
ATOM 5731 C CA . ALA B 2 319 ? 145.909 158.012 150.911 1.00 61.55 301 ALA B CA 1
ATOM 5732 C C . ALA B 2 319 ? 145.326 158.615 152.179 1.00 61.55 301 ALA B C 1
ATOM 5733 O O . ALA B 2 319 ? 145.266 159.840 152.316 1.00 61.55 301 ALA B O 1
ATOM 5735 N N . ASP B 2 320 ? 144.885 157.772 153.115 1.00 64.08 302 ASP B N 1
ATOM 5736 C CA . ASP B 2 320 ? 144.352 158.286 154.369 1.00 64.08 302 ASP B CA 1
ATOM 5737 C C . ASP B 2 320 ? 145.449 158.870 155.244 1.00 64.08 302 ASP B C 1
ATOM 5738 O O . ASP B 2 320 ? 145.184 159.776 156.041 1.00 64.08 302 ASP B O 1
ATOM 5743 N N . GLN B 2 321 ? 146.677 158.382 155.107 1.00 64.58 303 GLN B N 1
ATOM 5744 C CA . GLN B 2 321 ? 147.751 158.880 155.952 1.00 64.58 303 GLN B CA 1
ATOM 5745 C C . GLN B 2 321 ? 148.473 160.092 155.371 1.00 64.58 303 GLN B C 1
ATOM 5746 O O . GLN B 2 321 ? 148.858 160.985 156.134 1.00 64.58 303 GLN B O 1
ATOM 5752 N N . ILE B 2 322 ? 148.654 160.182 154.054 1.00 64.36 304 ILE B N 1
ATOM 5753 C CA . ILE B 2 322 ? 149.434 161.277 153.488 1.00 64.36 304 ILE B CA 1
ATOM 5754 C C . ILE B 2 322 ? 148.578 162.366 152.834 1.00 64.36 304 ILE B C 1
ATOM 5755 O O . ILE B 2 322 ? 149.024 163.521 152.771 1.00 64.36 304 ILE B O 1
ATOM 5760 N N . PHE B 2 323 ? 147.363 162.064 152.387 1.00 65.33 305 PHE B N 1
ATOM 5761 C CA . PHE B 2 323 ? 146.460 163.080 151.861 1.00 65.33 305 PHE B CA 1
ATOM 5762 C C . PHE B 2 323 ? 145.420 163.387 152.930 1.00 65.33 305 PHE B C 1
ATOM 5763 O O . PHE B 2 323 ? 144.694 162.487 153.363 1.00 65.33 305 PHE B O 1
ATOM 5771 N N . GLY B 2 324 ? 145.363 164.640 153.371 1.00 66.96 306 GLY B N 1
ATOM 5772 C CA . GLY B 2 324 ? 144.407 165.009 154.397 1.00 66.96 306 GLY B CA 1
ATOM 5773 C C . GLY B 2 324 ? 142.991 164.983 153.869 1.00 66.96 306 GLY B C 1
ATOM 5774 O O . GLY B 2 324 ? 142.199 164.106 154.221 1.00 66.96 306 GLY B O 1
ATOM 5775 N N . ILE B 2 325 ? 142.673 165.934 153.005 1.00 67.32 307 ILE B N 1
ATOM 5776 C CA . ILE B 2 325 ? 141.508 165.850 152.166 1.00 67.32 307 ILE B CA 1
ATOM 5777 C C . ILE B 2 325 ? 141.974 165.388 150.791 1.00 67.32 307 ILE B C 1
ATOM 5778 O O . ILE B 2 325 ? 143.169 165.262 150.532 1.00 67.32 307 ILE B O 1
ATOM 5783 N N . PHE B 2 326 ? 141.010 165.092 149.913 1.00 66.01 308 PHE B N 1
ATOM 5784 C CA . PHE B 2 326 ? 141.220 164.421 148.622 1.00 66.01 308 PHE B CA 1
ATOM 5785 C C . PHE B 2 326 ? 141.888 163.060 148.811 1.00 66.01 308 PHE B C 1
ATOM 5786 O O . PHE B 2 326 ? 142.834 162.705 148.108 1.00 66.01 308 PHE B O 1
ATOM 5794 N N . ASN B 2 327 ? 141.388 162.295 149.776 1.00 63.44 309 ASN B N 1
ATOM 5795 C CA . ASN B 2 327 ? 141.810 160.915 149.953 1.00 63.44 309 ASN B CA 1
ATOM 5796 C C . ASN B 2 327 ? 140.885 159.933 149.247 1.00 63.44 309 ASN B C 1
ATOM 5797 O O . ASN B 2 327 ? 141.152 158.729 149.261 1.00 63.44 309 ASN B O 1
ATOM 5802 N N . TRP B 2 328 ? 139.809 160.425 148.632 1.00 59.75 310 TRP B N 1
ATOM 5803 C CA . TRP B 2 328 ? 138.921 159.643 147.781 1.00 59.75 310 TRP B CA 1
ATOM 5804 C C . TRP B 2 328 ? 139.443 159.514 146.355 1.00 59.75 310 TRP B C 1
ATOM 5805 O O . TRP B 2 328 ? 138.914 158.694 145.583 1.00 59.75 310 TRP B O 1
ATOM 5816 N N . ILE B 2 329 ? 140.468 160.305 146.016 1.00 57.05 311 ILE B N 1
ATOM 5817 C CA . ILE B 2 329 ? 141.104 160.276 144.701 1.00 57.05 311 ILE B CA 1
ATOM 5818 C C . ILE B 2 329 ? 141.665 158.892 144.404 1.00 57.05 311 ILE B C 1
ATOM 5819 O O . ILE B 2 329 ? 141.510 158.367 143.297 1.00 57.05 311 ILE B O 1
ATOM 5824 N N . ILE B 2 330 ? 142.269 158.256 145.401 1.00 54.12 312 ILE B N 1
ATOM 5825 C CA . ILE B 2 330 ? 142.902 156.951 145.223 1.00 54.12 312 ILE B CA 1
ATOM 5826 C C . ILE B 2 330 ? 141.881 155.816 145.064 1.00 54.12 312 ILE B C 1
ATOM 5827 O O . ILE B 2 330 ? 142.083 154.987 144.164 1.00 54.12 312 ILE B O 1
ATOM 5832 N N . PRO B 2 331 ? 140.777 155.712 145.835 1.00 52.71 313 PRO B N 1
ATOM 5833 C CA . PRO B 2 331 ? 139.760 154.707 145.461 1.00 52.71 313 PRO B CA 1
ATOM 5834 C C . PRO B 2 331 ? 139.077 154.978 144.129 1.00 52.71 313 PRO B C 1
ATOM 5835 O O . PRO B 2 331 ? 138.747 154.018 143.411 1.00 52.71 313 PRO B O 1
ATOM 5839 N N . LEU B 2 332 ? 138.878 156.252 143.766 1.00 51.42 314 LEU B N 1
ATOM 5840 C CA . LEU B 2 332 ? 138.363 156.565 142.434 1.00 51.42 314 LEU B CA 1
ATOM 5841 C C . LEU B 2 332 ? 139.332 156.108 141.345 1.00 51.42 314 LEU B C 1
ATOM 5842 O O . LEU B 2 332 ? 138.915 155.585 140.304 1.00 51.42 314 LEU B O 1
ATOM 5847 N N . SER B 2 333 ? 140.632 156.246 141.600 1.00 50.99 315 SER B N 1
ATOM 5848 C CA . SER B 2 333 ? 141.653 155.796 140.665 1.00 50.99 315 SER B CA 1
ATOM 5849 C C . SER B 2 333 ? 141.710 154.279 140.562 1.00 50.99 315 SER B C 1
ATOM 5850 O O . SER B 2 333 ? 141.991 153.748 139.483 1.00 50.99 315 SER B O 1
ATOM 5853 N N . VAL B 2 334 ? 141.465 153.575 141.670 1.00 49.69 316 VAL B N 1
ATOM 5854 C CA . VAL B 2 334 ? 141.392 152.115 141.634 1.00 49.69 316 VAL B CA 1
ATOM 5855 C C . VAL B 2 334 ? 140.214 151.666 140.776 1.00 49.69 316 VAL B C 1
ATOM 5856 O O . VAL B 2 334 ? 140.331 150.729 139.969 1.00 49.69 316 VAL B O 1
ATOM 5860 N N . ALA B 2 335 ? 139.076 152.357 140.908 1.00 49.12 317 ALA B N 1
ATOM 5861 C CA . ALA B 2 335 ? 137.916 152.062 140.068 1.00 49.12 317 ALA B CA 1
ATOM 5862 C C . ALA B 2 335 ? 138.204 152.316 138.589 1.00 49.12 317 ALA B C 1
ATOM 5863 O O . ALA B 2 335 ? 137.820 151.513 137.727 1.00 49.12 317 ALA B O 1
ATOM 5865 N N . LEU B 2 336 ? 138.907 153.410 138.280 1.00 47.26 318 LEU B N 1
ATOM 5866 C CA . LEU B 2 336 ? 139.271 153.685 136.890 1.00 47.26 318 LEU B CA 1
ATOM 5867 C C . LEU B 2 336 ? 140.269 152.665 136.345 1.00 47.26 318 LEU B C 1
ATOM 5868 O O . LEU B 2 336 ? 140.214 152.318 135.160 1.00 47.26 318 LEU B O 1
ATOM 5873 N N . SER B 2 337 ? 141.161 152.157 137.197 1.00 47.35 319 SER B N 1
ATOM 5874 C CA . SER B 2 337 ? 142.100 151.120 136.778 1.00 47.35 319 SER B CA 1
ATOM 5875 C C . SER B 2 337 ? 141.386 149.811 136.450 1.00 47.35 319 SER B C 1
ATOM 5876 O O . SER B 2 337 ? 141.723 149.142 135.463 1.00 47.35 319 SER B O 1
ATOM 5879 N N . CYS B 2 338 ? 140.390 149.435 137.257 1.00 47.30 320 CYS B N 1
ATOM 5880 C CA . CYS B 2 338 ? 139.615 148.236 136.937 1.00 47.30 320 CYS B CA 1
ATOM 5881 C C . CYS B 2 338 ? 138.769 148.421 135.681 1.00 47.30 320 CYS B C 1
ATOM 5882 O O . CYS B 2 338 ? 138.613 147.473 134.895 1.00 47.30 320 CYS B O 1
ATOM 5885 N N . PHE B 2 339 ? 138.243 149.631 135.463 1.00 44.72 321 PHE B N 1
ATOM 5886 C CA . PHE B 2 339 ? 137.534 149.920 134.220 1.00 44.72 321 PHE B CA 1
ATOM 5887 C C . PHE B 2 339 ? 138.456 149.845 133.008 1.00 44.72 321 PHE B C 1
ATOM 5888 O O . PHE B 2 339 ? 138.020 149.449 131.923 1.00 44.72 321 PHE B O 1
ATOM 5896 N N . GLY B 2 340 ? 139.726 150.214 133.171 1.00 43.42 322 GLY B N 1
ATOM 5897 C CA . GLY B 2 340 ? 140.672 150.060 132.081 1.00 43.42 322 GLY B CA 1
ATOM 5898 C C . GLY B 2 340 ? 141.059 148.619 131.816 1.00 43.42 322 GLY B C 1
ATOM 5899 O O . GLY B 2 340 ? 141.308 148.244 130.668 1.00 43.42 322 GLY B O 1
ATOM 5900 N N . GLY B 2 341 ? 141.124 147.796 132.863 1.00 43.59 323 GLY B N 1
ATOM 5901 C CA . GLY B 2 341 ? 141.472 146.396 132.667 1.00 43.59 323 GLY B CA 1
ATOM 5902 C C . GLY B 2 341 ? 140.367 145.560 132.046 1.00 43.59 323 GLY B C 1
ATOM 5903 O O . GLY B 2 341 ? 140.646 144.630 131.271 1.00 43.59 323 GLY B O 1
ATOM 5904 N N . LEU B 2 342 ? 139.106 145.868 132.380 1.00 41.82 324 LEU B N 1
ATOM 5905 C CA . LEU B 2 342 ? 137.982 145.088 131.862 1.00 41.82 324 LEU B CA 1
ATOM 5906 C C . LEU B 2 342 ? 137.834 145.212 130.346 1.00 41.82 324 LEU B C 1
ATOM 5907 O O . LEU B 2 342 ? 137.473 144.234 129.678 1.00 41.82 324 LEU B O 1
ATOM 5912 N N . ASN B 2 343 ? 138.142 146.387 129.791 1.00 41.34 325 ASN B N 1
ATOM 5913 C CA . ASN B 2 343 ? 138.049 146.606 128.350 1.00 41.34 325 ASN B CA 1
ATOM 5914 C C . ASN B 2 343 ? 139.052 145.746 127.582 1.00 41.34 325 ASN B C 1
ATOM 5915 O O . ASN B 2 343 ? 138.707 145.125 126.564 1.00 41.34 325 ASN B O 1
ATOM 5920 N N . ALA B 2 344 ? 140.292 145.679 128.076 1.00 41.29 326 ALA B N 1
ATOM 5921 C CA . ALA B 2 344 ? 141.320 144.862 127.443 1.00 41.29 326 ALA B CA 1
ATOM 5922 C C . ALA B 2 344 ? 140.996 143.379 127.551 1.00 41.29 326 ALA B C 1
ATOM 5923 O O . ALA B 2 344 ? 141.220 142.618 126.595 1.00 41.29 326 ALA B O 1
ATOM 5925 N N . SER B 2 345 ? 140.450 142.957 128.701 1.00 41.12 327 SER B N 1
ATOM 5926 C CA . SER B 2 345 ? 140.034 141.564 128.856 1.00 41.12 327 SER B CA 1
ATOM 5927 C C . SER B 2 345 ? 138.916 141.199 127.886 1.00 41.12 327 SER B C 1
ATOM 5928 O O . SER B 2 345 ? 138.932 140.109 127.295 1.00 41.12 327 SER B O 1
ATOM 5931 N N . ILE B 2 346 ? 137.966 142.117 127.679 1.00 39.41 328 ILE B N 1
ATOM 5932 C CA . ILE B 2 346 ? 136.847 141.879 126.768 1.00 39.41 328 ILE B CA 1
ATOM 5933 C C . ILE B 2 346 ? 137.334 141.744 125.328 1.00 39.41 328 ILE B C 1
ATOM 5934 O O . ILE B 2 346 ? 136.931 140.815 124.610 1.00 39.41 328 ILE B O 1
ATOM 5939 N N . VAL B 2 347 ? 138.242 142.633 124.905 1.00 38.38 329 VAL B N 1
ATOM 5940 C CA . VAL B 2 347 ? 138.757 142.600 123.534 1.00 38.38 329 VAL B CA 1
ATOM 5941 C C . VAL B 2 347 ? 139.546 141.317 123.273 1.00 38.38 329 VAL B C 1
ATOM 5942 O O . VAL B 2 347 ? 139.350 140.650 122.240 1.00 38.38 329 VAL B O 1
ATOM 5946 N N . ALA B 2 348 ? 140.397 140.919 124.228 1.00 38.65 330 ALA B N 1
ATOM 5947 C CA . ALA B 2 348 ? 141.202 139.713 124.052 1.00 38.65 330 ALA B CA 1
ATOM 5948 C C . ALA B 2 348 ? 140.343 138.451 124.021 1.00 38.65 330 ALA B C 1
ATOM 5949 O O . ALA B 2 348 ? 140.568 137.569 123.179 1.00 38.65 330 ALA B O 1
ATOM 5951 N N . ALA B 2 349 ? 139.343 138.358 124.908 1.00 39.32 331 ALA B N 1
ATOM 5952 C CA . ALA B 2 349 ? 138.486 137.175 124.935 1.00 39.32 331 ALA B CA 1
ATOM 5953 C C . ALA B 2 349 ? 137.637 137.062 123.674 1.00 39.32 331 ALA B C 1
ATOM 5954 O O . ALA B 2 349 ? 137.450 135.956 123.144 1.00 39.32 331 ALA B O 1
ATOM 5956 N N . SER B 2 350 ? 137.144 138.197 123.161 1.00 40.58 332 SER B N 1
ATOM 5957 C CA . SER B 2 350 ? 136.346 138.167 121.939 1.00 40.58 332 SER B CA 1
ATOM 5958 C C . SER B 2 350 ? 137.178 137.742 120.736 1.00 40.58 332 SER B C 1
ATOM 5959 O O . SER B 2 350 ? 136.708 136.962 119.898 1.00 40.58 332 SER B O 1
ATOM 5962 N N . ARG B 2 351 ? 138.429 138.207 120.651 1.00 40.32 333 ARG B N 1
ATOM 5963 C CA . ARG B 2 351 ? 139.251 137.817 119.507 1.00 40.32 333 ARG B CA 1
ATOM 5964 C C . ARG B 2 351 ? 139.691 136.359 119.596 1.00 40.32 333 ARG B C 1
ATOM 5965 O O . ARG B 2 351 ? 139.799 135.679 118.562 1.00 40.32 333 ARG B O 1
ATOM 5973 N N . LEU B 2 352 ? 139.906 135.857 120.816 1.00 40.11 334 LEU B N 1
ATOM 5974 C CA . LEU B 2 352 ? 140.212 134.441 121.004 1.00 40.11 334 LEU B CA 1
ATOM 5975 C C . LEU B 2 352 ? 139.049 133.553 120.571 1.00 40.11 334 LEU B C 1
ATOM 5976 O O . LEU B 2 352 ? 139.247 132.553 119.868 1.00 40.11 334 LEU B O 1
ATOM 5981 N N . PHE B 2 353 ? 137.822 133.910 120.969 1.00 42.22 335 PHE B N 1
ATOM 5982 C CA . PHE B 2 353 ? 136.668 133.107 120.568 1.00 42.22 335 PHE B CA 1
ATOM 5983 C C . PHE B 2 353 ? 136.378 133.233 119.075 1.00 42.22 335 PHE B C 1
ATOM 5984 O O . PHE B 2 353 ? 135.889 132.277 118.462 1.00 42.22 335 PHE B O 1
ATOM 5992 N N . PHE B 2 354 ? 136.709 134.383 118.477 1.00 43.84 336 PHE B N 1
ATOM 5993 C CA . PHE B 2 354 ? 136.615 134.556 117.029 1.00 43.84 336 PHE B CA 1
ATOM 5994 C C . PHE B 2 354 ? 137.526 133.580 116.291 1.00 43.84 336 PHE B C 1
ATOM 5995 O O . PHE B 2 354 ? 137.100 132.903 115.344 1.00 43.84 336 PHE B O 1
ATOM 6003 N N . VAL B 2 355 ? 138.789 133.493 116.719 1.00 44.63 337 VAL B N 1
ATOM 6004 C CA . VAL B 2 355 ? 139.744 132.608 116.051 1.00 44.63 337 VAL B CA 1
ATOM 6005 C C . VAL B 2 355 ? 139.385 131.142 116.281 1.00 44.63 337 VAL B C 1
ATOM 6006 O O . VAL B 2 355 ? 139.469 130.315 115.359 1.00 44.63 337 VAL B O 1
ATOM 6010 N N . GLY B 2 356 ? 138.941 130.804 117.497 1.00 46.03 338 GLY B N 1
ATOM 6011 C CA . GLY B 2 356 ? 138.484 129.450 117.766 1.00 46.03 338 GLY B CA 1
ATOM 6012 C C . GLY B 2 356 ? 137.264 129.050 116.961 1.00 46.03 338 GLY B C 1
ATOM 6013 O O . GLY B 2 356 ? 137.113 127.883 116.598 1.00 46.03 338 GLY B O 1
ATOM 6014 N N . SER B 2 357 ? 136.387 130.007 116.657 1.00 48.06 339 SER B N 1
ATOM 6015 C CA . SER B 2 357 ? 135.274 129.716 115.762 1.00 48.06 339 SER B CA 1
ATOM 6016 C C . SER B 2 357 ? 135.746 129.534 114.329 1.00 48.06 339 SER B C 1
ATOM 6017 O O . SER B 2 357 ? 135.209 128.697 113.596 1.00 48.06 339 SER B O 1
ATOM 6020 N N . ARG B 2 358 ? 136.732 130.325 113.906 1.00 48.97 340 ARG B N 1
ATOM 6021 C CA . ARG B 2 358 ? 137.228 130.224 112.538 1.00 48.97 340 ARG B CA 1
ATOM 6022 C C . ARG B 2 358 ? 137.986 128.925 112.295 1.00 48.97 340 ARG B C 1
ATOM 6023 O O . ARG B 2 358 ? 138.046 128.448 111.157 1.00 48.97 340 ARG B O 1
ATOM 6031 N N . GLU B 2 359 ? 138.552 128.329 113.338 1.00 52.41 341 GLU B N 1
ATOM 6032 C CA . GLU B 2 359 ? 139.401 127.158 113.167 1.00 52.41 341 GLU B CA 1
ATOM 6033 C C . GLU B 2 359 ? 138.647 125.834 113.156 1.00 52.41 341 GLU B C 1
ATOM 6034 O O . GLU B 2 359 ? 139.285 124.784 113.047 1.00 52.41 341 GLU B O 1
ATOM 6040 N N . GLY B 2 360 ? 137.318 125.840 113.269 1.00 50.37 342 GLY B N 1
ATOM 6041 C CA . GLY B 2 360 ? 136.515 124.632 113.178 1.00 50.37 342 GLY B CA 1
ATOM 6042 C C . GLY B 2 360 ? 135.806 124.269 114.467 1.00 50.37 342 GLY B C 1
ATOM 6043 O O . GLY B 2 360 ? 134.780 123.585 114.433 1.00 50.37 342 GLY B O 1
ATOM 6044 N N . HIS B 2 361 ? 136.339 124.704 115.602 1.00 52.28 343 HIS B N 1
ATOM 6045 C CA . HIS B 2 361 ? 135.655 124.555 116.873 1.00 52.28 343 HIS B CA 1
ATOM 6046 C C . HIS B 2 361 ? 134.610 125.662 116.980 1.00 52.28 343 HIS B C 1
ATOM 6047 O O . HIS B 2 361 ? 134.535 126.530 116.108 1.00 52.28 343 HIS B O 1
ATOM 6054 N N . LEU B 2 362 ? 133.781 125.633 118.052 1.00 53.77 344 LEU B N 1
ATOM 6055 C CA . LEU B 2 362 ? 132.946 126.769 118.467 1.00 53.77 344 LEU B CA 1
ATOM 6056 C C . LEU B 2 362 ? 132.032 127.351 117.395 1.00 53.77 344 LEU B C 1
ATOM 6057 O O . LEU B 2 362 ? 132.411 128.371 116.816 1.00 53.77 344 LEU B O 1
ATOM 6062 N N . PRO B 2 363 ? 130.829 126.753 117.129 1.00 56.26 345 PRO B N 1
ATOM 6063 C CA . PRO B 2 363 ? 130.089 126.909 115.849 1.00 56.26 345 PRO B CA 1
ATOM 6064 C C . PRO B 2 363 ? 130.053 128.266 115.153 1.00 56.26 345 PRO B C 1
ATOM 6065 O O . PRO B 2 363 ? 129.932 129.304 115.807 1.00 56.26 345 PRO B O 1
ATOM 6069 N N . ASP B 2 364 ? 130.110 128.258 113.819 1.00 56.49 346 ASP B N 1
ATOM 6070 C CA . ASP B 2 364 ? 130.580 129.346 112.950 1.00 56.49 346 ASP B CA 1
ATOM 6071 C C . ASP B 2 364 ? 129.739 130.630 113.004 1.00 56.49 346 ASP B C 1
ATOM 6072 O O . ASP B 2 364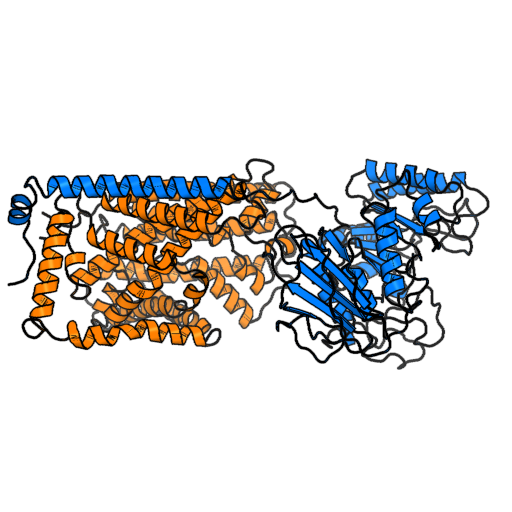 ? 130.054 131.522 112.209 1.00 56.49 346 ASP B O 1
ATOM 6077 N N . ALA B 2 365 ? 128.718 130.781 113.847 1.00 52.19 347 ALA B N 1
ATOM 6078 C CA . ALA B 2 365 ? 128.120 132.093 114.052 1.00 52.19 347 ALA B CA 1
ATOM 6079 C C . ALA B 2 365 ? 129.082 133.048 114.745 1.00 52.19 347 ALA B C 1
ATOM 6080 O O . ALA B 2 365 ? 129.000 134.260 114.539 1.00 52.19 347 ALA B O 1
ATOM 6082 N N . ILE B 2 366 ? 130.011 132.528 115.551 1.00 49.54 348 ILE B N 1
ATOM 6083 C CA . ILE B 2 366 ? 130.940 133.367 116.307 1.00 49.54 348 ILE B CA 1
ATOM 6084 C C . ILE B 2 366 ? 132.063 133.920 115.437 1.00 49.54 348 ILE B C 1
ATOM 6085 O O . ILE B 2 366 ? 132.821 134.790 115.881 1.00 49.54 348 ILE B O 1
ATOM 6090 N N . CYS B 2 367 ? 132.156 133.487 114.186 1.00 51.62 349 CYS B N 1
ATOM 6091 C CA . CYS B 2 367 ? 133.160 133.955 113.242 1.00 51.62 349 CYS B CA 1
ATOM 6092 C C . CYS B 2 367 ? 132.647 135.105 112.370 1.00 51.62 349 CYS B C 1
ATOM 6093 O O . CYS B 2 367 ? 133.420 135.690 111.608 1.00 51.62 349 CYS B O 1
ATOM 6096 N N . MET B 2 368 ? 131.378 135.481 112.500 1.00 53.50 350 MET B N 1
ATOM 6097 C CA . MET B 2 368 ? 130.775 136.466 111.613 1.00 53.50 350 MET B CA 1
ATOM 6098 C C . MET B 2 368 ? 131.199 137.890 111.973 1.00 53.50 350 MET B C 1
ATOM 6099 O O . MET B 2 368 ? 131.470 138.207 113.132 1.00 53.50 350 MET B O 1
ATOM 6104 N N . ILE B 2 369 ? 131.257 138.749 110.951 1.00 52.43 351 ILE B N 1
ATOM 6105 C CA . ILE B 2 369 ? 131.704 140.135 111.063 1.00 52.43 351 ILE B CA 1
ATOM 6106 C C . ILE B 2 369 ? 130.598 141.044 110.541 1.00 52.43 351 ILE B C 1
ATOM 6107 O O . ILE B 2 369 ? 129.978 140.741 109.517 1.00 52.43 351 ILE B O 1
ATOM 6112 N N . HIS B 2 370 ? 130.358 142.156 111.243 1.00 52.81 352 HIS B N 1
ATOM 6113 C CA . HIS B 2 370 ? 129.342 143.132 110.856 1.00 52.81 352 HIS B CA 1
ATOM 6114 C C . HIS B 2 370 ? 129.670 143.769 109.506 1.00 52.81 352 HIS B C 1
ATOM 6115 O O . HIS B 2 370 ? 130.833 144.036 109.197 1.00 52.81 352 HIS B O 1
ATOM 6122 N N . VAL B 2 371 ? 128.631 144.021 108.700 1.00 54.69 353 VAL B N 1
ATOM 6123 C CA . VAL B 2 371 ? 128.834 144.294 107.275 1.00 54.69 353 VAL B CA 1
ATOM 6124 C C . VAL B 2 371 ? 129.371 145.707 107.044 1.00 54.69 353 VAL B C 1
ATOM 6125 O O . VAL B 2 371 ? 130.209 145.923 106.163 1.00 54.69 353 VAL B O 1
ATOM 6129 N N . GLU B 2 372 ? 128.893 146.685 107.799 1.00 57.55 354 GLU B N 1
ATOM 6130 C CA . GLU B 2 372 ? 129.633 147.906 108.078 1.00 57.55 354 GLU B CA 1
ATOM 6131 C C . GLU B 2 372 ? 130.025 147.850 109.542 1.00 57.55 354 GLU B C 1
ATOM 6132 O O . GLU B 2 372 ? 129.608 146.929 110.241 1.00 57.55 354 GLU B O 1
ATOM 6138 N N . ARG B 2 373 ? 130.805 148.841 109.993 1.00 55.75 355 ARG B N 1
ATOM 6139 C CA . ARG B 2 373 ? 131.389 148.936 111.348 1.00 55.75 355 ARG B CA 1
ATOM 6140 C C . ARG B 2 373 ? 132.010 147.600 111.786 1.00 55.75 355 ARG B C 1
ATOM 6141 O O . ARG B 2 373 ? 131.532 146.909 112.683 1.00 55.75 355 ARG B O 1
ATOM 6149 N N . PHE B 2 374 ? 133.110 147.257 111.111 1.00 51.01 356 PHE B N 1
ATOM 6150 C CA . PHE B 2 374 ? 133.592 145.876 110.985 1.00 51.01 356 PHE B CA 1
ATOM 6151 C C . PHE B 2 374 ? 134.090 145.357 112.332 1.00 51.01 356 PHE B C 1
ATOM 6152 O O . PHE B 2 374 ? 135.283 145.355 112.642 1.00 51.01 356 PHE B O 1
ATOM 6160 N N . THR B 2 375 ? 133.138 144.890 113.140 1.00 46.49 357 THR B N 1
ATOM 6161 C CA . THR B 2 375 ? 133.352 144.440 114.503 1.00 46.49 357 THR B CA 1
ATOM 6162 C C . THR B 2 375 ? 132.791 143.035 114.678 1.00 46.49 357 THR B C 1
ATOM 6163 O O . THR B 2 375 ? 131.762 142.701 114.083 1.00 46.49 357 THR B O 1
ATOM 6167 N N . PRO B 2 376 ? 133.438 142.189 115.481 1.00 43.44 358 PRO B N 1
ATOM 6168 C CA . PRO B 2 376 ? 132.913 140.825 115.707 1.00 43.44 358 PRO B CA 1
ATOM 6169 C C . PRO B 2 376 ? 131.822 140.766 116.773 1.00 43.44 358 PRO B C 1
ATOM 6170 O O . PRO B 2 376 ? 132.032 140.378 117.916 1.00 43.44 358 PRO B O 1
ATOM 6174 N N . VAL B 2 377 ? 130.611 141.138 116.371 1.00 44.08 359 VAL B N 1
ATOM 6175 C CA . VAL B 2 377 ? 129.487 141.365 117.284 1.00 44.08 359 VAL B CA 1
ATOM 6176 C C . VAL B 2 377 ? 129.004 140.106 118.019 1.00 44.08 359 VAL B C 1
ATOM 6177 O O . VAL B 2 377 ? 128.888 140.177 119.254 1.00 44.08 359 VAL B O 1
ATOM 6181 N N . PRO B 2 378 ? 128.728 138.943 117.383 1.00 46.32 360 PRO B N 1
ATOM 6182 C CA . PRO B 2 378 ? 128.243 137.801 118.188 1.00 46.32 360 PRO B CA 1
ATOM 6183 C C . PRO B 2 378 ? 129.282 137.193 119.119 1.00 46.32 360 PRO B C 1
ATOM 6184 O O . PRO B 2 378 ? 128.897 136.632 120.153 1.00 46.32 360 PRO B O 1
ATOM 6188 N N . SER B 2 379 ? 130.574 137.332 118.821 1.00 43.61 361 SER B N 1
ATOM 6189 C CA . SER B 2 379 ? 131.609 136.894 119.753 1.00 43.61 361 SER B CA 1
ATOM 6190 C C . SER B 2 379 ? 131.600 137.736 121.024 1.00 43.61 361 SER B C 1
ATOM 6191 O O . SER B 2 379 ? 131.666 137.200 122.140 1.00 43.61 361 SER B O 1
ATOM 6194 N N . LEU B 2 380 ? 131.504 139.061 120.866 1.00 42.56 362 LEU B N 1
ATOM 6195 C CA . LEU B 2 380 ? 131.409 139.966 122.007 1.00 42.56 362 LEU B CA 1
ATOM 6196 C C . LEU B 2 380 ? 130.132 139.729 122.801 1.00 42.56 362 LEU B C 1
ATOM 6197 O O . LEU B 2 380 ? 130.137 139.814 124.037 1.00 42.56 362 LEU B O 1
ATOM 6202 N N . LEU B 2 381 ? 129.034 139.408 122.108 1.00 46.96 363 LEU B N 1
ATOM 6203 C CA . LEU B 2 381 ? 127.777 139.113 122.792 1.00 46.96 363 LEU B CA 1
ATOM 6204 C C . LEU B 2 381 ? 127.878 137.840 123.622 1.00 46.96 363 LEU B C 1
ATOM 6205 O O . LEU B 2 381 ? 127.396 137.799 124.760 1.00 46.96 363 LEU B O 1
ATOM 6210 N N . PHE B 2 382 ? 128.509 136.802 123.069 1.00 49.39 364 PHE B N 1
ATOM 6211 C CA . PHE B 2 382 ? 128.696 135.549 123.794 1.00 49.39 364 PHE B CA 1
ATOM 6212 C C . PHE B 2 382 ? 129.589 135.734 125.018 1.00 49.39 364 PHE B C 1
ATOM 6213 O O . PHE B 2 382 ? 129.305 135.186 126.096 1.00 49.39 364 PHE B O 1
ATOM 6221 N N . ASN B 2 383 ? 130.655 136.527 124.872 1.00 46.11 365 ASN B N 1
ATOM 6222 C CA . ASN B 2 383 ? 131.551 136.814 125.989 1.00 46.11 365 ASN B CA 1
ATOM 6223 C C . ASN B 2 383 ? 130.836 137.576 127.104 1.00 46.11 365 ASN B C 1
ATOM 6224 O O . ASN B 2 383 ? 130.972 137.240 128.292 1.00 46.11 365 ASN B O 1
ATOM 6229 N N . GLY B 2 384 ? 130.051 138.592 126.734 1.00 46.66 366 GLY B N 1
ATOM 6230 C CA . GLY B 2 384 ? 129.307 139.344 127.730 1.00 46.66 366 GLY B CA 1
ATOM 6231 C C . GLY B 2 384 ? 128.238 138.524 128.425 1.00 46.66 366 GLY B C 1
ATOM 6232 O O . GLY B 2 384 ? 128.008 138.688 129.627 1.00 46.66 366 GLY B O 1
ATOM 6233 N N . ILE B 2 385 ? 127.591 137.614 127.688 1.00 46.86 367 ILE B N 1
ATOM 6234 C CA . ILE B 2 385 ? 126.577 136.742 128.279 1.00 46.86 367 ILE B CA 1
ATOM 6235 C C . ILE B 2 385 ? 127.205 135.804 129.305 1.00 46.86 367 ILE B C 1
ATOM 6236 O O . ILE B 2 385 ? 126.662 135.612 130.403 1.00 46.86 367 ILE B O 1
ATOM 6241 N N . MET B 2 386 ? 128.380 135.245 128.987 1.00 49.41 368 MET B N 1
ATOM 6242 C CA . MET B 2 386 ? 129.050 134.354 129.936 1.00 49.41 368 MET B CA 1
ATOM 6243 C C . MET B 2 386 ? 129.516 135.099 131.186 1.00 49.41 368 MET B C 1
ATOM 6244 O O . MET B 2 386 ? 129.406 134.573 132.304 1.00 49.41 368 MET B O 1
ATOM 6249 N N . ALA B 2 387 ? 130.008 136.334 131.025 1.00 46.16 369 ALA B N 1
ATOM 6250 C CA . ALA B 2 387 ? 130.424 137.113 132.192 1.00 46.16 369 ALA B CA 1
ATOM 6251 C C . ALA B 2 387 ? 129.235 137.500 133.072 1.00 46.16 369 ALA B C 1
ATOM 6252 O O . ALA B 2 387 ? 129.326 137.450 134.308 1.00 46.16 369 ALA B O 1
ATOM 6254 N N . LEU B 2 388 ? 128.104 137.864 132.456 1.00 47.01 370 LEU B N 1
ATOM 6255 C CA . LEU B 2 388 ? 126.906 138.174 133.232 1.00 47.01 370 LEU B CA 1
ATOM 6256 C C . LEU B 2 388 ? 126.339 136.942 133.925 1.00 47.01 370 LEU B C 1
ATOM 6257 O O . LEU B 2 388 ? 125.733 137.065 134.993 1.00 47.01 370 LEU B O 1
ATOM 6262 N N . ILE B 2 389 ? 126.513 135.757 133.336 1.00 48.44 371 ILE B N 1
ATOM 6263 C CA . ILE B 2 389 ? 126.092 134.532 134.009 1.00 48.44 371 ILE B CA 1
ATOM 6264 C C . ILE B 2 389 ? 126.975 134.263 135.223 1.00 48.44 371 ILE B C 1
ATOM 6265 O O . ILE B 2 389 ? 126.478 133.930 136.306 1.00 48.44 371 ILE B O 1
ATOM 6270 N N . TYR B 2 390 ? 128.291 134.449 135.081 1.00 50.09 372 TYR B N 1
ATOM 6271 C CA . TYR B 2 390 ? 129.186 134.207 136.210 1.00 50.09 372 TYR B CA 1
ATOM 6272 C C . TYR B 2 390 ? 129.077 135.267 137.301 1.00 50.09 372 TYR B C 1
ATOM 6273 O O . TYR B 2 390 ? 129.540 135.026 138.419 1.00 50.09 372 TYR B O 1
ATOM 6282 N N . LEU B 2 391 ? 128.488 136.431 137.007 1.00 50.75 373 LEU B N 1
ATOM 6283 C CA . LEU B 2 391 ? 128.191 137.391 138.072 1.00 50.75 373 LEU B CA 1
ATOM 6284 C C . LEU B 2 391 ? 127.167 136.877 139.080 1.00 50.75 373 LEU B C 1
ATOM 6285 O O . LEU B 2 391 ? 127.158 137.341 140.223 1.00 50.75 373 LEU B O 1
ATOM 6290 N N . CYS B 2 392 ? 126.305 135.939 138.690 1.00 59.06 374 CYS B N 1
ATOM 6291 C CA . CYS B 2 392 ? 125.224 135.491 139.559 1.00 59.06 374 CYS B CA 1
ATOM 6292 C C . CYS B 2 392 ? 125.688 134.562 140.672 1.00 59.06 374 CYS B C 1
ATOM 6293 O O . CYS B 2 392 ? 124.904 134.271 141.580 1.00 59.06 374 CYS B O 1
ATOM 6296 N N . VAL B 2 393 ? 126.925 134.084 140.625 1.00 61.83 375 VAL B N 1
ATOM 6297 C CA . VAL B 2 393 ? 127.421 133.148 141.627 1.00 61.83 375 VAL B CA 1
ATOM 6298 C C . VAL B 2 393 ? 128.077 133.934 142.754 1.00 61.83 375 VAL B C 1
ATOM 6299 O O . VAL B 2 393 ? 129.031 134.684 142.528 1.00 61.83 375 VAL B O 1
ATOM 6303 N N . GLU B 2 394 ? 127.566 133.766 143.969 1.00 68.11 376 GLU B N 1
ATOM 6304 C CA . GLU B 2 394 ? 128.176 134.386 145.133 1.00 68.11 376 GLU B CA 1
ATOM 6305 C C . GLU B 2 394 ? 129.414 133.589 145.520 1.00 68.11 376 GLU B C 1
ATOM 6306 O O . GLU B 2 394 ? 129.437 132.362 145.378 1.00 68.11 376 GLU B O 1
ATOM 6312 N N . ASP B 2 395 ? 130.448 134.305 145.982 1.00 69.75 377 ASP B N 1
ATOM 6313 C CA . ASP B 2 395 ? 131.777 133.777 146.308 1.00 69.75 377 ASP B CA 1
ATOM 6314 C C . ASP B 2 395 ? 132.415 133.125 145.076 1.00 69.75 377 ASP B C 1
ATOM 6315 O O . ASP B 2 395 ? 132.640 131.916 145.002 1.00 69.75 377 ASP B O 1
ATOM 6320 N N . ILE B 2 396 ? 132.678 133.981 144.083 1.00 64.21 378 ILE B N 1
ATOM 6321 C CA . ILE B 2 396 ? 133.458 133.564 142.922 1.00 64.21 378 ILE B CA 1
ATOM 6322 C C . ILE B 2 396 ? 134.948 133.758 143.127 1.00 64.21 378 ILE B C 1
ATOM 6323 O O . ILE B 2 396 ? 135.740 133.328 142.275 1.00 64.21 378 ILE B O 1
ATOM 6328 N N . PHE B 2 397 ? 135.362 134.384 144.232 1.00 63.65 379 PHE B N 1
ATOM 6329 C CA . PHE B 2 397 ? 136.781 134.521 144.533 1.00 63.65 379 PHE B CA 1
ATOM 6330 C C . PHE B 2 397 ? 137.422 133.188 144.899 1.00 63.65 379 PHE B C 1
ATOM 6331 O O . PHE B 2 397 ? 138.650 133.072 144.854 1.00 63.65 379 PHE B O 1
ATOM 6339 N N . GLN B 2 398 ? 136.617 132.190 145.273 1.00 68.75 380 GLN B N 1
ATOM 6340 C CA . GLN B 2 398 ? 137.096 130.815 145.359 1.00 68.75 380 GLN B CA 1
ATOM 6341 C C . GLN B 2 398 ? 137.544 130.299 143.996 1.00 68.75 380 GLN B C 1
ATOM 6342 O O . GLN B 2 398 ? 138.531 129.559 143.895 1.00 68.75 380 GLN B O 1
ATOM 6348 N N . LEU B 2 399 ? 136.851 130.713 142.930 1.00 64.23 381 LEU B N 1
ATOM 6349 C CA . LEU B 2 399 ? 137.015 130.117 141.608 1.00 64.23 381 LEU B CA 1
ATOM 6350 C C . LEU B 2 399 ? 138.346 130.442 140.944 1.00 64.23 381 LEU B C 1
ATOM 6351 O O . LEU B 2 399 ? 138.669 129.819 139.929 1.00 64.23 381 LEU B O 1
ATOM 6356 N N . ILE B 2 400 ? 139.129 131.387 141.473 1.00 62.96 382 ILE B N 1
ATOM 6357 C CA . ILE B 2 400 ? 140.475 131.587 140.943 1.00 62.96 382 ILE B CA 1
ATOM 6358 C C . ILE B 2 400 ? 141.446 130.522 141.415 1.00 62.96 382 ILE B C 1
ATOM 6359 O O . ILE B 2 400 ? 142.551 130.425 140.868 1.00 62.96 382 ILE B O 1
ATOM 6364 N N . ASN B 2 401 ? 141.072 129.720 142.412 1.00 64.83 383 ASN B N 1
ATOM 6365 C CA . ASN B 2 401 ? 141.920 128.620 142.846 1.00 64.83 383 ASN B CA 1
ATOM 6366 C C . ASN B 2 401 ? 141.844 127.420 141.918 1.00 64.83 383 ASN B C 1
ATOM 6367 O O . ASN B 2 401 ? 142.622 126.477 142.088 1.00 64.83 383 ASN B O 1
ATOM 6372 N N . TYR B 2 402 ? 140.940 127.433 140.942 1.00 63.17 384 TYR B N 1
ATOM 6373 C CA . TYR B 2 402 ? 140.761 126.305 140.046 1.00 63.17 384 TYR B CA 1
ATOM 6374 C C . TYR B 2 402 ? 141.513 126.449 138.732 1.00 63.17 384 TYR B C 1
ATOM 6375 O O . TYR B 2 402 ? 141.721 125.443 138.049 1.00 63.17 384 TYR B O 1
ATOM 6384 N N . TYR B 2 403 ? 141.932 127.655 138.354 1.00 58.21 385 TYR B N 1
ATOM 6385 C CA . TYR B 2 403 ? 142.764 127.819 137.169 1.00 58.21 385 TYR B CA 1
ATOM 6386 C C . TYR B 2 403 ? 144.111 128.443 137.510 1.00 58.21 385 TYR B C 1
ATOM 6387 O O . TYR B 2 403 ? 144.745 129.070 136.662 1.00 58.21 385 TYR B O 1
ATOM 6396 N N . SER B 2 404 ? 144.566 128.265 138.751 1.00 59.74 386 SER B N 1
ATOM 6397 C CA . SER B 2 404 ? 145.932 128.645 139.094 1.00 59.74 386 SER B CA 1
ATOM 6398 C C . SER B 2 404 ? 146.945 127.752 138.395 1.00 59.74 386 SER B C 1
ATOM 6399 O O . SER B 2 404 ? 148.037 128.208 138.044 1.00 59.74 386 SER B O 1
ATOM 6402 N N . PHE B 2 405 ? 146.594 126.486 138.180 1.00 58.50 387 PHE B N 1
ATOM 6403 C CA . PHE B 2 405 ? 147.501 125.542 137.547 1.00 58.50 387 PHE B CA 1
ATOM 6404 C C . PHE B 2 405 ? 147.441 125.636 136.028 1.00 58.50 387 PHE B C 1
ATOM 6405 O O . PHE B 2 405 ? 148.466 125.490 135.358 1.00 58.50 387 PHE B O 1
ATOM 6413 N N . SER B 2 406 ? 146.256 125.898 135.471 1.00 57.78 388 SER B N 1
ATOM 6414 C CA . SER B 2 406 ? 146.033 125.719 134.040 1.00 57.78 388 SER B CA 1
ATOM 6415 C C . SER B 2 406 ? 146.645 126.839 133.207 1.00 57.78 388 SER B C 1
ATOM 6416 O O . SER B 2 406 ? 147.148 126.585 132.104 1.00 57.78 388 SER B O 1
ATOM 6419 N N . TYR B 2 407 ? 146.603 128.072 133.722 1.00 57.29 389 TYR B N 1
ATOM 6420 C CA . TYR B 2 407 ? 147.031 129.248 132.966 1.00 57.29 389 TYR B CA 1
ATOM 6421 C C . TYR B 2 407 ? 148.522 129.193 132.651 1.00 57.29 389 TYR B C 1
ATOM 6422 O O . TYR B 2 407 ? 148.936 129.313 131.487 1.00 57.29 389 TYR B O 1
ATOM 6431 N N . TRP B 2 408 ? 149.340 128.947 133.674 1.00 55.09 390 TRP B N 1
ATOM 6432 C CA . TRP B 2 408 ? 150.775 128.840 133.454 1.00 55.09 390 TRP B CA 1
ATOM 6433 C C . TRP B 2 408 ? 151.140 127.551 132.737 1.00 55.09 390 TRP B C 1
ATOM 6434 O O . TRP B 2 408 ? 152.166 127.504 132.050 1.00 55.09 390 TRP B O 1
ATOM 6445 N N . PHE B 2 409 ? 150.303 126.516 132.859 1.00 52.11 391 PHE B N 1
ATOM 6446 C CA . PHE B 2 409 ? 150.509 125.293 132.092 1.00 52.11 391 PHE B CA 1
ATOM 6447 C C . PHE B 2 409 ? 150.391 125.556 130.599 1.00 52.11 391 PHE B C 1
ATOM 6448 O O . PHE B 2 409 ? 151.212 125.074 129.813 1.00 52.11 391 PHE B O 1
ATOM 6456 N N . PHE B 2 410 ? 149.402 126.350 130.190 1.00 50.73 392 PHE B N 1
ATOM 6457 C CA . PHE B 2 410 ? 149.263 126.625 128.765 1.00 50.73 392 PHE B CA 1
ATOM 6458 C C . PHE B 2 410 ? 150.280 127.643 128.264 1.00 50.73 392 PHE B C 1
ATOM 6459 O O . PHE B 2 410 ? 150.702 127.558 127.101 1.00 50.73 392 PHE B O 1
ATOM 6467 N N . VAL B 2 411 ? 150.721 128.570 129.123 1.00 50.87 393 VAL B N 1
ATOM 6468 C CA . VAL B 2 411 ? 151.823 129.459 128.741 1.00 50.87 393 VAL B CA 1
ATOM 6469 C C . VAL B 2 411 ? 153.106 128.656 128.508 1.00 50.87 393 VAL B C 1
ATOM 6470 O O . VAL B 2 411 ? 153.789 128.819 127.484 1.00 50.87 393 VAL B O 1
ATOM 6474 N N . GLY B 2 412 ? 153.421 127.738 129.427 1.00 50.69 394 GLY B N 1
ATOM 6475 C CA . GLY B 2 412 ? 154.587 126.889 129.254 1.00 50.69 394 GLY B CA 1
ATOM 6476 C C . GLY B 2 412 ? 154.467 125.917 128.098 1.00 50.69 394 GLY B C 1
ATOM 6477 O O . GLY B 2 412 ? 155.470 125.581 127.461 1.00 50.69 394 GLY B O 1
ATOM 6478 N N . LEU B 2 413 ? 153.245 125.469 127.798 1.00 49.01 395 LEU B N 1
ATOM 6479 C CA . LEU B 2 413 ? 153.028 124.614 126.638 1.00 49.01 395 LEU B CA 1
ATOM 6480 C C . LEU B 2 413 ? 153.276 125.369 125.340 1.00 49.01 395 LEU B C 1
ATOM 6481 O O . LEU B 2 413 ? 153.834 124.809 124.391 1.00 49.01 395 LEU B O 1
ATOM 6486 N N . SER B 2 414 ? 152.904 126.650 125.289 1.00 49.46 396 SER B N 1
ATOM 6487 C CA . SER B 2 414 ? 153.233 127.448 124.112 1.00 49.46 396 SER B CA 1
ATOM 6488 C C . SER B 2 414 ? 154.735 127.700 123.995 1.00 49.46 396 SER B C 1
ATOM 6489 O O . SER B 2 414 ? 155.265 127.755 122.879 1.00 49.46 396 SER B O 1
ATOM 6492 N N . ILE B 2 415 ? 155.440 127.819 125.125 1.00 50.90 397 ILE B N 1
ATOM 6493 C CA . ILE B 2 415 ? 156.894 128.004 125.062 1.00 50.90 397 ILE B CA 1
ATOM 6494 C C . ILE B 2 415 ? 157.593 126.733 124.564 1.00 50.90 397 ILE B C 1
ATOM 6495 O O . ILE B 2 415 ? 158.506 126.798 123.723 1.00 50.90 397 ILE B O 1
ATOM 6500 N N . VAL B 2 416 ? 157.168 125.557 125.042 1.00 51.03 398 VAL B N 1
ATOM 6501 C CA . VAL B 2 416 ? 157.771 124.331 124.519 1.00 51.03 398 VAL B CA 1
ATOM 6502 C C . VAL B 2 416 ? 157.323 124.054 123.088 1.00 51.03 398 VAL B C 1
ATOM 6503 O O . VAL B 2 416 ? 158.051 123.394 122.340 1.00 51.03 398 VAL B O 1
ATOM 6507 N N . GLY B 2 417 ? 156.174 124.588 122.664 1.00 51.82 399 GLY B N 1
ATOM 6508 C CA . GLY B 2 417 ? 155.818 124.515 121.259 1.00 51.82 399 GLY B CA 1
ATOM 6509 C C . GLY B 2 417 ? 156.709 125.381 120.394 1.00 51.82 399 GLY B C 1
ATOM 6510 O O . GLY B 2 417 ? 157.049 125.005 119.270 1.00 51.82 399 GLY B O 1
ATOM 6511 N N . GLN B 2 418 ? 157.105 126.545 120.914 1.00 53.23 400 GLN B N 1
ATOM 6512 C CA . GLN B 2 418 ? 158.080 127.386 120.224 1.00 53.23 400 GLN B CA 1
ATOM 6513 C C . GLN B 2 418 ? 159.426 126.685 120.095 1.00 53.23 400 GLN B C 1
ATOM 6514 O O . GLN B 2 418 ? 160.068 126.745 119.039 1.00 53.23 400 GLN B O 1
ATOM 6520 N N . LEU B 2 419 ? 159.854 125.990 121.154 1.00 53.59 401 LEU B N 1
ATOM 6521 C CA . LEU B 2 419 ? 161.106 125.231 121.094 1.00 53.59 401 LEU B CA 1
ATOM 6522 C C . LEU B 2 419 ? 161.028 124.083 120.090 1.00 53.59 401 LEU B C 1
ATOM 6523 O O . LEU B 2 419 ? 161.963 123.869 119.303 1.00 53.59 401 LEU B O 1
ATOM 6528 N N . TYR B 2 420 ? 159.914 123.344 120.099 1.00 55.73 402 TYR B N 1
ATOM 6529 C CA . TYR B 2 420 ? 159.729 122.235 119.171 1.00 55.73 402 TYR B CA 1
ATOM 6530 C C . TYR B 2 420 ? 159.638 122.708 117.726 1.00 55.73 402 TYR B C 1
ATOM 6531 O O . TYR B 2 420 ? 160.108 122.012 116.821 1.00 55.73 402 TYR B O 1
ATOM 6540 N N . LEU B 2 421 ? 159.055 123.884 117.486 1.00 56.85 403 LEU B N 1
ATOM 6541 C CA . LEU B 2 421 ? 159.043 124.423 116.131 1.00 56.85 403 LEU B CA 1
ATOM 6542 C C . LEU B 2 421 ? 160.402 124.979 115.732 1.00 56.85 403 LEU B C 1
ATOM 6543 O O . LEU B 2 421 ? 160.716 125.037 114.540 1.00 56.85 403 LEU B O 1
ATOM 6548 N N . ARG B 2 422 ? 161.214 125.405 116.703 1.00 58.79 404 ARG B N 1
ATOM 6549 C CA . ARG B 2 422 ? 162.586 125.783 116.387 1.00 58.79 404 ARG B CA 1
ATOM 6550 C C . ARG B 2 422 ? 163.420 124.574 115.997 1.00 58.79 404 ARG B C 1
ATOM 6551 O O . ARG B 2 422 ? 164.327 124.692 115.168 1.00 58.79 404 ARG B O 1
ATOM 6559 N N . TRP B 2 423 ? 163.137 123.409 116.580 1.00 63.65 405 TRP B N 1
ATOM 6560 C CA . TRP B 2 423 ? 163.878 122.218 116.176 1.00 63.65 405 TRP B CA 1
ATOM 6561 C C . TRP B 2 423 ? 163.356 121.633 114.868 1.00 63.65 405 TRP B C 1
ATOM 6562 O O . TRP B 2 423 ? 164.146 121.254 113.999 1.00 63.65 405 TRP B O 1
ATOM 6573 N N . LYS B 2 424 ? 162.035 121.548 114.707 1.00 63.24 406 LYS B N 1
ATOM 6574 C CA . LYS B 2 424 ? 161.477 120.772 113.604 1.00 63.24 406 LYS B CA 1
ATOM 6575 C C . LYS B 2 424 ? 161.489 121.538 112.288 1.00 63.24 406 LYS B C 1
ATOM 6576 O O . LYS B 2 424 ? 161.810 120.964 111.242 1.00 63.24 406 LYS B O 1
ATOM 6582 N N . GLU B 2 425 ? 161.128 122.821 112.307 1.00 65.11 407 GLU B N 1
ATOM 6583 C CA . GLU B 2 425 ? 161.025 123.639 111.100 1.00 65.11 407 GLU B CA 1
ATOM 6584 C C . GLU B 2 425 ? 161.977 124.822 111.223 1.00 65.11 407 GLU B C 1
ATOM 6585 O O . GLU B 2 425 ? 161.561 125.931 111.586 1.00 65.11 407 GLU B O 1
ATOM 6591 N N . PRO B 2 426 ? 163.263 124.628 110.920 1.00 65.98 408 PRO B N 1
ATOM 6592 C CA . PRO B 2 426 ? 164.233 125.714 111.076 1.00 65.98 408 PRO B CA 1
ATOM 6593 C C . PRO B 2 426 ? 164.311 126.657 109.890 1.00 65.98 408 PRO B C 1
ATOM 6594 O O . PRO B 2 426 ? 165.148 127.565 109.901 1.00 65.98 408 PRO B O 1
ATOM 6598 N N . ASP B 2 427 ? 163.472 126.473 108.872 1.00 67.94 409 ASP B N 1
ATOM 6599 C CA . ASP B 2 427 ? 163.511 127.295 107.671 1.00 67.94 409 ASP B CA 1
ATOM 6600 C C . ASP B 2 427 ? 162.240 128.113 107.483 1.00 67.94 409 ASP B C 1
ATOM 6601 O O . ASP B 2 427 ? 161.978 128.597 106.378 1.00 67.94 409 ASP B O 1
ATOM 6606 N N . ARG B 2 428 ? 161.440 128.265 108.535 1.00 61.48 410 ARG B N 1
ATOM 6607 C CA . ARG B 2 428 ? 160.322 129.190 108.491 1.00 61.48 410 ARG B CA 1
ATOM 6608 C C . ARG B 2 428 ? 160.839 130.624 108.433 1.00 61.48 410 ARG B C 1
ATOM 6609 O O . ARG B 2 428 ? 161.901 130.929 108.981 1.00 61.48 410 ARG B O 1
ATOM 6617 N N . PRO B 2 429 ? 160.118 131.519 107.762 1.00 60.24 411 PRO B N 1
ATOM 6618 C CA . PRO B 2 429 ? 160.504 132.934 107.799 1.00 60.24 411 PRO B CA 1
ATOM 6619 C C . PRO B 2 429 ? 160.281 133.548 109.171 1.00 60.24 411 PRO B C 1
ATOM 6620 O O . PRO B 2 429 ? 159.142 133.742 109.606 1.00 60.24 411 PRO B O 1
ATOM 6624 N N . ARG B 2 430 ? 161.374 133.838 109.866 1.00 57.70 412 ARG B N 1
ATOM 6625 C CA . ARG B 2 430 ? 161.324 134.496 111.164 1.00 57.70 412 ARG B CA 1
ATOM 6626 C C . ARG B 2 430 ? 161.859 135.910 111.020 1.00 57.70 412 ARG B C 1
ATOM 6627 O O . ARG B 2 430 ? 163.062 136.084 110.773 1.00 57.70 412 ARG B O 1
ATOM 6635 N N . PRO B 2 431 ? 161.015 136.941 111.136 1.00 59.35 413 PRO B N 1
ATOM 6636 C CA . PRO B 2 431 ? 161.519 138.318 111.017 1.00 59.35 413 PRO B CA 1
ATOM 6637 C C . PRO B 2 431 ? 162.440 138.725 112.151 1.00 59.35 413 PRO B C 1
ATOM 6638 O O . PRO B 2 431 ? 163.299 139.591 111.952 1.00 59.35 413 PRO B O 1
ATOM 6642 N N . LEU B 2 432 ? 162.289 138.132 113.331 1.00 56.93 414 LEU B N 1
ATOM 6643 C CA . LEU B 2 432 ? 163.314 138.227 114.359 1.00 56.93 414 LEU B CA 1
ATOM 6644 C C . LEU B 2 432 ? 163.310 136.937 115.158 1.00 56.93 414 LEU B C 1
ATOM 6645 O O . LEU B 2 432 ? 162.252 136.474 115.591 1.00 56.93 414 LEU B O 1
ATOM 6650 N N . LYS B 2 433 ? 164.485 136.340 115.306 1.00 57.38 415 LYS B N 1
ATOM 6651 C CA . LYS B 2 433 ? 164.672 135.183 116.162 1.00 57.38 415 LYS B CA 1
ATOM 6652 C C . LYS B 2 433 ? 165.698 135.524 117.228 1.00 57.38 415 LYS B C 1
ATOM 6653 O O . LYS B 2 433 ? 166.718 136.158 116.944 1.00 57.38 415 LYS B O 1
ATOM 6659 N N . LEU B 2 434 ? 165.410 135.128 118.458 1.00 58.55 416 LEU B N 1
ATOM 6660 C CA . LEU B 2 434 ? 166.311 135.358 119.568 1.00 58.55 416 LEU B CA 1
ATOM 6661 C C . LEU B 2 434 ? 167.100 134.087 119.849 1.00 58.55 416 LEU B C 1
ATOM 6662 O O . LEU B 2 434 ? 166.980 133.080 119.150 1.00 58.55 416 LEU B O 1
ATOM 6667 N N . SER B 2 435 ? 167.923 134.141 120.890 1.00 60.99 417 SER B N 1
ATOM 6668 C CA . SER B 2 435 ? 168.639 132.962 121.335 1.00 60.99 417 SER B CA 1
ATOM 6669 C C . SER B 2 435 ? 167.675 131.976 121.987 1.00 60.99 417 SER B C 1
ATOM 6670 O O . SER B 2 435 ? 166.539 132.308 122.334 1.00 60.99 417 SER B O 1
ATOM 6673 N N . VAL B 2 436 ? 168.148 130.747 122.178 1.00 60.53 418 VAL B N 1
ATOM 6674 C CA . VAL B 2 436 ? 167.333 129.713 122.808 1.00 60.53 418 VAL B CA 1
ATOM 6675 C C . VAL B 2 436 ? 167.532 129.748 124.317 1.00 60.53 418 VAL B C 1
ATOM 6676 O O . VAL B 2 436 ? 167.073 128.854 125.033 1.00 60.53 418 VAL B O 1
ATOM 6680 N N . PHE B 2 437 ? 168.222 130.777 124.808 1.00 58.73 419 PHE B N 1
ATOM 6681 C CA . PHE B 2 437 ? 168.383 130.962 126.244 1.00 58.73 419 PHE B CA 1
ATOM 6682 C C . PHE B 2 437 ? 167.061 131.347 126.897 1.00 58.73 419 PHE B C 1
ATOM 6683 O O . PHE B 2 437 ? 166.665 130.761 127.916 1.00 58.73 419 PHE B O 1
ATOM 6691 N N . PHE B 2 438 ? 166.367 132.328 126.314 1.00 58.29 420 PHE B N 1
ATOM 6692 C CA . PHE B 2 438 ? 165.098 132.797 126.871 1.00 58.29 420 PHE B CA 1
ATOM 6693 C C . PHE B 2 438 ? 163.981 131.749 126.905 1.00 58.29 420 PHE B C 1
ATOM 6694 O O . PHE B 2 438 ? 163.312 131.663 127.952 1.00 58.29 420 PHE B O 1
ATOM 6702 N N . PRO B 2 439 ? 163.711 130.941 125.856 1.00 57.88 421 PRO B N 1
ATOM 6703 C CA . PRO B 2 439 ? 162.666 129.916 126.020 1.00 57.88 421 PRO B CA 1
ATOM 6704 C C . PRO B 2 439 ? 163.024 128.824 127.011 1.00 57.88 421 PRO B C 1
ATOM 6705 O O . PRO B 2 439 ? 162.122 128.308 127.678 1.00 57.88 421 PRO B O 1
ATOM 6709 N N . ILE B 2 440 ? 164.307 128.501 127.176 1.00 58.71 422 ILE B N 1
ATOM 6710 C CA . ILE B 2 440 ? 164.693 127.483 128.147 1.00 58.71 422 ILE B CA 1
ATOM 6711 C C . ILE B 2 440 ? 164.516 128.000 129.574 1.00 58.71 422 ILE B C 1
ATOM 6712 O O . ILE B 2 440 ? 163.954 127.300 130.435 1.00 58.71 422 ILE B O 1
ATOM 6717 N N . VAL B 2 441 ? 164.944 129.240 129.843 1.00 59.24 423 VAL B N 1
ATOM 6718 C CA . VAL B 2 441 ? 164.800 129.752 131.205 1.00 59.24 423 VAL B CA 1
ATOM 6719 C C . VAL B 2 441 ? 163.337 130.055 131.524 1.00 59.24 423 VAL B C 1
ATOM 6720 O O . VAL B 2 441 ? 162.899 129.886 132.669 1.00 59.24 423 VAL B O 1
ATOM 6724 N N . PHE B 2 442 ? 162.529 130.416 130.520 1.00 57.68 424 PHE B N 1
ATOM 6725 C CA . PHE B 2 442 ? 161.116 130.586 130.823 1.00 57.68 424 PHE B CA 1
ATOM 6726 C C . PHE B 2 442 ? 160.372 129.263 130.913 1.00 57.68 424 PHE B C 1
ATOM 6727 O O . PHE B 2 442 ? 159.354 129.196 131.605 1.00 57.68 424 PHE B O 1
ATOM 6735 N N . CYS B 2 443 ? 160.869 128.207 130.262 1.00 61.82 425 CYS B N 1
ATOM 6736 C CA . CYS B 2 443 ? 160.324 126.873 130.484 1.00 61.82 425 CYS B CA 1
ATOM 6737 C C . CYS B 2 443 ? 160.569 126.406 131.912 1.00 61.82 425 CYS B C 1
ATOM 6738 O O . CYS B 2 443 ? 159.669 125.848 132.555 1.00 61.82 425 CYS B O 1
ATOM 6741 N N . LEU B 2 444 ? 161.780 126.639 132.427 1.00 60.98 426 LEU B N 1
ATOM 6742 C CA . LEU B 2 444 ? 162.063 126.305 133.823 1.00 60.98 426 LEU B CA 1
ATOM 6743 C C . LEU B 2 444 ? 161.244 127.165 134.781 1.00 60.98 426 LEU B C 1
ATOM 6744 O O . LEU B 2 444 ? 160.772 126.675 135.818 1.00 60.98 426 LEU B O 1
ATOM 6749 N N . CYS B 2 445 ? 161.036 128.439 134.431 1.00 62.46 427 CYS B N 1
ATOM 6750 C CA . CYS B 2 445 ? 160.210 129.321 135.251 1.00 62.46 427 CYS B CA 1
ATOM 6751 C C . CYS B 2 445 ? 158.752 128.870 135.275 1.00 62.46 427 CYS B C 1
ATOM 6752 O O . CYS B 2 445 ? 158.103 128.921 136.324 1.00 62.46 427 CYS B O 1
ATOM 6755 N N . THR B 2 446 ? 158.223 128.394 134.147 1.00 60.47 428 THR B N 1
ATOM 6756 C CA . THR B 2 446 ? 156.843 127.917 134.140 1.00 60.47 428 THR B CA 1
ATOM 6757 C C . THR B 2 446 ? 156.694 126.560 134.815 1.00 60.47 428 THR B C 1
ATOM 6758 O O . THR B 2 446 ? 155.628 126.268 135.368 1.00 60.47 428 THR B O 1
ATOM 6762 N N . ILE B 2 447 ? 157.739 125.727 134.796 1.00 61.66 429 ILE B N 1
ATOM 6763 C CA . ILE B 2 447 ? 157.712 124.491 135.578 1.00 61.66 429 ILE B CA 1
ATOM 6764 C C . ILE B 2 447 ? 157.683 124.808 137.072 1.00 61.66 429 ILE B C 1
ATOM 6765 O O . ILE B 2 447 ? 156.931 124.188 137.838 1.00 61.66 429 ILE B O 1
ATOM 6770 N N . PHE B 2 448 ? 158.460 125.811 137.500 1.00 62.13 430 PHE B N 1
ATOM 6771 C CA . PHE B 2 448 ? 158.367 126.291 138.879 1.00 62.13 430 PHE B CA 1
ATOM 6772 C C . PHE B 2 448 ? 156.993 126.887 139.174 1.00 62.13 430 PHE B C 1
ATOM 6773 O O . PHE B 2 448 ? 156.463 126.729 140.279 1.00 62.13 430 PHE B O 1
ATOM 6781 N N . LEU B 2 449 ? 156.396 127.563 138.191 1.00 61.18 431 LEU B N 1
ATOM 6782 C CA . LEU B 2 449 ? 155.099 128.198 138.395 1.00 61.18 431 LEU B CA 1
ATOM 6783 C C . LEU B 2 449 ? 153.971 127.182 138.496 1.00 61.18 431 LEU B C 1
ATOM 6784 O O . LEU B 2 449 ? 152.956 127.459 139.140 1.00 61.18 431 LEU B O 1
ATOM 6789 N N . VAL B 2 450 ? 154.109 126.021 137.857 1.00 61.84 432 VAL B N 1
ATOM 6790 C CA . VAL B 2 450 ? 153.074 125.000 137.984 1.00 61.84 432 VAL B CA 1
ATOM 6791 C C . VAL B 2 450 ? 153.357 124.004 139.104 1.00 61.84 432 VAL B C 1
ATOM 6792 O O . VAL B 2 450 ? 152.438 123.289 139.525 1.00 61.84 432 VAL B O 1
ATOM 6796 N N . ALA B 2 451 ? 154.595 123.939 139.605 1.00 63.57 433 ALA B N 1
ATOM 6797 C CA . ALA B 2 451 ? 154.893 123.018 140.697 1.00 63.57 433 ALA B CA 1
ATOM 6798 C C . ALA B 2 451 ? 154.313 123.491 142.022 1.00 63.57 433 ALA B C 1
ATOM 6799 O O . ALA B 2 451 ? 153.993 122.664 142.881 1.00 63.57 433 ALA B O 1
ATOM 6801 N N . VAL B 2 452 ? 154.171 124.799 142.209 1.00 65.01 434 VAL B N 1
ATOM 6802 C CA . VAL B 2 452 ? 153.649 125.366 143.455 1.00 65.01 434 VAL B CA 1
ATOM 6803 C C . VAL B 2 452 ? 152.166 125.040 143.675 1.00 65.01 434 VAL B C 1
ATOM 6804 O O . VAL B 2 452 ? 151.833 124.605 144.787 1.00 65.01 434 VAL B O 1
ATOM 6808 N N . PRO B 2 453 ? 151.236 125.176 142.717 1.00 64.87 435 PRO B N 1
ATOM 6809 C CA . PRO B 2 453 ? 149.868 124.729 143.008 1.00 64.87 435 PRO B CA 1
ATOM 6810 C C . PRO B 2 453 ? 149.665 123.222 142.959 1.00 64.87 435 PRO B C 1
ATOM 6811 O O . PRO B 2 453 ? 148.567 122.763 143.283 1.00 64.87 435 PRO B O 1
ATOM 6815 N N . LEU B 2 454 ? 150.662 122.431 142.571 1.00 66.61 436 LEU B N 1
ATOM 6816 C CA . LEU B 2 454 ? 150.497 120.984 142.636 1.00 66.61 436 LEU B CA 1
ATOM 6817 C C . LEU B 2 454 ? 150.907 120.409 143.984 1.00 66.61 436 LEU B C 1
ATOM 6818 O O . LEU B 2 454 ? 150.296 119.444 144.450 1.00 66.61 436 LEU B O 1
ATOM 6823 N N . TYR B 2 455 ? 151.933 120.969 144.621 1.00 72.35 437 TYR B N 1
ATOM 6824 C CA . TYR B 2 455 ? 152.349 120.462 145.927 1.00 72.35 437 TYR B CA 1
ATOM 6825 C C . TYR B 2 455 ? 151.406 120.970 147.011 1.00 72.35 437 TYR B C 1
ATOM 6826 O O . TYR B 2 455 ? 150.692 120.191 147.648 1.00 72.35 437 TYR B O 1
ATOM 6835 N N . SER B 2 456 ? 151.386 122.279 147.221 1.00 72.49 438 SER B N 1
ATOM 6836 C CA . SER B 2 456 ? 150.380 122.893 148.067 1.00 72.49 438 SER B CA 1
ATOM 6837 C C . SER B 2 456 ? 149.154 123.213 147.229 1.00 72.49 438 SER B C 1
ATOM 6838 O O . SER B 2 456 ? 149.268 123.456 146.026 1.00 72.49 438 SER B O 1
ATOM 6841 N N . ASP B 2 457 ? 147.981 123.200 147.881 1.00 70.78 439 ASP B N 1
ATOM 6842 C CA . ASP B 2 457 ? 146.675 123.445 147.249 1.00 70.78 439 ASP B CA 1
ATOM 6843 C C . ASP B 2 457 ? 146.439 122.438 146.119 1.00 70.78 439 ASP B C 1
ATOM 6844 O O . ASP B 2 457 ? 146.236 122.791 144.959 1.00 70.78 439 ASP B O 1
ATOM 6849 N N . THR B 2 458 ? 146.510 121.155 146.470 1.00 67.67 440 THR B N 1
ATOM 6850 C CA . THR B 2 458 ? 146.536 120.089 145.478 1.00 67.67 440 THR B CA 1
ATOM 6851 C C . THR B 2 458 ? 145.158 119.563 145.104 1.00 67.67 440 THR B C 1
ATOM 6852 O O . THR B 2 458 ? 145.030 118.894 144.074 1.00 67.67 440 THR B O 1
ATOM 6856 N N . ILE B 2 459 ? 144.129 119.841 145.902 1.00 67.37 441 ILE B N 1
ATOM 6857 C CA . ILE B 2 459 ? 142.796 119.352 145.573 1.00 67.37 441 ILE B CA 1
ATOM 6858 C C . ILE B 2 459 ? 142.157 120.226 144.503 1.00 67.37 441 ILE B C 1
ATOM 6859 O O . ILE B 2 459 ? 141.468 119.726 143.608 1.00 67.37 441 ILE B O 1
ATOM 6864 N N . ASN B 2 460 ? 142.397 121.539 144.561 1.00 66.87 442 ASN B N 1
ATOM 6865 C CA . ASN B 2 460 ? 141.795 122.454 143.595 1.00 66.87 442 ASN B CA 1
ATOM 6866 C C . ASN B 2 460 ? 142.416 122.316 142.211 1.00 66.87 442 ASN B C 1
ATOM 6867 O O . ASN B 2 460 ? 141.745 122.574 141.204 1.00 66.87 442 ASN B O 1
ATOM 6872 N N . SER B 2 461 ? 143.682 121.903 142.138 1.00 63.99 443 SER B N 1
ATOM 6873 C CA . SER B 2 461 ? 144.330 121.742 140.842 1.00 63.99 443 SER B CA 1
ATOM 6874 C C . SER B 2 461 ? 143.773 120.541 140.088 1.00 63.99 443 SER B C 1
ATOM 6875 O O . SER B 2 461 ? 143.617 120.590 138.864 1.00 63.99 443 SER B O 1
ATOM 6878 N N . LEU B 2 462 ? 143.451 119.460 140.801 1.00 62.82 444 LEU B N 1
ATOM 6879 C CA . LEU B 2 462 ? 142.829 118.310 140.153 1.00 62.82 444 LEU B CA 1
ATOM 6880 C C . LEU B 2 462 ? 141.405 118.619 139.709 1.00 62.82 444 LEU B C 1
ATOM 6881 O O . LEU B 2 462 ? 140.956 118.114 138.673 1.00 62.82 444 LEU B O 1
ATOM 6886 N N . ILE B 2 463 ? 140.697 119.464 140.460 1.00 60.14 445 ILE B N 1
ATOM 6887 C CA . ILE B 2 463 ? 139.382 119.936 140.038 1.00 60.14 445 ILE B CA 1
ATOM 6888 C C . ILE B 2 463 ? 139.504 120.790 138.781 1.00 60.14 445 ILE B C 1
ATOM 6889 O O . ILE B 2 463 ? 138.679 120.693 137.864 1.00 60.14 445 ILE B O 1
ATOM 6894 N N . GLY B 2 464 ? 140.566 121.593 138.689 1.00 59.24 446 GLY B N 1
ATOM 6895 C CA . GLY B 2 464 ? 140.791 122.367 137.479 1.00 59.24 446 GLY B CA 1
ATOM 6896 C C . GLY B 2 464 ? 141.157 121.515 136.277 1.00 59.24 446 GLY B C 1
ATOM 6897 O O . GLY B 2 464 ? 140.746 121.810 135.151 1.00 59.24 446 GLY B O 1
ATOM 6898 N N . ILE B 2 465 ? 141.923 120.444 136.499 1.00 57.27 447 ILE B N 1
ATOM 6899 C CA . ILE B 2 465 ? 142.243 119.510 135.421 1.00 57.27 447 ILE B CA 1
ATOM 6900 C C . ILE B 2 465 ? 140.987 118.774 134.958 1.00 57.27 447 ILE B C 1
ATOM 6901 O O . ILE B 2 465 ? 140.791 118.544 133.758 1.00 57.27 447 ILE B O 1
ATOM 6906 N N . ALA B 2 466 ? 140.089 118.449 135.893 1.00 56.98 448 ALA B N 1
ATOM 6907 C CA . ALA B 2 466 ? 138.819 117.827 135.524 1.00 56.98 448 ALA B CA 1
ATOM 6908 C C . ALA B 2 466 ? 137.930 118.788 134.739 1.00 56.98 448 ALA B C 1
ATOM 6909 O O . ALA B 2 466 ? 137.258 118.379 133.783 1.00 56.98 448 ALA B O 1
ATOM 6911 N N . ILE B 2 467 ? 137.935 120.070 135.116 1.00 55.58 449 ILE B N 1
ATOM 6912 C CA . ILE B 2 467 ? 137.185 121.086 134.378 1.00 55.58 449 ILE B CA 1
ATOM 6913 C C . ILE B 2 467 ? 137.743 121.246 132.968 1.00 55.58 449 ILE B C 1
ATOM 6914 O O . ILE B 2 467 ? 136.989 121.316 131.989 1.00 55.58 449 ILE B O 1
ATOM 6919 N N . ALA B 2 468 ? 139.073 121.248 132.837 1.00 55.35 450 ALA B N 1
ATOM 6920 C CA . ALA B 2 468 ? 139.696 121.388 131.524 1.00 55.35 450 ALA B CA 1
ATOM 6921 C C . ALA B 2 468 ? 139.496 120.151 130.655 1.00 55.35 450 ALA B C 1
ATOM 6922 O O . ALA B 2 468 ? 139.463 120.263 129.426 1.00 55.35 450 ALA B O 1
ATOM 6924 N N . LEU B 2 469 ? 139.364 118.975 131.261 1.00 56.58 451 LEU B N 1
ATOM 6925 C CA . LEU B 2 469 ? 139.111 117.755 130.505 1.00 56.58 451 LEU B CA 1
ATOM 6926 C C . LEU B 2 469 ? 137.630 117.482 130.288 1.00 56.58 451 LEU B C 1
ATOM 6927 O O . LEU B 2 469 ? 137.291 116.536 129.572 1.00 56.58 451 LEU B O 1
ATOM 6932 N N . SER B 2 470 ? 136.748 118.273 130.881 1.00 56.88 452 SER B N 1
ATOM 6933 C CA . SER B 2 470 ? 135.307 118.110 130.687 1.00 56.88 452 SER B CA 1
ATOM 6934 C C . SER B 2 470 ? 134.810 118.453 129.272 1.00 56.88 452 SER B C 1
ATOM 6935 O O . SER B 2 470 ? 133.590 118.414 129.098 1.00 56.88 452 SER B O 1
ATOM 6938 N N . GLY B 2 471 ? 135.616 118.784 128.269 1.00 56.91 453 GLY B N 1
ATOM 6939 C CA . GLY B 2 471 ? 135.092 119.075 126.951 1.00 56.91 453 GLY B CA 1
ATOM 6940 C C . GLY B 2 471 ? 135.368 117.981 125.944 1.00 56.91 453 GLY B C 1
ATOM 6941 O O . GLY B 2 471 ? 135.009 118.103 124.771 1.00 56.91 453 GLY B O 1
ATOM 6942 N N . LEU B 2 472 ? 136.005 116.905 126.401 1.00 58.01 454 LEU B N 1
ATOM 6943 C CA . LEU B 2 472 ? 136.346 115.801 125.510 1.00 58.01 454 LEU B CA 1
ATOM 6944 C C . LEU B 2 472 ? 135.165 115.024 124.917 1.00 58.01 454 LEU B C 1
ATOM 6945 O O . LEU B 2 472 ? 135.358 114.439 123.837 1.00 58.01 454 LEU B O 1
ATOM 6950 N N . PRO B 2 473 ? 133.976 114.926 125.534 1.00 60.96 455 PRO B N 1
ATOM 6951 C CA . PRO B 2 473 ? 132.819 114.439 124.763 1.00 60.96 455 PRO B CA 1
ATOM 6952 C C . PRO B 2 473 ? 132.437 115.308 123.575 1.00 60.96 455 PRO B C 1
ATOM 6953 O O . PRO B 2 473 ? 131.833 114.792 122.629 1.00 60.96 455 PRO B O 1
ATOM 6957 N N . PHE B 2 474 ? 132.761 116.599 123.580 1.00 61.91 456 PHE B N 1
ATOM 6958 C CA . PHE B 2 474 ? 132.482 117.435 122.420 1.00 61.91 456 PHE B CA 1
ATOM 6959 C C . PHE B 2 474 ? 133.522 117.282 121.325 1.00 61.91 456 PHE B C 1
ATOM 6960 O O . PHE B 2 474 ? 133.205 117.484 120.149 1.00 61.91 456 PHE B O 1
ATOM 6968 N N . TYR B 2 475 ? 134.756 116.929 121.679 1.00 58.61 457 TYR B N 1
ATOM 6969 C CA . TYR B 2 475 ? 135.806 116.846 120.673 1.00 58.61 457 TYR B CA 1
ATOM 6970 C C . TYR B 2 475 ? 135.699 115.571 119.847 1.00 58.61 457 TYR B C 1
ATOM 6971 O O . TYR B 2 475 ? 135.875 115.610 118.627 1.00 58.61 457 TYR B O 1
ATOM 6980 N N . PHE B 2 476 ? 135.406 114.440 120.481 1.00 60.52 458 PHE B N 1
ATOM 6981 C CA . PHE B 2 476 ? 135.414 113.166 119.775 1.00 60.52 458 PHE B CA 1
ATOM 6982 C C . PHE B 2 476 ? 134.085 112.824 119.122 1.00 60.52 458 PHE B C 1
ATOM 6983 O O . PHE B 2 476 ? 134.054 111.957 118.243 1.00 60.52 458 PHE B O 1
ATOM 6991 N N . LEU B 2 477 ? 132.994 113.475 119.515 1.00 63.84 459 LEU B N 1
ATOM 6992 C CA . LEU B 2 477 ? 131.685 113.130 118.982 1.00 63.84 459 LEU B CA 1
ATOM 6993 C C . LEU B 2 477 ? 131.114 114.171 118.030 1.00 63.84 459 LEU B C 1
ATOM 6994 O O . LEU B 2 477 ? 130.121 113.883 117.354 1.00 63.84 459 LEU B O 1
ATOM 6999 N N . ILE B 2 478 ? 131.694 115.368 117.961 1.00 65.12 460 ILE B N 1
ATOM 7000 C CA . ILE B 2 478 ? 131.190 116.407 117.067 1.00 65.12 460 ILE B CA 1
ATOM 7001 C C . ILE B 2 478 ? 132.311 116.929 116.176 1.00 65.12 460 ILE B C 1
ATOM 7002 O O . ILE B 2 478 ? 132.178 116.969 114.948 1.00 65.12 460 ILE B O 1
ATOM 7007 N N . ILE B 2 479 ? 133.424 117.331 116.786 1.00 63.00 461 ILE B N 1
ATOM 7008 C CA . ILE B 2 479 ? 134.477 118.022 116.050 1.00 63.00 461 ILE B CA 1
ATOM 7009 C C . ILE B 2 479 ? 135.314 117.044 115.237 1.00 63.00 461 ILE B C 1
ATOM 7010 O O . ILE B 2 479 ? 135.631 117.306 114.071 1.00 63.00 461 ILE B O 1
ATOM 7015 N N . ARG B 2 480 ? 135.675 115.903 115.831 1.00 68.76 462 ARG B N 1
ATOM 7016 C CA . ARG B 2 480 ? 136.510 114.928 115.138 1.00 68.76 462 ARG B CA 1
ATOM 7017 C C . ARG B 2 480 ? 135.772 114.268 113.981 1.00 68.76 462 ARG B C 1
ATOM 7018 O O . ARG B 2 480 ? 136.371 114.025 112.928 1.00 68.76 462 ARG B O 1
ATOM 7026 N N . VAL B 2 481 ? 134.489 113.980 114.150 1.00 72.01 463 VAL B N 1
ATOM 7027 C CA . VAL B 2 481 ? 133.696 113.433 113.045 1.00 72.01 463 VAL B CA 1
ATOM 7028 C C . VAL B 2 481 ? 133.451 114.533 112.013 1.00 72.01 463 VAL B C 1
ATOM 7029 O O . VAL B 2 481 ? 133.221 115.696 112.392 1.00 72.01 463 VAL B O 1
ATOM 7033 N N . PRO B 2 482 ? 133.594 114.260 110.720 1.00 79.08 464 PRO B N 1
ATOM 7034 C CA . PRO B 2 482 ? 133.357 115.299 109.716 1.00 79.08 464 PRO B CA 1
ATOM 7035 C C . PRO B 2 482 ? 131.869 115.553 109.521 1.00 79.08 464 PRO B C 1
ATOM 7036 O O . PRO B 2 482 ? 131.011 114.861 110.067 1.00 79.08 464 PRO B O 1
ATOM 7040 N N . GLU B 2 483 ? 131.572 116.565 108.709 1.00 86.06 465 GLU B N 1
ATOM 7041 C CA . GLU B 2 483 ? 130.193 116.796 108.316 1.00 86.06 465 GLU B CA 1
ATOM 7042 C C . GLU B 2 483 ? 129.763 115.757 107.281 1.00 86.06 465 GLU B C 1
ATOM 7043 O O . GLU B 2 483 ? 130.532 114.879 106.891 1.00 86.06 465 GLU B O 1
ATOM 7049 N N . HIS B 2 484 ? 128.481 115.834 106.901 1.00 87.63 466 HIS B N 1
ATOM 7050 C CA . HIS B 2 484 ? 127.682 114.796 106.215 1.00 87.63 466 HIS B CA 1
ATOM 7051 C C . HIS B 2 484 ? 127.776 113.417 106.891 1.00 87.63 466 HIS B C 1
ATOM 7052 O O . HIS B 2 484 ? 127.530 112.388 106.255 1.00 87.63 466 HIS B O 1
ATOM 7059 N N . LYS B 2 485 ? 128.102 113.388 108.184 1.00 83.00 467 LYS B N 1
ATOM 7060 C CA . LYS B 2 485 ? 127.990 112.217 109.040 1.00 83.00 467 LYS B CA 1
ATOM 7061 C C . LYS B 2 485 ? 127.433 112.571 110.404 1.00 83.00 467 LYS B C 1
ATOM 7062 O O . LYS B 2 485 ? 127.038 111.666 111.143 1.00 83.00 467 LYS B O 1
ATOM 7068 N N . ARG B 2 486 ? 127.393 113.853 110.760 1.00 78.72 468 ARG B N 1
ATOM 7069 C CA . ARG B 2 486 ? 126.737 114.317 111.963 1.00 78.72 468 ARG B CA 1
ATOM 7070 C C . ARG B 2 486 ? 125.222 114.192 111.795 1.00 78.72 468 ARG B C 1
ATOM 7071 O O . ARG B 2 486 ? 124.729 114.098 110.669 1.00 78.72 468 ARG B O 1
ATOM 7079 N N . PRO B 2 487 ? 124.467 114.144 112.900 1.00 83.84 469 PRO B N 1
ATOM 7080 C CA . PRO B 2 487 ? 123.004 114.059 112.785 1.00 83.84 469 PRO B CA 1
ATOM 7081 C C . PRO B 2 487 ? 122.394 115.284 112.119 1.00 83.84 469 PRO B C 1
ATOM 7082 O O . PRO B 2 487 ? 122.745 116.424 112.428 1.00 83.84 469 PRO B O 1
ATOM 7086 N N . LEU B 2 488 ? 121.471 115.025 111.186 1.00 85.13 470 LEU B N 1
ATOM 7087 C CA . LEU B 2 488 ? 120.895 116.085 110.364 1.00 85.13 470 LEU B CA 1
ATOM 7088 C C . LEU B 2 488 ? 120.007 117.020 111.171 1.00 85.13 470 LEU B C 1
ATOM 7089 O O . LEU B 2 488 ? 119.948 118.221 110.876 1.00 85.13 470 LEU B O 1
ATOM 7094 N N . TYR B 2 489 ? 119.317 116.496 112.189 1.00 86.27 471 TYR B N 1
ATOM 7095 C CA . TYR B 2 489 ? 118.432 117.329 112.993 1.00 86.27 471 TYR B CA 1
ATOM 7096 C C . TYR B 2 489 ? 119.202 118.305 113.870 1.00 86.27 471 TYR B C 1
ATOM 7097 O O . TYR B 2 489 ? 118.643 119.329 114.271 1.00 86.27 471 TYR B O 1
ATOM 7106 N N . LEU B 2 490 ? 120.465 118.014 114.173 1.00 81.80 472 LEU B N 1
ATOM 7107 C CA . LEU B 2 490 ? 121.307 118.997 114.841 1.00 81.80 472 LEU B CA 1
ATOM 7108 C C . LEU B 2 490 ? 121.788 120.061 113.864 1.00 81.80 472 LEU B C 1
ATOM 7109 O O . LEU B 2 490 ? 121.822 121.253 114.202 1.00 81.80 472 LEU B O 1
ATOM 7114 N N . ARG B 2 491 ? 122.134 119.645 112.641 1.00 82.21 473 ARG B N 1
ATOM 7115 C CA . ARG B 2 491 ? 122.700 120.564 111.658 1.00 82.21 473 ARG B CA 1
ATOM 7116 C C . ARG B 2 491 ? 121.671 121.575 111.172 1.00 82.21 473 ARG B C 1
ATOM 7117 O O . ARG B 2 491 ? 121.996 122.757 111.009 1.00 82.21 473 ARG B O 1
ATOM 7125 N N . ARG B 2 492 ? 120.436 121.122 110.986 1.00 82.09 474 ARG B N 1
ATOM 7126 C CA . ARG B 2 492 ? 119.348 121.985 110.545 1.00 82.09 474 ARG B CA 1
ATOM 7127 C C . ARG B 2 492 ? 118.996 123.028 111.605 1.00 82.09 474 ARG B C 1
ATOM 7128 O O . ARG B 2 492 ? 118.693 124.172 111.285 1.00 82.09 474 ARG B O 1
ATOM 7136 N N . ILE B 2 493 ? 119.038 122.621 112.867 1.00 76.14 475 ILE B N 1
ATOM 7137 C CA . ILE B 2 493 ? 118.744 123.504 113.993 1.00 76.14 475 ILE B CA 1
ATOM 7138 C C . ILE B 2 493 ? 119.836 124.557 114.148 1.00 76.14 475 ILE B C 1
ATOM 7139 O O . ILE B 2 493 ? 119.546 125.753 114.314 1.00 76.14 475 ILE B O 1
ATOM 7144 N N . VAL B 2 494 ? 121.104 124.138 114.059 1.00 70.02 476 VAL B N 1
ATOM 7145 C CA . VAL B 2 494 ? 122.217 125.077 114.176 1.00 70.02 476 VAL B CA 1
ATOM 7146 C C . VAL B 2 494 ? 122.242 126.036 112.988 1.00 70.02 476 VAL B C 1
ATOM 7147 O O . VAL B 2 494 ? 122.512 127.233 113.150 1.00 70.02 476 VAL B O 1
ATOM 7151 N N . GLY B 2 495 ? 121.875 125.553 111.797 1.00 68.01 477 GLY B N 1
ATOM 7152 C CA . GLY B 2 495 ? 121.815 126.430 110.638 1.00 68.01 477 GLY B CA 1
ATOM 7153 C C . GLY B 2 495 ? 120.707 127.463 110.724 1.00 68.01 477 GLY B C 1
ATOM 7154 O O . GLY B 2 495 ? 120.907 128.626 110.362 1.00 68.01 477 GLY B O 1
ATOM 7155 N N . SER B 2 496 ? 119.533 127.062 111.224 1.00 67.30 478 SER B N 1
ATOM 7156 C CA . SER B 2 496 ? 118.432 128.007 111.385 1.00 67.30 478 SER B CA 1
ATOM 7157 C C . SER B 2 496 ? 118.740 129.050 112.452 1.00 67.30 478 SER B C 1
ATOM 7158 O O . SER B 2 496 ? 118.451 130.241 112.264 1.00 67.30 478 SER B O 1
ATOM 7161 N N . ALA B 2 497 ? 119.347 128.625 113.566 1.00 63.38 479 ALA B N 1
ATOM 7162 C CA . ALA B 2 497 ? 119.725 129.576 114.608 1.00 63.38 479 ALA B CA 1
ATOM 7163 C C . ALA B 2 497 ? 120.817 130.525 114.128 1.00 63.38 479 ALA B C 1
ATOM 7164 O O . ALA B 2 497 ? 120.794 131.718 114.454 1.00 63.38 479 ALA B O 1
ATOM 7166 N N . THR B 2 498 ? 121.756 130.021 113.321 1.00 61.56 480 THR B N 1
ATOM 7167 C CA . THR B 2 498 ? 122.801 130.867 112.755 1.00 61.56 480 THR B CA 1
ATOM 7168 C C . THR B 2 498 ? 122.226 131.881 111.777 1.00 61.56 480 THR B C 1
ATOM 7169 O O . THR B 2 498 ? 122.650 133.039 111.767 1.00 61.56 480 THR B O 1
ATOM 7173 N N . ARG B 2 499 ? 121.240 131.475 110.973 1.00 63.24 481 ARG B N 1
ATOM 7174 C CA . ARG B 2 499 ? 120.628 132.399 110.023 1.00 63.24 481 ARG B CA 1
ATOM 7175 C C . ARG B 2 499 ? 119.827 133.486 110.733 1.00 63.24 481 ARG B C 1
ATOM 7176 O O . ARG B 2 499 ? 119.879 134.660 110.339 1.00 63.24 481 ARG B O 1
ATOM 7184 N N . TYR B 2 500 ? 119.113 133.128 111.806 1.00 61.87 482 TYR B N 1
ATOM 7185 C CA . TYR B 2 500 ? 118.357 134.138 112.544 1.00 61.87 482 TYR B CA 1
ATOM 7186 C C . TYR B 2 500 ? 119.276 135.098 113.292 1.00 61.87 482 TYR B C 1
ATOM 7187 O O . TYR B 2 500 ? 119.035 136.313 113.300 1.00 61.87 482 TYR B O 1
ATOM 7196 N N . LEU B 2 501 ? 120.346 134.579 113.907 1.00 58.52 483 LEU B N 1
ATOM 7197 C CA . LEU B 2 501 ? 121.326 135.446 114.556 1.00 58.52 483 LEU B CA 1
ATOM 7198 C C . LEU B 2 501 ? 122.064 136.316 113.548 1.00 58.52 483 LEU B C 1
ATOM 7199 O O . LEU B 2 501 ? 122.449 137.444 113.866 1.00 58.52 483 LEU B O 1
ATOM 7204 N N . GLN B 2 502 ? 122.244 135.814 112.329 1.00 58.84 484 GLN B N 1
ATOM 7205 C CA . GLN B 2 502 ? 122.886 136.579 111.270 1.00 58.84 484 GLN B CA 1
ATOM 7206 C C . GLN B 2 502 ? 122.006 137.732 110.811 1.00 58.84 484 GLN B C 1
ATOM 7207 O O . GLN B 2 502 ? 122.502 138.832 110.548 1.00 58.84 484 GLN B O 1
ATOM 7213 N N . VAL B 2 503 ? 120.695 137.502 110.717 1.00 60.14 485 VAL B N 1
ATOM 7214 C CA . VAL B 2 503 ? 119.789 138.582 110.333 1.00 60.14 485 VAL B CA 1
ATOM 7215 C C . VAL B 2 503 ? 119.649 139.602 111.463 1.00 60.14 485 VAL B C 1
ATOM 7216 O O . VAL B 2 503 ? 119.572 140.811 111.208 1.00 60.14 485 VAL B O 1
ATOM 7220 N N . LEU B 2 504 ? 119.672 139.152 112.723 1.00 60.62 486 LEU B N 1
ATOM 7221 C CA . LEU B 2 504 ? 119.592 140.090 113.845 1.00 60.62 486 LEU B CA 1
ATOM 7222 C C . LEU B 2 504 ? 120.857 140.935 113.978 1.00 60.62 486 LEU B C 1
ATOM 7223 O O . LEU B 2 504 ? 120.779 142.159 114.121 1.00 60.62 486 LEU B O 1
ATOM 7228 N N . CYS B 2 505 ? 122.029 140.310 113.940 1.00 59.20 487 CYS B N 1
ATOM 7229 C CA . CYS B 2 505 ? 123.270 141.034 114.178 1.00 59.20 487 CYS B CA 1
ATOM 7230 C C . CYS B 2 505 ? 123.855 141.682 112.931 1.00 59.20 487 CYS B C 1
ATOM 7231 O O . CYS B 2 505 ? 124.839 142.415 113.061 1.00 59.20 487 CYS B O 1
ATOM 7234 N N . MET B 2 506 ? 123.281 141.417 111.748 1.00 58.88 488 MET B N 1
ATOM 7235 C CA . MET B 2 506 ? 123.729 141.956 110.452 1.00 58.88 488 MET B CA 1
ATOM 7236 C C . MET B 2 506 ? 125.190 141.613 110.161 1.00 58.88 488 MET B C 1
ATOM 7237 O O . MET B 2 506 ? 125.994 142.472 109.800 1.00 58.88 488 MET B O 1
ATOM 7242 N N . SER B 2 507 ? 125.527 140.333 110.298 1.00 54.97 489 SER B N 1
ATOM 7243 C CA . SER B 2 507 ? 126.916 139.897 110.306 1.00 54.97 489 SER B CA 1
ATOM 7244 C C . SER B 2 507 ? 127.120 138.728 109.356 1.00 54.97 489 SER B C 1
ATOM 7245 O O . SER B 2 507 ? 126.440 137.709 109.476 1.00 54.97 489 SER B O 1
ATOM 7248 N N . VAL B 2 508 ? 128.068 138.858 108.433 1.00 53.91 490 VAL B N 1
ATOM 7249 C CA . VAL B 2 508 ? 128.433 137.761 107.546 1.00 53.91 490 VAL B CA 1
ATOM 7250 C C . VAL B 2 508 ? 129.831 137.281 107.901 1.00 53.91 490 VAL B C 1
ATOM 7251 O O . VAL B 2 508 ? 130.594 137.953 108.598 1.00 53.91 490 VAL B O 1
ATOM 7255 N N . ALA B 2 509 ? 130.164 136.090 107.413 1.00 58.34 491 ALA B N 1
ATOM 7256 C CA . ALA B 2 509 ? 131.516 135.575 107.542 1.00 58.34 491 ALA B CA 1
ATOM 7257 C C . ALA B 2 509 ? 132.462 136.342 106.625 1.00 58.34 491 ALA B C 1
ATOM 7258 O O . ALA B 2 509 ? 132.042 137.030 105.692 1.00 58.34 491 ALA B O 1
ATOM 7260 N N . ALA B 2 510 ? 133.757 136.212 106.900 1.00 64.16 492 ALA B N 1
ATOM 7261 C CA . ALA B 2 510 ? 134.757 137.006 106.201 1.00 64.16 492 ALA B CA 1
ATOM 7262 C C . ALA B 2 510 ? 134.911 136.553 104.755 1.00 64.16 492 ALA B C 1
ATOM 7263 O O . ALA B 2 510 ? 134.841 135.361 104.446 1.00 64.16 492 ALA B O 1
ATOM 7265 N N . GLU B 2 511 ? 135.116 137.519 103.868 1.00 73.47 493 GLU B N 1
ATOM 7266 C CA . GLU B 2 511 ? 135.249 137.264 102.443 1.00 73.47 493 GLU B CA 1
ATOM 7267 C C . GLU B 2 511 ? 136.718 137.195 102.047 1.00 73.47 493 GLU B C 1
ATOM 7268 O O . GLU B 2 511 ? 137.623 137.345 102.870 1.00 73.47 493 GLU B O 1
#

GO terms:
  GO:0005515 protein binding (F, IPI)
  GO:0005886 plasma membrane (C, IDA)
  GO:0016323 basolateral plasma membrane (C, IDA)
  GO:0016324 apical plasma membrane (C, IDA)
  GO:0015823 phenylalanine transport (P, IGI)
  GO:1903801 L-leucine import across plasma membrane (P, IGI)
  GO:0015173 aromatic amino acid transmembrane transporter activity (F, IGI)
  GO:0015175 neutral L-amino acid transmembrane transporter activity (F, IGI)
  GO:0015180 L-alanine transmembrane transporter activity (F, IGI)
  GO:0015190 L-leucine transmembrane transporter activity (F, IGI)
  GO:1904273 L-alanine import across plasma membrane (P, IGI)
  GO:0003725 double-stranded RNA binding (F, IDA)
  GO:0043330 response to exogenous dsRNA (P, IMP)
  GO:0015818 isoleucine transport (P, IDA)
  GO:0015820 L-leucine transport (P, IDA)
  GO:0015821 methionine transport (P, IDA)
  GO:0015823 phenylalanine transport (P, IDA)
  GO:0015824 proline transport (P, IDA)
  GO:0015827 tryptophan transport (P, IDA)
  GO:0015828 tyrosine transport (P, IDA)

Secondary structure (DSSP, 8-state):
------HHHHHHHTTSTTTHHHHHHHHHHHHHHHHHHHHHHHHHHTTS---PPP----GGGSS-EEEE--SHHHH-SS--STTGGGGGHHHHHHHT-SEEEE---EE--SS-TTT-EEEEE-TTT--HHHHHHHHHHHHHTT-EEEEE--S--SSSSTT-TT-SHHHHHHHHHHHHHHHHHT--EEEE--GGGSSSHHHHHHHHHHHHHHH-SS-EEEEE-----HHHHHHTTSS--S-EEE-SSSSS--SSHHHHHHHHHHHHHHHTS--EEE-S-SS--GGGTS-GGGHHHHHHHHHSSSEEEEEETTTTTT--TTSSSS--TTSPPP-SSTTS--SSTT---STTSHHHHSS-TTSHHHHHHHHHHHHTT-HHHHS-EEEEE--STTEEEEEEE-SSS-EEEEEEE-SSS-EE------SS-GGG---SEE----BSSSS--TT--EESSS-EE-TT-EEEEEE-S--/--S------HHHHHHHHHHHHSSSHHHH---HHHHHH-SHHHHHHHHHHHHHHHHHHHHHHHHHHHHH--TTTTHHHHHHHHTTHHHHHHHHHIIIIIHHHHHHHHHHHHHHHHSTTTSTTS---HHHHHHHHHHHHHHHHHHHHH-HHHHHHHHHHHHHHHHHHHHHHHHHHHHHHHHT---SSSS-SSS----HHHHHHHHHHHHHHT--TTSGGGGGGG-SSHHHHHHHHHHHHHHHHHHHHHHHHHHHHHHS-HHHHTT-S-HHHHHHHHH-SS--SHHHHHHHHHHHHHHHHHHHHHHHHHHHHHHTTSS-GGGG-EESSS---HHHHHHHHHHHHHHTTSS--GGGGGSSHHHHHHHHHHHHHHHHHHHHH-TTS--SS---SHHHHHHHHHHHHHHHHHHHSSHHHHHHHHHHHHTTHHHIIIIISS-TTSS-HHHHHHHHHHHHHHHHHHTEE---

Solvent-accessible surface area: 40054 Å² total

B-factor: mean 51.57, std 17.22, range [7.97, 107.76]

Organism: Homo sapiens (NCBI:txid9606)

Radius of gyration: 34.91 Å; Cα contacts (8 Å, |Δi|>4): 1516; chains: 2; bounding box: 66×60×107 Å

Nearest PDB structures (foldseek):
  8wnt-assembly1_B  TM=9.450E-01  e=1.597E-33  Homo sapiens
  8wny-assembly1_B  TM=8.790E-01  e=6.014E-33  Homo sapiens
  6li9-assembly1_B  TM=8.649E-01  e=3.374E-30  Homo sapiens
  7nf6-assembly1_B  TM=8.567E-01  e=5.884E-30  Ovis aries
  7epz-assembly1_B  TM=8.668E-01  e=1.642E-29  Homo sapiens

InterPro domains:
  IPR006047 Glycosyl hydrolase family 13, catalytic domain [PF00128] (133-230)
  IPR006047 Glycosyl hydrolase family 13, catalytic domain [SM00642] (129-394)
  IPR013780 Glycosyl hydrolase, all-beta [G3DSA:2.60.40.1180] (439-529)
  IPR017853 Glycoside hydrolase superfamily [SSF51445] (115-435)
  IPR031984 Solute carrier family 3 member 2, N-terminal domain [PF16028] (54-124)
  IPR042280 Amino acid transporter heavy chain SLC3A2 [PTHR46673] (1-528)

Sequence (935 aa):
KFTGLSKEELLKVAGSPGWVRTRWALLLLFWLGWLGMLAGAVVIIVRAPRCRELPAQKWWHTGALYRIGDLQAFQGHGAGNLAGLKGRLDYLSSLKVKGLVLGPIHKNQKDDVAQTDLLQIDPNFGSKEDFDSLLQSAKKKSIRVILDLTPNYRGENSWFSTQVDTVATKVKDALEFWLQAGVDGFQVRDIENLKDASSFLAEWQNITKGFSEDRLLIAGTNSSDLQQILSLLESNKDLLLTSSYLSDSGSTGEHTKSLVTQYLNATGNRWCSWSLSQARLLTSFLPAQLLRLYQLMLFTLPGTPVFSYGDEIGLDAAALPGQPMEAPVMLWDESSFPDIPGAVSANMTVKGQSEDPGSLLSLFRRLSDQRSKERSLLHGDFHAFSAGPGLFSYIRHWDQNERFLVVLNFGDVGLSAGLQASDLPASASLPAKADLLLSTQPGREEGSPLELERLKLEPHEGLLLRFPYAAQVKLKKEISLLNGVCLIVGNMIGSGIFVSPKGVLIYSASFGLSLVIWAVGGLFSVFGALCYAELGTTIKKSGASYAYILEAFGGFLAFIRLWTSLLIIEPTSQAIIAITFANYMVQPLFPSCFAPYAASRLLAAACICLLTFINCAYVKWGTLVQDIFTYAKVLALIAVIVAGIVRLGQGASTHFENSFEGSSFAVGDIALALYSALFSYSGWDTLNYVTEEIKNPERNLPLSIGISMPIVTIIYILTNVAYYTVLDMRDILASDAVAVTFADQIFGIFNWIIPLSVALSCFGGLNASIVAASRLFFVGSREGHLPDAICMIHVERFTPVPSLLFNGIMALIYLCVEDIFQLINYYSFSYWFFVGLSIVGQLYLRWKEPDRPRPLKLSVFFPIVFCLCTIFLVAVPLYSDTINSLIGIAIALSGLPFYFLIIRVPEHKRPLYLRRIVGSATRYLQVLCMSVAAE

Foldseek 3Di:
DPDDDDPVVCVVPCPDVVNVVVVVVVVVVVVVVVVVVVVVVVVVVVPPDDFDDDDPDFLLLQFAEAEAAQQCQAQHPPLSALLNVLVCLVVVVLLVHQEYEYHQFFDDDALPQVPTASQAGDPVHHHDVSVVVSCVSNVVSNYAYEYERFGHPPYDQGNNQPDQPVSLVRVVVNLVNVVVVPHQEYEYEALVSHPPSLPSVVVSVCVQVVSDPSHAYEYEHADQDVVVVVVSPDVPPRHEYYYQNQLPDPLFVVVSVCSLVVNCVVSVNGAYEDERHRQAAPQVRDDPLQLLLVLLVRLQRNHYYYHYPLSQLVDAPPLDDDDPRSRHHAAADQCRDVPPHPSDDQSSHPVSQVPPCLGSNNSSSLSRVVCNPFPQNSHFDKDWADWDGRKTWIKGHHTFFKIKIKIWGSDQAKDFTAGPHVPDDPFDDDDQKWFWDDKNDDDDDGGDIDGRGRHIDHHGMMTITMDGGDD/DQDQAQDAELLLLLLLQLLQLDACCLWQPPDQLCVLWVWQVSSLVLLLVLLVLVLLLLVLLLQVCLFQLAAQQLLSLCCVFVRADVSVLLLLLCLPFNQLLVLLVLLLLLLVLVCCVVQVPNPDDDVSSLVSSLVLLVVLLVQQLQAVVSLSVLSSVLSVLLLVVLVVLLVLLVCLCVPPDVDSPPDTPPPTDPDPVSSLSSSLSSNVSRPRLRLVRNVSVNYDPSLPSSVVSSVVNSVVVSVSSSSNSSSLCSQDPDVDSNVDRTSLLVVLVRRPVPPSSSSSNSSSSSSSSNSSSSLVSQLSNLLVCCVVQHNPVLQVWFAPPSTGSNVSSVSSSVSSSVVSVDPPSVVSVLQCQQPPLVSSLVSLVSSVSCCVPPVPRDRSDDDDCPSSVVSNVVSVSSNVVCCVPVNVSPVVSVCSSCVCVVVSPQPRVDDPPVHDPVVVVVSVVVSVVVCVVSNIGHGD